Protein AF-A0A812Y661-F1 (afdb_monomer_lite)

Radius of gyration: 40.66 Å; chains: 1; bounding box: 132×102×87 Å

Foldseek 3Di:
DDDPPDFLVSLLVVVVVVLVVLVCWLHPVLQVVQVVVQAHFQVVLVCLQADPPWDWAWWLQLAFPVHPVVVVTGGSQQKIWTWGHFLNATATEIEGGCSGVQSAGDLSNLQRLVLSLLLCLQQLHAYEYHDGYPYHPVVRCVSAPDDCSHLVVQLVSLLVSVVVVRAYAYEQQAEQEASSLSNRLSGPAYEYEFNHAHDNHDQVVCCVPPVDHDDRCRHGGLCCCVPPVVSHPYYHHHSNRRSVVVSVVVNPDPPPVPLPDLVVLPFAQQQDQLVCLSVFDDQDPPDFGFVVVLQSLFFHWDWDADPRDIDIDGQWAWQPCQWQVQWTWTWTHFRSAIAIEIEGHRDKDKHWDQDPPVGIDIDIDHGQAGALGNLLSQLVRLVVCQVVLHEYEFEHDHQYYDDDDVRVVVVRVVSLLSLLVSLLLRLHAYEYEYEAEDEASSCSSRCFPVRSHSAYEYRRHHWYDNGQLVVQLVVVLVVVCVVCVVVVHDDDPVRSVVSSVVSSVVRVCCGGVSVCSNVVRHTYYDYSSCSSVSVVVSSSSSSSGRPSVDDRPLAFAEEEECQAFLCQPDPDQDDLLLLLVLVVLQVVLPHQEYARHELDDCVVRVNRPCVLVNLVSCLLPDDPRYAYEYEQQAPVRLVVLVVSCVCSCVPRVRNGSHQAYEAEAELDQQCRCVPPVDGLVRSLVRCLVVQVVCVVSPHAYEYEYEQCQADLGPGGGQLLSLLVSLLSCVVSPHQAYEYENQQQPDALVSLLRSVVSNCVSPVVPDLRLSGDRRYEYWHFNQPPHVLVNLLSCNVSRHRYYYAHQQQGHGHPSNADPFGDGGHTHHPLSNQVSCVVNVHDHSGNNVSSPVSSCSSQLAAEEEEDDQWRAPDDDVVVCVVDPPNVVVVVVLVVLLVLLVCLLLPLAAYEYFTHAEQELSSLLNLLSHLAYEYEQRYWYAYLVVVVVDQSVSSLVSLVQFWPPVVSVCRRVDNGIDGPVVCCLGLSHVYYDHHPVVSQAVSQAVQVVRQQDASVLRSVLSVVLVVLSVPDPCPDPVNVVVVVVVVPPDPPPPDDGHGHDYHYFDDPVSHHDDDDDDDDDDDDDDDDPPPPPVVVVVVVVVVVVPDDDDDDDDDWDFAVSLSFRPQQCLSVVCNQQRSSNSSNCNSVRDTDDPVVCVSSPVDVDDDPDDVRVVVVVVVVVVVVVPDDPVVVVVVVVVVVVVDDDDDPVSNVVSVVVRVVSCVDPVSVVSNVVHVD

Structure (mmCIF, N/CA/C/O backbone):
data_AF-A0A812Y661-F1
#
_entry.id   AF-A0A812Y661-F1
#
loop_
_atom_site.group_PDB
_atom_site.id
_atom_site.type_symbol
_atom_site.label_atom_id
_atom_site.label_alt_id
_atom_site.label_comp_id
_atom_site.label_asym_id
_atom_site.label_entity_id
_atom_site.lab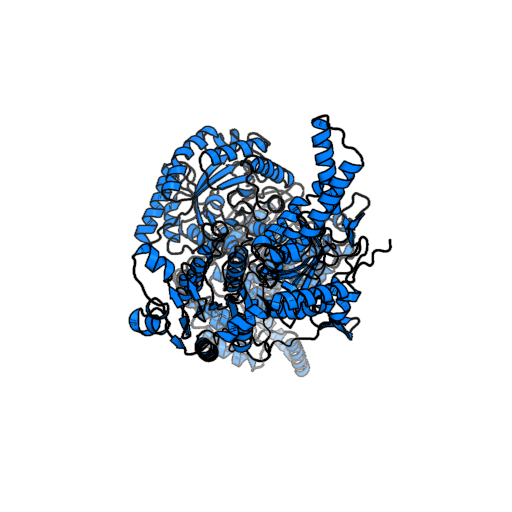el_seq_id
_atom_site.pdbx_PDB_ins_code
_atom_site.Cartn_x
_atom_site.Cartn_y
_atom_site.Cartn_z
_atom_site.occupancy
_atom_site.B_iso_or_equiv
_atom_site.auth_seq_id
_atom_site.auth_comp_id
_atom_site.auth_asym_id
_atom_site.auth_atom_id
_atom_site.pdbx_PDB_model_num
ATOM 1 N N . MET A 1 1 ? -5.164 40.784 27.182 1.00 33.03 1 MET A N 1
ATOM 2 C CA . MET A 1 1 ? -5.169 40.018 28.453 1.00 33.03 1 MET A CA 1
ATOM 3 C C . MET A 1 1 ? -4.191 38.863 28.284 1.00 33.03 1 MET A C 1
ATOM 5 O O . MET A 1 1 ? -3.853 38.585 27.142 1.00 33.03 1 MET A O 1
ATOM 9 N N . ALA A 1 2 ? -3.668 38.258 29.352 1.00 29.91 2 ALA A N 1
ATOM 10 C CA . ALA A 1 2 ? -2.761 37.119 29.193 1.00 29.91 2 ALA A CA 1
ATOM 11 C C . ALA A 1 2 ? -3.583 35.862 28.874 1.00 29.91 2 ALA A C 1
ATOM 13 O O . ALA A 1 2 ? -4.337 35.396 29.726 1.00 29.91 2 ALA A O 1
ATOM 14 N N . GLU A 1 3 ? -3.472 35.349 27.651 1.00 38.81 3 GLU A N 1
ATOM 15 C CA . GLU A 1 3 ? -4.083 34.076 27.269 1.00 38.81 3 GLU A CA 1
ATOM 16 C C . GLU A 1 3 ? -3.312 32.933 27.941 1.00 38.81 3 GLU A C 1
ATOM 18 O O . GLU A 1 3 ? -2.142 32.695 27.642 1.00 38.81 3 GLU A O 1
ATOM 23 N N . SER A 1 4 ? -3.958 32.235 28.877 1.00 39.19 4 SER A N 1
ATOM 24 C CA . SER A 1 4 ? -3.417 31.018 29.485 1.00 39.19 4 SER A CA 1
ATOM 25 C C . SER A 1 4 ? -3.582 29.865 28.498 1.00 39.19 4 SER A C 1
ATOM 27 O O . SER A 1 4 ? -4.509 29.071 28.634 1.00 39.19 4 SER A O 1
ATOM 29 N N . THR A 1 5 ? -2.719 29.793 27.480 1.00 61.09 5 THR A N 1
ATOM 30 C CA . THR A 1 5 ? -2.662 28.634 26.575 1.00 61.09 5 THR A CA 1
ATOM 31 C C . THR A 1 5 ? -2.429 27.372 27.403 1.00 61.09 5 THR A C 1
ATOM 33 O O . THR A 1 5 ? -1.359 27.234 28.007 1.00 61.09 5 THR A O 1
ATOM 36 N N . SER A 1 6 ? -3.418 26.480 27.448 1.00 78.19 6 SER A N 1
ATOM 37 C CA . SER A 1 6 ? -3.303 25.170 28.088 1.00 78.19 6 SER A CA 1
ATOM 38 C C . SER A 1 6 ? -2.140 24.382 27.484 1.00 78.19 6 SER A C 1
ATOM 40 O O . SER A 1 6 ? -1.840 24.491 26.294 1.00 78.19 6 SER A O 1
ATOM 42 N N . THR A 1 7 ? -1.437 23.610 28.308 1.00 88.81 7 THR A N 1
ATOM 43 C CA . THR A 1 7 ? -0.400 22.697 27.818 1.00 88.81 7 THR A CA 1
ATOM 44 C C . THR A 1 7 ? -1.037 21.447 27.214 1.00 88.81 7 THR A C 1
ATOM 46 O O . THR A 1 7 ? -2.183 21.110 27.514 1.00 88.81 7 THR A O 1
ATOM 49 N N . LEU A 1 8 ? -0.269 20.688 26.425 1.00 92.56 8 LEU A N 1
ATOM 50 C CA . LEU A 1 8 ? -0.703 19.380 25.921 1.00 92.56 8 LEU A CA 1
ATOM 51 C C . LEU A 1 8 ? -1.136 18.425 27.057 1.00 92.56 8 LEU A C 1
ATOM 53 O O . LEU A 1 8 ? -2.021 17.594 26.856 1.00 92.56 8 LEU A O 1
ATOM 57 N N . ARG A 1 9 ? -0.562 18.552 28.265 1.00 93.94 9 ARG A N 1
ATOM 58 C CA . ARG A 1 9 ? -0.954 17.740 29.428 1.00 93.94 9 ARG A CA 1
ATOM 59 C C . ARG A 1 9 ? -2.278 18.202 30.044 1.00 93.94 9 ARG A C 1
ATOM 61 O O . ARG A 1 9 ? -3.100 17.351 30.367 1.00 93.94 9 ARG A O 1
ATOM 68 N N . ASP A 1 10 ? -2.526 19.510 30.114 1.00 93.94 10 ASP A N 1
ATOM 69 C CA . ASP A 1 10 ? -3.827 20.053 30.544 1.00 93.94 10 ASP A CA 1
ATOM 70 C C . ASP A 1 10 ? -4.939 19.654 29.557 1.00 93.94 10 ASP A C 1
ATOM 72 O O . ASP A 1 10 ? -6.000 19.188 29.966 1.00 93.94 10 ASP A O 1
ATOM 76 N N . LEU A 1 11 ? -4.662 19.744 28.249 1.00 93.25 11 LEU A N 1
ATOM 77 C CA . LEU A 1 11 ? -5.566 19.281 27.190 1.00 93.25 11 LEU A CA 1
ATOM 78 C C . LEU A 1 11 ? -5.802 17.764 27.257 1.00 93.25 11 LEU A C 1
ATOM 80 O O . LEU A 1 11 ? -6.921 17.313 27.034 1.00 93.25 11 LEU A O 1
ATOM 84 N N . THR A 1 12 ? -4.789 16.964 27.610 1.00 95.12 12 THR A N 1
ATOM 85 C CA . THR A 1 12 ? -4.985 15.519 27.835 1.00 95.12 12 THR A CA 1
ATOM 86 C C . THR A 1 12 ? -5.964 15.272 28.986 1.00 95.12 12 THR A C 1
ATOM 88 O O . THR A 1 12 ? -6.864 14.447 28.847 1.00 95.12 12 THR A O 1
ATOM 91 N N . ALA A 1 13 ? -5.857 16.019 30.090 1.00 95.38 13 ALA A N 1
ATOM 92 C CA . ALA A 1 13 ? -6.779 15.894 31.219 1.00 95.38 13 ALA A CA 1
ATOM 93 C C . ALA A 1 13 ? -8.225 16.300 30.857 1.00 95.38 13 ALA A C 1
ATOM 95 O O . ALA A 1 13 ? -9.155 15.558 31.173 1.00 95.38 13 ALA A O 1
ATOM 96 N N . GLU A 1 14 ? -8.419 17.413 30.136 1.00 94.88 14 GLU A N 1
ATOM 97 C CA . GLU A 1 14 ? -9.735 17.855 29.628 1.00 94.88 14 GLU A CA 1
ATOM 98 C C . GLU A 1 14 ? -10.395 16.782 28.741 1.00 94.88 14 GLU A C 1
ATOM 100 O O . GLU A 1 14 ? -11.595 16.501 28.848 1.00 94.88 14 GLU A O 1
ATOM 105 N N . PHE A 1 15 ? -9.608 16.154 27.865 1.00 93.81 15 PHE A N 1
ATOM 106 C CA . PHE A 1 15 ? -10.100 15.120 26.959 1.00 93.81 15 PHE A CA 1
ATOM 107 C C . PHE A 1 15 ? -10.469 13.842 27.725 1.00 93.81 15 PHE A C 1
ATOM 109 O O . PHE A 1 15 ? -11.529 13.281 27.459 1.00 93.81 15 PHE A O 1
ATOM 116 N N . LEU A 1 16 ? -9.676 13.422 28.717 1.00 95.62 16 LEU A N 1
ATOM 117 C CA . LEU A 1 16 ? -9.982 12.258 29.561 1.00 95.62 16 LEU A CA 1
ATOM 118 C C . LEU A 1 16 ? -11.235 12.455 30.429 1.00 95.62 16 LEU A C 1
ATOM 120 O O . LEU A 1 16 ? -12.044 11.532 30.547 1.00 95.62 16 LEU A O 1
ATOM 124 N N . GLU A 1 17 ? -11.447 13.650 30.992 1.00 97.00 17 GLU A N 1
ATOM 125 C CA . GLU A 1 17 ? -12.690 13.983 31.706 1.00 97.00 17 GLU A CA 1
ATOM 126 C C . GLU A 1 17 ? -13.902 13.932 30.758 1.00 97.00 17 GLU A C 1
ATOM 128 O O . GLU A 1 17 ? -14.935 13.335 31.079 1.00 97.00 17 GLU A O 1
ATOM 133 N N . THR A 1 18 ? -13.752 14.475 29.545 1.00 96.62 18 THR A N 1
ATOM 134 C CA . THR A 1 18 ? -14.795 14.426 28.509 1.00 96.62 18 THR A CA 1
ATOM 135 C C . THR A 1 18 ? -15.106 12.985 28.090 1.00 96.62 18 THR A C 1
ATOM 137 O O . THR A 1 18 ? -16.276 12.604 27.999 1.00 96.62 18 THR A O 1
ATOM 140 N N . GLU A 1 19 ? -14.085 12.148 27.892 1.00 96.69 19 GLU A N 1
ATOM 141 C CA . GLU A 1 19 ? -14.258 10.732 27.568 1.00 96.69 19 GLU A CA 1
ATOM 142 C C . GLU A 1 19 ? -14.956 9.951 28.675 1.00 96.69 19 GLU A C 1
ATOM 144 O O . GLU A 1 19 ? -15.808 9.118 28.366 1.00 96.69 19 GLU A O 1
ATOM 149 N N . ALA A 1 20 ? -14.641 10.210 29.947 1.00 97.06 20 ALA A N 1
ATOM 150 C CA . ALA A 1 20 ? -15.351 9.600 31.069 1.00 97.06 20 ALA A CA 1
ATOM 151 C C . ALA A 1 20 ? -16.854 9.935 31.022 1.00 97.06 20 ALA A C 1
ATOM 153 O O . ALA A 1 20 ? -17.686 9.059 31.256 1.00 97.06 20 ALA A O 1
ATOM 154 N N . GLY A 1 21 ? -17.208 11.162 30.621 1.00 96.69 21 GLY A N 1
ATOM 155 C CA . GLY A 1 21 ? -18.589 11.561 30.341 1.00 96.69 21 GLY A CA 1
ATOM 156 C C . GLY A 1 21 ? -19.232 10.786 29.182 1.00 96.69 21 GLY A C 1
ATOM 157 O O . GLY A 1 21 ? -20.346 10.286 29.329 1.00 96.69 21 GLY A O 1
ATOM 158 N N . ILE A 1 22 ? -18.536 10.632 28.048 1.00 97.50 22 ILE A N 1
ATOM 159 C CA . ILE A 1 22 ? -19.039 9.879 26.879 1.00 97.50 22 ILE A CA 1
ATOM 160 C C . ILE A 1 22 ? -19.187 8.380 27.202 1.00 97.50 22 ILE A C 1
ATOM 162 O O . ILE A 1 22 ? -20.150 7.741 26.773 1.00 97.50 22 ILE A O 1
ATOM 166 N N . LYS A 1 23 ? -18.270 7.814 27.996 1.00 97.44 23 LYS A N 1
ATOM 167 C CA . LYS A 1 23 ? -18.260 6.399 28.405 1.00 97.44 23 LYS A CA 1
ATOM 168 C C . LYS A 1 23 ? -19.493 5.997 29.235 1.00 97.44 23 LYS A C 1
ATOM 170 O O . LYS A 1 23 ? -19.811 4.811 29.257 1.00 97.44 23 LYS A O 1
ATOM 175 N N . LEU A 1 24 ? -20.234 6.955 29.812 1.00 96.88 24 LEU A N 1
ATOM 176 C CA . LEU A 1 24 ? -21.527 6.740 30.489 1.00 96.88 24 LEU A CA 1
ATOM 177 C C . LEU A 1 24 ? -22.733 6.560 29.538 1.00 96.88 24 LEU A C 1
ATOM 179 O O . LEU A 1 24 ? -23.851 6.367 30.024 1.00 96.88 24 LEU A O 1
ATOM 183 N N . GLY A 1 25 ? -22.554 6.656 28.216 1.00 96.38 25 GLY A N 1
ATOM 184 C CA . GLY A 1 25 ? -23.617 6.400 27.236 1.00 96.38 25 GLY A CA 1
ATOM 185 C C . GLY A 1 25 ? -24.815 7.341 27.399 1.00 96.38 25 GLY A C 1
ATOM 186 O O . GLY A 1 25 ? -24.683 8.564 27.360 1.00 96.38 25 GLY A O 1
ATOM 187 N N . GLY A 1 26 ? -26.007 6.785 27.623 1.00 95.75 26 GLY A N 1
ATOM 188 C CA . GLY A 1 26 ? -27.233 7.533 27.936 1.00 95.75 26 GLY A CA 1
ATOM 189 C C . GLY A 1 26 ? -27.274 8.170 29.336 1.00 95.75 26 GLY A C 1
ATOM 190 O O . GLY A 1 26 ? -28.297 8.748 29.717 1.00 95.75 26 GLY A O 1
ATOM 191 N N . GLY A 1 27 ? -26.194 8.050 30.112 1.00 96.69 27 GLY A N 1
ATOM 192 C CA . GLY A 1 27 ? -26.038 8.573 31.466 1.00 96.69 27 GLY A CA 1
ATOM 193 C C . GLY A 1 27 ? -26.618 7.658 32.558 1.00 96.69 27 GLY A C 1
ATOM 194 O O . GLY A 1 27 ? -27.360 6.718 32.258 1.00 96.69 27 GLY A O 1
ATOM 195 N N . PRO A 1 28 ? -26.352 7.944 33.850 1.00 97.12 28 PRO A N 1
ATOM 196 C CA . PRO A 1 28 ? -26.683 7.045 34.963 1.00 97.12 28 PRO A CA 1
ATOM 197 C C . PRO A 1 28 ? -28.145 6.579 34.994 1.00 97.12 28 PRO A C 1
ATOM 199 O O . PRO A 1 28 ? -28.412 5.391 35.106 1.00 97.12 28 PRO A O 1
ATOM 202 N N . LYS A 1 29 ? -29.104 7.483 34.752 1.00 96.94 29 LYS A N 1
ATOM 203 C CA . LYS A 1 29 ? -30.540 7.144 34.704 1.00 96.94 29 LYS A CA 1
ATOM 204 C C . LYS A 1 29 ? -30.935 6.218 33.552 1.00 96.94 29 LYS A C 1
ATOM 206 O O . LYS A 1 29 ? -32.043 5.687 33.562 1.00 96.94 29 LYS A O 1
ATOM 211 N N . ALA A 1 30 ? -30.115 6.095 32.511 1.00 97.00 30 ALA A N 1
ATOM 212 C CA . ALA A 1 30 ? -30.332 5.155 31.416 1.00 97.00 30 ALA A CA 1
ATOM 213 C C . ALA A 1 30 ? -29.676 3.797 31.705 1.00 97.00 30 ALA A C 1
ATOM 215 O O . ALA A 1 30 ? -30.293 2.777 31.408 1.00 97.00 30 ALA A O 1
ATOM 216 N N . ILE A 1 31 ? -28.513 3.796 32.365 1.00 98.00 31 ILE A N 1
ATOM 217 C CA . ILE A 1 31 ? -27.856 2.602 32.922 1.00 98.00 31 ILE A CA 1
ATOM 218 C C . ILE A 1 31 ? -28.777 1.927 33.956 1.00 98.00 31 ILE A C 1
ATOM 220 O O . ILE A 1 31 ? -29.145 0.770 33.779 1.00 98.00 31 ILE A O 1
ATOM 224 N N . GLU A 1 32 ? -29.294 2.684 34.934 1.00 98.00 32 GLU A N 1
ATOM 225 C CA . GLU A 1 32 ? -30.298 2.229 35.916 1.00 98.00 32 GLU A CA 1
ATOM 226 C C . GLU A 1 32 ? -31.510 1.548 35.247 1.00 98.00 32 GLU A C 1
ATOM 228 O O . GLU A 1 32 ? -32.004 0.530 35.726 1.00 98.00 32 GLU A O 1
ATOM 233 N N . ARG A 1 33 ? -31.986 2.085 34.112 1.00 97.38 33 ARG A N 1
ATOM 234 C CA . ARG A 1 33 ? -33.108 1.518 33.337 1.00 97.38 33 ARG A CA 1
ATOM 235 C C . ARG A 1 33 ? -32.736 0.304 32.485 1.00 97.38 33 ARG A C 1
ATOM 237 O O . ARG A 1 33 ? -33.651 -0.378 32.032 1.00 97.38 33 ARG A O 1
ATOM 244 N N . GLN A 1 34 ? -31.457 0.055 32.216 1.00 96.88 34 GLN A N 1
ATOM 245 C CA . GLN A 1 34 ? -30.989 -1.163 31.551 1.00 96.88 34 GLN A CA 1
ATOM 246 C C . GLN A 1 34 ? -30.845 -2.282 32.590 1.00 96.88 34 GLN A C 1
ATOM 248 O O . GLN A 1 34 ? -31.483 -3.324 32.444 1.00 96.88 34 GLN A O 1
ATOM 253 N N . HIS A 1 35 ? -30.160 -2.007 33.707 1.00 97.44 35 HIS A N 1
ATOM 254 C CA . HIS A 1 35 ? -30.039 -2.932 34.841 1.00 97.44 35 HIS A CA 1
ATOM 255 C C . HIS A 1 35 ? -31.404 -3.328 35.426 1.00 97.44 35 HIS A C 1
ATOM 257 O O . HIS A 1 35 ? -31.619 -4.493 35.748 1.00 97.44 35 HIS A O 1
ATOM 263 N N . ALA A 1 36 ? -32.378 -2.410 35.474 1.00 97.06 36 ALA A N 1
ATOM 264 C CA . ALA A 1 36 ? -33.750 -2.710 35.906 1.00 97.06 36 ALA A CA 1
ATOM 265 C C . ALA A 1 36 ? -34.524 -3.691 34.993 1.00 97.06 36 ALA A C 1
ATOM 267 O O . ALA A 1 36 ? -35.604 -4.137 35.378 1.00 97.06 36 ALA A O 1
ATOM 268 N N . LYS A 1 37 ? -33.999 -4.038 33.807 1.00 93.62 37 LYS A N 1
ATOM 269 C CA . LYS A 1 37 ? -34.520 -5.116 32.941 1.00 93.62 37 LYS A CA 1
ATOM 270 C C . LYS A 1 37 ? -33.844 -6.471 33.195 1.00 93.62 37 LYS A C 1
ATOM 272 O O . LYS A 1 37 ? -34.195 -7.431 32.523 1.00 93.62 37 LYS A O 1
ATOM 277 N N . GLY A 1 38 ? -32.843 -6.538 34.078 1.00 94.81 38 GLY A N 1
ATOM 278 C CA . GLY A 1 38 ? -31.946 -7.693 34.188 1.00 94.81 38 GLY A CA 1
ATOM 279 C C . GLY A 1 38 ? -30.942 -7.803 33.033 1.00 94.81 38 GLY A C 1
ATOM 280 O O . GLY A 1 38 ? -30.521 -8.904 32.712 1.00 94.81 38 GLY A O 1
ATOM 281 N N . ARG A 1 39 ? -30.589 -6.682 32.385 1.00 96.56 39 ARG A N 1
ATOM 282 C CA . ARG A 1 39 ? -29.612 -6.633 31.284 1.00 96.56 39 ARG A CA 1
ATOM 283 C C . ARG A 1 39 ? -28.414 -5.762 31.639 1.00 96.56 39 ARG A C 1
ATOM 285 O O . ARG A 1 39 ? -28.567 -4.744 32.316 1.00 96.56 39 ARG A O 1
ATOM 292 N N . LEU A 1 40 ? -27.255 -6.115 31.103 1.00 98.25 40 LEU A N 1
ATOM 293 C CA . LEU A 1 40 ? -26.019 -5.345 31.188 1.00 98.25 40 LEU A CA 1
ATOM 294 C C . LEU A 1 40 ? -25.978 -4.215 30.140 1.00 98.25 40 LEU A C 1
ATOM 296 O O . LEU A 1 40 ? -26.752 -4.175 29.174 1.00 98.25 40 LEU A O 1
ATOM 300 N N . THR A 1 41 ? -25.059 -3.271 30.330 1.00 98.38 41 THR A N 1
ATOM 301 C CA . THR A 1 41 ? -24.686 -2.259 29.329 1.00 98.38 41 THR A CA 1
ATOM 302 C C . THR A 1 41 ? -23.691 -2.816 28.307 1.00 98.38 41 THR A C 1
ATOM 304 O O . THR A 1 41 ? -23.038 -3.834 28.535 1.00 98.38 41 THR A O 1
ATOM 307 N N . ALA A 1 42 ? -23.517 -2.120 27.178 1.00 98.25 42 ALA A N 1
ATOM 308 C CA . ALA A 1 42 ? -22.557 -2.508 26.139 1.00 98.25 42 ALA A CA 1
ATOM 309 C C . ALA A 1 42 ? -21.121 -2.699 26.667 1.00 98.25 42 ALA A C 1
ATOM 311 O O . ALA A 1 42 ? -20.411 -3.574 26.183 1.00 98.25 42 ALA A O 1
ATOM 312 N N . ARG A 1 43 ? -20.700 -1.908 27.666 1.00 97.94 43 ARG A N 1
ATOM 313 C CA . ARG A 1 43 ? -19.348 -1.977 28.246 1.00 97.94 43 ARG A CA 1
ATOM 314 C C . ARG A 1 43 ? -19.186 -3.153 29.195 1.00 97.94 43 ARG A C 1
ATOM 316 O O . ARG A 1 43 ? -18.275 -3.939 28.996 1.00 97.94 43 ARG A O 1
ATOM 323 N N . GLU A 1 44 ? -20.126 -3.348 30.118 1.00 98.31 44 GLU A N 1
ATOM 324 C CA . GLU A 1 44 ? -20.126 -4.508 31.025 1.00 98.31 44 GLU A CA 1
ATOM 325 C C . GLU A 1 44 ? -20.129 -5.836 30.243 1.00 98.31 44 GLU A C 1
ATOM 327 O O . GLU A 1 44 ? -19.434 -6.780 30.614 1.00 98.31 44 GLU A O 1
ATOM 332 N N . ARG A 1 45 ? -20.840 -5.892 29.105 1.00 98.69 45 ARG A N 1
ATOM 333 C CA . ARG A 1 45 ? -20.812 -7.041 28.183 1.00 98.69 45 ARG A CA 1
ATOM 334 C C . ARG A 1 45 ? -19.437 -7.243 27.526 1.00 98.69 45 ARG A C 1
ATOM 336 O O . ARG A 1 45 ? -19.001 -8.381 27.392 1.00 98.69 45 ARG A O 1
ATOM 343 N N . ILE A 1 46 ? -18.740 -6.169 27.142 1.00 98.62 46 ILE A N 1
ATOM 344 C CA . ILE A 1 46 ? -17.370 -6.236 26.596 1.00 98.62 46 ILE A CA 1
ATOM 345 C C . ILE A 1 46 ? -16.366 -6.660 27.680 1.00 98.62 46 ILE A C 1
ATOM 347 O O . ILE A 1 46 ? -15.551 -7.543 27.426 1.00 98.62 46 ILE A O 1
ATOM 351 N N . ASP A 1 47 ? -16.458 -6.103 28.888 1.00 97.94 47 ASP A N 1
ATOM 352 C CA . ASP A 1 47 ? -15.554 -6.388 30.013 1.00 97.94 47 ASP A CA 1
ATOM 353 C C . ASP A 1 47 ? -15.653 -7.850 30.502 1.00 97.94 47 ASP A C 1
ATOM 355 O O . ASP A 1 47 ? -14.674 -8.410 30.999 1.00 97.94 47 ASP A O 1
ATOM 359 N N . LEU A 1 48 ? -16.819 -8.490 30.337 1.00 98.06 48 LEU A N 1
ATOM 360 C CA . LEU A 1 48 ? -17.009 -9.933 30.547 1.00 98.06 48 LEU A CA 1
ATOM 361 C C . LEU A 1 48 ? -16.555 -10.792 29.353 1.00 98.06 48 LEU A C 1
ATOM 363 O O . LEU A 1 48 ? -16.180 -11.951 29.540 1.00 98.06 48 LEU A O 1
ATOM 367 N N . LEU A 1 49 ? -16.616 -10.251 28.134 1.00 98.38 49 LEU A N 1
ATOM 368 C CA . LEU A 1 49 ? -16.279 -10.958 26.898 1.00 98.38 49 LEU A CA 1
ATOM 369 C C . LEU A 1 49 ? -14.766 -11.066 26.672 1.00 98.38 49 LEU A C 1
ATOM 371 O O . LEU A 1 49 ? -14.309 -12.114 26.213 1.00 98.38 49 LEU A O 1
ATOM 375 N N . ILE A 1 50 ? -13.989 -10.022 26.970 1.00 97.44 50 ILE A N 1
ATOM 376 C CA . ILE A 1 50 ? -12.539 -9.994 26.712 1.00 97.44 50 ILE A CA 1
ATOM 377 C C . ILE A 1 50 ? -11.725 -10.820 27.720 1.00 97.44 50 ILE A C 1
ATOM 379 O O . ILE A 1 50 ? -12.140 -11.091 28.847 1.00 97.44 50 ILE A O 1
ATOM 383 N N . ASP A 1 51 ? -10.529 -11.238 27.311 1.00 95.44 51 ASP A N 1
ATOM 384 C CA . ASP A 1 51 ? -9.605 -11.996 28.153 1.00 95.44 51 ASP A CA 1
ATOM 385 C C . ASP A 1 51 ? -9.107 -11.149 29.333 1.00 95.44 51 ASP A C 1
ATOM 387 O O . ASP A 1 51 ? -8.668 -10.007 29.170 1.00 95.44 51 ASP A O 1
ATOM 391 N N . LYS A 1 52 ? -9.142 -11.718 30.543 1.00 93.25 52 LYS A N 1
ATOM 392 C CA . LYS A 1 52 ? -8.795 -11.005 31.782 1.00 93.25 52 LYS A CA 1
ATOM 393 C C . LYS A 1 52 ? -7.338 -10.540 31.768 1.00 93.25 52 LYS A C 1
ATOM 395 O O . LYS A 1 52 ? -6.424 -11.359 31.761 1.00 93.25 52 LYS A O 1
ATOM 400 N N . GLY A 1 53 ? -7.139 -9.223 31.822 1.00 86.94 53 GLY A N 1
ATOM 401 C CA . GLY A 1 53 ? -5.820 -8.587 31.738 1.00 86.94 53 GLY A CA 1
ATOM 402 C C . GLY A 1 53 ? -5.365 -8.246 30.313 1.00 86.94 53 GLY A C 1
ATOM 403 O O . GLY A 1 53 ? -4.282 -7.688 30.158 1.00 86.94 53 GLY A O 1
ATOM 404 N N . SER A 1 54 ? -6.173 -8.537 29.288 1.00 89.75 54 SER A N 1
ATOM 405 C CA . SER A 1 54 ? -6.006 -7.947 27.955 1.00 89.75 54 SER A CA 1
ATOM 406 C C . SER A 1 54 ? -6.541 -6.508 27.913 1.00 89.75 54 SER A C 1
ATOM 408 O O . SER A 1 54 ? -7.283 -6.080 28.799 1.00 89.75 54 SER A O 1
ATOM 410 N N . SER A 1 55 ? -6.154 -5.752 26.886 1.00 87.56 55 SER A N 1
ATOM 411 C CA . SER A 1 55 ? -6.669 -4.410 26.613 1.00 87.56 55 SER A CA 1
ATOM 412 C C . SER A 1 55 ? -7.771 -4.435 25.546 1.00 87.56 55 SER A C 1
ATOM 414 O O . SER A 1 55 ? -7.773 -5.278 24.647 1.00 87.56 55 SER A O 1
ATOM 416 N N . PHE A 1 56 ? -8.694 -3.473 25.628 1.00 96.25 56 PHE A N 1
ATOM 417 C CA . PHE A 1 56 ? -9.704 -3.214 24.602 1.00 96.25 56 PHE A CA 1
ATOM 418 C C . PHE A 1 56 ? -9.417 -1.881 23.902 1.00 96.25 56 PHE A C 1
ATOM 420 O O . PHE A 1 56 ? -9.566 -0.803 24.485 1.00 96.25 56 PHE A O 1
ATOM 427 N N . GLN A 1 57 ? -9.012 -1.944 22.636 1.00 96.25 57 GLN A N 1
ATOM 428 C CA . GLN A 1 57 ? -8.768 -0.767 21.810 1.00 96.25 57 GLN A CA 1
ATOM 429 C C . GLN A 1 57 ? -10.099 -0.267 21.221 1.00 96.25 57 GLN A C 1
ATOM 431 O O . GLN A 1 57 ? -10.432 -0.541 20.070 1.00 96.25 57 GLN A O 1
ATOM 436 N N . GLU A 1 58 ? -10.885 0.449 22.033 1.00 98.00 58 GLU A N 1
ATOM 437 C CA . GLU A 1 58 ? -12.129 1.109 21.603 1.00 98.00 58 GLU A CA 1
ATOM 438 C C . GLU A 1 58 ? -11.905 2.085 20.429 1.00 98.00 58 GLU A C 1
ATOM 440 O O . GLU A 1 58 ? -11.054 2.969 20.472 1.00 98.00 58 GLU A O 1
ATOM 445 N N . LEU A 1 59 ? -12.715 1.974 19.387 1.00 98.38 59 LEU A N 1
ATOM 446 C CA . LEU A 1 59 ? -12.687 2.808 18.192 1.00 98.38 59 LEU A CA 1
ATOM 447 C C . LEU A 1 59 ? -13.937 3.694 18.150 1.00 98.38 59 LEU A C 1
ATOM 449 O O . LEU A 1 59 ? -15.034 3.285 18.538 1.00 98.38 59 LEU A O 1
ATOM 453 N N . GLY A 1 60 ? -13.784 4.923 17.664 1.00 98.00 60 GLY A N 1
ATOM 454 C CA . GLY A 1 60 ? -14.878 5.862 17.433 1.00 98.00 60 GLY A CA 1
ATOM 455 C C . GLY A 1 60 ? -15.618 6.309 18.697 1.00 98.00 60 GLY A C 1
ATOM 456 O O . GLY A 1 60 ? -16.798 6.643 18.604 1.00 98.00 60 GLY A O 1
ATOM 457 N N . LEU A 1 61 ? -14.985 6.301 19.877 1.00 98.06 61 LEU A N 1
ATOM 458 C CA . LEU A 1 61 ? -15.601 6.754 21.138 1.00 98.06 61 LEU A CA 1
ATOM 459 C C . LEU A 1 61 ? -16.222 8.156 21.009 1.00 98.06 61 LEU A C 1
ATOM 461 O O . LEU A 1 61 ? -17.350 8.379 21.431 1.00 98.06 61 LEU A O 1
ATOM 465 N N . TRP A 1 62 ? -15.518 9.075 20.350 1.00 98.12 62 TRP A N 1
ATOM 466 C CA . TRP A 1 62 ? -15.962 10.452 20.120 1.00 98.12 62 TRP A CA 1
ATOM 467 C C . TRP A 1 62 ? -17.043 10.606 19.034 1.00 98.12 62 TRP A C 1
ATOM 469 O O . TRP A 1 62 ? -17.494 11.725 18.799 1.00 98.12 62 TRP A O 1
ATOM 479 N N . ALA A 1 63 ? -17.480 9.531 18.363 1.00 98.44 63 ALA A N 1
ATOM 480 C CA . ALA A 1 63 ? -18.479 9.610 17.294 1.00 98.44 63 ALA A CA 1
ATOM 481 C C . ALA A 1 63 ? -19.779 10.283 17.772 1.00 98.44 63 ALA A C 1
ATOM 483 O O . ALA A 1 63 ? -20.269 10.014 18.871 1.00 98.44 63 ALA A O 1
ATOM 484 N N . ALA A 1 64 ? -20.327 11.167 16.933 1.00 98.00 64 ALA A N 1
ATOM 485 C CA . ALA A 1 64 ? -21.476 12.024 17.234 1.00 98.00 64 ALA A CA 1
ATOM 486 C C . ALA A 1 64 ? -21.334 12.957 18.464 1.00 98.00 64 ALA A C 1
ATOM 488 O O . ALA A 1 64 ? -22.327 13.544 18.908 1.00 98.00 64 ALA A O 1
ATOM 489 N N . PHE A 1 65 ? -20.121 13.176 18.992 1.00 97.25 65 PHE A N 1
ATOM 490 C CA . PHE A 1 65 ? -19.872 14.209 20.004 1.00 97.25 65 PHE A CA 1
ATOM 491 C C . PHE A 1 65 ? -20.316 15.594 19.498 1.00 97.25 65 PHE A C 1
ATOM 493 O O . PHE A 1 65 ? -20.012 15.992 18.374 1.00 97.25 65 PHE A O 1
ATOM 500 N N . ASN A 1 66 ? -21.081 16.318 20.322 1.00 95.00 66 ASN A N 1
ATOM 501 C CA . ASN A 1 66 ? -21.742 17.587 19.981 1.00 95.00 66 ASN A CA 1
ATOM 502 C C . ASN A 1 66 ? -22.669 17.573 18.738 1.00 95.00 66 ASN A C 1
ATOM 504 O O . ASN A 1 66 ? -23.110 18.640 18.306 1.00 95.00 66 ASN A O 1
ATOM 508 N N . MET A 1 67 ? -23.034 16.406 18.195 1.00 96.44 67 MET A N 1
ATOM 509 C CA . MET A 1 67 ? -24.004 16.273 17.097 1.00 96.44 67 MET A CA 1
ATOM 510 C C . MET A 1 67 ? -25.426 15.990 17.618 1.00 96.44 67 MET A C 1
ATOM 512 O O . MET A 1 67 ? -25.621 15.626 18.779 1.00 96.44 67 MET A O 1
ATOM 516 N N . TYR A 1 68 ? -26.428 16.164 16.747 1.00 95.94 68 TYR A N 1
ATOM 517 C CA . TYR A 1 68 ? -27.841 15.827 16.999 1.00 95.94 68 TYR A CA 1
ATOM 518 C C . TYR A 1 68 ? -28.432 16.483 18.268 1.00 95.94 68 TYR A C 1
ATOM 520 O O . TYR A 1 68 ? -29.116 15.837 19.070 1.00 95.94 68 TYR A O 1
ATOM 528 N N . LYS A 1 69 ? -28.145 17.774 18.485 1.00 94.19 69 LYS A N 1
ATOM 529 C CA . LYS A 1 69 ? -28.494 18.509 19.717 1.00 94.19 69 LYS A CA 1
ATOM 530 C C . LYS A 1 69 ? -30.011 18.578 19.950 1.00 94.19 69 LYS A C 1
ATOM 532 O O . LYS A 1 69 ? -30.451 18.437 21.087 1.00 94.19 69 LYS A O 1
ATOM 537 N N . GLU A 1 70 ? -30.808 18.686 18.891 1.00 92.25 70 GLU A N 1
ATOM 538 C CA . GLU A 1 70 ? -32.280 18.681 18.899 1.00 92.25 70 GLU A CA 1
ATOM 539 C C . GLU A 1 70 ? -32.846 17.333 19.363 1.00 92.25 70 GLU A C 1
ATOM 541 O O . GLU A 1 70 ? -33.820 17.283 20.112 1.00 92.25 70 GLU A O 1
ATOM 546 N N . ALA A 1 71 ? -32.197 16.230 18.976 1.00 90.94 71 ALA A N 1
ATOM 547 C CA . ALA A 1 71 ? -32.520 14.890 19.460 1.00 90.94 71 ALA A CA 1
ATOM 548 C C . ALA A 1 71 ? -32.029 14.651 20.902 1.00 90.94 71 ALA A C 1
ATOM 550 O O . ALA A 1 71 ? -32.327 13.608 21.490 1.00 90.94 71 ALA A O 1
ATOM 551 N N . GLY A 1 72 ? -31.276 15.588 21.490 1.00 90.94 72 GLY A N 1
ATOM 552 C CA . GLY A 1 72 ? -30.621 15.451 22.789 1.00 90.94 72 GLY A CA 1
ATOM 553 C C . GLY A 1 72 ? -29.376 14.559 22.756 1.00 90.94 72 GLY A C 1
ATOM 554 O O . GLY A 1 72 ? -29.140 13.849 23.732 1.00 90.94 72 GLY A O 1
ATOM 555 N N . GLY A 1 73 ? -28.645 14.552 21.635 1.00 94.50 73 GLY A N 1
ATOM 556 C CA . GLY A 1 73 ? -27.360 13.871 21.445 1.00 94.50 73 GLY A CA 1
ATOM 557 C C . GLY A 1 73 ? -27.418 12.343 21.318 1.00 94.50 73 GLY A C 1
ATOM 558 O O . GLY A 1 73 ? -28.392 11.695 21.710 1.00 94.50 73 GLY A O 1
ATOM 559 N N . ALA A 1 74 ? -26.330 11.769 20.797 1.00 96.62 74 ALA A N 1
ATOM 560 C CA . ALA A 1 74 ? -26.101 10.324 20.713 1.00 96.62 74 ALA A CA 1
ATOM 561 C C . ALA A 1 74 ? -24.633 9.979 21.066 1.00 96.62 74 ALA A C 1
ATOM 563 O O . ALA A 1 74 ? -23.822 9.791 20.161 1.00 96.62 74 ALA A O 1
ATOM 564 N N . PRO A 1 75 ? -24.255 9.932 22.361 1.00 96.81 75 PRO A N 1
ATOM 565 C CA . PRO A 1 75 ? -22.884 9.632 22.789 1.00 96.81 75 PRO A CA 1
ATOM 566 C C . PRO A 1 75 ? -22.341 8.331 22.182 1.00 96.81 75 PRO A C 1
ATOM 568 O O . PRO A 1 75 ? -23.058 7.333 22.093 1.00 96.81 75 PRO A O 1
ATOM 571 N N . GLY A 1 76 ? -21.094 8.359 21.698 1.00 97.25 76 GLY A N 1
ATOM 572 C CA . GLY A 1 76 ? -20.460 7.235 20.998 1.00 97.25 76 GLY A CA 1
ATOM 573 C C . GLY A 1 76 ? -21.175 6.774 19.721 1.00 97.25 76 GLY A C 1
ATOM 574 O O . GLY A 1 76 ? -20.892 5.677 19.242 1.00 97.25 76 GLY A O 1
ATOM 575 N N . ALA A 1 77 ? -22.112 7.569 19.195 1.00 97.81 77 ALA A N 1
ATOM 576 C CA . ALA A 1 77 ? -23.098 7.188 18.185 1.00 97.81 77 ALA A CA 1
ATOM 577 C C . ALA A 1 77 ? -23.944 5.945 18.552 1.00 97.81 77 ALA A C 1
ATOM 579 O O . ALA A 1 77 ? -24.373 5.209 17.666 1.00 97.81 77 ALA A O 1
ATOM 580 N N . GLY A 1 78 ? -24.191 5.692 19.844 1.00 96.94 78 GLY A N 1
ATOM 581 C CA . GLY A 1 78 ? -25.065 4.599 20.309 1.00 96.94 78 GLY A CA 1
ATOM 582 C C . GLY A 1 78 ? -24.522 3.180 20.097 1.00 96.94 78 GLY A C 1
ATOM 583 O O . GLY A 1 78 ? -25.270 2.206 20.193 1.00 96.94 78 GLY A O 1
ATOM 584 N N . VAL A 1 79 ? -23.226 3.043 19.813 1.00 98.25 79 VAL A N 1
ATOM 585 C CA . VAL A 1 79 ? -22.542 1.758 19.636 1.00 98.25 79 VAL A CA 1
ATOM 586 C C . VAL A 1 79 ? -21.111 1.858 20.166 1.00 98.25 79 VAL A C 1
ATOM 588 O O . VAL A 1 79 ? -20.412 2.836 19.904 1.00 98.25 79 VAL A O 1
ATOM 591 N N . VAL A 1 80 ? -20.651 0.854 20.905 1.00 98.81 80 VAL A N 1
ATOM 592 C CA . VAL A 1 80 ? -19.239 0.670 21.258 1.00 98.81 80 VAL A CA 1
ATOM 593 C C . VAL A 1 80 ? -18.623 -0.253 20.211 1.00 98.81 80 VAL A C 1
ATOM 595 O O . VAL A 1 80 ? -19.173 -1.308 19.912 1.00 98.81 80 VAL A O 1
ATOM 598 N N . THR A 1 81 ? -17.495 0.139 19.631 1.00 98.81 81 THR A N 1
ATOM 599 C CA . THR A 1 81 ? -16.746 -0.673 18.658 1.00 98.81 81 THR A CA 1
ATOM 600 C C . THR A 1 81 ? -15.292 -0.737 19.089 1.00 98.81 81 THR A C 1
ATOM 602 O O . THR A 1 81 ? -14.821 0.241 19.661 1.00 98.81 81 THR A O 1
ATOM 605 N N . GLY A 1 82 ? -14.556 -1.810 18.818 1.00 98.31 82 GLY A N 1
ATOM 606 C CA . GLY A 1 82 ? -13.123 -1.855 19.128 1.00 98.31 82 GLY A CA 1
ATOM 607 C C . GLY A 1 82 ? -12.486 -3.226 18.969 1.00 98.31 82 GLY A C 1
ATOM 608 O O . GLY A 1 82 ? -13.177 -4.220 18.761 1.00 98.31 82 GLY A O 1
ATOM 609 N N . ILE A 1 83 ? -11.161 -3.276 19.090 1.00 98.12 83 ILE A N 1
ATOM 610 C CA . ILE A 1 83 ? -10.389 -4.521 18.997 1.00 98.12 83 ILE A CA 1
ATOM 611 C C . ILE A 1 83 ? -10.113 -5.042 20.412 1.00 98.12 83 ILE A C 1
ATOM 613 O O . ILE A 1 83 ? -9.516 -4.337 21.225 1.00 98.12 83 ILE A O 1
ATOM 617 N N . GLY A 1 84 ? -10.538 -6.270 20.710 1.00 95.75 84 GLY A N 1
ATOM 618 C CA . GLY A 1 84 ? -10.317 -6.934 22.002 1.00 95.75 84 GLY A CA 1
ATOM 619 C C . GLY A 1 84 ? -9.836 -8.372 21.828 1.00 95.75 84 GLY A C 1
ATOM 620 O O . GLY A 1 84 ? -10.099 -8.990 20.798 1.00 95.75 84 GLY A O 1
ATOM 621 N N . VAL A 1 85 ? -9.120 -8.912 22.817 1.00 94.00 85 VAL A N 1
ATOM 622 C CA . VAL A 1 85 ? -8.668 -10.314 22.795 1.00 94.00 85 VAL A CA 1
ATOM 623 C C . VAL A 1 85 ? -9.735 -11.203 23.432 1.00 94.00 85 VAL A C 1
ATOM 625 O O . VAL A 1 85 ? -10.196 -10.911 24.533 1.00 94.00 85 VAL A O 1
ATOM 628 N N . VAL A 1 86 ? -10.123 -12.278 22.749 1.00 94.19 86 VAL A N 1
ATOM 629 C CA . VAL A 1 86 ? -11.080 -13.286 23.224 1.00 94.19 86 VAL A CA 1
ATOM 630 C C . VAL A 1 86 ? -10.513 -14.667 22.901 1.00 94.19 86 VAL A C 1
ATOM 632 O O . VAL A 1 86 ? -10.240 -14.965 21.738 1.00 94.19 86 VAL A O 1
ATOM 635 N N . GLU A 1 87 ? -10.311 -15.496 23.927 1.00 92.12 87 GLU A N 1
ATOM 636 C CA . GLU A 1 87 ? -9.723 -16.845 23.816 1.00 92.12 87 GLU A CA 1
ATOM 637 C C . GLU A 1 87 ? -8.348 -16.849 23.104 1.00 92.12 87 GLU A C 1
ATOM 639 O O . GLU A 1 87 ? -7.995 -17.769 22.361 1.00 92.12 87 GLU A O 1
ATOM 644 N N . GLY A 1 88 ? -7.556 -15.795 23.337 1.00 87.62 88 GLY A N 1
ATOM 645 C CA . GLY A 1 88 ? -6.229 -15.569 22.755 1.00 87.62 88 GLY A CA 1
ATOM 646 C C . GLY A 1 88 ? -6.208 -14.908 21.369 1.00 87.62 88 GLY A C 1
ATOM 647 O O . GLY A 1 88 ? -5.126 -14.582 20.884 1.00 87.62 88 GLY A O 1
ATOM 648 N N . VAL A 1 89 ? -7.363 -14.673 20.736 1.00 89.12 89 VAL A N 1
ATOM 649 C CA . VAL A 1 89 ? -7.475 -14.123 19.369 1.00 89.12 89 VAL A CA 1
ATOM 650 C C . VAL A 1 89 ? -8.081 -12.716 19.396 1.00 89.12 89 VAL A C 1
ATOM 652 O O . VAL A 1 89 ? -9.056 -12.464 20.107 1.00 89.12 89 VAL A O 1
ATOM 655 N N . ARG A 1 90 ? -7.533 -11.773 18.619 1.00 93.00 90 ARG A N 1
ATOM 656 C CA . ARG A 1 90 ? -8.097 -10.419 18.475 1.00 93.00 90 ARG A CA 1
ATOM 657 C C . ARG A 1 90 ? -9.338 -10.450 17.594 1.00 93.00 90 ARG A C 1
ATOM 659 O O . ARG A 1 90 ? -9.276 -10.904 16.454 1.00 93.00 90 ARG A O 1
ATOM 666 N N . HIS A 1 91 ? -10.427 -9.911 18.121 1.00 95.69 91 HIS A N 1
ATOM 667 C CA . HIS A 1 91 ? -11.715 -9.785 17.455 1.00 95.69 91 HIS A CA 1
ATOM 668 C C . HIS A 1 91 ? -12.093 -8.311 17.304 1.00 95.69 91 HIS A C 1
ATOM 670 O O . HIS A 1 91 ? -11.772 -7.496 18.174 1.00 95.69 91 HIS A O 1
ATOM 676 N N . MET A 1 92 ? -12.824 -7.977 16.240 1.00 98.38 92 MET A N 1
ATOM 677 C CA . MET A 1 92 ? -13.546 -6.707 16.150 1.00 98.38 92 MET A CA 1
ATOM 678 C C . MET A 1 92 ? -14.891 -6.856 16.866 1.00 98.38 92 MET A C 1
ATOM 680 O O . MET A 1 92 ? -15.784 -7.559 16.395 1.00 98.38 92 MET A O 1
ATOM 684 N N . ILE A 1 93 ? -15.037 -6.207 18.016 1.00 98.81 93 ILE A N 1
ATOM 685 C CA . ILE A 1 93 ? -16.236 -6.282 18.855 1.00 98.81 93 ILE A CA 1
ATOM 686 C C . ILE A 1 93 ? -17.110 -5.056 18.574 1.00 98.81 93 ILE A C 1
ATOM 688 O O . ILE A 1 93 ? -16.615 -3.928 18.556 1.00 98.81 93 ILE A O 1
ATOM 692 N N . ILE A 1 94 ? -18.405 -5.276 18.342 1.00 98.75 94 ILE A N 1
ATOM 693 C CA . ILE A 1 94 ? -19.392 -4.263 17.950 1.00 98.75 94 ILE A CA 1
ATOM 694 C C . ILE A 1 94 ? -20.639 -4.445 18.828 1.00 98.75 94 ILE A C 1
ATOM 696 O O . ILE A 1 94 ? -21.400 -5.391 18.645 1.00 98.75 94 ILE A O 1
ATOM 700 N N . ALA A 1 95 ? -20.854 -3.553 19.796 1.00 98.56 95 ALA A N 1
ATOM 701 C CA . ALA A 1 95 ? -21.896 -3.670 20.817 1.00 98.56 95 ALA A CA 1
ATOM 702 C C . ALA A 1 95 ? -22.836 -2.455 20.824 1.00 98.56 95 ALA A C 1
ATOM 704 O O . ALA A 1 95 ? -22.389 -1.328 21.042 1.00 98.56 95 ALA A O 1
ATOM 705 N N . ASN A 1 96 ? -24.141 -2.651 20.617 1.00 98.06 96 ASN A N 1
ATOM 706 C CA . ASN A 1 96 ? -25.106 -1.547 20.671 1.00 98.06 96 ASN A CA 1
ATOM 707 C C . ASN A 1 96 ? -25.323 -1.069 22.114 1.00 98.06 96 ASN A C 1
ATOM 709 O O . ASN A 1 96 ? -25.537 -1.872 23.024 1.00 98.06 96 ASN A O 1
ATOM 713 N N . ASP A 1 97 ? -25.323 0.248 22.322 1.00 98.00 97 ASP A N 1
ATOM 714 C CA . ASP A 1 97 ? -25.606 0.844 23.625 1.00 98.00 97 ASP A CA 1
ATOM 715 C C . ASP A 1 97 ? -27.091 1.208 23.752 1.00 98.00 97 ASP A C 1
ATOM 717 O O . ASP A 1 97 ? -27.528 2.319 23.440 1.00 98.00 97 ASP A O 1
ATOM 721 N N . ALA A 1 98 ? -27.870 0.267 24.285 1.00 97.12 98 ALA A N 1
ATOM 722 C CA . ALA A 1 98 ? -29.289 0.449 24.578 1.00 97.12 98 ALA A CA 1
ATOM 723 C C . ALA A 1 98 ? -29.594 1.600 25.564 1.00 97.12 98 ALA A C 1
ATOM 725 O O . ALA A 1 98 ? -30.745 2.043 25.655 1.00 97.12 98 ALA A O 1
ATOM 726 N N . THR A 1 99 ? -28.603 2.132 26.290 1.00 97.62 99 THR A N 1
ATOM 727 C CA . THR A 1 99 ? -28.800 3.325 27.127 1.00 97.62 99 THR A CA 1
ATOM 728 C C . THR A 1 99 ? -28.933 4.592 26.269 1.00 97.62 99 THR A C 1
ATOM 730 O O . THR A 1 99 ? -29.739 5.477 26.586 1.00 97.62 99 THR A O 1
ATOM 733 N N . VAL A 1 100 ? -28.236 4.656 25.128 1.00 97.25 100 VAL A N 1
ATOM 734 C CA . VAL A 1 100 ? -28.316 5.742 24.142 1.00 97.25 100 VAL A CA 1
ATOM 735 C C . VAL A 1 100 ? -29.505 5.496 23.214 1.00 97.25 100 VAL A C 1
ATOM 737 O O . VAL A 1 100 ? -29.427 4.749 22.246 1.00 97.25 100 VAL A O 1
ATOM 740 N N . LYS A 1 101 ? -30.643 6.138 23.512 1.00 95.06 101 LYS A N 1
ATOM 741 C CA . LYS A 1 101 ? -31.856 6.129 22.661 1.00 95.06 101 LYS A CA 1
ATOM 742 C C . LYS A 1 101 ? -32.357 4.714 22.290 1.00 95.06 101 LYS A C 1
ATOM 744 O O . LYS A 1 101 ? -32.883 4.529 21.199 1.00 95.06 101 LYS A O 1
ATOM 749 N N . ALA A 1 102 ? -32.209 3.733 23.187 1.00 92.94 102 ALA A N 1
ATOM 750 C CA . ALA A 1 102 ? -32.508 2.317 22.922 1.00 92.94 102 ALA A CA 1
ATOM 751 C C . ALA A 1 102 ? -31.669 1.700 21.779 1.00 92.94 102 ALA A C 1
ATOM 753 O O . ALA A 1 102 ? -32.162 0.863 21.027 1.00 92.94 102 ALA A O 1
ATOM 754 N N . GLY A 1 103 ? -30.409 2.128 21.632 1.00 92.81 103 GLY A N 1
ATOM 755 C CA . GLY A 1 103 ? -29.479 1.617 20.623 1.00 92.81 103 GLY A CA 1
ATOM 756 C C . GLY A 1 103 ? -29.872 1.990 19.192 1.00 92.81 103 GLY A C 1
ATOM 757 O O . GLY A 1 103 ? -29.482 1.295 18.256 1.00 92.81 103 GLY A O 1
ATOM 758 N N . ALA A 1 104 ? -30.700 3.027 19.015 1.00 94.00 104 ALA A N 1
ATOM 759 C CA . ALA A 1 104 ? -31.208 3.430 17.709 1.00 94.00 104 ALA A CA 1
ATOM 760 C C . ALA A 1 104 ? -30.090 3.956 16.793 1.00 94.00 104 ALA A C 1
ATOM 762 O O . ALA A 1 104 ? -29.216 4.707 17.229 1.00 94.00 104 ALA A O 1
ATOM 763 N N . PHE A 1 105 ? -30.150 3.586 15.515 1.00 95.38 105 PHE A N 1
ATOM 764 C CA . PHE A 1 105 ? -29.164 3.955 14.504 1.00 95.38 105 PHE A CA 1
ATOM 765 C C . PHE A 1 105 ? -29.354 5.403 14.050 1.00 95.38 105 PHE A C 1
ATOM 767 O O . PHE A 1 105 ? -30.355 5.741 13.417 1.00 95.38 105 PHE A O 1
ATOM 774 N N . PHE A 1 106 ? -28.362 6.233 14.363 1.00 96.88 106 PHE A N 1
ATOM 775 C CA . PHE A 1 106 ? -28.119 7.545 13.766 1.00 96.88 106 PHE A CA 1
ATOM 776 C C . PHE A 1 106 ? -27.187 7.394 12.547 1.00 96.88 106 PHE A C 1
ATOM 778 O O . PHE A 1 106 ? -26.514 6.366 12.428 1.00 96.88 106 PHE A O 1
ATOM 785 N N . PRO A 1 107 ? -27.036 8.425 11.695 1.00 96.88 107 PRO A N 1
ATOM 786 C CA . PRO A 1 107 ? -26.116 8.383 10.547 1.00 96.88 107 PRO A CA 1
ATOM 787 C C . PRO A 1 107 ? -24.678 8.002 10.945 1.00 96.88 107 PRO A C 1
ATOM 789 O O . PRO A 1 107 ? -24.034 7.132 10.355 1.00 96.88 107 PRO A O 1
ATOM 792 N N . MET A 1 108 ? -24.185 8.574 12.051 1.00 97.81 108 MET A N 1
ATOM 793 C CA . MET A 1 108 ? -22.873 8.219 12.601 1.00 97.81 108 MET A CA 1
ATOM 794 C C . MET A 1 108 ? -22.791 6.796 13.182 1.00 97.81 108 MET A C 1
ATOM 796 O O . MET A 1 108 ? -21.682 6.280 13.313 1.00 97.81 108 MET A O 1
ATOM 800 N N . THR A 1 109 ? -23.913 6.141 13.506 1.00 97.62 109 THR A N 1
ATOM 801 C CA . THR A 1 109 ? -23.941 4.729 13.931 1.00 97.62 109 THR A CA 1
ATOM 802 C C . THR A 1 109 ? -23.606 3.821 12.750 1.00 97.62 109 THR A C 1
ATOM 804 O O . THR A 1 109 ? -22.732 2.962 12.879 1.00 97.62 109 THR A O 1
ATOM 807 N N . CYS A 1 110 ? -24.224 4.063 11.585 1.00 96.88 110 CYS A N 1
ATOM 808 C CA . CYS A 1 110 ? -23.919 3.362 10.334 1.00 96.88 110 CYS A CA 1
ATOM 809 C C . CYS A 1 110 ? -22.437 3.508 9.988 1.00 96.88 110 CYS A C 1
ATOM 811 O O . CYS A 1 110 ? -21.703 2.519 9.942 1.00 96.88 110 CYS A O 1
ATOM 813 N N . LYS A 1 111 ? -21.968 4.755 9.881 1.00 97.50 111 LYS A N 1
ATOM 814 C CA . LYS A 1 111 ? -20.580 5.077 9.529 1.00 97.50 111 LYS A CA 1
ATOM 815 C C . LYS A 1 111 ? -19.546 4.463 10.484 1.00 97.50 111 LYS A C 1
ATOM 817 O O . LYS A 1 111 ? -18.493 4.006 10.039 1.00 97.50 111 LYS A O 1
ATOM 822 N N . LYS A 1 112 ? -19.837 4.419 11.791 1.00 98.38 112 LYS A N 1
ATOM 823 C CA . LYS A 1 112 ? -18.962 3.806 12.806 1.00 98.38 112 LYS A CA 1
ATOM 824 C C . LYS A 1 112 ? -18.889 2.282 12.667 1.00 98.38 112 LYS A C 1
ATOM 826 O O . LYS A 1 112 ? -17.791 1.730 12.714 1.00 98.38 112 LYS A O 1
ATOM 831 N N . ILE A 1 113 ? -20.020 1.608 12.451 1.00 98.12 113 ILE A N 1
ATOM 832 C CA . ILE A 1 113 ? -20.052 0.147 12.272 1.00 98.12 113 ILE A CA 1
ATOM 833 C C . ILE A 1 113 ? -19.412 -0.254 10.941 1.00 98.12 113 ILE A C 1
ATOM 835 O O . ILE A 1 113 ? -18.606 -1.180 10.920 1.00 98.12 113 ILE A O 1
ATOM 839 N N . ILE A 1 114 ? -19.680 0.472 9.854 1.00 97.75 114 ILE A N 1
ATOM 840 C CA . ILE A 1 114 ? -19.060 0.211 8.547 1.00 97.75 114 ILE A CA 1
ATOM 841 C C . ILE A 1 114 ? -17.542 0.376 8.635 1.00 97.75 114 ILE A C 1
ATOM 843 O O . ILE A 1 114 ? -16.822 -0.498 8.167 1.00 97.75 114 ILE A O 1
ATOM 847 N N . ARG A 1 115 ? -17.031 1.416 9.314 1.00 97.94 115 ARG A N 1
ATOM 848 C CA . ARG A 1 115 ? -15.586 1.553 9.560 1.00 97.94 115 ARG A CA 1
ATOM 849 C C . ARG A 1 115 ? -15.016 0.371 10.351 1.00 97.94 115 ARG A C 1
ATOM 851 O O . ARG A 1 115 ? -13.950 -0.123 9.987 1.00 97.94 115 ARG A O 1
ATOM 858 N N . ALA A 1 116 ? -15.710 -0.098 11.389 1.00 98.44 116 ALA A N 1
ATOM 859 C CA . ALA A 1 116 ? -15.294 -1.273 12.155 1.00 98.44 116 ALA A CA 1
ATOM 860 C C . ALA A 1 116 ? -15.243 -2.541 11.278 1.00 98.44 116 ALA A C 1
ATOM 862 O O . ALA A 1 116 ? -14.258 -3.275 11.331 1.00 98.44 116 ALA A O 1
ATOM 863 N N . GLN A 1 117 ? -16.238 -2.752 10.408 1.00 98.31 117 GLN A N 1
ATOM 864 C CA . GLN A 1 117 ? -16.234 -3.837 9.419 1.00 98.31 117 GLN A CA 1
ATOM 865 C C . GLN A 1 117 ? -15.086 -3.700 8.409 1.00 98.31 117 GLN A C 1
ATOM 867 O O . GLN A 1 117 ? -14.365 -4.666 8.194 1.00 98.31 117 GLN A O 1
ATOM 872 N N . THR A 1 118 ? -14.850 -2.512 7.837 1.00 97.00 118 THR A N 1
ATOM 873 C CA . THR A 1 118 ? -13.725 -2.272 6.914 1.00 97.00 118 THR A CA 1
ATOM 874 C C . THR A 1 118 ? -12.389 -2.609 7.577 1.00 97.00 118 THR A C 1
ATOM 876 O O . THR A 1 118 ? -11.574 -3.313 6.990 1.00 97.00 118 THR A O 1
ATOM 879 N N . MET A 1 119 ? -12.167 -2.169 8.820 1.00 97.38 119 MET A N 1
ATOM 880 C CA . MET A 1 119 ? -10.945 -2.493 9.567 1.00 97.38 119 MET A CA 1
ATOM 881 C C . MET A 1 119 ? -10.812 -3.996 9.843 1.00 97.38 119 MET A C 1
ATOM 883 O O . MET A 1 119 ? -9.718 -4.546 9.711 1.00 97.38 119 MET A O 1
ATOM 887 N N . ALA A 1 120 ? -11.912 -4.668 10.189 1.00 96.62 120 ALA A N 1
ATOM 888 C CA . ALA A 1 120 ? -11.930 -6.115 10.370 1.00 96.62 120 ALA A CA 1
ATOM 889 C C . ALA A 1 120 ? -11.598 -6.857 9.067 1.00 96.62 120 ALA A C 1
ATOM 891 O O . ALA A 1 120 ? -10.781 -7.771 9.089 1.00 96.62 120 ALA A O 1
ATOM 892 N N . GLN A 1 121 ? -12.146 -6.416 7.932 1.00 94.69 121 GLN A N 1
ATOM 893 C CA . GLN A 1 121 ? -11.878 -6.982 6.611 1.00 94.69 121 GLN A CA 1
ATOM 894 C C . GLN A 1 121 ? -10.405 -6.804 6.199 1.00 94.69 121 GLN A C 1
ATOM 896 O O . GLN A 1 121 ? -9.761 -7.768 5.790 1.00 94.69 121 GLN A O 1
ATOM 901 N N . MET A 1 122 ? -9.836 -5.605 6.388 1.00 93.69 122 MET A N 1
ATOM 902 C CA . MET A 1 122 ? -8.436 -5.286 6.050 1.00 93.69 122 MET A CA 1
ATOM 903 C C . MET A 1 122 ? -7.410 -6.181 6.768 1.00 93.69 122 MET A C 1
ATOM 905 O O . MET A 1 122 ? -6.414 -6.571 6.165 1.00 93.69 122 MET A O 1
ATOM 909 N N . ALA A 1 123 ? -7.646 -6.507 8.043 1.00 92.88 123 ALA A N 1
ATOM 910 C CA . ALA A 1 123 ? -6.746 -7.323 8.870 1.00 92.88 123 ALA A CA 1
ATOM 911 C C . ALA A 1 123 ? -7.286 -8.740 9.169 1.00 92.88 123 ALA A C 1
ATOM 913 O O . ALA A 1 123 ? -6.762 -9.418 10.054 1.00 92.88 123 ALA A O 1
ATOM 914 N N . ARG A 1 124 ? -8.345 -9.169 8.463 1.00 92.56 124 ARG A N 1
ATOM 915 C CA . ARG A 1 124 ? -9.084 -10.436 8.650 1.00 92.56 124 ARG A CA 1
ATOM 916 C C . ARG A 1 124 ? -9.399 -10.773 10.118 1.00 92.56 124 ARG A C 1
ATOM 918 O O . ARG A 1 124 ? -9.269 -11.916 10.552 1.00 92.56 124 ARG A O 1
ATOM 925 N N . LEU A 1 125 ? -9.817 -9.772 10.893 1.00 94.19 125 LEU A N 1
ATOM 926 C CA . LEU A 1 125 ? -10.237 -9.946 12.286 1.00 94.19 125 LEU A CA 1
ATOM 927 C C . LEU A 1 125 ? -11.646 -10.564 12.329 1.00 94.19 125 LEU A C 1
ATOM 929 O O . LEU A 1 125 ? -12.563 -9.964 11.765 1.00 94.19 125 LEU A O 1
ATOM 933 N N . PRO A 1 126 ? -11.867 -11.695 13.026 1.00 95.19 126 PRO A N 1
ATOM 934 C CA . PRO A 1 126 ? -13.214 -12.210 13.253 1.00 95.19 126 PRO A CA 1
ATOM 935 C C . PRO A 1 126 ? -14.059 -11.199 14.044 1.00 95.19 126 PRO A C 1
ATOM 937 O O . PRO A 1 126 ? -13.526 -10.454 14.876 1.00 95.19 126 PRO A O 1
ATOM 940 N N . LEU A 1 127 ? -15.371 -11.154 13.802 1.00 97.75 127 LEU A N 1
ATOM 941 C CA . LEU A 1 127 ? -16.256 -10.139 14.387 1.00 97.75 127 LEU A CA 1
ATOM 942 C C . LEU A 1 127 ? -17.218 -10.720 15.427 1.00 97.75 127 LEU A C 1
ATOM 944 O O . LEU A 1 127 ? -17.783 -11.799 15.241 1.00 97.75 127 LEU A O 1
ATOM 948 N N . ILE A 1 128 ? -17.442 -9.961 16.502 1.00 98.56 128 ILE A N 1
ATOM 949 C CA . ILE A 1 128 ? -18.405 -10.283 17.560 1.00 98.56 128 ILE A CA 1
ATOM 950 C C . ILE A 1 128 ? -19.428 -9.151 17.667 1.00 98.56 128 ILE A C 1
ATOM 952 O O . ILE A 1 128 ? -19.075 -8.027 18.028 1.00 98.56 128 ILE A O 1
ATOM 956 N N . TYR A 1 129 ? -20.698 -9.450 17.400 1.00 98.56 129 TYR A N 1
ATOM 957 C CA . TYR A 1 129 ? -21.800 -8.489 17.491 1.00 98.56 129 TYR A CA 1
ATOM 958 C C . TYR A 1 129 ? -22.635 -8.712 18.757 1.00 98.56 129 TYR A C 1
ATOM 960 O O . TYR A 1 129 ? -23.200 -9.787 18.940 1.00 98.56 129 TYR A O 1
ATOM 968 N N . LEU A 1 130 ? -22.762 -7.693 19.609 1.00 98.44 130 LEU A N 1
ATOM 969 C CA . LEU A 1 130 ? -23.586 -7.713 20.826 1.00 98.44 130 LEU A CA 1
ATOM 970 C C . LEU A 1 130 ? -24.784 -6.767 20.627 1.00 98.44 130 LEU A C 1
ATOM 972 O O . LEU A 1 130 ? -24.678 -5.548 20.791 1.00 98.44 130 LEU A O 1
ATOM 976 N N . VAL A 1 131 ? -25.912 -7.326 20.192 1.00 97.56 131 VAL A N 1
ATOM 977 C CA . VAL A 1 131 ? -27.027 -6.590 19.580 1.00 97.56 131 VAL A CA 1
ATOM 978 C C . VAL A 1 131 ? -28.132 -6.289 20.599 1.00 97.56 131 VAL A C 1
ATOM 980 O O . VAL A 1 131 ? -28.752 -7.198 21.143 1.00 97.56 131 VAL A O 1
ATOM 983 N N . ASP A 1 132 ? -28.405 -5.003 20.829 1.00 96.12 132 ASP A N 1
ATOM 984 C CA . ASP A 1 132 ? -29.549 -4.479 21.602 1.00 96.12 132 ASP A CA 1
ATOM 985 C C . ASP A 1 132 ? -29.926 -3.098 21.025 1.00 96.12 132 ASP A C 1
ATOM 987 O O . ASP A 1 132 ? -29.437 -2.054 21.463 1.00 96.12 132 ASP A O 1
ATOM 991 N N . SER A 1 133 ? -30.718 -3.105 19.948 1.00 93.00 133 SER A N 1
ATOM 992 C CA . SER A 1 133 ? -31.052 -1.943 19.118 1.00 93.00 133 SER A CA 1
ATOM 993 C C . SER A 1 133 ? -32.521 -1.922 18.679 1.00 93.00 133 SER A C 1
ATOM 995 O O . SER A 1 133 ? -33.041 -2.857 18.066 1.00 93.00 133 SER A O 1
ATOM 997 N N . ALA A 1 134 ? -33.174 -0.781 18.900 1.00 89.06 134 ALA A N 1
ATOM 998 C CA . ALA A 1 134 ? -34.522 -0.486 18.420 1.00 89.06 134 ALA A CA 1
ATOM 999 C C . ALA A 1 134 ? -34.625 -0.231 16.894 1.00 89.06 134 ALA A C 1
ATOM 1001 O O . ALA A 1 134 ? -35.714 0.081 16.411 1.00 89.06 134 ALA A O 1
ATOM 1002 N N . GLY A 1 135 ? -33.531 -0.356 16.131 1.00 90.50 135 GLY A N 1
ATOM 1003 C CA . GLY A 1 135 ? -33.495 -0.096 14.686 1.00 90.50 135 GLY A CA 1
ATOM 1004 C C . GLY A 1 135 ? -33.190 1.367 14.337 1.00 90.50 135 GLY A C 1
ATOM 1005 O O . GLY A 1 135 ? -32.469 2.049 15.060 1.00 90.50 135 GLY A O 1
ATOM 1006 N N . VAL A 1 136 ? -33.703 1.851 13.203 1.00 93.69 136 VAL A N 1
ATOM 1007 C CA . VAL A 1 136 ? -33.424 3.200 12.664 1.00 93.69 136 VAL A CA 1
ATOM 1008 C C . VAL A 1 136 ? -33.983 4.310 13.562 1.00 93.69 136 VAL A C 1
ATOM 1010 O O . VAL A 1 136 ? -35.142 4.256 13.980 1.00 93.69 136 VAL A O 1
ATOM 1013 N N . PHE A 1 137 ? -33.203 5.371 13.801 1.00 94.31 137 PHE A N 1
ATOM 1014 C CA . PHE A 1 137 ? -33.712 6.606 14.400 1.00 94.31 137 PHE A CA 1
ATOM 1015 C C . PHE A 1 137 ? -34.587 7.357 13.380 1.00 94.31 137 PHE A C 1
ATOM 1017 O O . PHE A 1 137 ? -34.118 8.213 12.635 1.00 94.31 137 PHE A O 1
ATOM 1024 N N . LEU A 1 138 ? -35.879 7.009 13.346 1.00 92.50 138 LEU A N 1
ATOM 1025 C CA . LEU A 1 138 ? -36.848 7.425 12.318 1.00 92.50 138 LEU A CA 1
ATOM 1026 C C . LEU A 1 138 ? -36.840 8.922 11.920 1.00 92.50 138 LEU A C 1
ATOM 1028 O O . LEU A 1 138 ? -37.037 9.184 10.736 1.00 92.50 138 LEU A O 1
ATOM 1032 N N . PRO A 1 139 ? -36.596 9.907 12.815 1.00 94.69 139 PRO A N 1
ATOM 1033 C CA . PRO A 1 139 ? -36.491 11.319 12.422 1.00 94.69 139 PRO A CA 1
ATOM 1034 C C . PRO A 1 139 ? -35.322 11.671 11.484 1.00 94.69 139 PRO A C 1
ATOM 1036 O O . PRO A 1 139 ? -35.270 12.803 11.021 1.00 94.69 139 PRO A O 1
ATOM 1039 N N . MET A 1 140 ? -34.381 10.750 11.244 1.00 95.12 140 MET A N 1
ATOM 1040 C CA . MET A 1 140 ? -33.212 10.910 10.362 1.00 95.12 140 MET A CA 1
ATOM 1041 C C . MET A 1 140 ? -33.090 9.739 9.369 1.00 95.12 140 MET A C 1
ATOM 1043 O O . MET A 1 140 ? -31.997 9.372 8.961 1.00 95.12 140 MET A O 1
ATOM 1047 N N . GLN A 1 141 ? -34.213 9.111 9.001 1.00 94.25 141 GLN A N 1
ATOM 1048 C CA . GLN A 1 141 ? -34.234 7.902 8.165 1.00 94.25 141 GLN A CA 1
ATOM 1049 C C . GLN A 1 141 ? -33.568 8.061 6.784 1.00 94.25 141 GLN A C 1
ATOM 1051 O O . GLN A 1 141 ? -33.003 7.098 6.274 1.00 94.25 141 GLN A O 1
ATOM 1056 N N . GLU A 1 142 ? -33.601 9.262 6.199 1.00 95.19 142 GLU A N 1
ATOM 1057 C CA . GLU A 1 142 ? -32.971 9.570 4.904 1.00 95.19 142 GLU A CA 1
ATOM 1058 C C . GLU A 1 142 ? -31.440 9.608 4.947 1.00 95.19 142 GLU A C 1
ATOM 1060 O O . GLU A 1 142 ? -30.822 9.330 3.929 1.00 95.19 142 GLU A O 1
ATOM 1065 N N . ASP A 1 143 ? -30.854 9.858 6.120 1.00 93.31 143 ASP A N 1
ATOM 1066 C CA . ASP A 1 143 ? -29.407 9.832 6.374 1.00 93.31 143 ASP A CA 1
ATOM 1067 C C . ASP A 1 143 ? -28.962 8.490 7.020 1.00 93.31 143 ASP A C 1
ATOM 1069 O O . ASP A 1 143 ? -27.925 8.423 7.685 1.00 93.31 143 ASP A O 1
ATOM 1073 N N . VAL A 1 144 ? -29.815 7.454 6.971 1.00 94.88 144 VAL A N 1
ATOM 1074 C CA . VAL A 1 144 ? -29.580 6.148 7.628 1.00 94.88 144 VAL A CA 1
ATOM 1075 C C . VAL A 1 144 ? -29.910 4.944 6.732 1.00 94.88 144 VAL A C 1
ATOM 1077 O O . VAL A 1 144 ? -29.393 3.853 6.976 1.00 94.88 144 VAL A O 1
ATOM 1080 N N . PHE A 1 145 ? -30.788 5.078 5.734 1.00 94.19 145 PHE A N 1
ATOM 1081 C CA . PHE A 1 145 ? -31.360 3.947 4.990 1.00 94.19 145 PHE A CA 1
ATOM 1082 C C . PHE A 1 145 ? -30.925 3.786 3.515 1.00 94.19 145 PHE A C 1
ATOM 1084 O O . PHE A 1 145 ? -30.640 2.641 3.148 1.00 94.19 145 PHE A O 1
ATOM 1091 N N . PRO A 1 146 ? -30.951 4.822 2.649 1.00 93.94 146 PRO A N 1
ATOM 1092 C CA . PRO A 1 146 ? -30.972 4.613 1.196 1.00 93.94 146 PRO A CA 1
ATOM 1093 C C . PRO A 1 146 ? -29.623 4.402 0.479 1.00 93.94 146 PRO A C 1
ATOM 1095 O O . PRO A 1 146 ? -29.645 3.787 -0.589 1.00 93.94 146 PRO A O 1
ATOM 1098 N N . ASP A 1 147 ? -28.495 4.926 0.969 1.00 94.75 147 ASP A N 1
ATOM 1099 C CA . ASP A 1 147 ? -27.248 5.030 0.182 1.00 94.75 147 ASP A CA 1
ATOM 1100 C C . ASP A 1 147 ? -26.240 3.873 0.429 1.00 94.75 147 ASP A C 1
ATOM 1102 O O . ASP A 1 147 ? -26.506 2.846 1.060 1.00 94.75 147 ASP A O 1
ATOM 1106 N N . THR A 1 148 ? -25.051 3.999 -0.149 1.00 90.00 148 THR A N 1
ATOM 1107 C CA . THR A 1 148 ? -24.019 2.969 -0.288 1.00 90.00 148 THR A CA 1
ATOM 1108 C C . THR A 1 148 ? -23.098 2.830 0.929 1.00 90.00 148 THR A C 1
ATOM 1110 O O . THR A 1 148 ? -22.407 1.804 1.039 1.00 90.00 148 THR A O 1
ATOM 1113 N N . ASP A 1 149 ? -23.117 3.803 1.847 1.00 89.25 149 ASP A N 1
ATOM 1114 C CA . ASP A 1 149 ? -22.508 3.790 3.187 1.00 89.25 149 ASP A CA 1
ATOM 1115 C C . ASP A 1 149 ? -23.541 3.921 4.333 1.00 89.25 149 ASP A C 1
ATOM 1117 O O . ASP A 1 149 ? -23.184 4.198 5.479 1.00 89.25 149 ASP A O 1
ATOM 1121 N N . ASP A 1 150 ? -24.812 3.631 4.043 1.00 94.69 150 ASP A N 1
ATOM 1122 C CA . ASP A 1 150 ? -25.914 3.590 5.011 1.00 94.69 150 ASP A CA 1
ATOM 1123 C C . ASP A 1 150 ? -26.071 2.228 5.715 1.00 94.69 150 ASP A C 1
ATOM 1125 O O . ASP A 1 150 ? -25.302 1.286 5.506 1.00 94.69 150 ASP A O 1
ATOM 1129 N N . PHE A 1 151 ? -27.112 2.078 6.544 1.00 94.50 151 PHE A N 1
ATOM 1130 C CA . PHE A 1 151 ? -27.470 0.833 7.241 1.00 94.50 151 PHE A CA 1
ATOM 1131 C C . PHE A 1 151 ? -27.535 -0.384 6.299 1.00 94.50 151 PHE A C 1
ATOM 1133 O O . PHE A 1 151 ? -27.144 -1.488 6.686 1.00 94.50 151 PHE A O 1
ATOM 1140 N N . GLY A 1 152 ? -27.934 -0.164 5.037 1.00 94.19 152 GLY A N 1
ATOM 1141 C CA . GLY A 1 152 ? -27.918 -1.161 3.962 1.00 94.19 152 GLY A CA 1
ATOM 1142 C C . GLY A 1 152 ? -26.551 -1.807 3.707 1.00 94.19 152 GLY A C 1
ATOM 1143 O O . GLY A 1 152 ? -26.456 -2.981 3.336 1.00 94.19 152 GLY A O 1
ATOM 1144 N N . ARG A 1 153 ? -25.464 -1.068 3.944 1.00 95.75 153 ARG A N 1
ATOM 1145 C CA . ARG A 1 153 ? -24.099 -1.530 3.691 1.00 95.75 153 ARG A CA 1
ATOM 1146 C C . ARG A 1 153 ? -23.613 -2.551 4.716 1.00 95.75 153 ARG A C 1
ATOM 1148 O O . ARG A 1 153 ? -22.820 -3.422 4.360 1.00 95.75 153 ARG A O 1
ATOM 1155 N N . ILE A 1 154 ? -24.106 -2.482 5.953 1.00 96.38 154 ILE A N 1
ATOM 1156 C CA . ILE A 1 154 ? -23.637 -3.323 7.062 1.00 96.38 154 ILE A CA 1
ATOM 1157 C C . ILE A 1 154 ? -23.900 -4.799 6.760 1.00 96.38 154 ILE A C 1
ATOM 1159 O O . ILE A 1 154 ? -22.962 -5.595 6.748 1.00 96.38 154 ILE A O 1
ATOM 1163 N N . PHE A 1 155 ? -25.142 -5.149 6.416 1.00 94.19 155 PHE A N 1
ATOM 1164 C CA . PHE A 1 155 ? -25.512 -6.535 6.122 1.00 94.19 155 PHE A CA 1
ATOM 1165 C C . PHE A 1 155 ? -24.952 -7.055 4.788 1.00 94.19 155 PHE A C 1
ATOM 1167 O O . PHE A 1 155 ? -24.636 -8.240 4.680 1.00 94.19 155 PHE A O 1
ATOM 1174 N N . ARG A 1 156 ? -24.713 -6.179 3.796 1.00 95.12 156 ARG A N 1
ATOM 1175 C CA . ARG A 1 156 ? -23.909 -6.540 2.611 1.00 95.12 156 ARG A CA 1
ATOM 1176 C C . ARG A 1 156 ? -22.495 -6.959 3.024 1.00 95.12 156 ARG A C 1
ATOM 1178 O O . ARG A 1 156 ? -21.993 -7.972 2.546 1.00 95.12 156 ARG A O 1
ATOM 1185 N N . ASN A 1 157 ? -21.842 -6.175 3.880 1.00 96.19 157 ASN A N 1
ATOM 1186 C CA . ASN A 1 157 ? -20.492 -6.477 4.347 1.00 96.19 157 ASN A CA 1
ATOM 1187 C C . ASN A 1 157 ? -20.466 -7.756 5.201 1.00 96.19 157 ASN A C 1
ATOM 1189 O O . ASN A 1 157 ? -19.533 -8.534 5.041 1.00 96.19 157 ASN A O 1
ATOM 1193 N N . ASN A 1 158 ? -21.487 -8.022 6.031 1.00 96.94 158 ASN A N 1
ATOM 1194 C CA . ASN A 1 158 ? -21.603 -9.286 6.772 1.00 96.94 158 ASN A CA 1
ATOM 1195 C C . ASN A 1 158 ? -21.544 -10.501 5.827 1.00 96.94 158 ASN A C 1
ATOM 1197 O O . ASN A 1 158 ? -20.673 -11.358 5.975 1.00 96.94 158 ASN A O 1
ATOM 1201 N N . ALA A 1 159 ? -22.404 -10.535 4.803 1.00 95.19 159 ALA A N 1
ATOM 1202 C CA . ALA A 1 159 ? -22.440 -11.636 3.839 1.00 95.19 159 ALA A CA 1
ATOM 1203 C C . ALA A 1 159 ? -21.126 -11.786 3.042 1.00 95.19 159 ALA A C 1
ATOM 1205 O O . ALA A 1 159 ? -20.689 -12.903 2.771 1.00 95.19 159 ALA A O 1
ATOM 1206 N N . VAL A 1 160 ? -20.473 -10.672 2.691 1.00 94.50 160 VAL A N 1
ATOM 1207 C CA . VAL A 1 160 ? -19.187 -10.684 1.970 1.00 94.50 160 VAL A CA 1
ATOM 1208 C C . VAL A 1 160 ? -18.040 -11.183 2.855 1.00 94.50 160 VAL A C 1
ATOM 1210 O O . VAL A 1 160 ? -17.290 -12.047 2.419 1.00 94.50 160 VAL A O 1
ATOM 1213 N N . MET A 1 161 ? -17.928 -10.720 4.103 1.00 95.06 161 MET A N 1
ATOM 1214 C CA . MET A 1 161 ? -16.873 -11.165 5.027 1.00 95.06 161 MET A CA 1
ATOM 1215 C C . MET A 1 161 ? -17.000 -12.657 5.382 1.00 95.06 161 MET A C 1
ATOM 1217 O O . MET A 1 161 ? -15.986 -13.349 5.451 1.00 95.06 161 MET A O 1
ATOM 1221 N N . SER A 1 162 ? -18.228 -13.174 5.521 1.00 93.19 162 SER A N 1
ATOM 1222 C CA . SER A 1 162 ? -18.488 -14.615 5.682 1.00 93.19 162 SER A CA 1
ATOM 1223 C C . SER A 1 162 ? -17.989 -15.408 4.462 1.00 93.19 162 SER A C 1
ATOM 1225 O O . SER A 1 162 ? -17.208 -16.350 4.607 1.00 93.19 162 SER A O 1
ATOM 1227 N N . ALA A 1 163 ? -18.325 -14.964 3.243 1.00 91.81 163 ALA A N 1
ATOM 1228 C CA . ALA A 1 163 ? -17.848 -15.582 2.001 1.00 91.81 163 ALA A CA 1
ATOM 1229 C C . ALA A 1 163 ? -16.319 -15.472 1.799 1.00 91.81 163 ALA A C 1
ATOM 1231 O O . ALA A 1 163 ? -15.713 -16.350 1.188 1.00 91.81 163 ALA A O 1
ATOM 1232 N N . GLU A 1 164 ? -15.681 -14.431 2.340 1.00 90.88 164 GLU A N 1
ATOM 1233 C CA . GLU A 1 164 ? -14.220 -14.270 2.400 1.00 90.88 164 GLU A CA 1
ATOM 1234 C C . GLU A 1 164 ? -13.557 -15.109 3.511 1.00 90.88 164 GLU A C 1
ATOM 1236 O O . GLU A 1 164 ? -12.333 -15.058 3.672 1.00 90.88 164 GLU A O 1
ATOM 1241 N N . GLY A 1 165 ? -14.324 -15.879 4.291 1.00 90.31 165 GLY A N 1
ATOM 1242 C CA . GLY A 1 165 ? -13.821 -16.729 5.371 1.00 90.31 165 GLY A CA 1
ATOM 1243 C C . GLY A 1 165 ? -13.351 -15.953 6.604 1.00 90.31 165 GLY A C 1
ATOM 1244 O O . GLY A 1 165 ? -12.360 -16.341 7.223 1.00 90.31 165 GLY A O 1
ATOM 1245 N N . ILE A 1 166 ? -14.006 -14.836 6.932 1.00 93.31 166 ILE A N 1
ATOM 1246 C CA . ILE A 1 166 ? -13.787 -14.057 8.158 1.00 93.31 166 ILE A CA 1
ATOM 1247 C C . ILE A 1 166 ? -14.960 -14.355 9.114 1.00 93.31 166 ILE A C 1
ATOM 1249 O O . ILE A 1 166 ? -16.064 -13.869 8.861 1.00 93.31 166 ILE A O 1
ATOM 1253 N N . PRO A 1 167 ? -14.761 -15.146 10.191 1.00 93.69 167 PRO A N 1
ATOM 1254 C CA . PRO A 1 167 ? -15.864 -15.616 11.028 1.00 93.69 167 PRO A CA 1
ATOM 1255 C C . PRO A 1 167 ? -16.586 -14.497 11.781 1.00 93.69 167 PRO A C 1
ATOM 1257 O O . PRO A 1 167 ? -15.968 -13.561 12.296 1.00 93.69 167 PRO A O 1
ATOM 1260 N N . GLN A 1 168 ? -17.902 -14.632 11.898 1.00 96.50 168 GLN A N 1
ATOM 1261 C CA . GLN A 1 168 ? -18.793 -13.672 12.536 1.00 96.50 168 GLN A CA 1
ATOM 1262 C C . GLN A 1 168 ? -19.752 -14.386 13.482 1.00 96.50 168 GLN A C 1
ATOM 1264 O O . GLN A 1 168 ? -20.477 -15.295 13.088 1.00 96.50 168 GLN A O 1
ATOM 1269 N N . ILE A 1 169 ? -19.798 -13.943 14.733 1.00 97.56 169 ILE A N 1
ATOM 1270 C CA . ILE A 1 169 ? -20.717 -14.459 15.749 1.00 97.56 169 ILE A CA 1
ATOM 1271 C C . ILE A 1 169 ? -21.547 -13.307 16.310 1.00 97.56 169 ILE A C 1
ATOM 1273 O O . ILE A 1 169 ? -21.035 -12.206 16.532 1.00 97.56 169 ILE A O 1
ATOM 1277 N N . SER A 1 170 ? -22.840 -13.536 16.523 1.00 97.69 170 SER A N 1
ATOM 1278 C CA . SER A 1 170 ? -23.737 -12.525 17.081 1.00 97.69 170 SER A CA 1
ATOM 1279 C C . SER A 1 170 ? -24.505 -13.039 18.290 1.00 97.69 170 SER A C 1
ATOM 1281 O O . SER A 1 170 ? -24.920 -14.194 18.341 1.00 97.69 170 SER A O 1
ATOM 1283 N N . ALA A 1 171 ? -24.694 -12.158 19.265 1.00 98.19 171 ALA A N 1
ATOM 1284 C CA . ALA A 1 171 ? -25.546 -12.358 20.420 1.00 98.19 171 ALA A CA 1
ATOM 1285 C C . ALA A 1 171 ? -26.625 -11.274 20.425 1.00 98.19 171 ALA A C 1
ATOM 1287 O O . ALA A 1 171 ? -26.326 -10.085 20.550 1.00 98.19 171 ALA A O 1
ATOM 1288 N N . ILE A 1 172 ? -27.885 -11.678 20.290 1.00 97.88 172 ILE A N 1
ATOM 1289 C CA . ILE A 1 172 ? -29.045 -10.803 20.446 1.00 97.88 172 ILE A CA 1
ATOM 1290 C C . ILE A 1 172 ? -29.358 -10.732 21.940 1.00 97.88 172 ILE A C 1
ATOM 1292 O O . ILE A 1 172 ? -29.958 -11.633 22.524 1.00 97.88 172 ILE A O 1
ATOM 1296 N N . MET A 1 173 ? -28.906 -9.645 22.555 1.00 97.19 173 MET A N 1
ATOM 1297 C CA . MET A 1 173 ? -28.975 -9.380 23.993 1.00 97.19 173 MET A CA 1
ATOM 1298 C C . MET A 1 173 ? -30.022 -8.293 24.292 1.00 97.19 173 MET A C 1
ATOM 1300 O O . MET A 1 173 ? -29.931 -7.549 25.273 1.00 97.19 173 MET A O 1
ATOM 1304 N N . GLY A 1 174 ? -31.008 -8.153 23.404 1.00 94.81 174 GLY A N 1
ATOM 1305 C CA . GLY A 1 174 ? -32.169 -7.319 23.629 1.00 94.81 174 GLY A CA 1
ATOM 1306 C C . GLY A 1 174 ? -33.074 -7.155 22.417 1.00 94.81 174 GLY A C 1
ATOM 1307 O O . GLY A 1 174 ? -33.545 -8.139 21.855 1.00 94.81 174 GLY A O 1
ATOM 1308 N N . PHE A 1 175 ? -33.408 -5.919 22.049 1.00 91.12 175 PHE A N 1
ATOM 1309 C CA . PHE A 1 175 ? -34.271 -5.701 20.881 1.00 91.12 175 PHE A CA 1
ATOM 1310 C C . PHE A 1 175 ? -33.471 -5.732 19.574 1.00 91.12 175 PHE A C 1
ATOM 1312 O O . PHE A 1 175 ? -32.302 -5.353 19.540 1.00 91.12 175 PHE A O 1
ATOM 1319 N N . CYS A 1 176 ? -34.100 -6.204 18.499 1.00 91.81 176 CYS A N 1
ATOM 1320 C CA . CYS A 1 176 ? -33.499 -6.326 17.178 1.00 91.81 176 CYS A CA 1
ATOM 1321 C C . CYS A 1 176 ? -34.588 -6.167 16.101 1.00 91.81 176 CYS A C 1
ATOM 1323 O O . CYS A 1 176 ? -35.300 -7.111 15.753 1.00 91.81 176 CYS A O 1
ATOM 1325 N N . VAL A 1 177 ? -34.789 -4.930 15.634 1.00 86.06 177 VAL A N 1
ATOM 1326 C CA . VAL A 1 177 ? -36.026 -4.528 14.934 1.00 86.06 177 VAL A CA 1
ATOM 1327 C C . VAL A 1 177 ? -35.791 -4.170 13.463 1.00 86.06 177 VAL A C 1
ATOM 1329 O O . VAL A 1 177 ? -34.847 -3.452 13.123 1.00 86.06 177 VAL A O 1
ATOM 1332 N N . ALA A 1 178 ? -36.708 -4.611 12.597 1.00 87.75 178 ALA A N 1
ATOM 1333 C CA . ALA A 1 178 ? -36.737 -4.330 11.162 1.00 87.75 178 ALA A CA 1
ATOM 1334 C C . ALA A 1 178 ? -35.407 -4.691 10.478 1.00 87.75 178 ALA A C 1
ATOM 1336 O O . ALA A 1 178 ? -34.952 -5.827 10.604 1.00 87.75 178 ALA A O 1
ATOM 1337 N N . GLY A 1 179 ? -34.762 -3.745 9.785 1.00 74.75 179 GLY A N 1
ATOM 1338 C CA . GLY A 1 179 ? -33.463 -3.975 9.140 1.00 74.75 179 GLY A CA 1
ATOM 1339 C C . GLY A 1 179 ? -32.355 -4.410 10.108 1.00 74.75 179 GLY A C 1
ATOM 1340 O O . GLY A 1 179 ? -31.436 -5.114 9.699 1.00 74.75 179 GLY A O 1
ATOM 1341 N N . GLY A 1 180 ? -32.482 -4.089 11.404 1.00 80.00 180 GLY A N 1
ATOM 1342 C CA . GLY A 1 180 ? -31.565 -4.570 12.440 1.00 80.00 180 GLY A CA 1
ATOM 1343 C C . GLY A 1 180 ? -31.566 -6.089 12.578 1.00 80.00 180 GLY A C 1
ATOM 1344 O O . GLY A 1 180 ? -30.526 -6.653 12.895 1.00 80.00 180 GLY A O 1
ATOM 1345 N N . GLY A 1 181 ? -32.684 -6.751 12.256 1.00 85.12 181 GLY A N 1
ATOM 1346 C CA . GLY A 1 181 ? -32.807 -8.208 12.283 1.00 85.12 181 GLY A CA 1
ATOM 1347 C C . GLY A 1 181 ? -31.973 -8.939 11.228 1.00 85.12 181 GLY A C 1
ATOM 1348 O O . GLY A 1 181 ? -31.656 -10.106 11.429 1.00 85.12 181 GLY A O 1
ATOM 1349 N N . TYR A 1 182 ? -31.566 -8.277 10.137 1.00 88.94 182 TYR A N 1
ATOM 1350 C CA . TYR A 1 182 ? -30.698 -8.900 9.129 1.00 88.94 182 TYR A CA 1
ATOM 1351 C C . TYR A 1 182 ? -29.231 -8.977 9.563 1.00 88.94 182 TYR A C 1
ATOM 1353 O O . TYR A 1 182 ? -28.539 -9.903 9.157 1.00 88.94 182 TYR A O 1
ATOM 1361 N N . LEU A 1 183 ? -28.762 -8.044 10.399 1.00 88.56 183 LEU A N 1
ATOM 1362 C CA . LEU A 1 183 ? -27.373 -7.994 10.869 1.00 88.56 183 LEU A CA 1
ATOM 1363 C C . LEU A 1 183 ? -26.949 -9.285 11.601 1.00 88.56 183 LEU A C 1
ATOM 1365 O O . LEU A 1 183 ? -25.970 -9.885 11.166 1.00 88.56 183 LEU A O 1
ATOM 1369 N N . PRO A 1 184 ? -27.643 -9.762 12.659 1.00 89.38 184 PRO A N 1
ATOM 1370 C CA . PRO A 1 184 ? -27.252 -11.003 13.324 1.00 89.38 184 PRO A CA 1
ATOM 1371 C C . PRO A 1 184 ? -27.508 -12.234 12.446 1.00 89.38 184 PRO A C 1
ATOM 1373 O O . PRO A 1 184 ? -26.701 -13.153 12.454 1.00 89.38 184 PRO A O 1
ATOM 1376 N N . VAL A 1 185 ? -28.587 -12.243 11.650 1.00 92.31 185 VAL A N 1
ATOM 1377 C CA . VAL A 1 185 ? -29.001 -13.382 10.796 1.00 92.31 185 VAL A CA 1
ATOM 1378 C C . VAL A 1 185 ? -28.073 -13.597 9.587 1.00 92.31 185 VAL A C 1
ATOM 1380 O O . VAL A 1 185 ? -28.160 -14.624 8.920 1.00 92.31 185 VAL A O 1
ATOM 1383 N N . LEU A 1 186 ? -27.155 -12.664 9.321 1.00 94.38 186 LEU A N 1
ATOM 1384 C CA . LEU A 1 186 ? -26.093 -12.786 8.314 1.00 94.38 186 LEU A CA 1
ATOM 1385 C C . LEU A 1 186 ? -24.691 -12.957 8.937 1.00 94.38 186 LEU A C 1
ATOM 1387 O O . LEU A 1 186 ? -23.686 -12.792 8.246 1.00 94.38 186 LEU A O 1
ATOM 1391 N N . CYS A 1 187 ? -24.626 -13.300 10.227 1.00 95.56 187 CYS A N 1
ATOM 1392 C CA . CYS A 1 187 ? -23.438 -13.846 10.885 1.00 95.56 187 CYS A CA 1
ATOM 1393 C C . CYS A 1 187 ? -23.464 -15.387 10.847 1.00 95.56 187 CYS A C 1
ATOM 1395 O O . CYS A 1 187 ? -24.522 -15.995 10.710 1.00 95.56 187 CYS A O 1
ATOM 1397 N N . ASP A 1 188 ? -22.308 -16.028 11.026 1.00 94.94 188 ASP A N 1
ATOM 1398 C CA . ASP A 1 188 ? -22.145 -17.484 10.890 1.00 94.94 188 ASP A CA 1
ATOM 1399 C C . ASP A 1 188 ? -22.641 -18.282 12.114 1.00 94.94 188 ASP A C 1
ATOM 1401 O O . ASP A 1 188 ? -22.673 -19.512 12.090 1.00 94.94 188 ASP A O 1
ATOM 1405 N N . THR A 1 189 ? -22.972 -17.607 13.221 1.00 96.38 189 THR A N 1
ATOM 1406 C CA . THR A 1 189 ? -23.537 -18.212 14.441 1.00 96.38 189 THR A CA 1
ATOM 1407 C C . THR A 1 189 ? -24.333 -17.183 15.248 1.00 96.38 189 THR A C 1
ATOM 1409 O O . THR A 1 189 ? -23.879 -16.047 15.446 1.00 96.38 189 THR A O 1
ATOM 1412 N N . LEU A 1 190 ? -25.509 -17.586 15.738 1.00 97.25 190 LEU A N 1
ATOM 1413 C CA . LEU A 1 190 ? -26.472 -16.747 16.452 1.00 97.25 190 LEU A CA 1
ATOM 1414 C C . LEU A 1 190 ? -26.813 -17.273 17.855 1.00 97.25 190 LEU A C 1
ATOM 1416 O O . LEU A 1 190 ? -27.345 -18.373 18.026 1.00 97.25 190 LEU A O 1
ATOM 1420 N N . LEU A 1 191 ? -26.611 -16.418 18.858 1.00 98.44 191 LEU A N 1
ATOM 1421 C CA . LEU A 1 191 ? -27.117 -16.571 20.222 1.00 98.44 191 LEU A CA 1
ATOM 1422 C C . LEU A 1 191 ? -28.223 -15.540 20.503 1.00 98.44 191 LEU A C 1
ATOM 1424 O O . LEU A 1 191 ? -28.207 -14.445 19.939 1.00 98.44 191 LEU A O 1
ATOM 1428 N N . MET A 1 192 ? -29.160 -15.842 21.404 1.00 98.19 192 MET A N 1
ATOM 1429 C CA . MET A 1 192 ? -30.186 -14.887 21.850 1.00 98.19 192 MET A CA 1
ATOM 1430 C C . MET A 1 192 ? -30.640 -15.150 23.291 1.00 98.19 192 MET A C 1
ATOM 1432 O O . MET A 1 192 ? -30.941 -16.292 23.652 1.00 98.19 192 MET A O 1
ATOM 1436 N N . THR A 1 193 ? -30.721 -14.090 24.098 1.00 97.88 193 THR A N 1
ATOM 1437 C CA . THR A 1 193 ? -31.145 -14.164 25.508 1.00 97.88 193 THR A CA 1
ATOM 1438 C C . THR A 1 193 ? -32.666 -14.115 25.676 1.00 97.88 193 THR A C 1
ATOM 1440 O O . THR A 1 193 ? -33.378 -13.531 24.860 1.00 97.88 193 THR A O 1
ATOM 1443 N N . GLU A 1 194 ? -33.198 -14.710 26.742 1.00 96.19 194 GLU A N 1
ATOM 1444 C CA . GLU A 1 194 ? -34.627 -14.641 27.065 1.00 96.19 194 GLU A CA 1
ATOM 1445 C C . GLU A 1 194 ? -35.092 -13.203 27.358 1.00 96.19 194 GLU A C 1
ATOM 1447 O O . GLU A 1 194 ? -34.360 -12.374 27.900 1.00 96.19 194 GLU A O 1
ATOM 1452 N N . GLY A 1 195 ? -36.316 -12.865 26.936 1.00 92.56 195 GLY A N 1
ATOM 1453 C CA . GLY A 1 195 ? -36.813 -11.485 26.977 1.00 92.56 195 GLY A CA 1
ATOM 1454 C C . GLY A 1 195 ? -36.144 -10.533 25.970 1.00 92.56 195 GLY A C 1
ATOM 1455 O O . GLY A 1 195 ? -36.360 -9.318 26.044 1.00 92.56 195 GLY A O 1
ATOM 1456 N N . SER A 1 196 ? -35.335 -11.047 25.040 1.00 94.81 196 SER A N 1
ATOM 1457 C CA . SER A 1 196 ? -34.954 -10.365 23.796 1.00 94.81 196 SER A CA 1
ATOM 1458 C C . SER A 1 196 ? -36.037 -10.528 22.722 1.00 94.81 196 SER A C 1
ATOM 1460 O O . SER A 1 196 ? -36.856 -11.441 22.797 1.00 94.81 196 SER A O 1
ATOM 1462 N N . GLY A 1 197 ? -36.045 -9.652 21.713 1.00 93.00 197 GLY A N 1
ATOM 1463 C CA . GLY A 1 197 ? -37.065 -9.645 20.657 1.00 93.00 197 GLY A CA 1
ATOM 1464 C C . GLY A 1 197 ? -36.486 -9.331 19.280 1.00 93.00 197 GLY A C 1
ATOM 1465 O O . GLY A 1 197 ? -35.941 -8.244 19.081 1.00 93.00 197 GLY A O 1
ATOM 1466 N N . LEU A 1 198 ? -36.627 -10.268 18.340 1.00 95.12 198 LEU A N 1
ATOM 1467 C CA . LEU A 1 198 ? -36.159 -10.189 16.954 1.00 95.12 198 LEU A CA 1
ATOM 1468 C C . LEU A 1 198 ? -37.367 -10.202 16.003 1.00 95.12 198 LEU A C 1
ATOM 1470 O O . LEU A 1 198 ? -38.137 -11.154 15.986 1.00 95.12 198 LEU A O 1
ATOM 1474 N N . TYR A 1 199 ? -37.568 -9.154 15.199 1.00 89.25 199 TYR A N 1
ATOM 1475 C CA . TYR A 1 199 ? -38.698 -9.123 14.255 1.00 89.25 199 TYR A CA 1
ATOM 1476 C C . TYR A 1 199 ? -38.547 -8.082 13.138 1.00 89.25 199 TYR A C 1
ATOM 1478 O O . TYR A 1 199 ? -38.140 -6.943 13.366 1.00 89.25 199 TYR A O 1
ATOM 1486 N N . LEU A 1 200 ? -38.986 -8.439 11.923 1.00 90.38 200 LEU A N 1
ATOM 1487 C CA . LEU A 1 200 ? -39.052 -7.518 10.775 1.00 90.38 200 LEU A CA 1
ATOM 1488 C C . LEU A 1 200 ? -40.063 -6.374 10.985 1.00 90.38 200 LEU A C 1
ATOM 1490 O O . LEU A 1 200 ? -39.891 -5.282 10.449 1.00 90.38 200 LEU A O 1
ATOM 1494 N N . ALA A 1 201 ? -41.105 -6.612 11.782 1.00 87.94 201 ALA A N 1
ATOM 1495 C CA . ALA A 1 201 ? -42.104 -5.629 12.179 1.00 87.94 201 ALA A CA 1
ATOM 1496 C C . ALA A 1 201 ? -42.524 -5.913 13.627 1.00 87.94 201 ALA A C 1
ATOM 1498 O O . ALA A 1 201 ? -42.974 -7.015 13.920 1.00 87.94 201 ALA A O 1
ATOM 1499 N N . GLY A 1 202 ? -42.381 -4.938 14.529 1.00 86.38 202 GLY A N 1
ATOM 1500 C CA . GLY A 1 202 ? -42.823 -5.090 15.923 1.00 86.38 202 GLY A CA 1
ATOM 1501 C C . GLY A 1 202 ? -44.345 -5.043 16.073 1.00 86.38 202 GLY A C 1
ATOM 1502 O O . GLY A 1 202 ? -45.043 -4.593 15.159 1.00 86.38 202 GLY A O 1
ATOM 1503 N N . GLN A 1 203 ? -44.858 -5.443 17.246 1.00 88.38 203 GLN A N 1
ATOM 1504 C CA . GLN A 1 203 ? -46.300 -5.572 17.541 1.00 88.38 203 GLN A CA 1
ATOM 1505 C C . GLN A 1 203 ? -47.151 -4.412 17.003 1.00 88.38 203 GLN A C 1
ATOM 1507 O O . GLN A 1 203 ? -48.188 -4.630 16.387 1.00 88.38 203 GLN A O 1
ATOM 1512 N N . ALA A 1 204 ? -46.708 -3.167 17.215 1.00 86.06 204 ALA A N 1
ATOM 1513 C CA . ALA A 1 204 ? -47.447 -1.973 16.811 1.00 86.06 204 ALA A CA 1
ATOM 1514 C C . ALA A 1 204 ? -47.657 -1.887 15.288 1.00 86.06 204 ALA A C 1
ATOM 1516 O O . ALA A 1 204 ? -48.728 -1.478 14.842 1.00 86.06 204 ALA A O 1
ATOM 1517 N N . LEU A 1 205 ? -46.666 -2.307 14.493 1.00 87.31 205 LEU A N 1
ATOM 1518 C CA . LEU A 1 205 ? -46.759 -2.339 13.033 1.00 87.31 205 LEU A CA 1
ATOM 1519 C C . LEU A 1 205 ? -47.544 -3.566 12.548 1.00 87.31 205 LEU A C 1
ATOM 1521 O O . LEU A 1 205 ? -48.355 -3.432 11.638 1.00 87.31 205 LEU A O 1
ATOM 1525 N N . VAL A 1 206 ? -47.387 -4.726 13.196 1.00 89.44 206 VAL A N 1
ATOM 1526 C CA . VAL A 1 206 ? -48.206 -5.928 12.935 1.00 89.44 206 VAL A CA 1
ATOM 1527 C C . VAL A 1 206 ? -49.694 -5.628 13.158 1.00 89.44 206 VAL A C 1
ATOM 1529 O O . VAL A 1 206 ? -50.524 -5.851 12.273 1.00 89.44 206 VAL A O 1
ATOM 1532 N N . LYS A 1 207 ? -50.031 -5.010 14.294 1.00 91.00 207 LYS A N 1
ATOM 1533 C CA . LYS A 1 207 ? -51.389 -4.573 14.622 1.00 91.00 207 LYS A CA 1
ATOM 1534 C C . LYS A 1 207 ? -51.920 -3.521 13.648 1.00 91.00 207 LYS A C 1
ATOM 1536 O O . LYS A 1 207 ? -53.079 -3.602 13.251 1.00 91.00 207 LYS A O 1
ATOM 1541 N N . ALA A 1 208 ? -51.094 -2.558 13.237 1.00 89.44 208 ALA A N 1
ATOM 1542 C CA . ALA A 1 208 ? -51.496 -1.530 12.276 1.00 89.44 208 ALA A CA 1
ATOM 1543 C C . ALA A 1 208 ? -51.700 -2.074 10.848 1.00 89.44 208 ALA A C 1
ATOM 1545 O O . ALA A 1 208 ? -52.594 -1.604 10.148 1.00 89.44 208 ALA A O 1
ATOM 1546 N N . ALA A 1 209 ? -50.895 -3.050 10.418 1.00 89.25 209 ALA A N 1
ATOM 1547 C CA . ALA A 1 209 ? -50.912 -3.578 9.054 1.00 89.25 209 ALA A CA 1
ATOM 1548 C C . ALA A 1 209 ? -51.954 -4.688 8.834 1.00 89.25 209 ALA A C 1
ATOM 1550 O O . ALA A 1 209 ? -52.595 -4.713 7.784 1.00 89.25 209 ALA A O 1
ATOM 1551 N N . ILE A 1 210 ? -52.122 -5.604 9.799 1.00 91.88 210 ILE A N 1
ATOM 1552 C CA . ILE A 1 210 ? -52.995 -6.788 9.657 1.00 91.88 210 ILE A CA 1
ATOM 1553 C C . ILE A 1 210 ? -53.988 -6.994 10.813 1.00 91.88 210 ILE A C 1
ATOM 1555 O O . ILE A 1 210 ? -54.740 -7.965 10.806 1.00 91.88 210 ILE A O 1
ATOM 1559 N N . GLY A 1 211 ? -54.030 -6.096 11.804 1.00 90.81 211 GLY A N 1
ATOM 1560 C CA . GLY A 1 211 ? -55.006 -6.151 12.903 1.00 90.81 211 GLY A CA 1
ATOM 1561 C C . GLY A 1 211 ? -54.758 -7.237 13.956 1.00 90.81 211 GLY A C 1
ATOM 1562 O O . GLY A 1 211 ? -55.596 -7.420 14.836 1.00 90.81 211 GLY A O 1
ATOM 1563 N N . GLN A 1 212 ? -53.633 -7.954 13.886 1.00 93.44 212 GLN A N 1
ATOM 1564 C CA . GLN A 1 212 ? -53.274 -8.996 14.847 1.00 93.44 212 GLN A CA 1
ATOM 1565 C C . GLN A 1 212 ? -52.757 -8.386 16.159 1.00 93.44 212 GLN A C 1
ATOM 1567 O O . GLN A 1 212 ? -51.814 -7.597 16.159 1.00 93.44 212 GLN A O 1
ATOM 1572 N N . ASP A 1 213 ? -53.355 -8.800 17.277 1.00 92.62 213 ASP A N 1
ATOM 1573 C CA . ASP A 1 213 ? -52.806 -8.625 18.624 1.00 92.62 213 ASP A CA 1
ATOM 1574 C C . ASP A 1 213 ? -51.911 -9.828 18.972 1.00 92.62 213 ASP A C 1
ATOM 1576 O O . ASP A 1 213 ? -52.327 -10.976 18.809 1.00 92.62 213 ASP A O 1
ATOM 1580 N N . VAL A 1 214 ? -50.674 -9.562 19.402 1.00 93.25 214 VAL A N 1
ATOM 1581 C CA . VAL A 1 214 ? -49.624 -10.553 19.713 1.00 93.25 214 VAL A CA 1
ATOM 1582 C C . VAL A 1 214 ? -48.560 -9.901 20.609 1.00 93.25 214 VAL A C 1
ATOM 1584 O O . VAL A 1 214 ? -48.322 -8.701 20.473 1.00 93.25 214 VAL A O 1
ATOM 1587 N N . SER A 1 215 ? -47.937 -10.646 21.526 1.00 90.62 215 SER A N 1
ATOM 1588 C CA . SER A 1 215 ? -46.842 -10.146 22.384 1.00 90.62 215 SER A CA 1
ATOM 1589 C C . SER A 1 215 ? -45.448 -10.312 21.754 1.00 90.62 215 SER A C 1
ATOM 1591 O O . SER A 1 215 ? -45.290 -11.053 20.788 1.00 90.62 215 SER A O 1
ATOM 1593 N N . ASP A 1 216 ? -44.417 -9.647 22.299 1.00 87.81 216 ASP A N 1
ATOM 1594 C CA . ASP A 1 216 ? -43.040 -9.732 21.769 1.00 87.81 216 ASP A CA 1
ATOM 1595 C C . ASP A 1 216 ? -42.492 -11.167 21.777 1.00 87.81 216 ASP A C 1
ATOM 1597 O O . ASP A 1 216 ? -41.898 -11.593 20.790 1.00 87.81 216 ASP A O 1
ATOM 1601 N N . GLU A 1 217 ? -42.727 -11.935 22.849 1.00 88.38 217 GLU A N 1
ATOM 1602 C CA . GLU A 1 217 ? -42.219 -13.311 22.961 1.00 88.38 217 GLU A CA 1
ATOM 1603 C C . GLU A 1 217 ? -42.930 -14.263 21.977 1.00 88.38 217 GLU A C 1
ATOM 1605 O O . GLU A 1 217 ? -42.298 -15.139 21.390 1.00 88.38 217 GLU A O 1
ATOM 1610 N N . GLU A 1 218 ? -44.230 -14.056 21.730 1.00 92.44 218 GLU A N 1
ATOM 1611 C CA . GLU A 1 218 ? -45.000 -14.803 20.721 1.00 92.44 218 GLU A CA 1
ATOM 1612 C C . GLU A 1 218 ? -44.624 -14.417 19.279 1.00 92.44 218 GLU A C 1
ATOM 1614 O O . GLU A 1 218 ? -44.680 -15.262 18.385 1.00 92.44 218 GLU A O 1
ATOM 1619 N N . LEU A 1 219 ? -44.267 -13.150 19.042 1.00 93.12 219 LEU A N 1
ATOM 1620 C CA . LEU A 1 219 ? -43.958 -12.596 17.720 1.00 93.12 219 LEU A CA 1
ATOM 1621 C C . LEU A 1 219 ? -42.506 -12.842 17.283 1.00 93.12 219 LEU A C 1
ATOM 1623 O O . LEU A 1 219 ? -42.251 -13.011 16.092 1.00 93.12 219 LEU A O 1
ATOM 1627 N N . GLY A 1 220 ? -41.566 -12.819 18.227 1.00 94.56 220 GLY A N 1
ATOM 1628 C CA . GLY A 1 220 ? -40.127 -12.787 17.951 1.00 94.56 220 GLY A CA 1
ATOM 1629 C C . GLY A 1 220 ? -39.248 -13.080 19.166 1.00 94.56 220 GLY A C 1
ATOM 1630 O O . GLY A 1 220 ? -38.130 -12.576 19.250 1.00 94.56 220 GLY A O 1
ATOM 1631 N N . GLY A 1 221 ? -39.760 -13.837 20.138 1.00 95.94 221 GLY A N 1
ATOM 1632 C CA . GLY A 1 221 ? -39.029 -14.206 21.347 1.00 95.94 221 GLY A CA 1
ATOM 1633 C C . GLY A 1 221 ? -37.939 -15.250 21.122 1.00 95.94 221 GLY A C 1
ATOM 1634 O O . GLY A 1 221 ? -37.957 -16.007 20.144 1.00 95.94 221 GLY A O 1
ATOM 1635 N N . ALA A 1 222 ? -37.013 -15.346 22.076 1.00 96.38 222 ALA A N 1
ATOM 1636 C CA . ALA A 1 222 ? -35.926 -16.323 22.040 1.00 96.38 222 ALA A CA 1
ATOM 1637 C C . ALA A 1 222 ? -36.447 -17.772 22.026 1.00 96.38 222 ALA A C 1
ATOM 1639 O O . ALA A 1 222 ? -35.857 -18.641 21.378 1.00 96.38 222 ALA A O 1
ATOM 1640 N N . GLN A 1 223 ? -37.581 -18.059 22.683 1.00 96.75 223 GLN A N 1
ATOM 1641 C CA . GLN A 1 223 ? -38.186 -19.389 22.586 1.00 96.75 223 GLN A CA 1
ATOM 1642 C C . GLN A 1 223 ? -38.738 -19.669 21.183 1.00 96.75 223 GLN A C 1
ATOM 1644 O O . GLN A 1 223 ? -38.538 -20.767 20.660 1.00 96.75 223 GLN A O 1
ATOM 1649 N N . MET A 1 224 ? -39.416 -18.692 20.578 1.00 96.19 224 MET A N 1
ATOM 1650 C CA . MET A 1 224 ? -40.019 -18.827 19.251 1.00 96.19 224 MET A CA 1
ATOM 1651 C C . MET A 1 224 ? -38.936 -19.080 18.193 1.00 96.19 224 MET A C 1
ATOM 1653 O O . MET A 1 224 ? -39.029 -20.048 17.431 1.00 96.19 224 MET A O 1
ATOM 1657 N N . HIS A 1 225 ? -37.853 -18.300 18.210 1.00 97.12 225 HIS A N 1
ATOM 1658 C CA . HIS A 1 225 ? -36.778 -18.458 17.233 1.00 97.12 225 HIS A CA 1
ATOM 1659 C C . HIS A 1 225 ? -35.990 -19.765 17.369 1.00 97.12 225 HIS A C 1
ATOM 1661 O O . HIS A 1 225 ? -35.619 -20.337 16.343 1.00 97.12 225 HIS A O 1
ATOM 1667 N N . ALA A 1 226 ? -35.787 -20.279 18.587 1.00 96.81 226 ALA A N 1
ATOM 1668 C CA . ALA A 1 226 ? -35.106 -21.559 18.803 1.00 96.81 226 ALA A CA 1
ATOM 1669 C C . ALA A 1 226 ? -35.975 -22.795 18.495 1.00 96.81 226 ALA A C 1
ATOM 1671 O O . ALA A 1 226 ? -35.435 -23.855 18.189 1.00 96.81 226 ALA A O 1
ATOM 1672 N N . GLN A 1 227 ? -37.307 -22.705 18.626 1.00 96.88 227 GLN A N 1
ATOM 1673 C CA . GLN A 1 227 ? -38.195 -23.883 18.575 1.00 96.88 227 GLN A CA 1
ATOM 1674 C C . GLN A 1 227 ? -39.147 -23.928 17.375 1.00 96.88 227 GLN A C 1
ATOM 1676 O O . GLN A 1 227 ? -39.640 -25.008 17.051 1.00 96.88 227 GLN A O 1
ATOM 1681 N N . ILE A 1 228 ? -39.445 -22.787 16.746 1.00 96.38 228 ILE A N 1
ATOM 1682 C CA . ILE A 1 228 ? -40.467 -22.677 15.693 1.00 96.38 228 ILE A CA 1
ATOM 1683 C C . ILE A 1 228 ? -39.858 -22.195 14.376 1.00 96.38 228 ILE A C 1
ATOM 1685 O O . ILE A 1 228 ? -40.062 -22.852 13.357 1.00 96.38 228 ILE A O 1
ATOM 1689 N N . SER A 1 229 ? -39.116 -21.080 14.369 1.00 95.75 229 SER A N 1
ATOM 1690 C CA . SER A 1 229 ? -38.546 -20.548 13.118 1.00 95.75 229 SER A CA 1
ATOM 1691 C C . SER A 1 229 ? -37.155 -21.092 12.775 1.00 95.75 229 SER A C 1
ATOM 1693 O O . SER A 1 229 ? -36.771 -21.038 11.611 1.00 95.75 229 SER A O 1
ATOM 1695 N N . GLY A 1 230 ? -36.401 -21.599 13.760 1.00 94.56 230 GLY A N 1
ATOM 1696 C CA . GLY A 1 230 ? -35.021 -22.063 13.568 1.00 94.56 230 GLY A CA 1
ATOM 1697 C C . GLY A 1 230 ? -34.056 -20.942 13.168 1.00 94.56 230 GLY A C 1
ATOM 1698 O O . GLY A 1 230 ? -33.149 -21.171 12.379 1.00 94.56 230 GLY A O 1
ATOM 1699 N N . THR A 1 231 ? -34.296 -19.715 13.644 1.00 95.06 231 THR A N 1
ATOM 1700 C CA . THR A 1 231 ? -33.531 -18.513 13.244 1.00 95.06 231 THR A CA 1
ATOM 1701 C C . THR A 1 231 ? -32.334 -18.231 14.151 1.00 95.06 231 THR A C 1
ATOM 1703 O O . THR A 1 231 ? -31.488 -17.431 13.782 1.00 95.06 231 THR A O 1
ATOM 1706 N N . ILE A 1 232 ? -32.250 -18.870 15.320 1.00 97.50 232 ILE A N 1
ATOM 1707 C CA . ILE A 1 232 ? -31.097 -18.782 16.225 1.00 97.50 232 ILE A CA 1
ATOM 1708 C C . ILE A 1 232 ? -30.572 -20.185 16.521 1.00 97.50 232 ILE A C 1
ATOM 1710 O O . ILE A 1 232 ? -31.364 -21.122 16.649 1.00 97.50 232 ILE A O 1
ATOM 1714 N N . ASP A 1 233 ? -29.259 -20.317 16.683 1.00 97.69 233 ASP A N 1
ATOM 1715 C CA . ASP A 1 233 ? -28.616 -21.592 17.012 1.00 97.69 233 ASP A CA 1
ATOM 1716 C C . ASP A 1 233 ? -28.686 -21.879 18.519 1.00 97.69 233 ASP A C 1
ATOM 1718 O O . ASP A 1 233 ? -28.860 -23.023 18.946 1.00 97.69 233 ASP A O 1
ATOM 1722 N N . PHE A 1 234 ? -28.577 -20.827 19.341 1.00 98.25 234 PHE A N 1
ATOM 1723 C CA . PHE A 1 234 ? -28.477 -20.936 20.796 1.00 98.25 234 PHE A CA 1
ATOM 1724 C C . PHE A 1 234 ? -29.421 -19.971 21.526 1.00 98.25 234 PHE A C 1
ATOM 1726 O O . PHE A 1 234 ? -29.257 -18.754 21.486 1.00 98.25 234 PHE A O 1
ATOM 1733 N N . ARG A 1 235 ? -30.375 -20.531 22.277 1.00 98.25 235 ARG A N 1
ATOM 1734 C CA . ARG A 1 235 ? -31.124 -19.813 23.321 1.00 98.25 235 ARG A CA 1
ATOM 1735 C C . ARG A 1 235 ? -30.310 -19.770 24.616 1.00 98.25 235 ARG A C 1
ATOM 1737 O O . ARG A 1 235 ? -29.678 -20.768 24.979 1.00 98.25 235 ARG A O 1
ATOM 1744 N N . GLU A 1 236 ? -30.385 -18.642 25.315 1.00 98.12 236 GLU A N 1
ATOM 1745 C CA . GLU A 1 236 ? -29.698 -18.373 26.583 1.00 98.12 236 GLU A CA 1
ATOM 1746 C C . GLU A 1 236 ? -30.636 -17.722 27.608 1.00 98.12 236 GLU A C 1
ATOM 1748 O O . GLU A 1 236 ? -31.530 -16.978 27.208 1.00 98.12 236 GLU A O 1
ATOM 1753 N N . PRO A 1 237 ? -30.452 -17.950 28.921 1.00 97.31 237 PRO A N 1
ATOM 1754 C CA . PRO A 1 237 ? -31.295 -17.333 29.946 1.00 97.31 237 PRO A CA 1
ATOM 1755 C C . PRO A 1 237 ? -30.984 -15.844 30.170 1.00 97.31 237 PRO A C 1
ATOM 1757 O O . PRO A 1 237 ? -31.901 -15.060 30.398 1.00 97.31 237 PRO A O 1
ATOM 1760 N N . ASP A 1 238 ? -29.709 -15.454 30.106 1.00 97.62 238 ASP A N 1
ATOM 1761 C CA . ASP A 1 238 ? -29.202 -14.144 30.524 1.00 97.62 238 ASP A CA 1
ATOM 1762 C C . ASP A 1 238 ? -27.934 -13.737 29.747 1.00 97.62 238 ASP A C 1
ATOM 1764 O O . ASP A 1 238 ? -27.393 -14.504 28.940 1.00 97.62 238 ASP A O 1
ATOM 1768 N N . ASP A 1 239 ? -27.491 -12.492 29.954 1.00 98.31 239 ASP A N 1
ATOM 1769 C CA . ASP A 1 239 ? -26.338 -11.904 29.267 1.00 98.31 239 ASP A CA 1
ATOM 1770 C C . ASP A 1 239 ? -25.037 -12.659 29.597 1.00 98.31 239 ASP A C 1
ATOM 1772 O O . ASP A 1 239 ? -24.230 -12.927 28.703 1.00 98.31 239 ASP A O 1
ATOM 1776 N N . GLU A 1 240 ? -24.838 -13.025 30.863 1.00 98.50 240 GLU A N 1
ATOM 1777 C CA . GLU A 1 240 ? -23.655 -13.723 31.363 1.00 98.50 240 GLU A CA 1
ATOM 1778 C C . GLU A 1 240 ? -23.503 -15.127 30.756 1.00 98.50 240 GLU A C 1
ATOM 1780 O O . GLU A 1 240 ? -22.437 -15.448 30.220 1.00 98.50 240 GLU A O 1
ATOM 1785 N N . SER A 1 241 ? -24.565 -15.942 30.764 1.00 98.31 241 SER A N 1
ATOM 1786 C CA . SER A 1 241 ? -24.565 -17.283 30.153 1.00 98.31 241 SER A CA 1
ATOM 1787 C C . SER A 1 241 ? -24.334 -17.214 28.643 1.00 98.31 241 SER A C 1
ATOM 1789 O O . SER A 1 241 ? -23.633 -18.054 28.069 1.00 98.31 241 SER A O 1
ATOM 1791 N N . CYS A 1 242 ? -24.887 -16.185 27.994 1.00 98.44 242 CYS A N 1
ATOM 1792 C CA . CYS A 1 242 ? -24.688 -15.933 26.573 1.00 98.44 242 CYS A CA 1
ATOM 1793 C C . CYS A 1 242 ? -23.229 -15.598 26.248 1.00 98.44 242 CYS A C 1
ATOM 1795 O O . CYS A 1 242 ? -22.682 -16.135 25.284 1.00 98.44 242 CYS A O 1
ATOM 1797 N N . ILE A 1 243 ? -22.569 -14.761 27.053 1.00 98.56 243 ILE A N 1
ATOM 1798 C CA . ILE A 1 243 ? -21.144 -14.443 26.880 1.00 98.56 243 ILE A CA 1
ATOM 1799 C C . ILE A 1 243 ? -20.269 -15.678 27.152 1.00 98.56 243 ILE A C 1
ATOM 1801 O O . ILE A 1 243 ? -19.323 -15.922 26.398 1.00 98.56 243 ILE A O 1
ATOM 1805 N N . GLU A 1 244 ? -20.600 -16.507 28.151 1.00 98.25 244 GLU A N 1
ATOM 1806 C CA . GLU A 1 244 ? -19.888 -17.769 28.401 1.00 98.25 244 GLU A CA 1
ATOM 1807 C C . GLU A 1 244 ? -19.981 -18.724 27.197 1.00 98.25 244 GLU A C 1
ATOM 1809 O O . GLU A 1 244 ? -18.955 -19.252 26.747 1.00 98.25 244 GLU A O 1
ATOM 1814 N N . ARG A 1 245 ? -21.173 -18.917 26.608 1.00 98.38 245 ARG A N 1
ATOM 1815 C CA . ARG A 1 245 ? -21.305 -19.769 25.413 1.00 98.38 245 ARG A CA 1
ATOM 1816 C C . ARG A 1 245 ? -20.648 -19.147 24.183 1.00 98.38 245 ARG A C 1
ATOM 1818 O O . ARG A 1 245 ? -20.005 -19.886 23.441 1.00 98.38 245 ARG A O 1
ATOM 1825 N N . LEU A 1 246 ? -20.730 -17.830 23.989 1.00 97.88 246 LEU A N 1
ATOM 1826 C CA . LEU A 1 246 ? -20.061 -17.111 22.895 1.00 97.88 246 LEU A CA 1
ATOM 1827 C C . LEU A 1 246 ? -18.542 -17.343 22.942 1.00 97.88 246 LEU A C 1
ATOM 1829 O O . LEU A 1 246 ? -17.969 -17.834 21.966 1.00 97.88 246 LEU A O 1
ATOM 1833 N N . ARG A 1 247 ? -17.903 -17.112 24.098 1.00 97.25 247 ARG A N 1
ATOM 1834 C CA . ARG A 1 247 ? -16.482 -17.443 24.316 1.00 97.25 247 ARG A CA 1
ATOM 1835 C C . ARG A 1 247 ? -16.199 -18.922 24.057 1.00 97.25 247 ARG A C 1
ATOM 1837 O O . ARG A 1 247 ? -15.266 -19.260 23.331 1.00 97.25 247 ARG A O 1
ATOM 1844 N N . SER A 1 248 ? -17.042 -19.813 24.583 1.00 96.81 248 SER A N 1
ATOM 1845 C CA . SER A 1 248 ? -16.910 -21.254 24.352 1.00 96.81 248 SER A CA 1
ATOM 1846 C C . SER A 1 248 ? -16.968 -21.615 22.863 1.00 96.81 248 SER A C 1
ATOM 1848 O O . SER A 1 248 ? -16.262 -22.530 22.444 1.00 96.81 248 SER A O 1
ATOM 1850 N N . LEU A 1 249 ? -17.805 -20.959 22.055 1.00 95.62 249 LEU A N 1
ATOM 1851 C CA . LEU A 1 249 ? -17.924 -21.195 20.611 1.00 95.62 249 LEU A CA 1
ATOM 1852 C C . LEU A 1 249 ? -16.674 -20.716 19.868 1.00 95.62 249 LEU A C 1
ATOM 1854 O O . LEU A 1 249 ? -16.056 -21.524 19.175 1.00 95.62 249 LEU A O 1
ATOM 1858 N N . VAL A 1 250 ? -16.238 -19.477 20.115 1.00 92.38 250 VAL A N 1
ATOM 1859 C CA . VAL A 1 250 ? -14.992 -18.902 19.572 1.00 92.38 250 VAL A CA 1
ATOM 1860 C C . VAL A 1 250 ? -13.785 -19.803 19.858 1.00 92.38 250 VAL A C 1
ATOM 1862 O O . VAL A 1 250 ? -12.999 -20.092 18.957 1.00 92.38 250 VAL A O 1
ATOM 1865 N N . ALA A 1 251 ? -13.676 -20.356 21.072 1.00 91.31 251 ALA A N 1
ATOM 1866 C CA . ALA A 1 251 ? -12.594 -21.273 21.445 1.00 91.31 251 ALA A CA 1
ATOM 1867 C C . ALA A 1 251 ? -12.496 -22.545 20.570 1.00 91.31 251 ALA A C 1
ATOM 1869 O O . ALA A 1 251 ? -11.437 -23.184 20.560 1.00 91.31 251 ALA A O 1
ATOM 1870 N N . LYS A 1 252 ? -13.572 -22.934 19.866 1.00 89.69 252 LYS A N 1
ATOM 1871 C CA . LYS A 1 252 ? -13.650 -24.139 19.016 1.00 89.69 252 LYS A CA 1
ATOM 1872 C C . LYS A 1 252 ? -13.361 -23.876 17.533 1.00 89.69 252 LYS A C 1
ATOM 1874 O O . LYS A 1 252 ? -13.276 -24.847 16.783 1.00 89.69 252 LYS A O 1
ATOM 1879 N N . TYR A 1 253 ? -13.255 -22.622 17.094 1.00 85.25 253 TYR A N 1
ATOM 1880 C CA . TYR A 1 253 ? -13.049 -22.318 15.676 1.00 85.25 253 TYR A CA 1
ATOM 1881 C C . TYR A 1 253 ? -11.645 -22.768 15.203 1.00 85.25 253 TYR A C 1
ATOM 1883 O O . TYR A 1 253 ? -10.676 -22.657 15.965 1.00 85.25 253 TYR A O 1
ATOM 1891 N N . PRO A 1 254 ? -11.523 -23.320 13.977 1.00 66.62 254 PRO A N 1
ATOM 1892 C CA . PRO A 1 254 ? -10.235 -23.647 13.366 1.00 66.62 254 PRO A CA 1
ATOM 1893 C C . PRO A 1 254 ? -9.475 -22.373 12.967 1.00 66.62 254 PRO A C 1
ATOM 1895 O O . PRO A 1 254 ? -10.012 -21.273 13.047 1.00 66.62 254 PRO A O 1
ATOM 1898 N N . ASP A 1 255 ? -8.212 -22.530 12.561 1.00 59.53 255 ASP A N 1
ATOM 1899 C CA . ASP A 1 255 ? -7.285 -21.429 12.273 1.00 59.53 255 ASP A CA 1
ATOM 1900 C C . ASP A 1 255 ? -7.251 -20.344 13.355 1.00 59.53 255 ASP A C 1
ATOM 1902 O O . ASP A 1 255 ? -7.404 -19.142 13.132 1.00 59.53 255 ASP A O 1
ATOM 1906 N N . ARG A 1 256 ? -6.831 -20.789 14.545 1.00 58.16 256 ARG A N 1
ATOM 1907 C CA . ARG A 1 256 ? -5.917 -19.976 15.349 1.00 58.16 256 ARG A CA 1
ATOM 1908 C C . ARG A 1 256 ? -4.630 -19.790 14.544 1.00 58.16 256 ARG A C 1
ATOM 1910 O O . ARG A 1 256 ? -3.657 -20.511 14.767 1.00 58.16 256 ARG A O 1
ATOM 1917 N N . ALA A 1 257 ? -4.639 -18.842 13.606 1.00 50.16 257 ALA A N 1
ATOM 1918 C CA . ALA A 1 257 ? -3.428 -18.303 13.010 1.00 50.16 257 ALA A CA 1
ATOM 1919 C C . ALA A 1 257 ? -2.528 -17.896 14.177 1.00 50.16 257 ALA A C 1
ATOM 1921 O O . ALA A 1 257 ? -2.858 -16.980 14.934 1.00 50.16 257 ALA A O 1
ATOM 1922 N N . ALA A 1 258 ? -1.472 -18.677 14.410 1.00 44.28 258 ALA A N 1
ATOM 1923 C CA . ALA A 1 258 ? -0.655 -18.510 15.594 1.00 44.28 258 ALA A CA 1
ATOM 1924 C C . ALA A 1 258 ? -0.025 -17.122 15.514 1.00 44.28 258 ALA A C 1
ATOM 1926 O O . ALA A 1 258 ? 0.830 -16.882 14.660 1.00 44.28 258 ALA A O 1
ATOM 1927 N N . VAL A 1 259 ? -0.474 -16.211 16.385 1.00 47.16 259 VAL A N 1
ATOM 1928 C CA . VAL A 1 259 ? 0.182 -14.923 16.606 1.00 47.16 259 VAL A CA 1
ATOM 1929 C C . VAL A 1 259 ? 1.648 -15.262 16.821 1.00 47.16 259 VAL A C 1
ATOM 1931 O O . VAL A 1 259 ? 1.958 -15.896 17.822 1.00 47.16 259 VAL A O 1
ATOM 1934 N N . VAL A 1 260 ? 2.521 -14.927 15.861 1.00 45.16 260 VAL A N 1
ATOM 1935 C CA . VAL A 1 260 ? 3.947 -15.299 15.914 1.00 45.16 260 VAL A CA 1
ATOM 1936 C C . VAL A 1 260 ? 4.497 -14.741 17.220 1.00 45.16 260 VAL A C 1
ATOM 1938 O O . VAL A 1 260 ? 4.407 -13.527 17.420 1.00 45.16 260 VAL A O 1
ATOM 1941 N N . ASP A 1 261 ? 4.902 -15.615 18.143 1.00 48.19 261 ASP A N 1
ATOM 1942 C CA . ASP A 1 261 ? 4.476 -15.440 19.537 1.00 48.19 261 ASP A CA 1
ATOM 1943 C C . ASP A 1 261 ? 4.845 -14.059 20.094 1.00 48.19 261 ASP A C 1
ATOM 1945 O O . ASP A 1 261 ? 5.986 -13.599 19.997 1.00 48.19 261 ASP A O 1
ATOM 1949 N N . ALA A 1 262 ? 3.861 -13.376 20.681 1.00 49.03 262 ALA A N 1
ATOM 1950 C CA . ALA A 1 262 ? 4.096 -12.132 21.402 1.00 49.03 262 ALA A CA 1
ATOM 1951 C C . ALA A 1 262 ? 5.042 -12.344 22.604 1.00 49.03 262 ALA A C 1
ATOM 1953 O O . ALA A 1 262 ? 5.640 -11.376 23.072 1.00 49.03 262 ALA A O 1
ATOM 1954 N N . ALA A 1 263 ? 5.213 -13.593 23.061 1.00 44.34 263 ALA A N 1
ATOM 1955 C CA . ALA A 1 263 ? 6.236 -14.021 24.012 1.00 44.34 263 ALA A CA 1
ATOM 1956 C C . ALA A 1 263 ? 7.599 -14.388 23.371 1.00 44.34 263 ALA A C 1
ATOM 1958 O O . ALA A 1 263 ? 8.620 -14.290 24.052 1.00 44.34 263 ALA A O 1
ATOM 1959 N N . GLU A 1 264 ? 7.664 -14.766 22.086 1.00 47.91 264 GLU A N 1
ATOM 1960 C CA . GLU A 1 264 ? 8.938 -14.951 21.357 1.00 47.91 264 GLU A CA 1
ATOM 1961 C C . GLU A 1 264 ? 9.518 -13.613 20.871 1.00 47.91 264 GLU A C 1
ATOM 1963 O O . GLU A 1 264 ? 10.737 -13.398 20.907 1.00 47.91 264 GLU A O 1
ATOM 1968 N N . ARG A 1 265 ? 8.655 -12.672 20.464 1.00 64.56 265 ARG A N 1
ATOM 1969 C CA . ARG A 1 265 ? 9.036 -11.292 20.138 1.00 64.56 265 ARG A CA 1
ATOM 1970 C C . ARG A 1 265 ? 9.511 -10.570 21.401 1.00 64.56 265 ARG A C 1
ATOM 1972 O O . ARG A 1 265 ? 8.715 -10.040 22.170 1.00 64.56 265 ARG A O 1
ATOM 1979 N N . LYS A 1 266 ? 10.835 -10.505 21.591 1.00 64.44 266 LYS A N 1
ATOM 1980 C CA . LYS A 1 266 ? 11.511 -9.780 22.686 1.00 64.44 266 LYS A CA 1
ATOM 1981 C C . LYS A 1 266 ? 11.244 -8.266 22.644 1.00 64.44 266 LYS A C 1
ATOM 1983 O O . LYS A 1 266 ? 12.116 -7.498 22.228 1.00 64.44 266 LYS A O 1
ATOM 1988 N N . ARG A 1 267 ? 10.068 -7.843 23.117 1.00 79.75 267 ARG A N 1
ATOM 1989 C CA . ARG A 1 267 ? 9.696 -6.435 23.332 1.00 79.75 267 ARG A CA 1
ATOM 1990 C C . ARG A 1 267 ? 10.786 -5.742 24.154 1.00 79.75 267 ARG A C 1
ATOM 1992 O O . ARG A 1 267 ? 11.043 -6.138 25.289 1.00 79.75 267 ARG A O 1
ATOM 1999 N N . GLN A 1 268 ? 11.437 -4.735 23.577 1.00 85.50 268 GLN A N 1
ATOM 2000 C CA . GLN A 1 268 ? 12.346 -3.863 24.323 1.00 85.50 268 GLN A CA 1
ATOM 2001 C C . GLN A 1 268 ? 11.559 -2.757 25.035 1.00 85.50 268 GLN A C 1
ATOM 2003 O O . GLN A 1 268 ? 10.387 -2.509 24.738 1.00 85.50 268 GLN A O 1
ATOM 2008 N N . HIS A 1 269 ? 12.215 -2.058 25.955 1.00 89.81 269 HIS A N 1
ATOM 2009 C CA . HIS A 1 269 ? 11.734 -0.759 26.422 1.00 89.81 269 HIS A CA 1
ATOM 2010 C C . HIS A 1 269 ? 11.942 0.302 25.323 1.00 89.81 269 HIS A C 1
ATOM 2012 O O . HIS A 1 269 ? 12.849 0.133 24.494 1.00 89.81 269 HIS A O 1
ATOM 2018 N N . PRO A 1 270 ? 11.130 1.376 25.283 1.00 90.94 270 PRO A N 1
ATOM 2019 C CA . PRO A 1 270 ? 11.400 2.501 24.394 1.00 90.94 270 PRO A CA 1
ATOM 2020 C C . PRO A 1 270 ? 12.760 3.130 24.711 1.00 90.94 270 PRO A C 1
ATOM 2022 O O . PRO A 1 270 ? 13.214 3.063 25.854 1.00 90.94 270 PRO A O 1
ATOM 2025 N N . HIS A 1 271 ? 13.414 3.728 23.713 1.00 91.25 271 HIS A N 1
ATOM 2026 C CA . HIS A 1 271 ? 14.735 4.337 23.916 1.00 91.25 271 HIS A CA 1
ATOM 2027 C C . HIS A 1 271 ? 14.699 5.547 24.864 1.00 91.25 271 HIS A C 1
ATOM 2029 O O . HIS A 1 271 ? 15.633 5.763 25.637 1.00 91.25 271 HIS A O 1
ATOM 2035 N N . ARG A 1 272 ? 13.604 6.310 24.825 1.00 94.62 272 ARG A N 1
ATOM 2036 C CA . ARG A 1 272 ? 13.326 7.457 25.693 1.00 94.62 272 ARG A CA 1
ATOM 2037 C C . ARG A 1 272 ? 12.002 7.250 26.439 1.00 94.62 272 ARG A C 1
ATOM 2039 O O . ARG A 1 272 ? 11.129 6.533 25.957 1.00 94.62 272 ARG A O 1
ATOM 2046 N N . ASP A 1 273 ? 11.855 7.857 27.617 1.00 96.38 273 ASP A N 1
ATOM 2047 C CA . ASP A 1 273 ? 10.622 7.764 28.409 1.00 96.38 273 ASP A CA 1
ATOM 2048 C C . ASP A 1 273 ? 9.429 8.363 27.628 1.00 96.38 273 ASP A C 1
ATOM 2050 O O . ASP A 1 273 ? 9.522 9.512 27.185 1.00 96.38 273 ASP A O 1
ATOM 2054 N N . PRO A 1 274 ? 8.303 7.645 27.443 1.00 96.75 274 PRO A N 1
ATOM 2055 C CA . PRO A 1 274 ? 7.131 8.190 26.760 1.00 96.75 274 PRO A CA 1
ATOM 2056 C C . PRO A 1 274 ? 6.544 9.454 27.409 1.00 96.75 274 PRO A C 1
ATOM 2058 O O . PRO A 1 274 ? 5.913 10.252 26.713 1.00 96.75 274 PRO A O 1
ATOM 2061 N N . GLU A 1 275 ? 6.780 9.694 28.703 1.00 97.44 275 GLU A N 1
ATOM 2062 C CA . GLU A 1 275 ? 6.377 10.936 29.379 1.00 97.44 275 GLU A CA 1
ATOM 2063 C C . GLU A 1 275 ? 7.116 12.179 28.850 1.00 97.44 275 GLU A C 1
ATOM 2065 O O . GLU A 1 275 ? 6.558 13.284 28.869 1.00 97.44 275 GLU A O 1
ATOM 2070 N N . ASP A 1 276 ? 8.326 12.024 28.298 1.00 96.69 276 ASP A N 1
ATOM 2071 C CA . ASP A 1 276 ? 9.111 13.144 27.764 1.00 96.69 276 ASP A CA 1
ATOM 2072 C C . ASP A 1 276 ? 8.472 13.790 26.527 1.00 96.69 276 ASP A C 1
ATOM 2074 O O . ASP A 1 276 ? 8.799 14.937 26.208 1.00 96.69 276 ASP A O 1
ATOM 2078 N N . ILE A 1 277 ? 7.520 13.122 25.862 1.00 96.88 277 ILE A N 1
ATOM 2079 C CA . ILE A 1 277 ? 6.759 13.667 24.723 1.00 96.88 277 ILE A CA 1
ATOM 2080 C C . ILE A 1 277 ? 6.159 15.044 25.054 1.00 96.88 277 ILE A C 1
ATOM 2082 O O . ILE A 1 277 ? 6.229 15.962 24.236 1.00 96.88 277 ILE A O 1
ATOM 2086 N N . TYR A 1 278 ? 5.653 15.226 26.277 1.00 96.19 278 TYR A N 1
ATOM 2087 C CA . TYR A 1 278 ? 5.075 16.494 26.742 1.00 96.19 278 TYR A CA 1
ATOM 2088 C C . TYR A 1 278 ? 6.108 17.614 26.967 1.00 96.19 278 TYR A C 1
ATOM 2090 O O . TYR A 1 278 ? 5.719 18.770 27.128 1.00 96.19 278 TYR A O 1
ATOM 2098 N N . SER A 1 279 ? 7.402 17.282 27.006 1.00 93.88 279 SER A N 1
ATOM 2099 C CA . SER A 1 279 ? 8.514 18.241 27.089 1.00 93.88 279 SER A CA 1
ATOM 2100 C C . SER A 1 279 ? 9.113 18.578 25.719 1.00 93.88 279 SER A C 1
ATOM 2102 O O . SER A 1 279 ? 9.647 19.671 25.534 1.00 93.88 279 SER A O 1
ATOM 2104 N N . VAL A 1 280 ? 9.019 17.642 24.767 1.00 94.81 280 VAL A N 1
ATOM 2105 C CA . VAL A 1 280 ? 9.572 17.757 23.410 1.00 94.81 280 VAL A CA 1
ATOM 2106 C C . VAL A 1 280 ? 8.601 18.476 22.476 1.00 94.81 280 VAL A C 1
ATOM 2108 O O . VAL A 1 280 ? 9.014 19.354 21.721 1.00 94.81 280 VAL A O 1
ATOM 2111 N N . PHE A 1 281 ? 7.319 18.106 22.499 1.00 95.94 281 PHE A N 1
ATOM 2112 C CA . PHE A 1 281 ? 6.329 18.639 21.567 1.00 95.94 281 PHE A CA 1
ATOM 2113 C C . PHE A 1 281 ? 5.926 20.083 21.896 1.00 95.94 281 PHE A C 1
ATOM 2115 O O . PHE A 1 281 ? 5.720 20.451 23.053 1.00 95.94 281 PHE A O 1
ATOM 2122 N N . THR A 1 282 ? 5.722 20.893 20.854 1.00 92.38 282 THR A N 1
ATOM 2123 C CA . THR A 1 282 ? 5.108 22.220 20.973 1.00 92.38 282 THR A CA 1
ATOM 2124 C C . THR A 1 282 ? 4.260 22.557 19.744 1.00 92.38 282 THR A C 1
ATOM 2126 O O . THR A 1 282 ? 4.697 22.443 18.594 1.00 92.38 282 THR A O 1
ATOM 2129 N N . ASP A 1 283 ? 3.024 22.990 19.993 1.00 86.69 283 ASP A N 1
ATOM 2130 C CA . ASP A 1 283 ? 2.068 23.482 18.997 1.00 86.69 283 ASP A CA 1
ATOM 2131 C C . ASP A 1 283 ? 2.139 25.011 18.813 1.00 86.69 283 ASP A C 1
ATOM 2133 O O . ASP A 1 283 ? 1.510 25.567 17.909 1.00 86.69 283 ASP A O 1
ATOM 2137 N N . LYS A 1 284 ? 2.908 25.699 19.668 1.00 86.94 284 LYS A N 1
ATOM 2138 C CA . LYS A 1 284 ? 2.933 27.162 19.768 1.00 86.94 284 LYS A CA 1
ATOM 2139 C C . LYS A 1 284 ? 3.458 27.797 18.473 1.00 86.94 284 LYS A C 1
ATOM 2141 O O . LYS A 1 284 ? 4.554 27.444 18.031 1.00 86.94 284 LYS A O 1
ATOM 2146 N N . PRO A 1 285 ? 2.738 28.771 17.876 1.00 81.44 285 PRO A N 1
ATOM 2147 C CA . PRO A 1 285 ? 3.138 29.395 16.617 1.00 81.44 285 PRO A CA 1
ATOM 2148 C C . PRO A 1 285 ? 4.585 29.905 16.620 1.00 81.44 285 PRO A C 1
ATOM 2150 O O . PRO A 1 285 ? 4.998 30.648 17.508 1.00 81.44 285 PRO A O 1
ATOM 2153 N N . GLY A 1 286 ? 5.356 29.497 15.610 1.00 83.06 286 GLY A N 1
ATOM 2154 C CA . GLY A 1 286 ? 6.765 29.869 15.443 1.00 83.06 286 GLY A CA 1
ATOM 2155 C C . GLY A 1 286 ? 7.769 29.081 16.294 1.00 83.06 286 GLY A C 1
ATOM 2156 O O . GLY A 1 286 ? 8.970 29.238 16.077 1.00 83.06 286 GLY A O 1
ATOM 2157 N N . GLN A 1 287 ? 7.324 28.224 17.220 1.00 90.19 287 GLN A N 1
ATOM 2158 C CA . GLN A 1 287 ? 8.211 27.281 17.908 1.00 90.19 287 GLN A CA 1
ATOM 2159 C C . GLN A 1 287 ? 8.502 26.048 17.038 1.00 90.19 287 GLN A C 1
ATOM 2161 O O . GLN A 1 287 ? 7.824 25.789 16.044 1.00 90.19 287 GLN A O 1
ATOM 2166 N N . GLN A 1 288 ? 9.557 25.320 17.401 1.00 94.94 288 GLN A N 1
ATOM 2167 C CA . GLN A 1 288 ? 10.088 24.178 16.659 1.00 94.94 288 GLN A CA 1
ATOM 2168 C C . GLN A 1 288 ? 10.439 23.047 17.629 1.00 94.94 288 GLN A C 1
ATOM 2170 O O . GLN A 1 288 ? 10.866 23.319 18.751 1.00 94.94 288 GLN A O 1
ATOM 2175 N N . TYR A 1 289 ? 10.308 21.801 17.178 1.00 96.88 289 TYR A N 1
ATOM 2176 C CA . TYR A 1 289 ? 10.810 20.609 17.869 1.00 96.88 289 TYR A CA 1
ATOM 2177 C C . TYR A 1 289 ? 11.405 19.628 16.851 1.00 96.88 289 TYR A C 1
ATOM 2179 O O . TYR A 1 289 ? 11.147 19.750 15.655 1.00 96.88 289 TYR A O 1
ATOM 2187 N N . ASP A 1 290 ? 12.217 18.671 17.303 1.00 97.50 290 ASP A N 1
ATOM 2188 C CA . ASP A 1 290 ? 12.719 17.605 16.431 1.00 97.50 290 ASP A CA 1
ATOM 2189 C C . ASP A 1 290 ? 11.817 16.373 16.525 1.00 97.50 290 ASP A C 1
ATOM 2191 O O . ASP A 1 290 ? 11.628 15.811 17.606 1.00 97.50 290 ASP A O 1
ATOM 2195 N N . VAL A 1 291 ? 11.273 15.921 15.396 1.00 98.00 291 VAL A N 1
ATOM 2196 C CA . VAL A 1 291 ? 10.432 14.717 15.374 1.00 98.00 291 VAL A CA 1
ATOM 2197 C C . VAL A 1 291 ? 11.223 13.437 15.688 1.00 98.00 291 VAL A C 1
ATOM 2199 O O . VAL A 1 291 ? 10.633 12.469 16.167 1.00 98.00 291 VAL A O 1
ATOM 2202 N N . LYS A 1 292 ? 12.559 13.433 15.533 1.00 97.69 292 LYS A N 1
ATOM 2203 C CA . LYS A 1 292 ? 13.428 12.301 15.927 1.00 97.69 292 LYS A CA 1
ATOM 2204 C C . LYS A 1 292 ? 13.395 12.028 17.441 1.00 97.69 292 LYS A C 1
ATOM 2206 O O . LYS A 1 292 ? 13.521 10.879 17.865 1.00 97.69 292 LYS A O 1
ATOM 2211 N N . GLU A 1 293 ? 13.154 13.055 18.256 1.00 97.75 293 GLU A N 1
ATOM 2212 C CA . GLU A 1 293 ? 12.984 12.917 19.710 1.00 97.75 293 GLU A CA 1
ATOM 2213 C C . GLU A 1 293 ? 11.642 12.254 20.060 1.00 97.75 293 GLU A C 1
ATOM 2215 O O . GLU A 1 293 ? 11.593 11.379 20.919 1.00 97.75 293 GLU A O 1
ATOM 2220 N N . ILE A 1 294 ? 10.564 12.585 19.334 1.00 98.19 294 ILE A N 1
ATOM 2221 C CA . ILE A 1 294 ? 9.260 11.911 19.476 1.00 98.19 294 ILE A CA 1
ATOM 2222 C C . ILE A 1 294 ? 9.348 10.448 19.019 1.00 98.19 294 ILE A C 1
ATOM 2224 O O . ILE A 1 294 ? 8.840 9.561 19.702 1.00 98.19 294 ILE A O 1
ATOM 2228 N N . ILE A 1 295 ? 10.045 10.178 17.908 1.00 98.44 295 ILE A N 1
ATOM 2229 C CA . ILE A 1 295 ? 10.326 8.812 17.436 1.00 98.44 295 ILE A CA 1
ATOM 2230 C C . ILE A 1 295 ? 11.078 8.021 18.518 1.00 98.44 295 ILE A C 1
ATOM 2232 O O . ILE A 1 295 ? 10.706 6.885 18.802 1.00 98.44 295 ILE A O 1
ATOM 2236 N N . SER A 1 296 ? 12.061 8.627 19.190 1.00 97.62 296 SER A N 1
ATOM 2237 C CA . SER A 1 296 ? 12.839 7.989 20.266 1.00 97.62 296 SER A CA 1
ATOM 2238 C C . SER A 1 296 ? 12.006 7.590 21.496 1.00 97.62 296 SER A C 1
ATOM 2240 O O . SER A 1 296 ? 12.347 6.619 22.170 1.00 97.62 296 SER A O 1
ATOM 2242 N N . CYS A 1 297 ? 10.892 8.277 21.767 1.00 97.75 297 CYS A N 1
ATOM 2243 C CA . CYS A 1 297 ? 9.923 7.892 22.804 1.00 97.75 297 CYS A CA 1
ATOM 2244 C C . CYS A 1 297 ? 9.002 6.725 22.385 1.00 97.75 297 CYS A C 1
ATOM 2246 O O . CYS A 1 297 ? 8.296 6.156 23.218 1.00 97.75 297 CYS A O 1
ATOM 2248 N N . ILE A 1 298 ? 8.968 6.387 21.092 1.00 97.38 298 ILE A N 1
ATOM 2249 C CA . ILE A 1 298 ? 8.034 5.421 20.496 1.00 97.38 298 ILE A CA 1
ATOM 2250 C C . ILE A 1 298 ? 8.742 4.123 20.080 1.00 97.38 298 ILE A C 1
ATOM 2252 O O . ILE A 1 298 ? 8.178 3.044 20.282 1.00 97.38 298 ILE A O 1
ATOM 2256 N N . VAL A 1 299 ? 9.956 4.195 19.526 1.00 97.38 299 VAL A N 1
ATOM 2257 C CA . VAL A 1 299 ? 10.712 3.028 19.028 1.00 97.38 299 VAL A CA 1
ATOM 2258 C C . VAL A 1 299 ? 11.460 2.280 20.128 1.00 97.38 299 VAL A C 1
ATOM 2260 O O . VAL A 1 299 ? 11.774 2.825 21.185 1.00 97.38 299 VAL A O 1
ATOM 2263 N N . ASP A 1 300 ? 11.743 1.009 19.862 1.00 95.62 300 ASP A N 1
ATOM 2264 C CA . ASP A 1 300 ? 12.514 0.113 20.723 1.00 95.62 300 ASP A CA 1
ATOM 2265 C C . ASP A 1 300 ? 13.946 0.622 20.970 1.00 95.62 300 ASP A C 1
ATOM 2267 O O . ASP A 1 300 ? 14.546 1.311 20.144 1.00 95.62 300 ASP A O 1
ATOM 2271 N N . THR A 1 301 ? 14.526 0.240 22.109 1.00 93.69 301 THR A N 1
ATOM 2272 C CA . THR A 1 301 ? 15.961 0.421 22.365 1.00 93.69 301 THR A CA 1
ATOM 2273 C C . THR A 1 301 ? 16.773 -0.617 21.589 1.00 93.69 301 THR A C 1
ATOM 2275 O O . THR A 1 301 ? 16.651 -1.816 21.840 1.00 93.69 301 THR A O 1
ATOM 2278 N N . GLY A 1 302 ? 17.646 -0.157 20.696 1.00 87.88 302 GLY A N 1
ATOM 2279 C CA . GLY A 1 302 ? 18.697 -0.954 20.064 1.00 87.88 302 GLY A CA 1
ATOM 2280 C C . GLY A 1 302 ? 20.082 -0.662 20.656 1.00 87.88 302 GLY A C 1
ATOM 2281 O O . GLY A 1 302 ? 20.229 0.083 21.629 1.00 87.88 302 GLY A O 1
ATOM 2282 N N . SER A 1 303 ? 21.127 -1.211 20.034 1.00 82.25 303 SER A N 1
ATOM 2283 C CA . SER A 1 303 ? 22.512 -0.792 20.270 1.00 82.25 303 SER A CA 1
ATOM 2284 C C . SER A 1 303 ? 23.235 -0.494 18.958 1.00 82.25 303 SER A C 1
ATOM 2286 O O . SER A 1 303 ? 22.958 -1.099 17.920 1.00 82.25 303 SER A O 1
ATOM 2288 N N . ARG A 1 304 ? 24.169 0.459 19.000 1.00 81.00 304 ARG A N 1
ATOM 2289 C CA . ARG A 1 304 ? 25.051 0.826 17.882 1.00 81.00 304 ARG A CA 1
ATOM 2290 C C . ARG A 1 304 ? 26.499 0.853 18.356 1.00 81.00 304 ARG A C 1
ATOM 2292 O O . ARG A 1 304 ? 26.770 1.203 19.503 1.00 81.00 304 ARG A O 1
ATOM 2299 N N . THR A 1 305 ? 27.426 0.491 17.473 1.00 80.69 305 THR A N 1
ATOM 2300 C CA . THR A 1 305 ? 28.863 0.577 17.757 1.00 80.69 305 THR A CA 1
ATOM 2301 C C . THR A 1 305 ? 29.366 1.985 17.446 1.00 80.69 305 THR A C 1
ATOM 2303 O O . THR A 1 305 ? 29.311 2.406 16.292 1.00 80.69 305 THR A O 1
ATOM 2306 N N . VAL A 1 306 ? 29.884 2.691 18.450 1.00 78.44 306 VAL A N 1
ATOM 2307 C CA . VAL A 1 306 ? 30.511 4.017 18.327 1.00 78.44 306 VAL A CA 1
ATOM 2308 C C . VAL A 1 306 ? 31.933 3.909 18.870 1.00 78.44 306 VAL A C 1
ATOM 2310 O O . VAL A 1 306 ? 32.132 3.392 19.964 1.00 78.44 306 VAL A O 1
ATOM 2313 N N . ASP A 1 307 ? 32.931 4.295 18.071 1.00 82.88 307 ASP A N 1
ATOM 2314 C CA . ASP A 1 307 ? 34.373 4.194 18.380 1.00 82.88 307 ASP A CA 1
ATOM 2315 C C . ASP A 1 307 ? 34.869 2.808 18.870 1.00 82.88 307 ASP A C 1
ATOM 2317 O O . ASP A 1 307 ? 35.964 2.670 19.412 1.00 82.88 307 ASP A O 1
ATOM 2321 N N . GLY A 1 308 ? 34.087 1.752 18.612 1.00 82.75 308 GLY A N 1
ATOM 2322 C CA . GLY A 1 308 ? 34.360 0.366 19.010 1.00 82.75 308 GLY A CA 1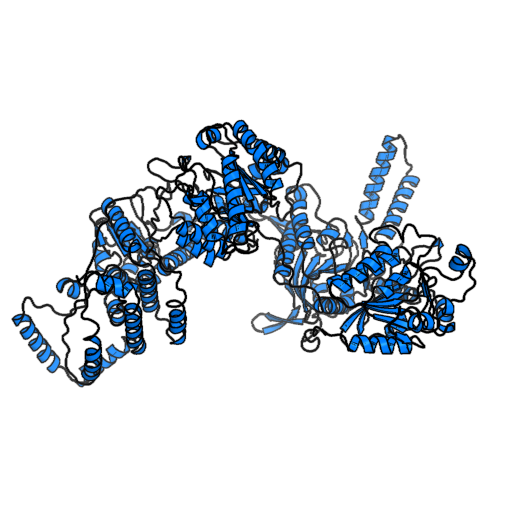
ATOM 2323 C C . GLY A 1 308 ? 33.570 -0.126 20.229 1.00 82.75 308 GLY A C 1
ATOM 2324 O O . GLY A 1 308 ? 33.530 -1.334 20.463 1.00 82.75 308 GLY A O 1
ATOM 2325 N N . GLU A 1 309 ? 32.893 0.758 20.964 1.00 78.56 309 GLU A N 1
ATOM 2326 C CA . GLU A 1 309 ? 32.027 0.407 22.098 1.00 78.56 309 GLU A CA 1
ATOM 2327 C C . GLU A 1 309 ? 30.555 0.314 21.666 1.00 78.56 309 GLU A C 1
ATOM 2329 O O . GLU A 1 309 ? 30.117 1.035 20.770 1.00 78.56 309 GLU A O 1
ATOM 2334 N N . GLN A 1 310 ? 29.762 -0.570 22.289 1.00 82.75 310 GLN A N 1
ATOM 2335 C CA . GLN A 1 310 ? 28.310 -0.584 22.068 1.00 82.75 310 GLN A CA 1
ATOM 2336 C C . GLN A 1 310 ? 27.605 0.400 23.000 1.00 82.75 310 GLN A C 1
ATOM 2338 O O . GLN A 1 310 ? 27.664 0.265 24.222 1.00 82.75 310 GLN A O 1
ATOM 2343 N N . VAL A 1 311 ? 26.874 1.336 22.401 1.00 87.94 311 VAL A N 1
ATOM 2344 C CA . VAL A 1 311 ? 26.053 2.340 23.082 1.00 87.94 311 VAL A CA 1
ATOM 2345 C C . VAL A 1 311 ? 24.578 2.052 22.792 1.00 87.94 311 VAL A C 1
ATOM 2347 O O . VAL A 1 311 ? 24.233 1.614 21.691 1.00 87.94 311 VAL A O 1
ATOM 2350 N N . LEU A 1 312 ? 23.699 2.275 23.774 1.00 88.94 312 LEU A N 1
ATOM 2351 C CA . LEU A 1 312 ? 22.249 2.181 23.572 1.00 88.94 312 LEU A CA 1
ATOM 2352 C C . LEU A 1 312 ? 21.766 3.327 22.674 1.00 88.94 312 LEU A C 1
ATOM 2354 O O . LEU A 1 312 ? 22.160 4.476 22.860 1.00 88.94 312 LEU A O 1
ATOM 2358 N N . ALA A 1 313 ? 20.902 3.007 21.717 1.00 91.00 313 ALA A N 1
ATOM 2359 C CA . ALA A 1 313 ? 20.417 3.918 20.682 1.00 91.00 313 ALA A CA 1
ATOM 2360 C C . ALA A 1 313 ? 18.935 3.626 20.379 1.00 91.00 313 ALA A C 1
ATOM 2362 O O . ALA A 1 313 ? 18.461 2.538 20.720 1.00 91.00 313 ALA A O 1
ATOM 2363 N N . PRO A 1 314 ? 18.189 4.529 19.720 1.00 93.69 314 PRO A N 1
ATOM 2364 C CA . PRO A 1 314 ? 16.888 4.165 19.173 1.00 93.69 314 PRO A CA 1
ATOM 2365 C C . PRO A 1 314 ? 17.071 3.157 18.030 1.00 93.69 314 PRO A C 1
ATOM 2367 O O . PRO A 1 314 ? 17.957 3.317 17.185 1.00 93.69 314 PRO A O 1
ATOM 2370 N N . ASP A 1 315 ? 16.222 2.130 17.983 1.00 94.44 315 ASP A N 1
ATOM 2371 C CA . ASP A 1 315 ? 16.063 1.218 16.842 1.00 94.44 315 ASP A CA 1
ATOM 2372 C C . ASP A 1 315 ? 15.327 1.980 15.723 1.00 94.44 315 ASP A C 1
ATOM 2374 O O . ASP A 1 315 ? 14.127 1.807 15.510 1.00 94.44 315 ASP A O 1
ATOM 2378 N N . PHE A 1 316 ? 16.043 2.927 15.103 1.00 96.69 316 PHE A N 1
ATOM 2379 C CA . PHE A 1 316 ? 15.587 3.791 14.014 1.00 96.69 316 PHE A CA 1
ATOM 2380 C C . PHE A 1 316 ? 16.737 4.081 13.033 1.00 96.69 316 PHE A C 1
ATOM 2382 O O . PHE A 1 316 ? 17.583 4.949 13.279 1.00 96.69 316 PHE A O 1
ATOM 2389 N N . ASP A 1 317 ? 16.783 3.346 11.923 1.00 96.12 317 ASP A N 1
ATOM 2390 C CA . ASP A 1 317 ? 17.734 3.530 10.823 1.00 96.12 317 ASP A CA 1
ATOM 2391 C C . ASP A 1 317 ? 17.135 4.476 9.769 1.00 96.12 317 ASP A C 1
ATOM 2393 O O . ASP A 1 317 ? 16.237 4.104 9.003 1.00 96.12 317 ASP A O 1
ATOM 2397 N N . GLU A 1 318 ? 17.619 5.721 9.739 1.00 97.56 318 GLU A N 1
ATOM 2398 C CA . GLU A 1 318 ? 17.052 6.769 8.889 1.00 97.56 318 GLU A CA 1
ATOM 2399 C C . GLU A 1 318 ? 17.414 6.592 7.408 1.00 97.56 318 GLU A C 1
ATOM 2401 O O . GLU A 1 318 ? 18.573 6.516 6.999 1.00 97.56 318 GLU A O 1
ATOM 2406 N N . TYR A 1 319 ? 16.382 6.564 6.574 1.00 96.62 319 TYR A N 1
ATOM 2407 C CA . TYR A 1 319 ? 16.486 6.468 5.132 1.00 96.62 319 TYR A CA 1
ATOM 2408 C C . TYR A 1 319 ? 16.768 7.842 4.522 1.00 96.62 319 TYR A C 1
ATOM 2410 O O . TYR A 1 319 ? 15.947 8.755 4.633 1.00 96.62 319 TYR A O 1
ATOM 2418 N N . LYS A 1 320 ? 17.904 7.973 3.822 1.00 92.62 320 LYS A N 1
ATOM 2419 C CA . LYS A 1 320 ? 18.356 9.223 3.180 1.00 92.62 320 LYS A CA 1
ATOM 2420 C C . LYS A 1 320 ? 18.328 10.424 4.149 1.00 92.62 320 LYS A C 1
ATOM 2422 O O . LYS A 1 320 ? 17.714 11.440 3.833 1.00 92.62 320 LYS A O 1
ATOM 2427 N N . GLU A 1 321 ? 18.963 10.309 5.320 1.00 95.38 321 GLU A N 1
ATOM 2428 C CA . GLU A 1 321 ? 18.971 11.363 6.358 1.00 95.38 321 GLU A CA 1
ATOM 2429 C C . GLU A 1 321 ? 19.348 12.752 5.810 1.00 95.38 321 GLU A C 1
ATOM 2431 O O . GLU A 1 321 ? 18.663 13.729 6.094 1.00 95.38 321 GLU A O 1
ATOM 2436 N N . GLU A 1 322 ? 20.381 12.844 4.968 1.00 92.81 322 GLU A N 1
ATOM 2437 C CA . GLU A 1 322 ? 20.907 14.125 4.466 1.00 92.81 322 GLU A CA 1
ATOM 2438 C C . GLU A 1 322 ? 20.029 14.804 3.393 1.00 92.81 322 GLU A C 1
ATOM 2440 O O . GLU A 1 322 ? 20.180 16.001 3.144 1.00 92.81 322 GLU A O 1
ATOM 2445 N N . TYR A 1 323 ? 19.097 14.077 2.769 1.00 91.75 323 TYR A N 1
ATOM 2446 C CA . TYR A 1 323 ? 18.262 14.536 1.648 1.00 91.75 323 TYR A CA 1
ATOM 2447 C C . TYR A 1 323 ? 16.793 14.663 2.078 1.00 91.75 323 TYR A C 1
ATOM 2449 O O . TYR A 1 323 ? 16.348 13.936 2.967 1.00 91.75 323 TYR A O 1
ATOM 2457 N N . GLY A 1 324 ? 16.010 15.565 1.469 1.00 93.12 324 GLY A N 1
ATOM 2458 C CA . GLY A 1 324 ? 14.569 15.668 1.738 1.00 93.12 324 GLY A CA 1
ATOM 2459 C C . GLY A 1 324 ? 14.226 15.871 3.219 1.00 93.12 324 GLY A C 1
ATOM 2460 O O . GLY A 1 324 ? 13.267 15.288 3.718 1.00 93.12 324 GLY A O 1
ATOM 2461 N N . GLN A 1 325 ? 15.041 16.642 3.946 1.00 96.31 325 GLN A N 1
ATOM 2462 C CA . GLN A 1 325 ? 15.082 16.676 5.419 1.00 96.31 325 GLN A CA 1
ATOM 2463 C C . GLN A 1 325 ? 13.794 17.172 6.112 1.00 96.31 325 GLN A C 1
ATOM 2465 O O . GLN A 1 325 ? 13.648 17.018 7.325 1.00 96.31 325 GLN A O 1
ATOM 2470 N N . SER A 1 326 ? 12.843 17.739 5.364 1.00 96.62 326 SER A N 1
ATOM 2471 C CA . SER A 1 326 ? 11.514 18.113 5.868 1.00 96.62 326 SER A CA 1
ATOM 2472 C C . SER A 1 326 ? 10.578 16.912 6.098 1.00 96.62 326 SER A C 1
ATOM 2474 O O . SER A 1 326 ? 9.602 17.039 6.842 1.00 96.62 326 SER A O 1
ATOM 2476 N N . LEU A 1 327 ? 10.901 15.736 5.539 1.00 97.81 327 LEU A N 1
ATOM 2477 C CA . LEU A 1 327 ? 10.324 14.448 5.934 1.00 97.81 327 LEU A CA 1
ATOM 2478 C C . LEU A 1 327 ? 11.422 13.515 6.463 1.00 97.81 327 LEU A C 1
ATOM 2480 O O . LEU A 1 327 ? 12.369 13.147 5.759 1.00 97.81 327 LEU A O 1
ATOM 2484 N N . VAL A 1 328 ? 11.262 13.096 7.716 1.00 98.56 328 VAL A N 1
ATOM 2485 C CA . VAL A 1 328 ? 12.051 12.024 8.329 1.00 98.56 328 VAL A CA 1
ATOM 2486 C C . VAL A 1 328 ? 11.414 10.700 7.911 1.00 98.56 328 VAL A C 1
ATOM 2488 O O . VAL A 1 328 ? 10.219 10.495 8.104 1.00 98.56 328 VAL A O 1
ATOM 2491 N N . CYS A 1 329 ? 12.201 9.820 7.296 1.00 98.69 329 CYS A N 1
ATOM 2492 C CA . CYS A 1 329 ? 11.775 8.498 6.830 1.00 98.69 329 CYS A CA 1
ATOM 2493 C C . CYS A 1 329 ? 12.775 7.470 7.357 1.00 98.69 329 CYS A C 1
ATOM 2495 O O . CYS A 1 329 ? 13.969 7.720 7.238 1.00 98.69 329 CYS A O 1
ATOM 2497 N N . GLY A 1 330 ? 12.362 6.327 7.899 1.00 98.19 330 GLY A N 1
ATOM 2498 C CA . GLY A 1 330 ? 13.329 5.331 8.382 1.00 98.19 330 GLY A CA 1
ATOM 2499 C C . GLY A 1 330 ? 12.715 4.036 8.892 1.00 98.19 330 GLY A C 1
ATOM 2500 O O . GLY A 1 330 ? 11.527 3.983 9.209 1.00 98.19 330 GLY A O 1
ATOM 2501 N N . TYR A 1 331 ? 13.526 2.982 8.941 1.00 98.19 331 TYR A N 1
ATOM 2502 C CA . TYR A 1 331 ? 13.123 1.668 9.446 1.00 98.19 331 TYR A CA 1
ATOM 2503 C C . TYR A 1 331 ? 13.288 1.615 10.963 1.00 98.19 331 TYR A C 1
ATOM 2505 O O . TYR A 1 331 ? 14.275 2.122 11.486 1.00 98.19 331 TYR A O 1
ATOM 2513 N N . ALA A 1 332 ? 12.347 0.987 11.661 1.00 96.81 332 ALA A N 1
ATOM 2514 C CA . ALA A 1 332 ? 12.337 0.905 13.115 1.00 96.81 332 ALA A CA 1
ATOM 2515 C C . ALA A 1 332 ? 11.799 -0.429 13.633 1.00 96.81 332 ALA A C 1
ATOM 2517 O O . ALA A 1 332 ? 11.238 -1.227 12.872 1.00 96.81 332 ALA A O 1
ATOM 2518 N N . LYS A 1 333 ? 11.880 -0.617 14.956 1.00 95.69 333 LYS A N 1
ATOM 2519 C CA . LYS A 1 333 ? 11.008 -1.552 15.679 1.00 95.69 333 LYS A CA 1
ATOM 2520 C C . LYS A 1 333 ? 10.162 -0.849 16.731 1.00 95.69 333 LYS A C 1
ATOM 2522 O O . LYS A 1 333 ? 10.639 0.046 17.425 1.00 95.69 333 LYS A O 1
ATOM 2527 N N . ILE A 1 334 ? 8.915 -1.289 16.871 1.00 95.75 334 ILE A N 1
ATOM 2528 C CA . ILE A 1 334 ? 7.979 -0.844 17.910 1.00 95.75 334 ILE A CA 1
ATOM 2529 C C . ILE A 1 334 ? 7.365 -2.099 18.543 1.00 95.75 334 ILE A C 1
ATOM 2531 O O . ILE A 1 334 ? 6.611 -2.827 17.898 1.00 95.75 334 ILE A O 1
ATOM 2535 N N . GLY A 1 335 ? 7.729 -2.405 19.789 1.00 92.00 335 GLY A N 1
ATOM 2536 C CA . GLY A 1 335 ? 7.295 -3.620 20.490 1.00 92.00 335 GLY A CA 1
ATOM 2537 C C . GLY A 1 335 ? 7.775 -4.912 19.820 1.00 92.00 335 GLY A C 1
ATOM 2538 O O . GLY A 1 335 ? 7.051 -5.907 19.813 1.00 92.00 335 GLY A O 1
ATOM 2539 N N . GLY A 1 336 ? 8.962 -4.901 19.212 1.00 90.50 336 GLY A N 1
ATOM 2540 C CA . GLY A 1 336 ? 9.499 -6.005 18.415 1.00 90.50 336 GLY A CA 1
ATOM 2541 C C . GLY A 1 336 ? 8.916 -6.147 17.001 1.00 90.50 336 GLY A C 1
ATOM 2542 O O . GLY A 1 336 ? 9.415 -6.973 16.237 1.00 90.50 336 GLY A O 1
ATOM 2543 N N . HIS A 1 337 ? 7.903 -5.362 16.611 1.00 91.00 337 HIS A N 1
ATOM 2544 C CA . HIS A 1 337 ? 7.400 -5.324 15.230 1.00 91.00 337 HIS A CA 1
ATOM 2545 C C . HIS A 1 337 ? 8.277 -4.421 14.370 1.00 91.00 337 HIS A C 1
ATOM 2547 O O . HIS A 1 337 ? 8.471 -3.263 14.726 1.00 91.00 337 HIS A O 1
ATOM 2553 N N . ALA A 1 338 ? 8.761 -4.913 13.228 1.00 93.94 338 ALA A N 1
ATOM 2554 C CA . ALA A 1 338 ? 9.435 -4.070 12.243 1.00 93.94 338 ALA A CA 1
ATOM 2555 C C . ALA A 1 338 ? 8.425 -3.164 11.518 1.00 93.94 338 ALA A C 1
ATOM 2557 O O . ALA A 1 338 ? 7.385 -3.640 11.060 1.00 93.94 338 ALA A O 1
ATOM 2558 N N . CYS A 1 339 ? 8.744 -1.879 11.382 1.00 97.25 339 CYS A N 1
ATOM 2559 C CA . CYS A 1 339 ? 7.921 -0.897 10.676 1.00 97.25 339 CYS A CA 1
ATOM 2560 C C . CYS A 1 339 ? 8.783 0.149 9.953 1.00 97.25 339 CYS A C 1
ATOM 2562 O O . CYS A 1 339 ? 9.912 0.425 10.356 1.00 97.25 339 CYS A O 1
ATOM 2564 N N . GLY A 1 340 ? 8.241 0.768 8.909 1.00 98.38 340 GLY A N 1
ATOM 2565 C CA . GLY A 1 340 ? 8.726 2.044 8.395 1.00 98.38 340 GLY A CA 1
ATOM 2566 C C . GLY A 1 340 ? 8.020 3.193 9.111 1.00 98.38 340 GLY A C 1
ATOM 2567 O O . GLY A 1 340 ? 6.837 3.089 9.424 1.00 98.38 340 GLY A O 1
ATOM 2568 N N . ILE A 1 341 ? 8.720 4.294 9.360 1.00 98.81 341 ILE A N 1
ATOM 2569 C CA . ILE A 1 341 ? 8.145 5.534 9.894 1.00 98.81 341 ILE A CA 1
ATOM 2570 C C . ILE A 1 341 ? 8.320 6.634 8.847 1.00 98.81 341 ILE A C 1
ATOM 2572 O O . ILE A 1 341 ? 9.406 6.769 8.283 1.00 98.81 341 ILE A O 1
ATOM 2576 N N . VAL A 1 342 ? 7.271 7.424 8.610 1.00 98.69 342 VAL A N 1
ATOM 2577 C CA . VAL A 1 342 ? 7.302 8.654 7.801 1.00 98.69 342 VAL A CA 1
ATOM 2578 C C . VAL A 1 342 ? 6.709 9.791 8.632 1.00 98.69 342 VAL A C 1
ATOM 2580 O O . VAL A 1 342 ? 5.558 9.726 9.064 1.00 98.69 342 VAL A O 1
ATOM 2583 N N . ALA A 1 343 ? 7.498 10.831 8.886 1.00 98.56 343 ALA A N 1
ATOM 2584 C CA . ALA A 1 343 ? 7.182 11.860 9.869 1.00 98.56 343 ALA A CA 1
ATOM 2585 C C . ALA A 1 343 ? 7.515 13.270 9.365 1.00 98.56 343 ALA A C 1
ATOM 2587 O O . ALA A 1 343 ? 8.574 13.498 8.771 1.00 98.56 343 ALA A O 1
ATOM 2588 N N . ASN A 1 344 ? 6.634 14.237 9.634 1.00 98.31 344 ASN A N 1
ATOM 2589 C CA . ASN A 1 344 ? 6.913 15.644 9.341 1.00 98.31 344 ASN A CA 1
ATOM 2590 C C . ASN A 1 344 ? 7.968 16.203 10.300 1.00 98.31 344 ASN A C 1
ATOM 2592 O O . ASN A 1 344 ? 7.830 16.084 11.515 1.00 98.31 344 ASN A O 1
ATOM 2596 N N . GLN A 1 345 ? 9.001 16.856 9.764 1.00 97.12 345 GLN A N 1
ATOM 2597 C CA . GLN A 1 345 ? 10.003 17.515 10.594 1.00 97.12 345 GLN A CA 1
ATOM 2598 C C . GLN A 1 345 ? 9.496 18.891 11.059 1.00 97.12 345 GLN A C 1
ATOM 2600 O O . GLN A 1 345 ? 9.156 19.762 10.254 1.00 97.12 345 GLN A O 1
ATOM 2605 N N . ALA A 1 346 ? 9.464 19.099 12.376 1.00 96.19 346 ALA A N 1
ATOM 2606 C CA . ALA A 1 346 ? 8.924 20.297 13.020 1.00 96.19 346 ALA A CA 1
ATOM 2607 C C . ALA A 1 346 ? 9.993 21.355 13.366 1.00 96.19 346 ALA A C 1
ATOM 2609 O O . ALA A 1 346 ? 9.693 22.338 14.048 1.00 96.19 346 ALA A O 1
ATOM 2610 N N . LYS A 1 347 ? 11.216 21.200 12.842 1.00 95.31 347 LYS A N 1
ATOM 2611 C CA . LYS A 1 347 ? 12.292 22.204 12.852 1.00 95.31 347 LYS A CA 1
ATOM 2612 C C . LYS A 1 347 ? 12.715 22.602 11.436 1.00 95.31 347 LYS A C 1
ATOM 2614 O O . LYS A 1 347 ? 12.445 21.887 10.472 1.00 95.31 347 LYS A O 1
ATOM 2619 N N . MET A 1 348 ? 13.398 23.738 11.316 1.00 94.75 348 MET A N 1
ATOM 2620 C CA . MET A 1 348 ? 14.062 24.146 10.075 1.00 94.75 348 MET A CA 1
ATOM 2621 C C . MET A 1 348 ? 15.127 23.118 9.689 1.00 94.75 348 MET A C 1
ATOM 2623 O O . MET A 1 348 ? 15.867 22.629 10.544 1.00 94.75 348 MET A O 1
ATOM 2627 N N . SER A 1 349 ? 15.216 22.815 8.399 1.00 92.38 349 SER A N 1
ATOM 2628 C CA . SER A 1 349 ? 16.228 21.914 7.840 1.00 92.38 349 SER A CA 1
ATOM 2629 C C . SER A 1 349 ? 16.943 22.565 6.660 1.00 92.38 349 SER A C 1
ATOM 2631 O O . SER A 1 349 ? 16.403 23.467 6.017 1.00 92.38 349 SER A O 1
ATOM 2633 N N . GLU A 1 350 ? 18.177 22.146 6.388 1.00 86.81 350 GLU A N 1
ATOM 2634 C CA . GLU A 1 350 ? 18.920 22.634 5.227 1.00 86.81 350 GLU A CA 1
ATOM 2635 C C . GLU A 1 350 ? 18.653 21.740 4.015 1.00 86.81 350 GLU A C 1
ATOM 2637 O O . GLU A 1 350 ? 18.638 20.514 4.117 1.00 86.81 350 GLU A O 1
ATOM 2642 N N . ARG A 1 351 ? 18.493 22.362 2.847 1.00 84.12 351 ARG A N 1
ATOM 2643 C CA . ARG A 1 351 ? 18.395 21.683 1.556 1.00 84.12 351 ARG A CA 1
ATOM 2644 C C . ARG A 1 351 ? 19.517 22.153 0.643 1.00 84.12 351 ARG A C 1
ATOM 2646 O O . ARG A 1 351 ? 19.666 23.353 0.393 1.00 84.12 351 ARG A O 1
ATOM 2653 N N . GLN A 1 352 ? 20.284 21.202 0.121 1.00 80.56 352 GLN A N 1
ATOM 2654 C CA . GLN A 1 352 ? 21.309 21.449 -0.886 1.00 80.56 352 GLN A CA 1
ATOM 2655 C C . GLN A 1 352 ? 20.688 21.385 -2.287 1.00 80.56 352 GLN A C 1
ATOM 2657 O O . GLN A 1 352 ? 19.906 20.486 -2.587 1.00 80.56 352 GLN A O 1
ATOM 2662 N N . LEU A 1 353 ? 21.026 22.352 -3.136 1.00 73.62 353 LEU A N 1
ATOM 2663 C CA . LEU A 1 353 ? 20.525 22.475 -4.504 1.00 73.62 353 LEU A CA 1
ATOM 2664 C C . LEU A 1 353 ? 21.686 22.352 -5.506 1.00 73.62 353 LEU A C 1
ATOM 2666 O O . LEU A 1 353 ? 22.781 22.854 -5.221 1.00 73.62 353 LEU A O 1
ATOM 2670 N N . PRO A 1 354 ? 21.468 21.753 -6.693 1.00 60.78 354 PRO A N 1
ATOM 2671 C CA . PRO A 1 354 ? 22.430 21.795 -7.790 1.00 60.78 354 PRO A CA 1
ATOM 2672 C C . PRO A 1 354 ? 22.534 23.235 -8.312 1.00 60.78 354 PRO A C 1
ATOM 2674 O O . PRO A 1 354 ? 21.731 23.700 -9.118 1.00 60.78 354 PRO A O 1
ATOM 2677 N N . GLY A 1 355 ? 23.507 23.976 -7.786 1.00 61.22 355 GLY A N 1
ATOM 2678 C CA . GLY A 1 355 ? 23.773 25.351 -8.189 1.00 61.22 355 GLY A CA 1
ATOM 2679 C C . GLY A 1 355 ? 24.463 25.437 -9.553 1.00 61.22 355 GLY A C 1
ATOM 2680 O O . GLY A 1 355 ? 24.883 24.440 -10.135 1.00 61.22 355 GLY A O 1
ATOM 2681 N N . GLY A 1 356 ? 24.586 26.662 -10.071 1.00 58.62 356 GLY A N 1
ATOM 2682 C CA . GLY A 1 356 ? 25.261 26.920 -11.345 1.00 58.62 356 GLY A CA 1
ATOM 2683 C C . GLY A 1 356 ? 26.789 26.777 -11.267 1.00 58.62 356 GLY A C 1
ATOM 2684 O O . GLY A 1 356 ? 27.343 26.089 -10.417 1.00 58.62 356 GLY A O 1
ATOM 2685 N N . LYS A 1 357 ? 27.510 27.524 -12.114 1.00 55.97 357 LYS A N 1
ATOM 2686 C CA . LYS A 1 357 ? 28.990 27.494 -12.230 1.00 55.97 357 LYS A CA 1
ATOM 2687 C C . LYS A 1 357 ? 29.783 27.870 -10.956 1.00 55.97 357 LYS A C 1
ATOM 2689 O O . LYS A 1 357 ? 31.005 27.940 -11.014 1.00 55.97 357 LYS A O 1
ATOM 2694 N N . ALA A 1 358 ? 29.109 28.136 -9.837 1.00 69.12 358 ALA A N 1
ATOM 2695 C CA . ALA A 1 358 ? 29.696 28.377 -8.518 1.00 69.12 358 ALA A CA 1
ATOM 2696 C C . ALA A 1 358 ? 29.638 27.145 -7.583 1.00 69.12 358 ALA A C 1
ATOM 2698 O O . ALA A 1 358 ? 30.112 27.230 -6.453 1.00 69.12 358 ALA A O 1
ATOM 2699 N N . GLY A 1 359 ? 29.072 26.020 -8.035 1.00 61.78 359 GLY A N 1
ATOM 2700 C CA . GLY A 1 359 ? 28.837 24.827 -7.217 1.00 61.78 359 GLY A CA 1
ATOM 2701 C C . GLY A 1 359 ? 27.490 24.852 -6.475 1.00 61.78 359 GLY A C 1
ATOM 2702 O O . GLY A 1 359 ? 26.691 25.770 -6.681 1.00 61.78 359 GLY A O 1
ATOM 2703 N N . PRO A 1 360 ? 27.210 23.836 -5.634 1.00 71.81 360 PRO A N 1
ATOM 2704 C CA . PRO A 1 360 ? 25.929 23.687 -4.944 1.00 71.81 360 PRO A CA 1
ATOM 2705 C C . PRO A 1 360 ? 25.576 24.868 -4.035 1.00 71.81 360 PRO A C 1
ATOM 2707 O O . PRO A 1 360 ? 26.417 25.356 -3.279 1.00 71.81 360 PRO A O 1
ATOM 2710 N N . SER A 1 361 ? 24.312 25.288 -4.056 1.00 78.75 361 SER A N 1
ATOM 2711 C CA . SER A 1 361 ? 23.777 26.300 -3.139 1.00 78.75 361 SER A CA 1
ATOM 2712 C C . SER A 1 361 ? 23.005 25.652 -1.986 1.00 78.75 361 SER A C 1
ATOM 2714 O O . SER A 1 361 ? 22.584 24.497 -2.067 1.00 78.75 361 SER A O 1
ATOM 2716 N N . LYS A 1 362 ? 22.822 26.395 -0.888 1.00 83.06 362 LYS A N 1
ATOM 2717 C CA . LYS A 1 362 ? 21.952 26.001 0.227 1.00 83.06 362 LYS A CA 1
ATOM 2718 C C . LYS A 1 362 ? 20.666 26.821 0.228 1.00 83.06 362 LYS A C 1
ATOM 2720 O O . LYS A 1 362 ? 20.681 28.015 -0.067 1.00 83.06 362 LYS A O 1
ATOM 2725 N N . SER A 1 363 ? 19.584 26.174 0.629 1.00 84.81 363 SER A N 1
ATOM 2726 C CA . SER A 1 363 ? 18.285 26.762 0.956 1.00 84.81 363 SER A CA 1
ATOM 2727 C C . SER A 1 363 ? 17.816 26.219 2.312 1.00 84.81 363 SER A C 1
ATOM 2729 O O . SER A 1 363 ? 18.364 25.231 2.805 1.00 84.81 363 SER A O 1
ATOM 2731 N N . VAL A 1 364 ? 16.844 26.881 2.943 1.00 89.88 364 VAL A N 1
ATOM 2732 C CA . VAL A 1 364 ? 16.275 26.449 4.229 1.00 89.88 364 VAL A CA 1
ATOM 2733 C C . VAL A 1 364 ? 14.830 26.030 4.006 1.00 89.88 364 VAL A C 1
ATOM 2735 O O . VAL A 1 364 ? 14.016 26.829 3.540 1.00 89.88 364 VAL A O 1
ATOM 2738 N N . ASN A 1 365 ? 14.519 24.790 4.367 1.00 92.38 365 ASN A N 1
ATOM 2739 C CA . ASN A 1 365 ? 13.167 24.258 4.365 1.00 92.38 365 ASN A CA 1
ATOM 2740 C C . ASN A 1 365 ? 12.444 24.695 5.650 1.00 92.38 365 ASN A C 1
ATOM 2742 O O . ASN A 1 365 ? 12.979 24.587 6.760 1.00 92.38 365 ASN A O 1
ATOM 2746 N N . MET A 1 366 ? 11.216 25.189 5.498 1.00 93.75 366 MET A N 1
ATOM 2747 C CA . MET A 1 366 ? 10.371 25.629 6.606 1.00 93.75 366 MET A CA 1
ATOM 2748 C C . MET A 1 366 ? 9.873 24.433 7.439 1.00 93.75 366 MET A C 1
ATOM 2750 O O . MET A 1 366 ? 9.577 23.380 6.868 1.00 93.75 366 MET A O 1
ATOM 2754 N N . PRO A 1 367 ? 9.719 24.583 8.771 1.00 94.12 367 PRO A N 1
ATOM 2755 C CA . PRO A 1 367 ? 9.126 23.548 9.617 1.00 94.12 367 PRO A CA 1
ATOM 2756 C C . PRO A 1 367 ? 7.739 23.134 9.117 1.00 94.12 367 PRO A C 1
ATOM 2758 O O . PRO A 1 367 ? 6.957 23.999 8.717 1.00 94.12 367 PRO A O 1
ATOM 2761 N N . LYS A 1 368 ? 7.403 21.842 9.223 1.00 94.69 368 LYS A N 1
ATOM 2762 C CA . LYS A 1 368 ? 6.059 21.284 8.949 1.00 94.69 368 LYS A CA 1
ATOM 2763 C C . LYS A 1 368 ? 5.598 21.353 7.476 1.00 94.69 368 LYS A C 1
ATOM 2765 O O . LYS A 1 368 ? 4.497 20.902 7.157 1.00 94.69 368 LYS A O 1
ATOM 2770 N N . VAL A 1 369 ? 6.431 21.865 6.568 1.00 95.31 369 VAL A N 1
ATOM 2771 C CA . VAL A 1 369 ? 6.133 22.010 5.132 1.00 95.31 369 VAL A CA 1
ATOM 2772 C C . VAL A 1 369 ? 6.781 20.879 4.330 1.00 95.31 369 VAL A C 1
ATOM 2774 O O . VAL A 1 369 ? 7.967 20.604 4.500 1.00 95.31 369 VAL A O 1
ATOM 2777 N N . ILE A 1 370 ? 6.025 20.241 3.433 1.00 96.44 370 ILE A N 1
ATOM 2778 C CA . ILE A 1 370 ? 6.539 19.225 2.498 1.00 96.44 370 ILE A CA 1
ATOM 2779 C C . ILE A 1 370 ? 7.143 19.915 1.264 1.00 96.44 370 ILE A C 1
ATOM 2781 O O . ILE A 1 370 ? 6.576 20.870 0.732 1.00 96.44 370 ILE A O 1
ATOM 2785 N N . TYR A 1 371 ? 8.296 19.429 0.811 1.00 95.06 371 TYR A N 1
ATOM 2786 C CA . TYR A 1 371 ? 9.030 19.923 -0.356 1.00 95.06 371 TYR A CA 1
ATOM 2787 C C . TYR A 1 371 ? 9.158 18.804 -1.397 1.00 95.06 371 TYR A C 1
ATOM 2789 O O . TYR A 1 371 ? 8.894 17.640 -1.105 1.00 95.06 371 TYR A O 1
ATOM 2797 N N . ASP A 1 372 ? 9.550 19.146 -2.619 1.00 88.44 372 ASP A N 1
ATOM 2798 C CA . ASP A 1 372 ? 9.670 18.211 -3.742 1.00 88.44 372 ASP A CA 1
ATOM 2799 C C . ASP A 1 372 ? 10.696 17.100 -3.459 1.00 88.44 372 ASP A C 1
ATOM 2801 O O . ASP A 1 372 ? 10.389 15.920 -3.622 1.00 88.44 372 ASP A O 1
ATOM 2805 N N . ASP A 1 373 ? 11.856 17.456 -2.900 1.00 88.38 373 ASP A N 1
ATOM 2806 C CA . ASP A 1 373 ? 12.901 16.508 -2.504 1.00 88.38 373 ASP A CA 1
ATOM 2807 C C . ASP A 1 373 ? 12.464 15.578 -1.360 1.00 88.38 373 ASP A C 1
ATOM 2809 O O . ASP A 1 373 ? 12.805 14.392 -1.342 1.00 88.38 373 ASP A O 1
ATOM 2813 N N . SER A 1 374 ? 11.668 16.080 -0.411 1.00 94.81 374 SER A N 1
ATOM 2814 C CA . SER A 1 374 ? 11.128 15.253 0.672 1.00 94.81 374 SER A CA 1
ATOM 2815 C C . SER A 1 374 ? 9.958 14.372 0.228 1.00 94.81 374 SER A C 1
ATOM 2817 O O . SER A 1 374 ? 9.862 13.231 0.685 1.00 94.81 374 SER A O 1
ATOM 2819 N N . ALA A 1 375 ? 9.138 14.823 -0.722 1.00 91.88 375 ALA A N 1
ATOM 2820 C CA . ALA A 1 375 ? 8.084 14.016 -1.328 1.00 91.88 375 ALA A CA 1
ATOM 2821 C C . ALA A 1 375 ? 8.654 12.870 -2.187 1.00 91.88 375 ALA A C 1
ATOM 2823 O O . ALA A 1 375 ? 8.257 11.720 -1.994 1.00 91.88 375 ALA A O 1
ATOM 2824 N N . ASP A 1 376 ? 9.651 13.128 -3.044 1.00 83.62 376 ASP A N 1
ATOM 2825 C CA . ASP A 1 376 ? 10.356 12.081 -3.808 1.00 83.62 376 ASP A CA 1
ATOM 2826 C C . ASP A 1 376 ? 11.083 11.076 -2.882 1.00 83.62 376 ASP A C 1
ATOM 2828 O O . ASP A 1 376 ? 11.058 9.862 -3.117 1.00 83.62 376 ASP A O 1
ATOM 2832 N N . LYS A 1 377 ? 11.679 11.548 -1.774 1.00 93.00 377 LYS A N 1
ATOM 2833 C CA . LYS A 1 377 ? 12.245 10.688 -0.712 1.00 93.00 377 LYS A CA 1
ATOM 2834 C C . LYS A 1 377 ? 11.191 9.764 -0.101 1.00 93.00 377 LYS A C 1
ATOM 2836 O O . LYS A 1 377 ? 11.436 8.559 0.006 1.00 93.00 377 LYS A O 1
ATOM 2841 N N . ALA A 1 378 ? 10.050 10.314 0.309 1.00 96.25 378 ALA A N 1
ATOM 2842 C CA . ALA A 1 378 ? 8.998 9.556 0.972 1.00 96.25 378 ALA A CA 1
ATOM 2843 C C . ALA A 1 378 ? 8.307 8.578 0.014 1.00 96.25 378 ALA A C 1
ATOM 2845 O O . ALA A 1 378 ? 8.150 7.413 0.369 1.00 96.25 378 ALA A O 1
ATOM 2846 N N . ALA A 1 379 ? 7.992 8.995 -1.219 1.00 87.56 379 ALA A N 1
ATOM 2847 C CA . ALA A 1 379 ? 7.457 8.125 -2.271 1.00 87.56 379 ALA A CA 1
ATOM 2848 C C . ALA A 1 379 ? 8.330 6.875 -2.461 1.00 87.56 379 ALA A C 1
ATOM 2850 O O . ALA A 1 379 ? 7.838 5.743 -2.452 1.00 87.56 379 ALA A O 1
ATOM 2851 N N . ARG A 1 380 ? 9.654 7.070 -2.548 1.00 84.44 380 ARG A N 1
ATOM 2852 C CA . ARG A 1 380 ? 10.619 5.974 -2.651 1.00 84.44 380 ARG A CA 1
ATOM 2853 C C . ARG A 1 380 ? 10.617 5.068 -1.417 1.00 84.44 380 ARG A C 1
ATOM 2855 O O . ARG A 1 380 ? 10.559 3.849 -1.568 1.00 84.44 380 ARG A O 1
ATOM 2862 N N . PHE A 1 381 ? 10.660 5.644 -0.217 1.00 93.81 381 PHE A N 1
ATOM 2863 C CA . PHE A 1 381 ? 10.669 4.881 1.033 1.00 93.81 381 PHE A CA 1
ATOM 2864 C C . PHE A 1 381 ? 9.389 4.047 1.227 1.00 93.81 381 PHE A C 1
ATOM 2866 O O . PHE A 1 381 ? 9.460 2.898 1.664 1.00 93.81 381 PHE A O 1
ATOM 2873 N N . ILE A 1 382 ? 8.232 4.590 0.838 1.00 92.62 382 ILE A N 1
ATOM 2874 C CA . ILE A 1 382 ? 6.939 3.894 0.844 1.00 92.62 382 ILE A CA 1
ATOM 2875 C C . ILE A 1 382 ? 6.980 2.670 -0.085 1.00 92.62 382 ILE A C 1
ATOM 2877 O O . ILE A 1 382 ? 6.572 1.580 0.324 1.00 92.62 382 ILE A O 1
ATOM 2881 N N . MET A 1 383 ? 7.521 2.804 -1.301 1.00 82.44 383 MET A N 1
ATOM 2882 C CA . MET A 1 383 ? 7.695 1.669 -2.222 1.00 82.44 383 MET A CA 1
ATOM 2883 C C . MET A 1 383 ? 8.679 0.619 -1.677 1.00 82.44 383 MET A C 1
ATOM 2885 O O . MET A 1 383 ? 8.388 -0.578 -1.733 1.00 82.44 383 MET A O 1
ATOM 2889 N N . ASP A 1 384 ? 9.801 1.046 -1.085 1.00 83.25 384 ASP A N 1
ATOM 2890 C CA . ASP A 1 384 ? 10.782 0.143 -0.464 1.00 83.25 384 ASP A CA 1
ATOM 2891 C C . ASP A 1 384 ? 10.177 -0.639 0.728 1.00 83.25 384 ASP A C 1
ATOM 2893 O O . ASP A 1 384 ? 10.420 -1.843 0.860 1.00 83.25 384 ASP A O 1
ATOM 2897 N N . CYS A 1 385 ? 9.331 -0.007 1.554 1.00 89.25 385 CYS A N 1
ATOM 2898 C CA . CYS A 1 385 ? 8.589 -0.681 2.630 1.00 89.25 385 CYS A CA 1
ATOM 2899 C C . CYS A 1 385 ? 7.566 -1.690 2.090 1.00 89.25 385 CYS A C 1
ATOM 2901 O O . CYS A 1 385 ? 7.512 -2.821 2.577 1.00 89.25 385 CYS A O 1
ATOM 2903 N N . ASN A 1 386 ? 6.801 -1.320 1.057 1.00 86.12 386 ASN A N 1
ATOM 2904 C CA . ASN A 1 386 ? 5.817 -2.210 0.435 1.00 86.12 386 ASN A CA 1
ATOM 2905 C C . ASN A 1 386 ? 6.461 -3.467 -0.158 1.00 86.12 386 ASN A C 1
ATOM 2907 O O . ASN A 1 386 ? 5.993 -4.574 0.108 1.00 86.12 386 ASN A O 1
ATOM 2911 N N . GLN A 1 387 ? 7.566 -3.324 -0.897 1.00 77.62 387 GLN A N 1
ATOM 2912 C CA . GLN A 1 387 ? 8.306 -4.473 -1.428 1.00 77.62 387 GLN A CA 1
ATOM 2913 C C . GLN A 1 387 ? 8.808 -5.403 -0.313 1.00 77.62 387 GLN A C 1
ATOM 2915 O O . GLN A 1 387 ? 8.777 -6.622 -0.464 1.00 77.62 387 GLN A O 1
ATOM 2920 N N . ARG A 1 388 ? 9.251 -4.841 0.816 1.00 83.12 388 ARG A N 1
ATOM 2921 C CA . ARG A 1 388 ? 9.720 -5.608 1.981 1.00 83.12 388 ARG A CA 1
ATOM 2922 C C . ARG A 1 388 ? 8.580 -6.144 2.859 1.00 83.12 388 ARG A C 1
ATOM 2924 O O . ARG A 1 388 ? 8.867 -6.790 3.861 1.00 83.12 388 ARG A O 1
ATOM 2931 N N . LYS A 1 389 ? 7.316 -5.879 2.496 1.00 87.06 389 LYS A N 1
ATOM 2932 C CA . LYS A 1 389 ? 6.100 -6.219 3.257 1.00 87.06 389 LYS A CA 1
ATOM 2933 C C . LYS A 1 389 ? 6.112 -5.644 4.692 1.00 87.06 389 LYS A C 1
ATOM 2935 O O . LYS A 1 389 ? 5.576 -6.241 5.618 1.00 87.06 389 LYS A O 1
ATOM 2940 N N . ILE A 1 390 ? 6.728 -4.471 4.872 1.00 94.06 390 ILE A N 1
ATOM 2941 C CA . ILE A 1 390 ? 6.890 -3.784 6.164 1.00 94.06 390 ILE A CA 1
ATOM 2942 C C . ILE A 1 390 ? 5.734 -2.778 6.379 1.00 94.06 390 ILE A C 1
ATOM 2944 O O . ILE A 1 390 ? 5.573 -1.888 5.542 1.00 94.06 390 ILE A O 1
ATOM 2948 N N . PRO A 1 391 ? 4.964 -2.857 7.488 1.00 96.88 391 PRO A N 1
ATOM 2949 C CA . PRO A 1 391 ? 3.962 -1.854 7.876 1.00 96.88 391 PRO A CA 1
ATOM 2950 C C . PRO A 1 391 ? 4.525 -0.435 7.986 1.00 96.88 391 PRO A C 1
ATOM 2952 O O . PRO A 1 391 ? 5.670 -0.262 8.405 1.00 96.88 391 PRO A O 1
ATOM 2955 N N . ILE A 1 392 ? 3.719 0.587 7.689 1.00 98.31 392 ILE A N 1
ATOM 2956 C CA . ILE A 1 392 ? 4.150 1.994 7.719 1.00 98.31 392 ILE A CA 1
ATOM 2957 C C . ILE A 1 392 ? 3.350 2.794 8.756 1.00 98.31 392 ILE A C 1
ATOM 2959 O O . ILE A 1 392 ? 2.119 2.745 8.784 1.00 98.31 392 ILE A O 1
ATOM 2963 N N . VAL A 1 393 ? 4.064 3.550 9.593 1.00 98.69 393 VAL A N 1
ATOM 2964 C CA . VAL A 1 393 ? 3.523 4.480 10.592 1.00 98.69 393 VAL A CA 1
ATOM 2965 C C . VAL A 1 393 ? 3.746 5.922 10.133 1.00 98.69 393 VAL A C 1
ATOM 2967 O O . VAL A 1 393 ? 4.877 6.334 9.874 1.00 98.69 393 VAL A O 1
ATOM 2970 N N . PHE A 1 394 ? 2.671 6.703 10.075 1.00 98.62 394 PHE A N 1
ATOM 2971 C CA . PHE A 1 394 ? 2.671 8.106 9.672 1.00 98.62 394 PHE A CA 1
ATOM 2972 C C . PHE A 1 394 ? 2.479 9.023 10.875 1.00 98.62 394 PHE A C 1
ATOM 2974 O O . PHE A 1 394 ? 1.492 8.901 11.599 1.00 98.62 394 PHE A O 1
ATOM 2981 N N . LEU A 1 395 ? 3.406 9.961 11.076 1.00 98.56 395 LEU A N 1
ATOM 2982 C CA . LEU A 1 395 ? 3.351 10.949 12.157 1.00 98.56 395 LEU A CA 1
ATOM 2983 C C . LEU A 1 395 ? 3.078 12.340 11.562 1.00 98.56 395 LEU A C 1
ATOM 2985 O O . LEU A 1 395 ? 3.981 12.962 10.992 1.00 98.56 395 LEU A O 1
ATOM 2989 N N . HIS A 1 396 ? 1.827 12.808 11.652 1.00 93.31 396 HIS A N 1
ATOM 2990 C CA . HIS A 1 396 ? 1.404 14.071 11.034 1.00 93.31 396 HIS A CA 1
ATOM 2991 C C . HIS A 1 396 ? 1.691 15.260 11.957 1.00 93.31 396 HIS A C 1
ATOM 2993 O O . HIS A 1 396 ? 1.135 15.368 13.054 1.00 93.31 396 HIS A O 1
ATOM 2999 N N . ASP A 1 397 ? 2.460 16.214 11.449 1.00 96.25 397 ASP A N 1
ATOM 3000 C CA . ASP A 1 397 ? 2.452 17.604 11.901 1.00 96.25 397 ASP A CA 1
ATOM 3001 C C . ASP A 1 397 ? 2.802 18.498 10.703 1.00 96.25 397 ASP A C 1
ATOM 3003 O O . ASP A 1 397 ? 3.933 18.960 10.553 1.00 96.25 397 ASP A O 1
ATOM 3007 N N . THR A 1 398 ? 1.843 18.655 9.784 1.00 94.62 398 THR A N 1
ATOM 3008 C CA . THR A 1 398 ? 2.027 19.331 8.494 1.00 94.62 398 THR A CA 1
ATOM 3009 C C . THR A 1 398 ? 1.076 20.498 8.265 1.00 94.62 398 THR A C 1
ATOM 3011 O O . THR A 1 398 ? -0.132 20.416 8.500 1.00 94.62 398 THR A O 1
ATOM 3014 N N . THR A 1 399 ? 1.639 21.585 7.739 1.00 93.06 399 THR A N 1
ATOM 3015 C CA . THR A 1 399 ? 0.934 22.779 7.254 1.00 93.06 399 THR A CA 1
ATOM 3016 C C . THR A 1 399 ? 0.602 22.723 5.758 1.00 93.06 399 THR A C 1
ATOM 3018 O O . THR A 1 399 ? -0.111 23.602 5.275 1.00 93.06 399 THR A O 1
ATOM 3021 N N . GLY A 1 400 ? 1.073 21.700 5.034 1.00 93.19 400 GLY A N 1
ATOM 3022 C CA . GLY A 1 400 ? 0.896 21.529 3.591 1.00 93.19 400 GLY A CA 1
ATOM 3023 C C . GLY A 1 400 ? 2.220 21.371 2.833 1.00 93.19 400 GLY A C 1
ATOM 3024 O O . GLY A 1 400 ? 3.265 21.092 3.419 1.00 93.19 400 GLY A O 1
ATOM 3025 N N . PHE A 1 401 ? 2.162 21.554 1.513 1.00 95.19 401 PHE A N 1
ATOM 3026 C CA . PHE A 1 401 ? 3.333 21.621 0.631 1.00 95.19 401 PHE A CA 1
ATOM 3027 C C . PHE A 1 401 ? 3.859 23.059 0.515 1.00 95.19 401 PHE A C 1
ATOM 3029 O O . PHE A 1 401 ? 3.133 24.017 0.795 1.00 95.19 401 PHE A O 1
ATOM 3036 N N . MET A 1 402 ? 5.113 23.221 0.089 1.00 94.69 402 MET A N 1
ATOM 3037 C CA . MET A 1 402 ? 5.682 24.534 -0.213 1.00 94.69 402 MET A CA 1
ATOM 3038 C C . MET A 1 402 ? 4.987 25.152 -1.433 1.00 94.69 402 MET A C 1
ATOM 3040 O O . MET A 1 402 ? 4.842 24.505 -2.465 1.00 94.69 402 MET A O 1
ATOM 3044 N N . VAL A 1 403 ? 4.586 26.419 -1.316 1.00 89.94 403 VAL A N 1
ATOM 3045 C CA . VAL A 1 403 ? 3.843 27.154 -2.352 1.00 89.94 403 VAL A CA 1
ATOM 3046 C C . VAL A 1 403 ? 4.652 28.305 -2.944 1.00 89.94 403 VAL A C 1
ATOM 3048 O O . VAL A 1 403 ? 5.445 28.950 -2.255 1.00 89.94 403 VAL A O 1
ATOM 3051 N N . GLY A 1 404 ? 4.371 28.633 -4.205 1.00 88.31 404 GLY A N 1
ATOM 3052 C CA . GLY A 1 404 ? 4.922 29.802 -4.892 1.00 88.31 404 GLY A CA 1
ATOM 3053 C C . GLY A 1 404 ? 5.727 29.435 -6.135 1.00 88.31 404 GLY A C 1
ATOM 3054 O O . GLY A 1 404 ? 6.170 28.302 -6.287 1.00 88.31 404 GLY A O 1
ATOM 3055 N N . ARG A 1 405 ? 5.915 30.421 -7.027 1.00 82.56 405 ARG A N 1
ATOM 3056 C CA . ARG A 1 405 ? 6.438 30.247 -8.398 1.00 82.56 405 ARG A CA 1
ATOM 3057 C C . ARG A 1 405 ? 7.615 29.272 -8.496 1.00 82.56 405 ARG A C 1
ATOM 3059 O O . ARG A 1 405 ? 7.595 28.405 -9.355 1.00 82.56 405 ARG A O 1
ATOM 3066 N N . ASP A 1 406 ? 8.613 29.419 -7.631 1.00 81.12 406 ASP A N 1
ATOM 3067 C CA . ASP A 1 406 ? 9.866 28.663 -7.725 1.00 81.12 406 ASP A CA 1
ATOM 3068 C C . ASP A 1 406 ? 9.673 27.185 -7.317 1.00 81.12 406 ASP A C 1
ATOM 3070 O O . ASP A 1 406 ? 10.361 26.311 -7.835 1.00 81.12 406 ASP A O 1
ATOM 3074 N N . SER A 1 407 ? 8.689 26.889 -6.457 1.00 82.06 407 SER A N 1
ATOM 3075 C CA . SER A 1 407 ? 8.259 25.524 -6.117 1.00 82.06 407 SER A CA 1
ATOM 3076 C C . SER A 1 407 ? 7.386 24.909 -7.213 1.00 82.06 407 SER A C 1
ATOM 3078 O O . SER A 1 407 ? 7.599 23.755 -7.581 1.00 82.06 407 SER A O 1
ATOM 3080 N N . GLU A 1 408 ? 6.461 25.682 -7.795 1.00 74.62 408 GLU A N 1
ATOM 3081 C CA . GLU A 1 408 ? 5.657 25.231 -8.945 1.00 74.62 408 GLU A CA 1
ATOM 3082 C C . GLU A 1 408 ? 6.555 24.890 -10.145 1.00 74.62 408 GLU A C 1
ATOM 3084 O O . GLU A 1 408 ? 6.432 23.820 -10.734 1.00 74.62 408 GLU A O 1
ATOM 3089 N N . GLN A 1 409 ? 7.527 25.756 -10.458 1.00 71.44 409 GLN A N 1
ATOM 3090 C CA . GLN A 1 409 ? 8.513 25.541 -11.525 1.00 71.44 409 GLN A CA 1
ATOM 3091 C C . GLN A 1 409 ? 9.509 24.411 -11.214 1.00 71.44 409 GLN A C 1
ATOM 3093 O O . GLN A 1 409 ? 10.053 23.819 -12.141 1.00 71.44 409 GLN A O 1
ATOM 3098 N N . GLY A 1 410 ? 9.718 24.074 -9.937 1.00 65.31 410 GLY A N 1
ATOM 3099 C CA . GLY A 1 410 ? 10.430 22.861 -9.522 1.00 65.31 410 GLY A CA 1
ATOM 3100 C C . GLY A 1 410 ? 9.611 21.570 -9.677 1.00 65.31 410 GLY A C 1
ATOM 3101 O O . GLY A 1 410 ? 10.161 20.480 -9.540 1.00 65.31 410 GLY A O 1
ATOM 3102 N N . GLY A 1 411 ? 8.310 21.666 -9.975 1.00 72.69 411 GLY A N 1
ATOM 3103 C CA . GLY A 1 411 ? 7.421 20.514 -10.117 1.00 72.69 411 GLY A CA 1
ATOM 3104 C C . GLY A 1 411 ? 6.894 19.962 -8.790 1.00 72.69 411 GLY A C 1
ATOM 3105 O O . GLY A 1 411 ? 6.648 18.760 -8.700 1.00 72.69 411 GLY A O 1
ATOM 3106 N N . ILE A 1 412 ? 6.690 20.811 -7.771 1.00 79.50 412 ILE A N 1
ATOM 3107 C CA . ILE A 1 412 ? 6.196 20.407 -6.437 1.00 79.50 412 ILE A CA 1
ATOM 3108 C C . ILE A 1 412 ? 4.927 19.538 -6.490 1.00 79.50 412 ILE A C 1
ATOM 3110 O O . ILE A 1 412 ? 4.818 18.564 -5.745 1.00 79.50 412 ILE A O 1
ATOM 3114 N N . ILE A 1 413 ? 4.005 19.835 -7.415 1.00 76.38 413 ILE A N 1
ATOM 3115 C CA . ILE A 1 413 ? 2.776 19.059 -7.635 1.00 76.38 413 ILE A CA 1
ATOM 3116 C C . ILE A 1 413 ? 3.097 17.639 -8.123 1.00 76.38 413 ILE A C 1
ATOM 3118 O O . ILE A 1 413 ? 2.533 16.686 -7.596 1.00 76.38 413 ILE A O 1
ATOM 3122 N N . ARG A 1 414 ? 4.040 17.477 -9.063 1.00 76.31 414 ARG A N 1
ATOM 3123 C CA . ARG A 1 414 ? 4.478 16.172 -9.594 1.00 76.31 414 ARG A CA 1
ATOM 3124 C C . ARG A 1 414 ? 5.143 15.323 -8.508 1.00 76.31 414 ARG A C 1
ATOM 3126 O O . ARG A 1 414 ? 4.797 14.161 -8.338 1.00 76.31 414 ARG A O 1
ATOM 3133 N N . SER A 1 415 ? 6.056 15.893 -7.722 1.00 75.00 415 SER A N 1
ATOM 3134 C CA . SER A 1 415 ? 6.688 15.153 -6.617 1.00 75.00 415 SER A CA 1
ATOM 3135 C C . SER A 1 415 ? 5.691 14.801 -5.503 1.00 75.00 415 SER A C 1
ATOM 3137 O O . SER A 1 415 ? 5.763 13.712 -4.931 1.00 75.00 415 SER A O 1
ATOM 3139 N N . GLY A 1 416 ? 4.705 15.666 -5.239 1.00 80.44 416 GLY A N 1
ATOM 3140 C CA . GLY A 1 416 ? 3.574 15.357 -4.361 1.00 80.44 416 GLY A CA 1
ATOM 3141 C C . GLY A 1 416 ? 2.670 14.240 -4.900 1.00 80.44 416 GLY A C 1
ATOM 3142 O O . GLY A 1 416 ? 2.284 13.357 -4.133 1.00 80.44 416 GLY A O 1
ATOM 3143 N N . ALA A 1 417 ? 2.382 14.235 -6.205 1.00 75.19 417 ALA A N 1
ATOM 3144 C CA . ALA A 1 417 ? 1.581 13.210 -6.875 1.00 75.19 417 ALA A CA 1
ATOM 3145 C C . ALA A 1 417 ? 2.231 11.824 -6.756 1.00 75.19 417 ALA A C 1
ATOM 3147 O O . ALA A 1 417 ? 1.596 10.921 -6.213 1.00 75.19 417 ALA A O 1
ATOM 3148 N N . LYS A 1 418 ? 3.527 11.685 -7.075 1.00 74.88 418 LYS A N 1
ATOM 3149 C CA . LYS A 1 418 ? 4.311 10.454 -6.831 1.00 74.88 418 LYS A CA 1
ATOM 3150 C C . LYS A 1 418 ? 4.155 9.914 -5.404 1.00 74.88 418 LYS A C 1
ATOM 3152 O O . LYS A 1 418 ? 3.966 8.711 -5.218 1.00 74.88 418 LYS A O 1
ATOM 3157 N N . MET A 1 419 ? 4.234 10.783 -4.389 1.00 87.44 419 MET A N 1
ATOM 3158 C CA . MET A 1 419 ? 4.087 10.388 -2.980 1.00 87.44 419 MET A CA 1
ATOM 3159 C C . MET A 1 419 ? 2.667 9.903 -2.672 1.00 87.44 419 MET A C 1
ATOM 3161 O O . MET A 1 419 ? 2.506 8.854 -2.049 1.00 87.44 419 MET A O 1
ATOM 3165 N N . VAL A 1 420 ? 1.643 10.613 -3.151 1.00 85.44 420 VAL A N 1
ATOM 3166 C CA . VAL A 1 420 ? 0.230 10.216 -3.020 1.00 85.44 420 VAL A CA 1
ATOM 3167 C C . VAL A 1 420 ? -0.062 8.910 -3.771 1.00 85.44 420 VAL A C 1
ATOM 3169 O O . VAL A 1 420 ? -0.793 8.059 -3.263 1.00 85.44 420 VAL A O 1
ATOM 3172 N N . ASN A 1 421 ? 0.533 8.696 -4.942 1.00 76.94 421 ASN A N 1
ATOM 3173 C CA . ASN A 1 421 ? 0.325 7.502 -5.759 1.00 76.94 421 ASN A CA 1
ATOM 3174 C C . ASN A 1 421 ? 0.979 6.264 -5.111 1.00 76.94 421 ASN A C 1
ATOM 3176 O O . ASN A 1 421 ? 0.327 5.229 -4.939 1.00 76.94 421 ASN A O 1
ATOM 3180 N N . ALA A 1 422 ? 2.218 6.404 -4.619 1.00 82.00 422 ALA A N 1
ATOM 3181 C CA . ALA A 1 422 ? 2.885 5.392 -3.793 1.00 82.00 422 ALA A CA 1
ATOM 3182 C C . ALA A 1 422 ? 2.098 5.082 -2.506 1.00 82.00 422 ALA A C 1
ATOM 3184 O O . ALA A 1 422 ? 2.001 3.920 -2.111 1.00 82.00 422 ALA A O 1
ATOM 3185 N N . MET A 1 423 ? 1.486 6.094 -1.880 1.00 87.81 423 MET A N 1
ATOM 3186 C CA . MET A 1 423 ? 0.623 5.918 -0.707 1.00 87.81 423 MET A CA 1
ATOM 3187 C C . MET A 1 423 ? -0.638 5.107 -1.018 1.00 87.81 423 MET A C 1
ATOM 3189 O O . MET A 1 423 ? -0.983 4.167 -0.298 1.00 87.81 423 MET A O 1
ATOM 3193 N N . SER A 1 424 ? -1.317 5.473 -2.104 1.00 84.38 424 SER A N 1
ATOM 3194 C CA . SER A 1 424 ? -2.593 4.886 -2.524 1.00 84.38 424 SER A CA 1
ATOM 3195 C C . SER A 1 424 ? -2.442 3.402 -2.849 1.00 84.38 424 SER A C 1
ATOM 3197 O O . SER A 1 424 ? -3.254 2.585 -2.425 1.00 84.38 424 SER A O 1
ATOM 3199 N N . ASN A 1 425 ? -1.346 3.035 -3.517 1.00 81.94 425 ASN A N 1
ATOM 3200 C CA . ASN A 1 425 ? -1.051 1.658 -3.911 1.00 81.94 425 ASN A CA 1
ATOM 3201 C C . ASN A 1 425 ? -0.375 0.817 -2.808 1.00 81.94 425 ASN A C 1
ATOM 3203 O O . ASN A 1 425 ? 0.100 -0.287 -3.080 1.00 81.94 425 ASN A O 1
ATOM 3207 N N . CYS A 1 426 ? -0.329 1.294 -1.557 1.00 86.62 426 CYS A N 1
ATOM 3208 C CA . CYS A 1 426 ? 0.224 0.508 -0.455 1.00 86.62 426 CYS A CA 1
ATOM 3209 C C . CYS A 1 426 ? -0.601 -0.753 -0.166 1.00 86.62 426 CYS A C 1
ATOM 3211 O O . CYS A 1 426 ? -1.757 -0.670 0.254 1.00 86.62 426 CYS A O 1
ATOM 3213 N N . VAL A 1 427 ? 0.048 -1.910 -0.282 1.00 87.06 427 VAL A N 1
ATOM 3214 C CA . VAL A 1 427 ? -0.482 -3.234 0.080 1.00 87.06 427 VAL A CA 1
ATOM 3215 C C . VAL A 1 427 ? -0.183 -3.625 1.533 1.00 87.06 427 VAL A C 1
ATOM 3217 O O . VAL A 1 427 ? -0.778 -4.571 2.040 1.00 87.06 427 VAL A O 1
ATOM 3220 N N . VAL A 1 428 ? 0.717 -2.910 2.215 1.00 93.88 428 VAL A N 1
ATOM 3221 C CA . VAL A 1 428 ? 1.068 -3.109 3.639 1.00 93.88 428 VAL A CA 1
ATOM 3222 C C . VAL A 1 428 ? 0.150 -2.321 4.590 1.00 93.88 428 VAL A C 1
ATOM 3224 O O . VAL A 1 428 ? -0.464 -1.338 4.160 1.00 93.88 428 VAL A O 1
ATOM 3227 N N . PRO A 1 429 ? 0.070 -2.682 5.890 1.00 96.25 429 PRO A N 1
ATOM 3228 C CA . PRO A 1 429 ? -0.692 -1.910 6.866 1.00 96.25 429 PRO A CA 1
ATOM 3229 C C . PRO A 1 429 ? -0.177 -0.473 6.978 1.00 96.25 429 PRO A C 1
ATOM 3231 O O . PRO A 1 429 ? 1.026 -0.245 7.119 1.00 96.25 429 PRO A O 1
ATOM 3234 N N . LYS A 1 430 ? -1.103 0.490 6.968 1.00 97.19 430 LYS A N 1
ATOM 3235 C CA . LYS A 1 430 ? -0.828 1.920 7.164 1.00 97.19 430 LYS A CA 1
ATOM 3236 C C . LYS A 1 430 ? -1.478 2.398 8.456 1.00 97.19 430 LYS A C 1
ATOM 3238 O O . LYS A 1 430 ? -2.690 2.257 8.610 1.00 97.19 430 LYS A O 1
ATOM 3243 N N . ILE A 1 431 ? -0.700 2.947 9.381 1.00 98.31 431 ILE A N 1
ATOM 3244 C CA . ILE A 1 431 ? -1.177 3.421 10.687 1.00 98.31 431 ILE A CA 1
ATOM 3245 C C . ILE A 1 431 ? -0.816 4.901 10.833 1.00 98.31 431 ILE A C 1
ATOM 3247 O O . ILE A 1 431 ? 0.288 5.301 10.484 1.00 98.31 431 ILE A O 1
ATOM 3251 N N . VAL A 1 432 ? -1.739 5.718 11.333 1.00 98.25 432 VAL A N 1
ATOM 3252 C CA . VAL A 1 432 ? -1.619 7.184 11.380 1.00 98.25 432 VAL A CA 1
ATOM 3253 C C . VAL A 1 432 ? -1.683 7.683 12.822 1.00 98.25 432 VAL A C 1
ATOM 3255 O O . VAL A 1 432 ? -2.540 7.244 13.588 1.00 98.25 432 VAL A O 1
ATOM 3258 N N . VAL A 1 433 ? -0.832 8.647 13.174 1.00 98.69 433 VAL A N 1
ATOM 3259 C CA . VAL A 1 433 ? -0.921 9.437 14.410 1.00 98.69 433 VAL A CA 1
ATOM 3260 C C . VAL A 1 433 ? -0.809 10.923 14.067 1.00 98.69 433 VAL A C 1
ATOM 3262 O O . VAL A 1 433 ? 0.231 11.380 13.589 1.00 98.69 433 VAL A O 1
ATOM 3265 N N . ILE A 1 434 ? -1.864 11.700 14.320 1.00 98.44 434 ILE A N 1
ATOM 3266 C CA . ILE A 1 434 ? -1.829 13.160 14.163 1.00 98.44 434 ILE A CA 1
ATOM 3267 C C . ILE A 1 434 ? -1.307 13.799 15.452 1.00 98.44 434 ILE A C 1
ATOM 3269 O O . ILE A 1 434 ? -2.018 13.852 16.454 1.00 98.44 434 ILE A O 1
ATOM 3273 N N . LEU A 1 435 ? -0.066 14.287 15.417 1.00 97.88 435 LEU A N 1
ATOM 3274 C CA . LEU A 1 435 ? 0.599 14.924 16.558 1.00 97.88 435 LEU A CA 1
ATOM 3275 C C . LEU A 1 435 ? 0.135 16.377 16.727 1.00 97.88 435 LEU A C 1
ATOM 3277 O O . LEU A 1 435 ? -0.157 16.825 17.832 1.00 97.88 435 LEU A O 1
ATOM 3281 N N . GLY A 1 436 ? 0.070 17.111 15.612 1.00 95.25 436 GLY A N 1
ATOM 3282 C CA . GLY A 1 436 ? -0.196 18.548 15.584 1.00 95.25 436 GLY A CA 1
ATOM 3283 C C . GLY A 1 436 ? -1.141 18.939 14.453 1.00 95.25 436 GLY A C 1
ATOM 3284 O O . GLY A 1 436 ? -2.343 18.689 14.531 1.00 95.25 436 GLY A O 1
ATOM 3285 N N . GLY A 1 437 ? -0.621 19.599 13.421 1.00 93.44 437 GLY A N 1
ATOM 3286 C CA . GLY A 1 437 ? -1.403 19.985 12.245 1.00 93.44 437 GLY A CA 1
ATOM 3287 C C . GLY A 1 437 ? -1.558 18.860 11.220 1.00 93.44 437 GLY A C 1
ATOM 3288 O O . GLY A 1 437 ? -0.637 18.085 10.972 1.00 93.44 437 GLY A O 1
ATOM 3289 N N . SER A 1 438 ? -2.703 18.808 10.549 1.00 96.00 438 SER A N 1
ATOM 3290 C CA . SER A 1 438 ? -2.858 18.069 9.300 1.00 96.00 438 SER A CA 1
ATOM 3291 C C . SER A 1 438 ? -3.715 18.881 8.334 1.00 96.00 438 SER A C 1
ATOM 3293 O O . SER A 1 438 ? -4.945 18.889 8.417 1.00 96.00 438 SER A O 1
ATOM 3295 N N . PHE A 1 439 ? -3.037 19.628 7.459 1.00 94.50 439 PHE A N 1
ATOM 3296 C CA . PHE A 1 439 ? -3.664 20.638 6.611 1.00 94.50 439 PHE A CA 1
ATOM 3297 C C . PHE A 1 439 ? -3.450 20.399 5.109 1.00 94.50 439 PHE A C 1
ATOM 3299 O O . PHE A 1 439 ? -2.360 20.030 4.660 1.00 94.50 439 PHE A O 1
ATOM 3306 N N . GLY A 1 440 ? -4.503 20.658 4.329 1.00 93.44 440 GLY A N 1
ATOM 3307 C CA . GLY A 1 440 ? -4.477 20.690 2.863 1.00 93.44 440 GLY A CA 1
ATOM 3308 C C . GLY A 1 440 ? -3.913 19.423 2.214 1.00 93.44 440 GLY A C 1
ATOM 3309 O O . GLY A 1 440 ? -4.140 18.309 2.682 1.00 93.44 440 GLY A O 1
ATOM 3310 N N . ALA A 1 441 ? -3.132 19.595 1.143 1.00 92.81 441 ALA A N 1
ATOM 3311 C CA . ALA A 1 441 ? -2.480 18.484 0.445 1.00 92.81 441 ALA A CA 1
ATOM 3312 C C . ALA A 1 441 ? -1.496 17.687 1.328 1.00 92.81 441 ALA A C 1
ATOM 3314 O O . ALA A 1 441 ? -1.251 16.513 1.057 1.00 92.81 441 ALA A O 1
ATOM 3315 N N . GLY A 1 442 ? -0.982 18.279 2.416 1.00 94.50 442 GLY A N 1
ATOM 3316 C CA . GLY A 1 442 ? -0.126 17.579 3.379 1.00 94.50 442 GLY A CA 1
ATOM 3317 C C . GLY A 1 442 ? -0.858 16.439 4.094 1.00 94.50 442 GLY A C 1
ATOM 3318 O O . GLY A 1 442 ? -0.288 15.367 4.276 1.00 94.50 442 GLY A O 1
ATOM 3319 N N . ASN A 1 443 ? -2.146 16.617 4.414 1.00 96.12 443 ASN A N 1
ATOM 3320 C CA . ASN A 1 443 ? -2.990 15.537 4.937 1.00 96.12 443 ASN A CA 1
ATOM 3321 C C . ASN A 1 443 ? -3.117 14.372 3.938 1.00 96.12 443 ASN A C 1
ATOM 3323 O O . ASN A 1 443 ? -3.112 13.219 4.351 1.00 96.12 443 ASN A O 1
ATOM 3327 N N . TYR A 1 444 ? -3.199 14.643 2.632 1.00 93.31 444 TYR A N 1
ATOM 3328 C CA . TYR A 1 444 ? -3.300 13.584 1.623 1.00 93.31 444 TYR A CA 1
ATOM 3329 C C . TYR A 1 444 ? -1.985 12.807 1.491 1.00 93.31 444 TYR A C 1
ATOM 3331 O O . TYR A 1 444 ? -1.971 11.585 1.623 1.00 93.31 444 TYR A O 1
ATOM 3339 N N . ALA A 1 445 ? -0.869 13.521 1.326 1.00 92.12 445 ALA A N 1
ATOM 3340 C CA . ALA A 1 445 ? 0.452 12.917 1.174 1.00 92.12 445 ALA A CA 1
ATOM 3341 C C . ALA A 1 445 ? 0.901 12.098 2.397 1.00 92.12 445 ALA A C 1
ATOM 3343 O O . ALA A 1 445 ? 1.630 11.127 2.233 1.00 92.12 445 ALA A O 1
ATOM 3344 N N . MET A 1 446 ? 0.448 12.440 3.607 1.00 96.00 446 MET A N 1
ATOM 3345 C CA . MET A 1 446 ? 0.797 11.722 4.842 1.00 96.00 446 MET A CA 1
ATOM 3346 C C . MET A 1 446 ? -0.104 10.511 5.164 1.00 96.00 446 MET A C 1
ATOM 3348 O O . MET A 1 446 ? 0.043 9.951 6.240 1.00 96.00 446 MET A O 1
ATOM 3352 N N . CYS A 1 447 ? -0.983 10.058 4.256 1.00 96.25 447 CYS A N 1
ATOM 3353 C CA . CYS A 1 447 ? -1.974 8.984 4.487 1.00 96.25 447 CYS A CA 1
ATOM 3354 C C . CYS A 1 447 ? -3.210 9.396 5.318 1.00 96.25 447 CYS A C 1
ATOM 3356 O O . CYS A 1 447 ? -3.698 8.639 6.156 1.00 96.25 447 CYS A O 1
ATOM 3358 N N . GLY A 1 448 ? -3.774 10.580 5.073 1.00 94.38 448 GLY A N 1
ATOM 3359 C CA . GLY A 1 448 ? -5.063 10.979 5.649 1.00 94.38 448 GLY A CA 1
ATOM 3360 C C . GLY A 1 448 ? -6.239 10.064 5.261 1.00 94.38 448 GLY A C 1
ATOM 3361 O O . GLY A 1 448 ? -6.122 9.172 4.422 1.00 94.38 448 GLY A O 1
ATOM 3362 N N . ARG A 1 449 ? -7.421 10.336 5.835 1.00 93.81 449 ARG A N 1
ATOM 3363 C CA . ARG A 1 449 ? -8.602 9.437 5.862 1.00 93.81 449 ARG A CA 1
ATOM 3364 C C . ARG A 1 449 ? -9.030 8.785 4.537 1.00 93.81 449 ARG A C 1
ATOM 3366 O O . ARG A 1 449 ? -9.640 7.724 4.584 1.00 93.81 449 ARG A O 1
ATOM 3373 N N . ALA A 1 450 ? -8.741 9.399 3.391 1.00 93.50 450 ALA A N 1
ATOM 3374 C CA . ALA A 1 450 ? -9.095 8.888 2.065 1.00 93.50 450 ALA A CA 1
ATOM 3375 C C . ALA A 1 450 ? -8.172 7.767 1.532 1.00 93.50 450 ALA A C 1
ATOM 3377 O O . ALA A 1 450 ? -8.475 7.196 0.493 1.00 93.50 450 ALA A O 1
ATOM 3378 N N . PHE A 1 451 ? -7.061 7.457 2.210 1.00 93.62 451 PHE A N 1
ATOM 3379 C CA . PHE A 1 451 ? -6.003 6.571 1.700 1.00 93.62 451 PHE A CA 1
ATOM 3380 C C . PHE A 1 451 ? -5.958 5.195 2.386 1.00 93.62 451 PHE A C 1
ATOM 3382 O O . PHE A 1 451 ? -4.886 4.623 2.551 1.00 93.62 451 PHE A O 1
ATOM 3389 N N . ASP A 1 452 ? -7.102 4.650 2.809 1.00 91.00 452 ASP A N 1
ATOM 3390 C CA . ASP A 1 452 ? -7.215 3.307 3.409 1.00 91.00 452 ASP A CA 1
ATOM 3391 C C . ASP A 1 452 ? -6.197 3.032 4.532 1.00 91.00 452 ASP A C 1
ATOM 3393 O O . ASP A 1 452 ? -5.429 2.064 4.526 1.00 91.00 452 ASP A O 1
ATOM 3397 N N . GLN A 1 453 ? -6.189 3.926 5.522 1.00 94.69 453 GLN A N 1
ATOM 3398 C CA . GLN A 1 453 ? -5.500 3.726 6.795 1.00 94.69 453 GLN A CA 1
ATOM 3399 C C . GLN A 1 453 ? -6.164 2.580 7.591 1.00 94.69 453 GLN A C 1
ATOM 3401 O O . GLN A 1 453 ? -7.395 2.513 7.709 1.00 94.69 453 GLN A O 1
ATOM 3406 N N . PHE A 1 454 ? -5.370 1.704 8.206 1.00 96.81 454 PHE A N 1
ATOM 3407 C CA . PHE A 1 454 ? -5.875 0.668 9.110 1.00 96.81 454 PHE A CA 1
ATOM 3408 C C . PHE A 1 454 ? -6.413 1.294 10.404 1.00 96.81 454 PHE A C 1
ATOM 3410 O O . PHE A 1 454 ? -7.577 1.101 10.730 1.00 96.81 454 PHE A O 1
ATOM 3417 N N . VAL A 1 455 ? -5.628 2.146 11.069 1.00 97.31 455 VAL A N 1
ATOM 3418 C CA . VAL A 1 455 ? -6.040 2.934 12.248 1.00 97.31 455 VAL A CA 1
ATOM 3419 C C . VAL A 1 455 ? -5.517 4.362 12.090 1.00 97.31 455 VAL A C 1
ATOM 3421 O O . VAL A 1 455 ? -4.346 4.530 11.753 1.00 97.31 455 VAL A O 1
ATOM 3424 N N . ALA A 1 456 ? -6.337 5.382 12.374 1.00 97.69 456 ALA A N 1
ATOM 3425 C CA . ALA A 1 456 ? -5.821 6.705 12.739 1.00 97.69 456 ALA A CA 1
ATOM 3426 C C . ALA A 1 456 ? -6.106 7.067 14.190 1.00 97.69 456 ALA A C 1
ATOM 3428 O O . ALA A 1 456 ? -7.241 7.009 14.669 1.00 97.69 456 ALA A O 1
ATOM 3429 N N . MET A 1 457 ? -5.050 7.537 14.831 1.00 98.31 457 MET A N 1
ATOM 3430 C CA . MET A 1 457 ? -5.017 8.144 16.147 1.00 98.31 457 MET A CA 1
ATOM 3431 C C . MET A 1 457 ? -4.681 9.631 16.009 1.00 98.31 457 MET A C 1
ATOM 3433 O O . MET A 1 457 ? -4.164 10.079 14.982 1.00 98.31 457 MET A O 1
ATOM 3437 N N . ALA A 1 458 ? -4.938 10.402 17.055 1.00 98.31 458 ALA A N 1
ATOM 3438 C CA . ALA A 1 458 ? -4.558 11.805 17.129 1.00 98.31 458 ALA A CA 1
ATOM 3439 C C . ALA A 1 458 ? -4.337 12.234 18.582 1.00 98.31 458 ALA A C 1
ATOM 3441 O O . ALA A 1 458 ? -4.902 11.633 19.494 1.00 98.31 458 ALA A O 1
ATOM 3442 N N . TRP A 1 459 ? -3.536 13.271 18.810 1.00 98.00 459 TRP A N 1
ATOM 3443 C CA . TRP A 1 459 ? -3.300 13.833 20.141 1.00 98.00 459 TRP A CA 1
ATOM 3444 C C . TRP A 1 459 ? -4.325 14.927 20.504 1.00 98.00 459 TRP A C 1
ATOM 3446 O O . TRP A 1 459 ? -4.870 15.586 19.610 1.00 98.00 459 TRP A O 1
ATOM 3456 N N . PRO A 1 460 ? -4.589 15.176 21.801 1.00 95.06 460 PRO A N 1
ATOM 3457 C CA . PRO A 1 460 ? -5.356 16.330 22.265 1.00 95.06 460 PRO A CA 1
ATOM 3458 C C . PRO A 1 460 ? -4.783 17.644 21.716 1.00 95.06 460 PRO A C 1
ATOM 3460 O O . PRO A 1 460 ? -3.571 17.836 21.685 1.00 95.06 460 PRO A O 1
ATOM 3463 N N . GLY A 1 461 ? -5.647 18.552 21.261 1.00 90.81 461 GLY A N 1
ATOM 3464 C CA . GLY A 1 461 ? -5.232 19.833 20.667 1.00 90.81 461 GLY A CA 1
ATOM 3465 C C . GLY A 1 461 ? -4.701 19.774 19.224 1.00 90.81 461 GLY A C 1
ATOM 3466 O O . GLY A 1 461 ? -4.471 20.835 18.634 1.00 90.81 461 GLY A O 1
ATOM 3467 N N . SER A 1 462 ? -4.548 18.580 18.634 1.00 95.56 462 SER A N 1
ATOM 3468 C CA . SER A 1 462 ? -4.266 18.422 17.199 1.00 95.56 462 SER A CA 1
ATOM 3469 C C . SER A 1 462 ? -5.402 18.978 16.325 1.00 95.56 462 SER A C 1
ATOM 3471 O O . SER A 1 462 ? -6.525 19.203 16.794 1.00 95.56 462 SER A O 1
ATOM 3473 N N . LYS A 1 463 ? -5.098 19.284 15.055 1.00 95.25 463 LYS A N 1
ATOM 3474 C CA . LYS A 1 463 ? -5.990 20.036 14.155 1.00 95.25 463 LYS A CA 1
ATOM 3475 C C . LYS A 1 463 ? -6.013 19.452 12.745 1.00 95.25 463 LYS A C 1
ATOM 3477 O O . LYS A 1 463 ? -4.957 19.188 12.176 1.00 95.25 463 LYS A O 1
ATOM 3482 N N . CYS A 1 464 ? -7.200 19.304 12.159 1.00 95.31 464 CYS A N 1
ATOM 3483 C CA . CYS A 1 464 ? -7.404 18.722 10.829 1.00 95.31 464 CYS A CA 1
ATOM 3484 C C . CYS A 1 464 ? -8.393 19.567 10.009 1.00 95.31 464 CYS A C 1
ATOM 3486 O O . CYS A 1 464 ? -9.560 19.668 10.376 1.00 95.31 464 CYS A O 1
ATOM 3488 N N . ALA A 1 465 ? -7.937 20.188 8.915 1.00 94.00 465 ALA A N 1
ATOM 3489 C CA . ALA A 1 465 ? -8.783 21.010 8.038 1.00 94.00 465 ALA A CA 1
ATOM 3490 C C . ALA A 1 465 ? -8.175 21.198 6.635 1.00 94.00 465 ALA A C 1
ATOM 3492 O O . ALA A 1 465 ? -6.995 20.937 6.407 1.00 94.00 465 ALA A O 1
ATOM 3493 N N . VAL A 1 466 ? -8.952 21.740 5.688 1.00 91.69 466 VAL A N 1
ATOM 3494 C CA . VAL A 1 466 ? -8.453 22.087 4.339 1.00 91.69 466 VAL A CA 1
ATOM 3495 C C . VAL A 1 466 ? -7.308 23.114 4.374 1.00 91.69 466 VAL A C 1
ATOM 3497 O O . VAL A 1 466 ? -6.388 23.042 3.566 1.00 91.69 466 VAL A O 1
ATOM 3500 N N . MET A 1 467 ? -7.325 24.033 5.342 1.00 88.44 467 MET A N 1
ATOM 3501 C CA . MET A 1 467 ? -6.216 24.921 5.711 1.00 88.44 467 MET A CA 1
ATOM 3502 C C . MET A 1 467 ? -6.438 25.438 7.140 1.00 88.44 467 MET A C 1
ATOM 3504 O O . MET A 1 467 ? -7.563 25.393 7.638 1.00 88.44 467 MET A O 1
ATOM 3508 N N . GLY A 1 468 ? -5.390 25.940 7.799 1.00 83.38 468 GLY A N 1
ATOM 3509 C CA . GLY A 1 468 ? -5.509 26.504 9.148 1.00 83.38 468 GLY A CA 1
ATOM 3510 C C . GLY A 1 468 ? -6.385 27.764 9.192 1.00 83.38 468 GLY A C 1
ATOM 3511 O O . GLY A 1 468 ? -6.350 28.582 8.267 1.00 83.38 468 GLY A O 1
ATOM 3512 N N . ALA A 1 469 ? -7.139 27.942 10.283 1.00 78.75 469 ALA A N 1
ATOM 3513 C CA . ALA A 1 469 ? -8.163 28.988 10.416 1.00 78.75 469 ALA A CA 1
ATOM 3514 C C . ALA A 1 469 ? -7.694 30.410 10.045 1.00 78.75 469 ALA A C 1
ATOM 3516 O O . ALA A 1 469 ? -8.419 31.135 9.365 1.00 78.75 469 ALA A O 1
ATOM 3517 N N . GLY A 1 470 ? -6.471 30.809 10.419 1.00 76.62 470 GLY A N 1
ATOM 3518 C CA . GLY A 1 470 ? -5.929 32.134 10.083 1.00 76.62 470 GLY A CA 1
ATOM 3519 C C . GLY A 1 470 ? -5.773 32.379 8.574 1.00 76.62 470 GLY A C 1
ATOM 3520 O O . GLY A 1 470 ? -6.071 33.470 8.091 1.00 76.62 470 GLY A O 1
ATOM 3521 N N . SER A 1 471 ? -5.376 31.353 7.813 1.00 77.44 471 SER A N 1
ATOM 3522 C CA . SER A 1 471 ? -5.259 31.420 6.348 1.00 77.44 471 SER A CA 1
ATOM 3523 C C . SER A 1 471 ? -6.627 31.418 5.664 1.00 77.44 471 SER A C 1
ATOM 3525 O O . SER A 1 471 ? -6.833 32.163 4.705 1.00 77.44 471 SER A O 1
ATOM 3527 N N . ALA A 1 472 ? -7.575 30.625 6.177 1.00 78.31 472 ALA A N 1
ATOM 3528 C CA . ALA A 1 472 ? -8.947 30.601 5.673 1.00 78.31 472 ALA A CA 1
ATOM 3529 C C . ALA A 1 472 ? -9.647 31.952 5.873 1.00 78.31 472 ALA A C 1
ATOM 3531 O O . ALA A 1 472 ? -10.216 32.499 4.930 1.00 78.31 472 ALA A O 1
ATOM 3532 N N . THR A 1 473 ? -9.543 32.516 7.079 1.00 78.75 473 THR A N 1
ATOM 3533 C CA . THR A 1 473 ? -10.218 33.759 7.481 1.00 78.75 473 THR A CA 1
ATOM 3534 C C . THR A 1 473 ? -9.826 34.934 6.583 1.00 78.75 473 THR A C 1
ATOM 3536 O O . THR A 1 473 ? -10.701 35.599 6.031 1.00 78.75 473 THR A O 1
ATOM 3539 N N . GLY A 1 474 ? -8.524 35.147 6.353 1.00 76.62 474 GLY A N 1
ATOM 3540 C CA . GLY A 1 474 ? -8.046 36.221 5.473 1.00 76.62 474 GLY A CA 1
ATOM 3541 C C . GLY A 1 474 ? -8.455 36.040 4.006 1.00 76.62 474 GLY A C 1
ATOM 3542 O O . GLY A 1 474 ? -8.850 37.003 3.350 1.00 76.62 474 GLY A O 1
ATOM 3543 N N . THR A 1 475 ? -8.415 34.808 3.488 1.00 80.25 475 THR A N 1
ATOM 3544 C CA . THR A 1 475 ? -8.833 34.513 2.107 1.00 80.25 475 THR A CA 1
ATOM 3545 C C . THR A 1 475 ? -10.337 34.704 1.907 1.00 80.25 475 THR A C 1
ATOM 3547 O O . THR A 1 475 ? -10.746 35.322 0.924 1.00 80.25 475 THR A O 1
ATOM 3550 N N . LEU A 1 476 ? -11.167 34.218 2.833 1.00 77.94 476 LEU A N 1
ATOM 3551 C CA . LEU A 1 476 ? -12.625 34.340 2.752 1.00 77.94 476 LEU A CA 1
ATOM 3552 C C . LEU A 1 476 ? -13.086 35.795 2.898 1.00 77.94 476 LEU A C 1
ATOM 3554 O O . LEU A 1 476 ? -13.944 36.227 2.129 1.00 77.94 476 LEU A O 1
ATOM 3558 N N . ALA A 1 477 ? -12.465 36.571 3.793 1.00 75.38 477 ALA A N 1
ATOM 3559 C CA . ALA A 1 477 ? -12.714 38.007 3.898 1.00 75.38 477 ALA A CA 1
ATOM 3560 C C . ALA A 1 477 ? -12.400 38.734 2.580 1.00 75.38 477 ALA A C 1
ATOM 3562 O O . ALA A 1 477 ? -13.285 39.381 2.028 1.00 75.38 477 ALA A O 1
ATOM 3563 N N . MET A 1 478 ? -11.213 38.527 1.992 1.00 79.88 478 MET A N 1
ATOM 3564 C CA . MET A 1 478 ? -10.859 39.121 0.691 1.00 79.88 478 MET A CA 1
ATOM 3565 C C . MET A 1 478 ? -11.811 38.724 -0.451 1.00 79.88 478 MET A C 1
ATOM 3567 O O . MET A 1 478 ? -11.987 39.487 -1.404 1.00 79.88 478 MET A O 1
ATOM 3571 N N . ILE A 1 479 ? -12.410 37.530 -0.405 1.00 83.12 479 ILE A N 1
ATOM 3572 C CA . ILE A 1 479 ? -13.411 37.095 -1.391 1.00 83.12 479 ILE A CA 1
ATOM 3573 C C . ILE A 1 479 ? -14.737 37.837 -1.178 1.00 83.12 479 ILE A C 1
ATOM 3575 O O . ILE A 1 479 ? -15.308 38.336 -2.150 1.00 83.12 479 ILE A O 1
ATOM 3579 N N . GLU A 1 480 ? -15.205 37.958 0.064 1.00 76.88 480 GLU A N 1
ATOM 3580 C CA . GLU A 1 480 ? -16.461 38.640 0.400 1.00 76.88 480 GLU A CA 1
ATOM 3581 C C . GLU A 1 480 ? -16.367 40.167 0.207 1.00 76.88 480 GLU A C 1
ATOM 3583 O O . GLU A 1 480 ? -17.271 40.768 -0.378 1.00 76.88 480 GLU A O 1
ATOM 3588 N N . GLU A 1 481 ? -15.240 40.794 0.559 1.00 78.94 481 GLU A N 1
ATOM 3589 C CA . GLU A 1 481 ? -14.921 42.189 0.215 1.00 78.94 481 GLU A CA 1
ATOM 3590 C C . GLU A 1 481 ? -15.046 42.427 -1.298 1.00 78.94 481 GLU A C 1
ATOM 3592 O O . GLU A 1 481 ? -15.756 43.330 -1.747 1.00 78.94 481 GLU A O 1
ATOM 3597 N N . ARG A 1 482 ? -14.405 41.580 -2.118 1.00 83.62 482 ARG A N 1
ATOM 3598 C CA . ARG A 1 482 ? -14.457 41.680 -3.589 1.00 83.62 482 ARG A CA 1
ATOM 3599 C C . ARG A 1 482 ? -15.850 41.381 -4.149 1.00 83.62 482 ARG A C 1
ATOM 3601 O O . ARG A 1 482 ? -16.235 41.977 -5.155 1.00 83.62 482 ARG A O 1
ATOM 3608 N N . SER A 1 483 ? -16.599 40.475 -3.523 1.00 83.25 483 SER A N 1
ATOM 3609 C CA . SER A 1 483 ? -17.994 40.148 -3.852 1.00 83.25 483 SER A CA 1
ATOM 3610 C C . SER A 1 483 ? -18.908 41.361 -3.654 1.00 83.25 483 SER A C 1
ATOM 3612 O O . SER A 1 483 ? -19.696 41.695 -4.541 1.00 83.25 483 SER A O 1
ATOM 3614 N N . ARG A 1 484 ? -18.753 42.072 -2.532 1.00 80.56 484 ARG A N 1
ATOM 3615 C CA . ARG A 1 484 ? -19.542 43.256 -2.159 1.00 80.56 484 ARG A CA 1
ATOM 3616 C C . ARG A 1 484 ? -19.139 44.511 -2.924 1.00 80.56 484 ARG A C 1
ATOM 3618 O O . ARG A 1 484 ? -20.008 45.172 -3.493 1.00 80.56 484 ARG A O 1
ATOM 3625 N N . ALA A 1 485 ? -17.842 44.750 -3.105 1.00 83.38 485 ALA A N 1
ATOM 3626 C CA . ALA A 1 485 ? -17.341 45.830 -3.956 1.00 83.38 485 ALA A CA 1
ATOM 3627 C C . ALA A 1 485 ? -17.863 45.722 -5.405 1.00 83.38 485 ALA A C 1
ATOM 3629 O O . ALA A 1 485 ? -18.231 46.727 -6.010 1.00 83.38 485 ALA A O 1
ATOM 3630 N N . ARG A 1 486 ? -17.990 44.501 -5.954 1.00 86.94 486 ARG A N 1
ATOM 3631 C CA . ARG A 1 486 ? -18.609 44.254 -7.276 1.00 86.94 486 ARG A CA 1
ATOM 3632 C C . ARG A 1 486 ? -20.115 44.549 -7.334 1.00 86.94 486 ARG A C 1
ATOM 3634 O O . ARG A 1 486 ? -20.629 44.756 -8.429 1.00 86.94 486 ARG A O 1
ATOM 3641 N N . LYS A 1 487 ? -20.813 44.568 -6.195 1.00 87.38 487 LYS A N 1
ATOM 3642 C CA . LYS A 1 487 ? -22.236 44.938 -6.075 1.00 87.38 487 LYS A CA 1
ATOM 3643 C C . LYS A 1 487 ? -22.444 46.427 -5.765 1.00 87.38 487 LYS A C 1
ATOM 3645 O O . LYS A 1 487 ? -23.580 46.889 -5.800 1.00 87.38 487 LYS A O 1
ATOM 3650 N N . GLY A 1 488 ? -21.373 47.172 -5.472 1.00 81.44 488 GLY A N 1
ATOM 3651 C CA . GLY A 1 488 ? -21.452 48.552 -4.982 1.00 81.44 488 GLY A CA 1
ATOM 3652 C C . GLY A 1 488 ? -21.811 48.665 -3.494 1.00 81.44 488 GLY A C 1
ATOM 3653 O O . GLY A 1 488 ? -22.264 49.719 -3.061 1.00 81.44 488 GLY A O 1
ATOM 3654 N N . GLU A 1 489 ? -21.636 47.591 -2.720 1.00 80.94 489 GLU A N 1
ATOM 3655 C CA . GLU A 1 489 ? -21.795 47.592 -1.263 1.00 80.94 489 GLU A CA 1
ATOM 3656 C C . GLU A 1 489 ? -20.474 48.019 -0.594 1.00 80.94 489 GLU A C 1
ATOM 3658 O O . GLU A 1 489 ? -19.473 47.307 -0.699 1.00 80.94 489 GLU A O 1
ATOM 3663 N N . GLU A 1 490 ? -20.469 49.148 0.121 1.00 71.88 490 GLU A N 1
ATOM 3664 C CA . GLU A 1 490 ? -19.406 49.474 1.082 1.00 71.88 490 GLU A CA 1
ATOM 3665 C C . GLU A 1 490 ? -19.685 48.770 2.421 1.00 71.88 490 GLU A C 1
ATOM 3667 O O . GLU A 1 490 ? -20.813 48.783 2.917 1.00 71.88 490 GLU A O 1
ATOM 3672 N N . ILE A 1 491 ? -18.656 48.149 3.002 1.00 71.75 491 ILE A N 1
ATOM 3673 C CA . ILE A 1 491 ? -18.711 47.481 4.310 1.00 71.75 491 ILE A CA 1
ATOM 3674 C C . ILE A 1 491 ? -18.083 48.422 5.341 1.00 71.75 491 ILE A C 1
ATOM 3676 O O . ILE A 1 491 ? -16.998 48.948 5.092 1.00 71.75 491 ILE A O 1
ATOM 3680 N N . ASP A 1 492 ? -18.718 48.620 6.498 1.00 79.62 492 ASP A N 1
ATOM 3681 C CA . ASP A 1 492 ? -18.074 49.339 7.598 1.00 79.62 492 ASP A CA 1
ATOM 3682 C C . ASP A 1 492 ? -17.096 48.438 8.380 1.00 79.62 492 ASP A C 1
ATOM 3684 O O . ASP A 1 492 ? -17.129 47.205 8.312 1.00 79.62 492 ASP A O 1
ATOM 3688 N N . GLU A 1 493 ? -16.183 49.061 9.126 1.00 78.38 493 GLU A N 1
ATOM 3689 C CA . GLU A 1 493 ? -15.128 48.358 9.870 1.00 78.38 493 GLU A CA 1
ATOM 3690 C C . GLU A 1 493 ? -15.705 47.387 10.924 1.00 78.38 493 GLU A C 1
ATOM 3692 O O . GLU A 1 493 ? -15.107 46.352 11.223 1.00 78.38 493 GLU A O 1
ATOM 3697 N N . ALA A 1 494 ? -16.907 47.675 11.437 1.00 82.31 494 ALA A N 1
ATOM 3698 C CA . ALA A 1 494 ? -17.612 46.839 12.402 1.00 82.31 494 ALA A CA 1
ATOM 3699 C C . ALA A 1 494 ? -18.201 45.569 11.761 1.00 82.31 494 ALA A C 1
ATOM 3701 O O . ALA A 1 494 ? -18.004 44.473 12.291 1.00 82.31 494 ALA A O 1
ATOM 3702 N N . THR A 1 495 ? -18.887 45.680 10.620 1.00 77.06 495 THR A N 1
ATOM 3703 C CA . THR A 1 495 ? -19.404 44.533 9.860 1.00 77.06 495 THR A CA 1
ATOM 3704 C C . THR A 1 495 ? -18.266 43.700 9.278 1.00 77.06 495 THR A C 1
ATOM 3706 O O . THR A 1 495 ? -18.335 42.474 9.354 1.00 77.06 495 THR A O 1
ATOM 3709 N N . HIS A 1 496 ? -17.193 44.318 8.771 1.00 75.12 496 HIS A N 1
ATOM 3710 C CA . HIS A 1 496 ? -16.026 43.566 8.303 1.00 75.12 496 HIS A CA 1
ATOM 3711 C C . HIS A 1 496 ? -15.405 42.739 9.437 1.00 75.12 496 HIS A C 1
ATOM 3713 O O . HIS A 1 496 ? -15.189 41.537 9.271 1.00 75.12 496 HIS A O 1
ATOM 3719 N N . LYS A 1 497 ? -15.209 43.338 10.622 1.00 83.06 497 LYS A N 1
ATOM 3720 C CA . LYS A 1 497 ? -14.739 42.591 11.792 1.00 83.06 497 LYS A CA 1
ATOM 3721 C C . LYS A 1 497 ? -15.707 41.471 12.199 1.00 83.06 497 LYS A C 1
ATOM 3723 O O . LYS A 1 497 ? -15.254 40.364 12.459 1.00 83.06 497 LYS A O 1
ATOM 3728 N N . ALA A 1 498 ? -17.016 41.718 12.222 1.00 82.62 498 ALA A N 1
ATOM 3729 C CA . ALA A 1 498 ? -17.994 40.690 12.587 1.00 82.62 498 ALA A CA 1
ATOM 3730 C C . ALA A 1 498 ? -17.976 39.478 11.630 1.00 82.62 498 ALA A C 1
ATOM 3732 O O . ALA A 1 498 ? -18.187 38.350 12.071 1.00 82.62 498 ALA A O 1
ATOM 3733 N N . ILE A 1 499 ? -17.689 39.695 10.340 1.00 74.88 499 ILE A N 1
ATOM 3734 C CA . ILE A 1 499 ? -17.490 38.619 9.356 1.00 74.88 499 ILE A CA 1
ATOM 3735 C C . ILE A 1 499 ? -16.179 37.864 9.635 1.00 74.88 499 ILE A C 1
ATOM 3737 O O . ILE A 1 499 ? -16.189 36.635 9.653 1.00 74.88 499 ILE A O 1
ATOM 3741 N N . LEU A 1 500 ? -15.073 38.576 9.888 1.00 79.94 500 LEU A N 1
ATOM 3742 C CA . LEU A 1 500 ? -13.779 37.974 10.241 1.00 79.94 500 LEU A CA 1
ATOM 3743 C C . LEU A 1 500 ? -13.875 37.092 11.493 1.00 79.94 500 LEU A C 1
ATOM 3745 O O . LEU A 1 500 ? -13.473 35.931 11.445 1.00 79.94 500 LEU A O 1
ATOM 3749 N N . ASP A 1 501 ? -14.433 37.626 12.583 1.00 85.25 501 ASP A N 1
ATOM 3750 C CA . ASP A 1 501 ? -14.581 36.922 13.860 1.00 85.25 501 ASP A CA 1
ATOM 3751 C C . ASP A 1 501 ? -15.447 35.653 13.680 1.00 85.25 501 ASP A C 1
ATOM 3753 O O . ASP A 1 501 ? -15.043 34.563 14.081 1.00 85.25 501 ASP A O 1
ATOM 3757 N N . ALA A 1 502 ? -16.588 35.748 12.981 1.00 83.00 502 ALA A N 1
ATOM 3758 C CA . ALA A 1 502 ? -17.481 34.607 12.747 1.00 83.00 502 ALA A CA 1
ATOM 3759 C C . ALA A 1 502 ? -16.871 33.509 11.851 1.00 83.00 502 ALA A C 1
ATOM 3761 O O . ALA A 1 502 ? -17.108 32.318 12.077 1.00 83.00 502 ALA A O 1
ATOM 3762 N N . VAL A 1 503 ? -16.077 33.881 10.838 1.00 79.38 503 VAL A N 1
ATOM 3763 C CA . VAL A 1 503 ? -15.341 32.913 10.006 1.00 79.38 503 VAL A CA 1
ATOM 3764 C C . VAL A 1 503 ? -14.226 32.248 10.815 1.00 79.38 503 VAL A C 1
ATOM 3766 O O . VAL A 1 503 ? -14.070 31.027 10.732 1.00 79.38 503 VAL A O 1
ATOM 3769 N N . ALA A 1 504 ? -13.492 33.016 11.625 1.00 83.56 504 ALA A N 1
ATOM 3770 C CA . ALA A 1 504 ? -12.441 32.491 12.489 1.00 83.56 504 ALA A CA 1
ATOM 3771 C C . ALA A 1 504 ? -12.996 31.483 13.504 1.00 83.56 504 ALA A C 1
ATOM 3773 O O . ALA A 1 504 ? -12.472 30.374 13.595 1.00 83.56 504 ALA A O 1
ATOM 3774 N N . ASP A 1 505 ? -14.083 31.817 14.204 1.00 86.88 505 ASP A N 1
ATOM 3775 C CA . ASP A 1 505 ? -14.744 30.925 15.165 1.00 86.88 505 ASP A CA 1
ATOM 3776 C C . ASP A 1 505 ? -15.235 29.630 14.500 1.00 86.88 505 ASP A C 1
ATOM 3778 O O . ASP A 1 505 ? -14.989 28.536 15.013 1.00 86.88 505 ASP A O 1
ATOM 3782 N N . SER A 1 506 ? -15.855 29.723 13.317 1.00 84.94 506 SER A N 1
ATOM 3783 C CA . SER A 1 506 ? -16.341 28.540 12.597 1.00 84.94 506 SER A CA 1
ATOM 3784 C C . SER A 1 506 ? -15.204 27.617 12.140 1.00 84.94 506 SER A C 1
ATOM 3786 O O . SER A 1 506 ? -15.304 26.398 12.292 1.00 84.94 506 SER A O 1
ATOM 3788 N N . TYR A 1 507 ? -14.093 28.170 11.640 1.00 84.75 507 TYR A N 1
ATOM 3789 C CA . TYR A 1 507 ? -12.905 27.375 11.308 1.00 84.75 507 TYR A CA 1
ATOM 3790 C C . TYR A 1 507 ? -12.173 26.854 12.552 1.00 84.75 507 TYR A C 1
ATOM 3792 O O . TYR A 1 507 ? -11.578 25.779 12.489 1.00 84.75 507 TYR A O 1
ATOM 3800 N N . ASN A 1 508 ? -12.227 27.565 13.681 1.00 88.69 508 ASN A N 1
ATOM 3801 C CA . ASN A 1 508 ? -11.669 27.100 14.949 1.00 88.69 508 ASN A CA 1
ATOM 3802 C C . ASN A 1 508 ? -12.432 25.885 15.498 1.00 88.69 508 ASN A C 1
ATOM 3804 O O . ASN A 1 508 ? -11.779 24.940 15.935 1.00 88.69 508 ASN A O 1
ATOM 3808 N N . GLU A 1 509 ? -13.769 25.859 15.415 1.00 90.88 509 GLU A N 1
ATOM 3809 C CA . GLU A 1 509 ? -14.554 24.660 15.755 1.00 90.88 509 GLU A CA 1
ATOM 3810 C C . GLU A 1 509 ? -14.285 23.515 14.766 1.00 90.88 509 GLU A C 1
ATOM 3812 O O . GLU A 1 509 ? -14.050 22.384 15.185 1.00 90.88 509 GLU A O 1
ATOM 3817 N N . GLN A 1 510 ? -14.303 23.788 13.457 1.00 92.31 510 GLN A N 1
ATOM 3818 C CA . GLN A 1 510 ? -14.195 22.743 12.431 1.00 92.31 510 GLN A CA 1
ATOM 3819 C C . GLN A 1 510 ? -12.806 22.095 12.345 1.00 92.31 510 GLN A C 1
ATOM 3821 O O . GLN A 1 510 ? -12.721 20.920 11.991 1.00 92.31 510 GLN A O 1
ATOM 3826 N N . GLN A 1 511 ? -11.732 22.827 12.669 1.00 93.44 511 GLN A N 1
ATOM 3827 C CA . GLN A 1 511 ? -10.373 22.272 12.671 1.00 93.44 511 GLN A CA 1
ATOM 3828 C C . GLN A 1 511 ? -10.036 21.474 13.942 1.00 93.44 511 GLN A C 1
ATOM 3830 O O . GLN A 1 511 ? -9.034 20.764 13.929 1.00 93.44 511 GLN A O 1
ATOM 3835 N N . ASP A 1 512 ? -10.806 21.593 15.033 1.00 94.94 512 ASP A N 1
ATOM 3836 C CA . ASP A 1 512 ? -10.578 20.843 16.279 1.00 94.94 512 ASP A CA 1
ATOM 3837 C C . ASP A 1 512 ? -10.740 19.336 16.024 1.00 94.94 512 ASP A C 1
ATOM 3839 O O . ASP A 1 512 ? -11.745 18.883 15.467 1.00 94.94 512 ASP A O 1
ATOM 3843 N N . ILE A 1 513 ? -9.765 18.529 16.452 1.00 96.12 513 ILE A N 1
ATOM 3844 C CA . ILE A 1 513 ? -9.788 17.079 16.232 1.00 96.12 513 ILE A CA 1
ATOM 3845 C C . ILE A 1 513 ? -11.057 16.396 16.771 1.00 96.12 513 ILE A C 1
ATOM 3847 O O . ILE A 1 513 ? -11.503 15.403 16.195 1.00 96.12 513 ILE A O 1
ATOM 3851 N N . ARG A 1 514 ? -11.706 16.946 17.805 1.00 96.44 514 ARG A N 1
ATOM 3852 C CA . ARG A 1 514 ? -12.984 16.449 18.346 1.00 96.44 514 ARG A CA 1
ATOM 3853 C C . ARG A 1 514 ? -14.127 16.595 17.339 1.00 96.44 514 ARG A C 1
ATOM 3855 O O . ARG A 1 514 ? -14.974 15.708 17.252 1.00 96.44 514 ARG A O 1
ATOM 3862 N N . HIS A 1 515 ? -14.132 17.661 16.534 1.00 96.94 515 HIS A N 1
ATOM 3863 C CA . HIS A 1 515 ? -15.112 17.876 15.463 1.00 96.94 515 HIS A CA 1
ATOM 3864 C C . HIS A 1 515 ? -14.959 16.835 14.341 1.00 96.94 515 HIS A C 1
ATOM 3866 O O . HIS A 1 515 ? -15.963 16.333 13.819 1.00 96.94 515 HIS A O 1
ATOM 3872 N N . GLY A 1 516 ? -13.714 16.475 14.013 1.00 96.44 516 GLY A N 1
ATOM 3873 C CA . GLY A 1 516 ? -13.391 15.428 13.043 1.00 96.44 516 GLY A CA 1
ATOM 3874 C C . GLY A 1 516 ? -13.642 14.011 13.562 1.00 96.44 516 GLY A C 1
ATOM 3875 O O . GLY A 1 516 ? -14.229 13.187 12.858 1.00 96.44 516 GLY A O 1
ATOM 3876 N N . ALA A 1 517 ? -13.279 13.722 14.813 1.00 97.62 517 ALA A N 1
ATOM 3877 C CA . ALA A 1 517 ? -13.549 12.443 15.468 1.00 97.62 517 ALA A CA 1
ATOM 3878 C C . ALA A 1 517 ? -15.063 12.180 15.596 1.00 97.62 517 ALA A C 1
ATOM 3880 O O . ALA A 1 517 ? -15.523 11.077 15.296 1.00 97.62 517 ALA A O 1
ATOM 3881 N N . ALA A 1 518 ? -15.860 13.215 15.896 1.00 98.19 518 ALA A N 1
ATOM 3882 C CA . ALA A 1 518 ? -17.324 13.145 15.872 1.00 98.19 518 ALA A CA 1
ATOM 3883 C C . ALA A 1 518 ? -17.904 12.699 14.520 1.00 98.19 518 ALA A C 1
ATOM 3885 O O . ALA A 1 518 ? -18.950 12.050 14.497 1.00 98.19 518 ALA A O 1
ATOM 3886 N N . ARG A 1 519 ? -17.205 12.996 13.414 1.00 97.62 519 ARG A N 1
ATOM 3887 C CA . ARG A 1 519 ? -17.583 12.684 12.021 1.00 97.62 519 ARG A CA 1
ATOM 3888 C C . ARG A 1 519 ? -16.837 11.478 11.433 1.00 97.62 519 ARG A C 1
ATOM 3890 O O . ARG A 1 519 ? -16.988 11.174 10.242 1.00 97.62 519 ARG A O 1
ATOM 3897 N N . GLY A 1 520 ? -16.047 10.786 12.258 1.00 95.94 520 GLY A N 1
ATOM 3898 C CA . GLY A 1 520 ? -15.269 9.609 11.880 1.00 95.94 520 GLY A CA 1
ATOM 3899 C C . GLY A 1 520 ? -14.113 9.904 10.922 1.00 95.94 520 GLY A C 1
ATOM 3900 O O . GLY A 1 520 ? -13.872 9.100 10.021 1.00 95.94 520 GLY A O 1
ATOM 3901 N N . TRP A 1 521 ? -13.428 11.046 11.062 1.00 95.94 521 TRP A N 1
ATOM 3902 C CA . TRP A 1 521 ? -12.198 11.360 10.311 1.00 95.94 521 TRP A CA 1
ATOM 3903 C C . TRP A 1 521 ? -10.961 10.666 10.909 1.00 95.94 521 TRP A C 1
ATOM 3905 O O . TRP A 1 521 ? -10.101 10.195 10.170 1.00 95.94 521 TRP A O 1
ATOM 3915 N N . VAL A 1 522 ? -10.919 10.536 12.239 1.00 96.94 522 VAL A N 1
ATOM 3916 C CA . VAL A 1 522 ? -9.962 9.704 12.991 1.00 96.94 522 VAL A CA 1
ATOM 3917 C C . VAL A 1 522 ? -10.706 8.643 13.798 1.00 96.94 522 VAL A C 1
ATOM 3919 O O . VAL A 1 522 ? -11.896 8.801 14.081 1.00 96.94 522 VAL A O 1
ATOM 3922 N N . ASP A 1 523 ? -10.023 7.551 14.140 1.00 98.19 523 ASP A N 1
ATOM 3923 C CA . ASP A 1 523 ? -10.618 6.396 14.822 1.00 98.19 523 ASP A CA 1
ATOM 3924 C C . ASP A 1 523 ? -10.421 6.454 16.350 1.00 98.19 523 ASP A C 1
ATOM 3926 O O . ASP A 1 523 ? -11.299 6.010 17.089 1.00 98.19 523 ASP A O 1
ATOM 3930 N N . ARG A 1 524 ? -9.326 7.054 16.839 1.00 97.25 524 ARG A N 1
ATOM 3931 C CA . ARG A 1 524 ? -9.084 7.367 18.263 1.00 97.25 524 ARG A CA 1
ATOM 3932 C C . ARG A 1 524 ? -8.517 8.779 18.433 1.00 97.25 524 ARG A C 1
ATOM 3934 O O . ARG A 1 524 ? -7.822 9.287 17.556 1.00 97.25 524 ARG A O 1
ATOM 3941 N N . ILE A 1 525 ? -8.765 9.375 19.595 1.00 98.06 525 ILE A N 1
ATOM 3942 C CA . ILE A 1 525 ? -7.891 10.401 20.177 1.00 98.06 525 ILE A CA 1
ATOM 3943 C C . ILE A 1 525 ? -7.196 9.708 21.355 1.00 98.06 525 ILE A C 1
ATOM 3945 O O . ILE A 1 525 ? -7.841 8.921 22.045 1.00 98.06 525 ILE A O 1
ATOM 3949 N N . ILE A 1 526 ? -5.888 9.903 21.518 1.00 97.81 526 ILE A N 1
ATOM 3950 C CA . ILE A 1 526 ? -5.049 9.092 22.412 1.00 97.81 526 ILE A CA 1
ATOM 3951 C C . ILE A 1 526 ? -4.175 9.961 23.311 1.00 97.81 526 ILE A C 1
ATOM 3953 O O . ILE A 1 526 ? -3.763 11.055 22.927 1.00 97.81 526 ILE A O 1
ATOM 3957 N N . GLU A 1 527 ? -3.848 9.455 24.495 1.00 97.56 527 GLU A N 1
ATOM 3958 C CA . GLU A 1 527 ? -2.910 10.110 25.404 1.00 97.56 527 GLU A CA 1
ATOM 3959 C C . GLU A 1 527 ? -1.493 10.094 24.789 1.00 97.56 527 GLU A C 1
ATOM 3961 O O . GLU A 1 527 ? -1.003 9.016 24.448 1.00 97.56 527 GLU A O 1
ATOM 3966 N N . PRO A 1 528 ? -0.802 11.243 24.637 1.00 97.81 528 PRO A N 1
ATOM 3967 C CA . PRO A 1 528 ? 0.483 11.310 23.933 1.00 97.81 528 PRO A CA 1
ATOM 3968 C C . PRO A 1 528 ? 1.547 10.298 24.388 1.00 97.81 528 PRO A C 1
ATOM 3970 O O . PRO A 1 528 ? 2.197 9.685 23.541 1.00 97.81 528 PRO A O 1
ATOM 3973 N N . HIS A 1 529 ? 1.674 10.043 25.694 1.00 97.56 529 HIS A N 1
ATOM 3974 C CA . HIS A 1 529 ? 2.606 9.044 26.241 1.00 97.56 529 HIS A CA 1
ATOM 3975 C C . HIS A 1 529 ? 2.203 7.582 25.949 1.00 97.56 529 HIS A C 1
ATOM 3977 O O . HIS A 1 529 ? 3.052 6.695 25.975 1.00 97.56 529 HIS A O 1
ATOM 3983 N N . GLN A 1 530 ? 0.938 7.302 25.618 1.00 97.00 530 GLN A N 1
ATOM 3984 C CA . GLN A 1 530 ? 0.459 5.954 25.273 1.00 97.00 530 GLN A CA 1
ATOM 3985 C C . GLN A 1 530 ? 0.622 5.613 23.784 1.00 97.00 530 GLN A C 1
ATOM 3987 O O . GLN A 1 530 ? 0.389 4.469 23.393 1.00 97.00 530 GLN A O 1
ATOM 3992 N N . THR A 1 531 ? 1.084 6.562 22.954 1.00 98.25 531 THR A N 1
ATOM 3993 C CA . THR A 1 531 ? 1.275 6.386 21.498 1.00 98.25 531 THR A CA 1
ATOM 3994 C C . THR A 1 531 ? 2.034 5.106 21.140 1.00 98.25 531 THR A C 1
ATOM 3996 O O . THR A 1 531 ? 1.693 4.446 20.162 1.00 98.25 531 THR A O 1
ATOM 3999 N N . ARG A 1 532 ? 3.024 4.705 21.948 1.00 97.19 532 ARG A N 1
ATOM 4000 C CA . ARG A 1 532 ? 3.753 3.445 21.757 1.00 97.19 532 ARG A CA 1
ATOM 4001 C C . ARG A 1 532 ? 2.854 2.213 21.895 1.00 97.19 532 ARG A C 1
ATOM 4003 O O . ARG A 1 532 ? 2.825 1.396 20.983 1.00 97.19 532 ARG A O 1
ATOM 4010 N N . GLU A 1 533 ? 2.124 2.072 22.998 1.00 95.56 533 GLU A N 1
ATOM 4011 C CA . GLU A 1 533 ? 1.297 0.882 23.251 1.00 95.56 533 GLU A CA 1
ATOM 4012 C C . GLU A 1 533 ? 0.099 0.801 22.291 1.00 95.56 533 GLU A C 1
ATOM 4014 O O . GLU A 1 533 ? -0.285 -0.285 21.863 1.00 95.56 533 GLU A O 1
ATOM 4019 N N . GLU A 1 534 ? -0.428 1.947 21.861 1.00 97.19 534 GLU A N 1
ATOM 4020 C CA . GLU A 1 534 ? -1.456 2.048 20.817 1.00 97.19 534 GLU A CA 1
ATOM 4021 C C . GLU A 1 534 ? -0.953 1.585 19.440 1.00 97.19 534 GLU A C 1
ATOM 4023 O O . GLU A 1 534 ? -1.651 0.866 18.715 1.00 97.19 534 GLU A O 1
ATOM 4028 N N . LEU A 1 535 ? 0.286 1.944 19.085 1.00 97.50 535 LEU A N 1
ATOM 4029 C CA . LEU A 1 535 ? 0.951 1.443 17.883 1.00 97.50 535 LEU A CA 1
ATOM 4030 C C . LEU A 1 535 ? 1.249 -0.058 17.997 1.00 97.50 535 LEU A C 1
ATOM 4032 O O . LEU A 1 535 ? 1.022 -0.780 17.029 1.00 97.50 535 LEU A O 1
ATOM 4036 N N . ILE A 1 536 ? 1.666 -0.555 19.166 1.00 95.00 536 ILE A N 1
ATOM 4037 C CA . ILE A 1 536 ? 1.866 -1.995 19.410 1.00 95.00 536 ILE A CA 1
ATOM 4038 C C . ILE A 1 536 ? 0.548 -2.765 19.272 1.00 95.00 536 ILE A C 1
ATOM 4040 O O . ILE A 1 536 ? 0.523 -3.786 18.587 1.00 95.00 536 ILE A O 1
ATOM 4044 N N . ALA A 1 537 ? -0.554 -2.278 19.849 1.00 93.50 537 ALA A N 1
ATOM 4045 C CA . ALA A 1 537 ? -1.875 -2.896 19.710 1.00 93.50 537 ALA A CA 1
ATOM 4046 C C . ALA A 1 537 ? -2.335 -2.941 18.242 1.00 93.50 537 ALA A C 1
ATOM 4048 O O . ALA A 1 537 ? -2.823 -3.974 17.776 1.00 93.50 537 ALA A O 1
ATOM 4049 N N . SER A 1 538 ? -2.102 -1.854 17.499 1.00 95.94 538 SER A N 1
ATOM 4050 C CA . SER A 1 538 ? -2.420 -1.747 16.069 1.00 95.94 538 SER A CA 1
ATOM 4051 C C . SER A 1 538 ? -1.561 -2.688 15.207 1.00 95.94 538 SER A C 1
ATOM 4053 O O . SER A 1 538 ? -2.078 -3.352 14.309 1.00 95.94 538 SER A O 1
ATOM 4055 N N . LEU A 1 539 ? -0.257 -2.793 15.488 1.00 94.44 539 LEU A N 1
ATOM 4056 C CA . LEU A 1 539 ? 0.675 -3.681 14.780 1.00 94.44 539 LEU A CA 1
ATOM 4057 C C . LEU A 1 539 ? 0.445 -5.160 15.129 1.00 94.44 539 LEU A C 1
ATOM 4059 O O . LEU A 1 539 ? 0.500 -6.005 14.237 1.00 94.44 539 LEU A O 1
ATOM 4063 N N . ASP A 1 540 ? 0.123 -5.481 16.387 1.00 91.06 540 ASP A N 1
ATOM 4064 C CA . ASP A 1 540 ? -0.316 -6.820 16.798 1.00 91.06 540 ASP A CA 1
ATOM 4065 C C . ASP A 1 540 ? -1.609 -7.231 16.063 1.00 91.06 540 ASP A C 1
ATOM 4067 O O . ASP A 1 540 ? -1.737 -8.384 15.654 1.00 91.06 540 ASP A O 1
ATOM 4071 N N . ALA A 1 541 ? -2.570 -6.310 15.899 1.00 91.25 541 ALA A N 1
ATOM 4072 C CA . ALA A 1 541 ? -3.840 -6.580 15.222 1.00 91.25 541 ALA A CA 1
ATOM 4073 C C . ALA A 1 541 ? -3.669 -6.784 13.709 1.00 91.25 541 ALA A C 1
ATOM 4075 O O . ALA A 1 541 ? -4.193 -7.754 13.166 1.00 91.25 541 ALA A O 1
ATOM 4076 N N . ALA A 1 542 ? -2.896 -5.927 13.034 1.00 91.12 542 ALA A N 1
ATOM 4077 C CA . ALA A 1 542 ? -2.591 -6.104 11.615 1.00 91.12 542 ALA A CA 1
ATOM 4078 C C . ALA A 1 542 ? -1.851 -7.433 11.359 1.00 91.12 542 ALA A C 1
ATOM 4080 O O . ALA A 1 542 ? -2.237 -8.210 10.488 1.00 91.12 542 ALA A O 1
ATOM 4081 N N . ASN A 1 543 ? -0.844 -7.755 12.177 1.00 85.06 543 ASN A N 1
ATOM 4082 C CA . ASN A 1 543 ? -0.053 -8.982 12.038 1.00 85.06 543 ASN A CA 1
ATOM 4083 C C . ASN A 1 543 ? -0.789 -10.282 12.426 1.00 85.06 543 ASN A C 1
ATOM 4085 O O . ASN A 1 543 ? -0.158 -11.338 12.416 1.00 85.06 543 ASN A O 1
ATOM 4089 N N . GLN A 1 544 ? -2.085 -10.239 12.760 1.00 85.94 544 GLN A N 1
ATOM 4090 C CA . GLN A 1 544 ? -2.893 -11.447 12.959 1.00 85.94 544 GLN A CA 1
ATOM 4091 C C . GLN A 1 544 ? -3.424 -12.031 11.639 1.00 85.94 544 GLN A C 1
ATOM 4093 O O . GLN A 1 544 ? -3.519 -13.250 11.520 1.00 85.94 544 GLN A O 1
ATOM 4098 N N . GLY A 1 545 ? -3.782 -11.186 10.665 1.00 83.38 545 GLY A N 1
ATOM 4099 C CA . GLY A 1 545 ? -4.504 -11.637 9.468 1.00 83.38 545 GLY A CA 1
ATOM 4100 C C . GLY A 1 545 ? -4.401 -10.738 8.235 1.00 83.38 545 GLY A C 1
ATOM 4101 O O . GLY A 1 545 ? -5.129 -10.961 7.270 1.00 83.38 545 GLY A O 1
ATOM 4102 N N . TRP A 1 546 ? -3.520 -9.732 8.228 1.00 90.06 546 TRP A N 1
ATOM 4103 C CA . TRP A 1 546 ? -3.287 -8.914 7.035 1.00 90.06 546 TRP A CA 1
ATOM 4104 C C . TRP A 1 546 ? -2.702 -9.741 5.881 1.00 90.06 546 TRP A C 1
ATOM 4106 O O . TRP A 1 546 ? -1.706 -10.450 6.044 1.00 90.06 546 TRP A O 1
ATOM 4116 N N . ASP A 1 547 ? -3.294 -9.615 4.692 1.00 85.44 547 ASP A N 1
ATOM 4117 C CA . ASP A 1 547 ? -2.845 -10.326 3.497 1.00 85.44 547 ASP A CA 1
ATOM 4118 C C . ASP A 1 547 ? -1.600 -9.674 2.875 1.00 85.44 547 ASP A C 1
ATOM 4120 O O . ASP A 1 547 ? -1.667 -8.812 1.994 1.00 85.44 547 ASP A O 1
ATOM 4124 N N . TYR A 1 548 ? -0.436 -10.130 3.332 1.00 82.75 548 TYR A N 1
ATOM 4125 C CA . TYR A 1 548 ? 0.858 -9.773 2.757 1.00 82.75 548 TYR A CA 1
ATOM 4126 C C . TYR A 1 548 ? 1.172 -10.496 1.435 1.00 82.75 548 TYR A C 1
ATOM 4128 O O . TYR A 1 548 ? 2.222 -10.222 0.848 1.00 82.75 548 TYR A O 1
ATOM 4136 N N . SER A 1 549 ? 0.315 -11.388 0.922 1.00 77.56 549 SER A N 1
ATOM 4137 C CA . SER A 1 549 ? 0.539 -12.002 -0.396 1.00 77.56 549 SER A CA 1
ATOM 4138 C C . SER A 1 549 ? 0.318 -11.005 -1.536 1.00 77.56 549 SER A C 1
ATOM 4140 O O . SER A 1 549 ? 1.045 -11.052 -2.522 1.00 77.56 549 SER A O 1
ATOM 4142 N N . ARG A 1 550 ? -0.575 -10.019 -1.349 1.00 71.88 550 ARG A N 1
ATOM 4143 C CA . ARG A 1 550 ? -0.874 -8.951 -2.321 1.00 71.88 550 ARG A CA 1
ATOM 4144 C C . ARG A 1 550 ? 0.389 -8.294 -2.885 1.00 71.88 550 ARG A C 1
ATOM 4146 O O . ARG A 1 550 ? 1.174 -7.690 -2.147 1.00 71.88 550 ARG A O 1
ATOM 4153 N N . ASP A 1 551 ? 0.566 -8.370 -4.200 1.00 64.62 551 ASP A N 1
ATOM 4154 C CA . ASP A 1 551 ? 1.708 -7.764 -4.884 1.00 64.62 551 ASP A CA 1
ATOM 4155 C C . ASP A 1 551 ? 1.551 -6.260 -5.113 1.00 64.62 551 ASP A C 1
ATOM 4157 O O . ASP A 1 551 ? 0.477 -5.759 -5.455 1.00 64.62 551 ASP A O 1
ATOM 4161 N N . LEU A 1 552 ? 2.669 -5.545 -4.967 1.00 62.03 552 LEU A N 1
ATOM 4162 C CA . LEU A 1 552 ? 2.786 -4.133 -5.312 1.00 62.03 552 LEU A CA 1
ATOM 4163 C C . LEU A 1 552 ? 2.904 -3.999 -6.839 1.00 62.03 552 LEU A C 1
ATOM 4165 O O . LEU A 1 552 ? 3.979 -4.194 -7.408 1.00 62.03 552 LEU A O 1
ATOM 4169 N N . LYS A 1 553 ? 1.803 -3.652 -7.508 1.00 55.38 553 LYS A N 1
ATOM 4170 C CA . LYS A 1 553 ? 1.755 -3.479 -8.968 1.00 55.38 553 LYS A CA 1
ATOM 4171 C C . LYS A 1 553 ? 2.234 -2.084 -9.398 1.00 55.38 553 LYS A C 1
ATOM 4173 O O . LYS A 1 553 ? 1.447 -1.263 -9.845 1.00 55.38 553 LYS A O 1
ATOM 4178 N N . THR A 1 554 ? 3.539 -1.837 -9.278 1.00 54.69 554 THR A N 1
ATOM 4179 C CA . THR A 1 554 ? 4.235 -0.623 -9.768 1.00 54.69 554 THR A CA 1
ATOM 4180 C C . THR A 1 554 ? 5.241 -0.963 -10.880 1.00 54.69 554 THR A C 1
ATOM 4182 O O . THR A 1 554 ? 6.364 -0.454 -10.895 1.00 54.69 554 THR A O 1
ATOM 4185 N N . GLY A 1 555 ? 4.895 -1.933 -11.730 1.00 61.66 555 GLY A N 1
ATOM 4186 C CA . GLY A 1 555 ? 5.807 -2.520 -12.712 1.00 61.66 555 GLY A CA 1
ATOM 4187 C C . GLY A 1 555 ? 5.955 -1.697 -13.992 1.00 61.66 555 GLY A C 1
ATOM 4188 O O . GLY A 1 555 ? 5.067 -0.932 -14.360 1.00 61.66 555 GLY A O 1
ATOM 4189 N N . VAL A 1 556 ? 7.069 -1.907 -14.689 1.00 78.06 556 VAL A N 1
ATOM 4190 C CA . VAL A 1 556 ? 7.223 -1.541 -16.105 1.00 78.06 556 VAL A CA 1
ATOM 4191 C C . VAL A 1 556 ? 6.894 -2.769 -16.953 1.00 78.06 556 VAL A C 1
ATOM 4193 O O . VAL A 1 556 ? 7.472 -3.831 -16.708 1.00 78.06 556 VAL A O 1
ATOM 4196 N N . ARG A 1 557 ? 5.989 -2.620 -17.930 1.00 84.75 557 ARG A N 1
ATOM 4197 C CA . ARG A 1 557 ? 5.701 -3.641 -18.943 1.00 84.75 557 ARG A CA 1
ATOM 4198 C C . ARG A 1 557 ? 6.874 -3.714 -19.917 1.00 84.75 557 ARG A C 1
ATOM 4200 O O . ARG A 1 557 ? 7.281 -2.685 -20.460 1.00 84.75 557 ARG A O 1
ATOM 4207 N N . ILE A 1 558 ? 7.369 -4.922 -20.169 1.00 91.00 558 ILE A N 1
ATOM 4208 C CA . ILE A 1 558 ? 8.345 -5.176 -21.234 1.00 91.00 558 ILE A CA 1
ATOM 4209 C C . ILE A 1 558 ? 7.736 -6.097 -22.287 1.00 91.00 558 ILE A C 1
ATOM 4211 O O . ILE A 1 558 ? 7.329 -7.221 -21.980 1.00 91.00 558 ILE A O 1
ATOM 4215 N N . THR A 1 559 ? 7.728 -5.612 -23.525 1.00 94.50 559 THR A N 1
ATOM 4216 C CA . THR A 1 559 ? 7.480 -6.405 -24.730 1.00 94.50 559 THR A CA 1
ATOM 4217 C C . THR A 1 559 ? 8.822 -6.759 -25.358 1.00 94.50 559 THR A C 1
ATOM 4219 O O . THR A 1 559 ? 9.673 -5.883 -25.512 1.00 94.50 559 THR A O 1
ATOM 4222 N N . ASP A 1 560 ? 9.025 -8.010 -25.762 1.00 94.75 560 ASP A N 1
ATOM 4223 C CA . ASP A 1 560 ? 10.191 -8.379 -26.568 1.00 94.75 560 ASP A CA 1
ATOM 4224 C C . ASP A 1 560 ? 9.782 -8.665 -28.021 1.00 94.75 560 ASP A C 1
ATOM 4226 O O . ASP A 1 560 ? 8.934 -9.522 -28.295 1.00 94.75 560 ASP A O 1
ATOM 4230 N N . VAL A 1 561 ? 10.382 -7.922 -28.954 1.00 94.38 561 VAL A N 1
ATOM 4231 C CA . VAL A 1 561 ? 10.058 -7.956 -30.392 1.00 94.38 561 VAL A CA 1
ATOM 4232 C C . VAL A 1 561 ? 11.045 -8.782 -31.220 1.00 94.38 561 VAL A C 1
ATOM 4234 O O . VAL A 1 561 ? 11.009 -8.747 -32.452 1.00 94.38 561 VAL A O 1
ATOM 4237 N N . SER A 1 562 ? 11.946 -9.539 -30.587 1.00 89.88 562 SER A N 1
ATOM 4238 C CA . SER A 1 562 ? 12.976 -10.309 -31.304 1.00 89.88 562 SER A CA 1
ATOM 4239 C C . SER A 1 562 ? 12.414 -11.300 -32.335 1.00 89.88 562 SER A C 1
ATOM 4241 O O . SER A 1 562 ? 12.982 -11.372 -33.427 1.00 89.88 562 SER A O 1
ATOM 4243 N N . PRO A 1 563 ? 11.324 -12.050 -32.059 1.00 92.12 563 PRO A N 1
ATOM 4244 C CA . PRO A 1 563 ? 10.795 -13.035 -33.004 1.00 92.12 563 PRO A CA 1
ATOM 4245 C C . PRO A 1 563 ? 10.156 -12.412 -34.256 1.00 92.12 563 PRO A C 1
ATOM 4247 O O . PRO A 1 563 ? 10.453 -12.871 -35.362 1.00 92.12 563 PRO A O 1
ATOM 4250 N N . ARG A 1 564 ? 9.333 -11.356 -34.112 1.00 92.62 564 ARG A N 1
ATOM 4251 C CA . ARG A 1 564 ? 8.763 -10.612 -35.253 1.00 92.62 564 ARG A CA 1
ATOM 4252 C C . ARG A 1 564 ? 9.791 -9.705 -35.906 1.00 92.62 564 ARG A C 1
ATOM 4254 O O . ARG A 1 564 ? 10.112 -9.893 -37.074 1.00 92.62 564 ARG A O 1
ATOM 4261 N N . ASP A 1 565 ? 10.247 -8.687 -35.184 1.00 88.19 565 ASP A N 1
ATOM 4262 C CA . ASP A 1 565 ? 10.996 -7.568 -35.754 1.00 88.19 565 ASP A CA 1
ATOM 4263 C C . ASP A 1 565 ? 12.497 -7.843 -35.791 1.00 88.19 565 ASP A C 1
ATOM 4265 O O . ASP A 1 565 ? 13.144 -7.639 -36.821 1.00 88.19 565 ASP A O 1
ATOM 4269 N N . GLY A 1 566 ? 13.025 -8.414 -34.704 1.00 83.25 566 GLY A N 1
ATOM 4270 C CA . GLY A 1 566 ? 14.442 -8.749 -34.577 1.00 83.25 566 GLY A CA 1
ATOM 4271 C C . GLY A 1 566 ? 14.961 -9.612 -35.730 1.00 83.25 566 GLY A C 1
ATOM 4272 O O . GLY A 1 566 ? 16.042 -9.366 -36.267 1.00 83.25 566 GLY A O 1
ATOM 4273 N N . LEU A 1 567 ? 14.158 -10.590 -36.154 1.00 85.31 567 LEU A N 1
ATOM 4274 C CA . LEU A 1 567 ? 14.476 -11.476 -37.270 1.00 85.31 567 LEU A CA 1
ATOM 4275 C C . LEU A 1 567 ? 14.092 -10.918 -38.650 1.00 85.31 567 LEU A C 1
ATOM 4277 O O . LEU A 1 567 ? 14.640 -11.401 -39.640 1.00 85.31 567 LEU A O 1
ATOM 4281 N N . GLN A 1 568 ? 13.183 -9.939 -38.754 1.00 84.44 568 GLN A N 1
ATOM 4282 C CA . GLN A 1 568 ? 12.547 -9.514 -40.017 1.00 84.44 568 GLN A CA 1
ATOM 4283 C C . GLN A 1 568 ? 13.543 -9.126 -41.121 1.00 84.44 568 GLN A C 1
ATOM 4285 O O . GLN A 1 568 ? 13.296 -9.390 -42.299 1.00 84.44 568 GLN A O 1
ATOM 4290 N N . ALA A 1 569 ? 14.655 -8.496 -40.740 1.00 76.88 569 ALA A N 1
ATOM 4291 C CA . ALA A 1 569 ? 15.687 -8.008 -41.653 1.00 76.88 569 ALA A CA 1
ATOM 4292 C C . ALA A 1 569 ? 16.786 -9.044 -41.975 1.00 76.88 569 ALA A C 1
ATOM 4294 O O . ALA A 1 569 ? 17.724 -8.725 -42.712 1.00 76.88 569 ALA A O 1
ATOM 4295 N N . GLU A 1 570 ? 16.717 -10.267 -41.438 1.00 75.56 570 GLU A N 1
ATOM 4296 C CA . GLU A 1 570 ? 17.785 -11.250 -41.622 1.00 75.56 570 GLU A CA 1
ATOM 4297 C C . GLU A 1 570 ? 17.823 -11.858 -43.026 1.00 75.56 570 GLU A C 1
ATOM 4299 O O . GLU A 1 570 ? 16.831 -12.320 -43.584 1.00 75.56 570 GLU A O 1
ATOM 4304 N N . SER A 1 571 ? 19.032 -11.911 -43.591 1.00 70.56 571 SER A N 1
ATOM 4305 C CA . SER A 1 571 ? 19.279 -12.433 -44.946 1.00 70.56 571 SER A CA 1
ATOM 4306 C C . SER A 1 571 ? 19.217 -13.964 -45.067 1.00 70.56 571 SER A C 1
ATOM 4308 O O . SER A 1 571 ? 19.335 -14.500 -46.171 1.00 70.56 571 SER A O 1
ATOM 4310 N N . VAL A 1 572 ? 19.053 -14.670 -43.945 1.00 76.06 572 VAL A N 1
ATOM 4311 C CA . VAL A 1 572 ? 18.952 -16.130 -43.862 1.00 76.06 572 VAL A CA 1
ATOM 4312 C C . VAL A 1 572 ? 17.629 -16.481 -43.192 1.00 76.06 572 VAL A C 1
ATOM 4314 O O . VAL A 1 572 ? 17.360 -16.031 -42.078 1.00 76.06 572 VAL A O 1
ATOM 4317 N N . VAL A 1 573 ? 16.828 -17.312 -43.865 1.00 80.69 573 VAL A N 1
ATOM 4318 C CA . VAL A 1 573 ? 15.546 -17.774 -43.324 1.00 80.69 573 VAL A CA 1
ATOM 4319 C C . VAL A 1 573 ? 15.790 -18.650 -42.102 1.00 80.69 573 VAL A C 1
ATOM 4321 O O . VAL A 1 573 ? 16.373 -19.728 -42.209 1.00 80.69 573 VAL A O 1
ATOM 4324 N N . VAL A 1 574 ? 15.357 -18.160 -40.940 1.00 82.69 574 VAL A N 1
ATOM 4325 C CA . VAL A 1 574 ? 15.395 -18.912 -39.683 1.00 82.69 574 VAL A CA 1
ATOM 4326 C C . VAL A 1 574 ? 14.191 -19.850 -39.637 1.00 82.69 574 VAL A C 1
ATOM 4328 O O . VAL A 1 574 ? 13.065 -19.439 -39.902 1.00 82.69 574 VAL A O 1
ATOM 4331 N N . ASP A 1 575 ? 14.455 -21.109 -39.304 1.00 87.38 575 ASP A N 1
ATOM 4332 C CA . ASP A 1 575 ? 13.470 -22.185 -39.201 1.00 87.38 575 ASP A CA 1
ATOM 4333 C C . ASP A 1 575 ? 12.410 -21.929 -38.107 1.00 87.38 575 ASP A C 1
ATOM 4335 O O . ASP A 1 575 ? 12.720 -21.365 -37.050 1.00 87.38 575 ASP A O 1
ATOM 4339 N N . ALA A 1 576 ? 11.169 -22.371 -38.342 1.00 89.62 576 ALA A N 1
ATOM 4340 C CA . ALA A 1 576 ? 10.037 -22.173 -37.437 1.00 89.62 576 ALA A CA 1
ATOM 4341 C C . ALA A 1 576 ? 10.276 -22.742 -36.025 1.00 89.62 576 ALA A C 1
ATOM 4343 O O . ALA A 1 576 ? 9.877 -22.122 -35.037 1.00 89.62 576 ALA A O 1
ATOM 4344 N N . ILE A 1 577 ? 10.999 -23.861 -35.899 1.00 87.62 577 ILE A N 1
ATOM 4345 C CA . ILE A 1 577 ? 11.349 -24.474 -34.608 1.00 87.62 577 ILE A CA 1
ATOM 4346 C C . ILE A 1 577 ? 12.327 -23.576 -33.841 1.00 87.62 577 ILE A C 1
ATOM 4348 O O . ILE A 1 577 ? 12.174 -23.384 -32.634 1.00 87.62 577 ILE A O 1
ATOM 4352 N N . LYS A 1 578 ? 13.298 -22.962 -34.533 1.00 83.19 578 LYS A N 1
ATOM 4353 C CA . LYS A 1 578 ? 14.244 -22.011 -33.920 1.00 83.19 578 LYS A CA 1
ATOM 4354 C C . LYS A 1 578 ? 13.555 -20.709 -33.494 1.00 83.19 578 LYS A C 1
ATOM 4356 O O . LYS A 1 578 ? 13.897 -20.159 -32.449 1.00 83.19 578 LYS A O 1
ATOM 4361 N N . LYS A 1 579 ? 12.552 -20.240 -34.245 1.00 91.25 579 LYS A N 1
ATOM 4362 C CA . LYS A 1 579 ? 11.703 -19.097 -33.852 1.00 91.25 579 LYS A CA 1
ATOM 4363 C C . LYS A 1 579 ? 10.850 -19.413 -32.626 1.00 91.25 579 LYS A C 1
ATOM 4365 O O . LYS A 1 579 ? 10.866 -18.647 -31.667 1.00 91.25 579 LYS A O 1
ATOM 4370 N N . ALA A 1 580 ? 10.159 -20.553 -32.631 1.00 93.50 580 ALA A N 1
ATOM 4371 C CA . ALA A 1 580 ? 9.358 -21.017 -31.500 1.00 93.50 580 ALA A CA 1
ATOM 4372 C C . ALA A 1 580 ? 10.209 -21.160 -30.227 1.00 93.50 580 ALA A C 1
ATOM 4374 O O . ALA A 1 580 ? 9.791 -20.753 -29.146 1.00 93.50 580 ALA A O 1
ATOM 4375 N N . GLU A 1 581 ? 11.437 -21.664 -30.349 1.00 87.62 581 GLU A N 1
ATOM 4376 C CA . GLU A 1 581 ? 12.350 -21.786 -29.213 1.00 87.62 581 GLU A CA 1
ATOM 4377 C C . GLU A 1 581 ? 12.915 -20.436 -28.734 1.00 87.62 581 GLU A C 1
ATOM 4379 O O . GLU A 1 581 ? 13.087 -20.246 -27.530 1.00 87.62 581 GLU A O 1
ATOM 4384 N N . LEU A 1 582 ? 13.131 -19.459 -29.626 1.00 86.06 582 LEU A N 1
ATOM 4385 C CA . LEU A 1 582 ? 13.433 -18.081 -29.219 1.00 86.06 582 LEU A CA 1
ATOM 4386 C C . LEU A 1 582 ? 12.275 -17.485 -28.403 1.00 86.06 582 LEU A C 1
ATOM 4388 O O . LEU A 1 582 ? 12.519 -16.956 -27.318 1.00 86.06 582 LEU A O 1
ATOM 4392 N N . VAL A 1 583 ? 11.030 -17.636 -28.875 1.00 94.88 583 VAL A N 1
ATOM 4393 C CA . VAL A 1 583 ? 9.821 -17.203 -28.147 1.00 94.88 583 VAL A CA 1
ATOM 4394 C C . VAL A 1 583 ? 9.777 -17.839 -26.757 1.00 94.88 583 VAL A C 1
ATOM 4396 O O . VAL A 1 583 ? 9.669 -17.110 -25.775 1.00 94.88 583 VAL A O 1
ATOM 4399 N N . ARG A 1 584 ? 9.954 -19.165 -26.642 1.00 93.81 584 ARG A N 1
ATOM 4400 C CA . ARG A 1 584 ? 9.968 -19.860 -25.340 1.00 93.81 584 ARG A CA 1
ATOM 4401 C C . ARG A 1 584 ? 11.072 -19.370 -24.405 1.00 93.81 584 ARG A C 1
ATOM 4403 O O . ARG A 1 584 ? 10.842 -19.305 -23.204 1.00 93.81 584 ARG A O 1
ATOM 4410 N N . LYS A 1 585 ? 12.267 -19.016 -24.896 1.00 87.25 585 LYS A N 1
ATOM 4411 C CA . LYS A 1 585 ? 13.354 -18.497 -24.034 1.00 87.25 585 LYS A CA 1
ATOM 4412 C C . LYS A 1 585 ? 13.096 -17.071 -23.551 1.00 87.25 585 LYS A C 1
ATOM 4414 O O . LYS A 1 585 ? 13.371 -16.756 -22.394 1.00 87.25 585 LYS A O 1
ATOM 4419 N N . VAL A 1 586 ? 12.550 -16.229 -24.421 1.00 90.12 586 VAL A N 1
ATOM 4420 C CA . VAL A 1 586 ? 12.133 -14.861 -24.101 1.00 90.12 586 VAL A CA 1
ATOM 4421 C C . VAL A 1 586 ? 10.979 -14.888 -23.091 1.00 90.12 586 VAL A C 1
ATOM 4423 O O . VAL A 1 586 ? 11.096 -14.308 -22.014 1.00 90.12 586 VAL A O 1
ATOM 4426 N N . GLU A 1 587 ? 9.935 -15.674 -23.356 1.00 93.62 587 GLU A N 1
ATOM 4427 C CA . GLU A 1 587 ? 8.843 -15.975 -22.421 1.00 93.62 587 GLU A CA 1
ATOM 4428 C C . GLU A 1 587 ? 9.371 -16.555 -21.097 1.00 93.62 587 GLU A C 1
ATOM 4430 O O . GLU A 1 587 ? 8.914 -16.171 -20.018 1.00 93.62 587 GLU A O 1
ATOM 4435 N N . ALA A 1 588 ? 10.371 -17.443 -21.151 1.00 89.88 588 ALA A N 1
ATOM 4436 C CA . ALA A 1 588 ? 10.940 -18.060 -19.960 1.00 89.88 588 ALA A CA 1
ATOM 4437 C C . ALA A 1 588 ? 11.589 -17.059 -19.006 1.00 89.88 588 ALA A C 1
ATOM 4439 O O . ALA A 1 588 ? 11.509 -17.278 -17.796 1.00 89.88 588 ALA A O 1
ATOM 4440 N N . SER A 1 589 ? 12.161 -15.967 -19.525 1.00 87.12 589 SER A N 1
ATOM 4441 C CA . SER A 1 589 ? 12.647 -14.857 -18.700 1.00 87.12 589 SER A CA 1
ATOM 4442 C C . SER A 1 589 ? 11.537 -14.034 -18.042 1.00 87.12 589 SER A C 1
ATOM 4444 O O . SER A 1 589 ? 11.834 -13.270 -17.135 1.00 87.12 589 SER A O 1
ATOM 4446 N N . GLY A 1 590 ? 10.270 -14.199 -18.433 1.00 89.44 590 GLY A N 1
ATOM 4447 C CA . GLY A 1 590 ? 9.134 -13.566 -17.763 1.00 89.44 590 GLY A CA 1
ATOM 4448 C C . GLY A 1 590 ? 8.750 -12.182 -18.284 1.00 89.44 590 GLY A C 1
ATOM 4449 O O . GLY A 1 590 ? 8.151 -11.421 -17.528 1.00 89.44 590 GLY A O 1
ATOM 4450 N N . VAL A 1 591 ? 9.041 -11.848 -19.549 1.00 91.31 591 VAL A N 1
ATOM 4451 C CA . VAL A 1 591 ? 8.495 -10.637 -20.206 1.00 91.31 591 VAL A CA 1
ATOM 4452 C C . VAL A 1 591 ? 6.962 -10.616 -20.174 1.00 91.31 591 VAL A C 1
ATOM 4454 O O . VAL A 1 591 ? 6.321 -11.658 -20.004 1.00 91.31 591 VAL A O 1
ATOM 4457 N N . ASP A 1 592 ? 6.359 -9.434 -20.287 1.00 89.81 592 ASP A N 1
ATOM 4458 C CA . ASP A 1 592 ? 4.902 -9.266 -20.268 1.00 89.81 592 ASP A CA 1
ATOM 4459 C C . ASP A 1 592 ? 4.256 -9.621 -21.606 1.00 89.81 592 ASP A C 1
ATOM 4461 O O . ASP A 1 592 ? 3.160 -10.185 -21.630 1.00 89.81 592 ASP A O 1
ATOM 4465 N N . GLU A 1 593 ? 4.949 -9.325 -22.704 1.00 93.75 593 GLU A N 1
ATOM 4466 C CA . GLU A 1 593 ? 4.503 -9.609 -24.062 1.00 93.75 593 GLU A CA 1
ATOM 4467 C C . GLU A 1 593 ? 5.654 -10.126 -24.931 1.00 93.75 593 GLU A C 1
ATOM 4469 O O . GLU A 1 593 ? 6.802 -9.698 -24.792 1.00 93.75 593 GLU A O 1
ATOM 4474 N N . VAL A 1 594 ? 5.335 -11.031 -25.856 1.00 96.44 594 VAL A N 1
ATOM 4475 C CA . VAL A 1 594 ? 6.222 -11.417 -26.958 1.00 96.44 594 VAL A CA 1
ATOM 4476 C C . VAL A 1 594 ? 5.517 -11.109 -28.270 1.00 96.44 594 VAL A C 1
ATOM 4478 O O . VAL A 1 594 ? 4.432 -11.640 -28.526 1.00 96.44 594 VAL A O 1
ATOM 4481 N N . GLU A 1 595 ? 6.134 -10.294 -29.126 1.00 96.44 595 GLU A N 1
ATOM 4482 C CA . GLU A 1 595 ? 5.636 -10.124 -30.490 1.00 96.44 595 GLU A CA 1
ATOM 4483 C C . GLU A 1 595 ? 6.195 -11.254 -31.362 1.00 96.44 595 GLU A C 1
ATOM 4485 O O . GLU A 1 595 ? 7.349 -11.246 -31.803 1.00 96.44 595 GLU A O 1
ATOM 4490 N N . VAL A 1 596 ? 5.370 -12.284 -31.550 1.00 96.31 596 VAL A N 1
ATOM 4491 C CA . VAL A 1 596 ? 5.797 -13.599 -32.045 1.00 96.31 596 VAL A CA 1
ATOM 4492 C C . VAL A 1 596 ? 6.063 -13.594 -33.551 1.00 96.31 596 VAL A C 1
ATOM 4494 O O . VAL A 1 596 ? 7.016 -14.223 -34.012 1.00 96.31 596 VAL A O 1
ATOM 4497 N N . SER A 1 597 ? 5.210 -12.938 -34.343 1.00 95.38 597 SER A N 1
ATOM 4498 C CA . SER A 1 597 ? 5.328 -12.936 -35.807 1.00 95.38 597 SER A CA 1
ATOM 4499 C C . SER A 1 597 ? 4.433 -11.884 -36.479 1.00 95.38 597 SER A C 1
ATOM 4501 O O . SER A 1 597 ? 3.806 -11.056 -35.818 1.00 95.38 597 SER A O 1
ATOM 4503 N N . SER A 1 598 ? 4.344 -11.911 -37.810 1.00 94.88 598 SER A N 1
ATOM 4504 C CA . SER A 1 598 ? 3.436 -11.058 -38.579 1.00 94.88 598 SER A CA 1
ATOM 4505 C C . SER A 1 598 ? 2.829 -11.783 -39.776 1.00 94.88 598 SER A C 1
ATOM 4507 O O . SER A 1 598 ? 3.523 -12.462 -40.528 1.00 94.88 598 SER A O 1
ATOM 4509 N N . PHE A 1 599 ? 1.541 -11.546 -40.023 1.00 94.94 599 PHE A N 1
ATOM 4510 C CA . PHE A 1 599 ? 0.810 -12.066 -41.182 1.00 94.94 599 PHE A CA 1
ATOM 4511 C C . PHE A 1 599 ? 0.980 -11.161 -42.421 1.00 94.94 599 PHE A C 1
ATOM 4513 O O . PHE A 1 599 ? 0.022 -10.782 -43.102 1.00 94.94 599 PHE A O 1
ATOM 4520 N N . VAL A 1 600 ? 2.233 -10.794 -42.704 1.00 90.06 600 VAL A N 1
ATOM 4521 C CA . VAL A 1 600 ? 2.672 -10.103 -43.927 1.00 90.06 600 VAL A CA 1
ATOM 4522 C C . VAL A 1 600 ? 2.739 -11.051 -45.126 1.00 90.06 600 VAL A C 1
ATOM 4524 O O . VAL A 1 600 ? 2.635 -12.268 -45.012 1.00 90.06 600 VAL A O 1
ATOM 4527 N N . SER A 1 601 ? 2.884 -10.491 -46.331 1.00 88.12 601 SER A N 1
ATOM 4528 C CA . SER A 1 601 ? 3.039 -11.308 -47.536 1.00 88.12 601 SER A CA 1
ATOM 4529 C C . SER A 1 601 ? 4.422 -11.979 -47.562 1.00 88.12 601 SER A C 1
ATOM 4531 O O . SER A 1 601 ? 5.418 -11.250 -47.638 1.00 88.12 601 SER A O 1
ATOM 4533 N N . PRO A 1 602 ? 4.518 -13.324 -47.653 1.00 86.44 602 PRO A N 1
ATOM 4534 C CA . PRO A 1 602 ? 5.804 -14.032 -47.730 1.00 86.44 602 PRO A CA 1
ATOM 4535 C C . PRO A 1 602 ? 6.636 -13.669 -48.971 1.00 86.44 602 PRO A C 1
ATOM 4537 O O . PRO A 1 602 ? 7.823 -13.961 -49.047 1.00 86.44 602 PRO A O 1
ATOM 4540 N N . LYS A 1 603 ? 6.021 -13.018 -49.969 1.00 86.25 603 LYS A N 1
ATOM 4541 C CA . LYS A 1 603 ? 6.710 -12.469 -51.143 1.00 86.25 603 LYS A CA 1
ATOM 4542 C C . LYS A 1 603 ? 7.601 -11.268 -50.788 1.00 86.25 603 LYS A C 1
ATOM 4544 O O . LYS A 1 603 ? 8.619 -11.061 -51.440 1.00 86.25 603 LYS A O 1
ATOM 4549 N N . TRP A 1 604 ? 7.179 -10.451 -49.823 1.00 82.88 604 TRP A N 1
ATOM 4550 C CA . TRP A 1 604 ? 7.872 -9.222 -49.425 1.00 82.88 604 TRP A CA 1
ATOM 4551 C C . TRP A 1 604 ? 8.729 -9.428 -48.177 1.00 82.88 604 TRP A C 1
ATOM 4553 O O . TRP A 1 604 ? 9.834 -8.903 -48.119 1.00 82.88 604 TRP A O 1
ATOM 4563 N N . VAL A 1 605 ? 8.253 -10.243 -47.231 1.00 86.38 605 VAL A N 1
ATOM 4564 C CA . VAL A 1 605 ? 8.999 -10.653 -46.034 1.00 86.38 605 VAL A CA 1
ATOM 4565 C C . VAL A 1 605 ? 8.999 -12.186 -45.966 1.00 86.38 605 VAL A C 1
ATOM 4567 O O . VAL A 1 605 ? 8.155 -12.770 -45.285 1.00 86.38 605 VAL A O 1
ATOM 4570 N N . PRO A 1 606 ? 9.914 -12.874 -46.681 1.00 87.25 606 PRO A N 1
ATOM 4571 C CA . PRO A 1 606 ? 10.001 -14.338 -46.652 1.00 87.25 606 PRO A CA 1
ATOM 4572 C C . PRO A 1 606 ? 10.228 -14.889 -45.242 1.00 87.25 606 PRO A C 1
ATOM 4574 O O . PRO A 1 606 ? 9.751 -15.973 -44.923 1.00 87.25 606 PRO A O 1
ATOM 4577 N N . GLN A 1 607 ? 10.901 -14.105 -44.394 1.00 88.75 607 GLN A N 1
ATOM 4578 C CA . GLN A 1 607 ? 11.223 -14.449 -43.015 1.00 88.75 607 GLN A CA 1
ATOM 4579 C C . GLN A 1 607 ? 10.006 -14.798 -42.160 1.00 88.75 607 GLN A C 1
ATOM 4581 O O . GLN A 1 607 ? 10.137 -15.633 -41.277 1.00 88.75 607 GLN A O 1
ATOM 4586 N N . LEU A 1 608 ? 8.849 -14.174 -42.398 1.00 91.75 608 LEU A N 1
ATOM 4587 C CA . LEU A 1 608 ? 7.647 -14.333 -41.569 1.00 91.75 608 LEU A CA 1
ATOM 4588 C C . LEU A 1 608 ? 6.566 -15.174 -42.275 1.00 91.75 608 LEU A C 1
ATOM 4590 O O . LEU A 1 608 ? 5.403 -15.179 -41.882 1.00 91.75 608 LEU A O 1
ATOM 4594 N N . GLY A 1 609 ? 6.942 -15.901 -43.335 1.00 91.38 609 GLY A N 1
ATOM 4595 C CA . GLY A 1 609 ? 6.016 -16.742 -44.098 1.00 91.38 609 GLY A CA 1
ATOM 4596 C C . GLY A 1 609 ? 5.522 -17.999 -43.376 1.00 91.38 609 GLY A C 1
ATOM 4597 O O . GLY A 1 609 ? 4.576 -18.626 -43.848 1.00 91.38 609 GLY A O 1
ATOM 4598 N N . ASP A 1 610 ? 6.133 -18.338 -42.244 1.00 93.88 610 ASP A N 1
ATOM 4599 C CA . ASP A 1 610 ? 5.842 -19.480 -41.373 1.00 93.88 610 ASP A CA 1
ATOM 4600 C C . ASP A 1 610 ? 5.113 -19.079 -40.073 1.00 93.88 610 ASP A C 1
ATOM 4602 O O . ASP A 1 610 ? 4.999 -19.889 -39.158 1.00 93.88 610 ASP A O 1
ATOM 4606 N N . ALA A 1 611 ? 4.573 -17.854 -39.984 1.00 94.94 611 ALA A N 1
ATOM 4607 C CA . ALA A 1 611 ? 3.929 -17.314 -38.779 1.00 94.94 611 ALA A CA 1
ATOM 4608 C C . ALA A 1 611 ? 2.950 -18.290 -38.089 1.00 94.94 611 ALA A C 1
ATOM 4610 O O . ALA A 1 611 ? 3.013 -18.478 -36.876 1.00 94.94 611 ALA A O 1
ATOM 4611 N N . ALA A 1 612 ? 2.073 -18.948 -38.857 1.00 95.25 612 ALA A N 1
ATOM 4612 C CA . ALA A 1 612 ? 1.103 -19.905 -38.319 1.00 95.25 612 ALA A CA 1
ATOM 4613 C C . ALA A 1 612 ? 1.747 -21.196 -37.771 1.00 95.25 612 ALA A C 1
ATOM 4615 O O . ALA A 1 612 ? 1.234 -21.768 -36.814 1.00 95.25 612 ALA A O 1
ATOM 4616 N N . GLU A 1 613 ? 2.874 -21.633 -38.338 1.00 95.88 613 GLU A N 1
ATOM 4617 C CA . GLU A 1 613 ? 3.641 -22.795 -37.870 1.00 95.88 613 GLU A CA 1
ATOM 4618 C C . GLU A 1 613 ? 4.383 -22.467 -36.567 1.00 95.88 613 GLU A C 1
ATOM 4620 O O . GLU A 1 613 ? 4.322 -23.239 -35.612 1.00 95.88 613 GLU A O 1
ATOM 4625 N N . VAL A 1 614 ? 4.987 -21.275 -36.473 1.00 96.06 614 VAL A N 1
ATOM 4626 C CA . VAL A 1 614 ? 5.600 -20.774 -35.229 1.00 96.06 614 VAL A CA 1
ATOM 4627 C C . VAL A 1 614 ? 4.573 -20.720 -34.094 1.00 96.06 614 VAL A C 1
ATOM 4629 O O . VAL A 1 614 ? 4.877 -21.152 -32.984 1.00 96.06 614 VAL A O 1
ATOM 4632 N N . PHE A 1 615 ? 3.351 -20.249 -34.370 1.00 97.06 615 PHE A N 1
ATOM 4633 C CA . PHE A 1 615 ? 2.267 -20.242 -33.385 1.00 97.06 615 PHE A CA 1
ATOM 4634 C C . PHE A 1 615 ? 1.812 -21.655 -32.974 1.00 97.06 615 PHE A C 1
ATOM 4636 O O . PHE A 1 615 ? 1.693 -21.920 -31.777 1.00 97.06 615 PHE A O 1
ATOM 4643 N N . ASP A 1 616 ? 1.611 -22.582 -33.918 1.00 95.25 616 ASP A N 1
ATOM 4644 C CA . ASP A 1 616 ? 1.212 -23.971 -33.617 1.00 95.25 616 ASP A CA 1
ATOM 4645 C C . ASP A 1 616 ? 2.265 -24.699 -32.751 1.00 95.25 616 ASP A C 1
ATOM 4647 O O . ASP A 1 616 ? 1.915 -25.495 -31.880 1.00 95.25 616 ASP A O 1
ATOM 4651 N N . LEU A 1 617 ? 3.552 -24.370 -32.931 1.00 95.50 617 LEU A N 1
ATOM 4652 C CA . LEU A 1 617 ? 4.680 -24.917 -32.165 1.00 95.50 617 LEU A CA 1
ATOM 4653 C C . LEU A 1 617 ? 4.799 -24.380 -30.725 1.00 95.50 617 LEU A C 1
ATOM 4655 O O . LEU A 1 617 ? 5.352 -25.079 -29.871 1.00 95.50 617 LEU A O 1
ATOM 4659 N N . ILE A 1 618 ? 4.331 -23.162 -30.431 1.00 95.50 618 ILE A N 1
ATOM 4660 C CA . ILE A 1 618 ? 4.368 -22.582 -29.069 1.00 95.50 618 ILE A CA 1
ATOM 4661 C C . ILE A 1 618 ? 3.058 -22.769 -28.296 1.00 95.50 618 ILE A C 1
ATOM 4663 O O . ILE A 1 618 ? 3.067 -22.685 -27.068 1.00 95.50 618 ILE A O 1
ATOM 4667 N N . ALA A 1 619 ? 1.950 -23.058 -28.984 1.00 92.88 619 ALA A N 1
ATOM 4668 C CA . ALA A 1 619 ? 0.625 -23.190 -28.381 1.00 92.88 619 ALA A CA 1
ATOM 4669 C C . ALA A 1 619 ? 0.540 -24.171 -27.190 1.00 92.88 619 ALA A C 1
ATOM 4671 O O . ALA A 1 619 ? -0.079 -23.797 -26.194 1.00 92.88 619 ALA A O 1
ATOM 4672 N N . PRO A 1 620 ? 1.189 -25.358 -27.198 1.00 88.81 620 PRO A N 1
ATOM 4673 C CA . PRO A 1 620 ? 1.168 -26.272 -26.049 1.00 88.81 620 PRO A CA 1
ATOM 4674 C C . PRO A 1 620 ? 1.959 -25.776 -24.827 1.00 88.81 620 PRO A C 1
ATOM 4676 O O . PRO A 1 620 ? 1.881 -26.387 -23.764 1.00 88.81 620 PRO A O 1
ATOM 4679 N N . THR A 1 621 ? 2.766 -24.721 -24.985 1.00 83.81 621 THR A N 1
ATOM 4680 C CA . THR A 1 621 ? 3.747 -24.247 -23.992 1.00 83.81 621 THR A CA 1
ATOM 4681 C C . THR A 1 621 ? 3.490 -22.831 -23.468 1.00 83.81 621 THR A C 1
ATOM 4683 O O . THR A 1 621 ? 4.213 -22.411 -22.567 1.00 83.81 621 THR A O 1
ATOM 4686 N N . LYS A 1 622 ? 2.478 -22.111 -23.986 1.00 84.56 622 LYS A N 1
ATOM 4687 C CA . LYS A 1 622 ? 2.161 -20.729 -23.576 1.00 84.56 622 LYS A CA 1
ATOM 4688 C C . LYS A 1 622 ? 1.954 -20.627 -22.065 1.00 84.56 622 LYS A C 1
ATOM 4690 O O . LYS A 1 622 ? 1.135 -21.349 -21.495 1.00 84.56 622 LYS A O 1
ATOM 4695 N N . ARG A 1 623 ? 2.665 -19.698 -21.423 1.00 80.81 623 ARG A N 1
ATOM 4696 C CA . ARG A 1 623 ? 2.533 -19.429 -19.983 1.00 80.81 623 ARG A CA 1
ATOM 4697 C C . ARG A 1 623 ? 1.366 -18.498 -19.666 1.00 80.81 623 ARG A C 1
ATOM 4699 O O . ARG A 1 623 ? 1.158 -17.485 -20.333 1.00 80.81 623 ARG A O 1
ATOM 4706 N N . ASP A 1 624 ? 0.675 -18.791 -18.565 1.00 75.38 624 ASP A N 1
ATOM 4707 C CA . ASP A 1 624 ? -0.315 -17.888 -17.979 1.00 75.38 624 ASP A CA 1
ATOM 4708 C C . ASP A 1 624 ? 0.303 -16.508 -17.687 1.00 75.38 624 ASP A C 1
ATOM 4710 O O . ASP A 1 624 ? 1.358 -16.393 -17.060 1.00 75.38 624 ASP A O 1
ATOM 4714 N N . GLY A 1 625 ? -0.374 -15.443 -18.125 1.00 76.00 625 GLY A N 1
ATOM 4715 C CA . GLY A 1 625 ? 0.048 -14.061 -17.874 1.00 76.00 625 GLY A CA 1
ATOM 4716 C C . GLY A 1 625 ? 1.124 -13.504 -18.817 1.00 76.00 625 GLY A C 1
ATOM 4717 O O . GLY A 1 625 ? 1.645 -12.417 -18.543 1.00 76.00 625 GLY A O 1
ATOM 4718 N N . VAL A 1 626 ? 1.454 -14.196 -19.914 1.00 86.94 626 VAL A N 1
ATOM 4719 C CA . VAL A 1 626 ? 2.237 -13.642 -21.034 1.00 86.94 626 VAL A CA 1
ATOM 4720 C C . VAL A 1 626 ? 1.312 -13.387 -22.226 1.00 86.94 626 VAL A C 1
ATOM 4722 O O . VAL A 1 626 ? 0.586 -14.281 -22.662 1.00 86.94 626 VAL A O 1
ATOM 4725 N N . CYS A 1 627 ? 1.336 -12.160 -22.743 1.00 92.50 627 CYS A N 1
ATOM 4726 C CA . CYS A 1 627 ? 0.640 -11.772 -23.968 1.00 92.50 627 CYS A CA 1
ATOM 4727 C C . CYS A 1 627 ? 1.437 -12.249 -25.191 1.00 92.50 627 CYS A C 1
ATOM 4729 O O . CYS A 1 627 ? 2.645 -12.012 -25.266 1.00 92.50 627 CYS A O 1
ATOM 4731 N N . TYR A 1 628 ? 0.787 -12.878 -26.168 1.00 96.94 628 TYR A N 1
ATOM 4732 C CA . TYR A 1 628 ? 1.371 -13.056 -27.501 1.00 96.94 628 TYR A CA 1
ATOM 4733 C C . TYR A 1 628 ? 0.691 -12.115 -28.496 1.00 96.94 628 TYR A C 1
ATOM 4735 O O . TYR A 1 628 ? -0.537 -12.144 -28.653 1.00 96.94 628 TYR A O 1
ATOM 4743 N N . SER A 1 629 ? 1.491 -11.319 -29.208 1.00 96.56 629 SER A N 1
ATOM 4744 C CA . SER A 1 629 ? 1.014 -10.375 -30.220 1.00 96.56 629 SER A CA 1
ATOM 4745 C C . SER A 1 629 ? 1.506 -10.702 -31.634 1.00 96.56 629 SER A C 1
ATOM 4747 O O . SER A 1 629 ? 2.510 -11.398 -31.829 1.00 96.56 629 SER A O 1
ATOM 4749 N N . ALA A 1 630 ? 0.754 -10.243 -32.642 1.00 97.00 630 ALA A N 1
ATOM 4750 C CA . ALA A 1 630 ? 1.085 -10.433 -34.054 1.00 97.00 630 ALA A CA 1
ATOM 4751 C C . ALA A 1 630 ? 0.702 -9.228 -34.926 1.00 97.00 630 ALA A C 1
ATOM 4753 O O . ALA A 1 630 ? -0.429 -8.741 -34.862 1.00 97.00 630 ALA A O 1
ATOM 4754 N N . LEU A 1 631 ? 1.601 -8.790 -35.812 1.00 95.25 631 LEU A N 1
ATOM 4755 C CA . LEU A 1 631 ? 1.328 -7.669 -36.721 1.00 95.25 631 LEU A CA 1
ATOM 4756 C C . LEU A 1 631 ? 0.472 -8.099 -37.923 1.00 95.25 631 LEU A C 1
ATOM 4758 O O . LEU A 1 631 ? 0.815 -9.039 -38.647 1.00 95.25 631 LEU A O 1
ATOM 4762 N N . VAL A 1 632 ? -0.630 -7.380 -38.156 1.00 95.50 632 VAL A N 1
ATOM 4763 C CA . VAL A 1 632 ? -1.655 -7.646 -39.176 1.00 95.50 632 VAL A CA 1
ATOM 4764 C C . VAL A 1 632 ? -1.772 -6.451 -40.146 1.00 95.50 632 VAL A C 1
ATOM 4766 O O . VAL A 1 632 ? -2.447 -5.464 -39.872 1.00 95.50 632 VAL A O 1
ATOM 4769 N N . PRO A 1 633 ? -1.126 -6.493 -41.326 1.00 87.94 633 PRO A N 1
ATOM 4770 C CA . PRO A 1 633 ? -1.007 -5.321 -42.208 1.00 87.94 633 PRO A CA 1
ATOM 4771 C C . PRO A 1 633 ? -2.282 -4.973 -43.005 1.00 87.94 633 PRO A C 1
ATOM 4773 O O . PRO A 1 633 ? -2.266 -4.042 -43.810 1.00 87.94 633 PRO A O 1
ATOM 4776 N N . ASN A 1 634 ? -3.335 -5.789 -42.906 1.00 91.00 634 ASN A N 1
ATOM 4777 C CA . ASN A 1 634 ? -4.634 -5.661 -43.581 1.00 91.00 634 ASN A CA 1
ATOM 4778 C C . ASN A 1 634 ? -5.576 -6.786 -43.103 1.00 91.00 634 ASN A C 1
ATOM 4780 O O . ASN A 1 634 ? -5.123 -7.738 -42.464 1.00 91.00 634 ASN A O 1
ATOM 4784 N N . MET A 1 635 ? -6.855 -6.728 -43.502 1.00 93.62 635 MET A N 1
ATOM 4785 C CA . MET A 1 635 ? -7.873 -7.748 -43.193 1.00 93.62 635 MET A CA 1
ATOM 4786 C C . MET A 1 635 ? -7.420 -9.194 -43.442 1.00 93.62 635 MET A C 1
ATOM 4788 O O . MET A 1 635 ? -7.667 -10.039 -42.595 1.00 93.62 635 MET A O 1
ATOM 4792 N N . LYS A 1 636 ? -6.700 -9.495 -44.533 1.00 93.69 636 LYS A N 1
ATOM 4793 C CA . LYS A 1 636 ? -6.236 -10.870 -44.800 1.00 93.69 636 LYS A CA 1
ATOM 4794 C C . LYS A 1 636 ? -5.168 -11.334 -43.798 1.00 93.69 636 LYS A C 1
ATOM 4796 O O . LYS A 1 636 ? -5.094 -12.515 -43.469 1.00 93.69 636 LYS A O 1
ATOM 4801 N N . GLY A 1 637 ? -4.330 -10.417 -43.315 1.00 94.56 637 GLY A N 1
ATOM 4802 C CA . GLY A 1 637 ? -3.398 -10.716 -42.227 1.00 94.56 637 GLY A CA 1
ATOM 4803 C C . GLY A 1 637 ? -4.138 -11.016 -40.921 1.00 94.56 637 GLY A C 1
ATOM 4804 O O . GLY A 1 637 ? -3.808 -11.968 -40.220 1.00 94.56 637 GLY A O 1
ATOM 4805 N N . PHE A 1 638 ? -5.191 -10.250 -40.643 1.00 96.38 638 PHE A N 1
ATOM 4806 C CA . PHE A 1 638 ? -6.054 -10.437 -39.479 1.00 96.38 638 PHE A CA 1
ATOM 4807 C C . PHE A 1 638 ? -6.876 -11.742 -39.542 1.00 96.38 638 PHE A C 1
ATOM 4809 O O . PHE A 1 638 ? -6.896 -12.489 -38.569 1.00 96.38 638 PHE A O 1
ATOM 4816 N N . GLU A 1 639 ? -7.436 -12.099 -40.703 1.00 96.12 639 GLU A N 1
ATOM 4817 C CA . GLU A 1 639 ? -8.035 -13.421 -40.971 1.00 96.12 639 GLU A CA 1
ATOM 4818 C C . GLU A 1 639 ? -7.054 -14.568 -40.655 1.00 96.12 639 GLU A C 1
ATOM 4820 O O . GLU A 1 639 ? -7.452 -15.589 -40.095 1.00 96.12 639 GLU A O 1
ATOM 4825 N N . GLY A 1 640 ? -5.761 -14.390 -40.960 1.00 95.69 640 GLY A N 1
ATOM 4826 C CA . GLY A 1 640 ? -4.698 -15.340 -40.612 1.00 95.69 640 GLY A CA 1
ATOM 4827 C C . GLY A 1 640 ? -4.465 -15.482 -39.103 1.00 95.69 640 GLY A C 1
ATOM 4828 O O . GLY A 1 640 ? -4.310 -16.601 -38.613 1.00 95.69 640 GLY A O 1
ATOM 4829 N N . ALA A 1 641 ? -4.507 -14.377 -38.355 1.00 95.81 641 ALA A N 1
ATOM 4830 C CA . ALA A 1 641 ? -4.418 -14.396 -36.893 1.00 95.81 641 ALA A CA 1
ATOM 4831 C C . ALA A 1 641 ? -5.642 -15.077 -36.247 1.00 95.81 641 ALA A C 1
ATOM 4833 O O . ALA A 1 641 ? -5.494 -15.870 -35.315 1.00 95.81 641 ALA A O 1
ATOM 4834 N N . LEU A 1 642 ? -6.849 -14.837 -36.775 1.00 95.75 642 LEU A N 1
ATOM 4835 C CA . LEU A 1 642 ? -8.061 -15.524 -36.314 1.00 95.75 642 LEU A CA 1
ATOM 4836 C C . LEU A 1 642 ? -8.028 -17.028 -36.614 1.00 95.75 642 LEU A C 1
ATOM 4838 O O . LEU A 1 642 ? -8.423 -17.820 -35.759 1.00 95.75 642 LEU A O 1
ATOM 4842 N N . ALA A 1 643 ? -7.507 -17.436 -37.776 1.00 96.00 643 ALA A N 1
ATOM 4843 C CA . ALA A 1 643 ? -7.315 -18.848 -38.104 1.00 96.00 643 ALA A CA 1
ATOM 4844 C C . ALA A 1 643 ? -6.359 -19.546 -37.119 1.00 96.00 643 ALA A C 1
ATOM 4846 O O . ALA A 1 643 ? -6.638 -20.660 -36.690 1.00 96.00 643 ALA A O 1
ATOM 4847 N N . VAL A 1 644 ? -5.285 -18.877 -36.685 1.00 96.38 644 VAL A N 1
ATOM 4848 C CA . VAL A 1 644 ? -4.379 -19.404 -35.648 1.00 96.38 644 VAL A CA 1
ATOM 4849 C C . VAL A 1 644 ? -5.078 -19.567 -34.293 1.00 96.38 644 VAL A C 1
ATOM 4851 O O . VAL A 1 644 ? -4.897 -20.594 -33.642 1.00 96.38 644 VAL A O 1
ATOM 4854 N N . ASN A 1 645 ? -5.915 -18.612 -33.873 1.00 95.00 645 ASN A N 1
ATOM 4855 C CA . ASN A 1 645 ? -6.707 -18.755 -32.643 1.00 95.00 645 ASN A CA 1
ATOM 4856 C C . ASN A 1 645 ? -7.748 -19.887 -32.736 1.00 95.00 645 ASN A C 1
ATOM 4858 O O . ASN A 1 645 ? -7.963 -20.603 -31.759 1.00 95.00 645 ASN A O 1
ATOM 4862 N N . HIS A 1 646 ? -8.358 -20.089 -33.906 1.00 94.06 646 HIS A N 1
ATOM 4863 C CA . HIS A 1 646 ? -9.259 -21.215 -34.165 1.00 94.06 646 HIS A CA 1
ATOM 4864 C C . HIS A 1 646 ? -8.524 -22.564 -34.074 1.00 94.06 646 HIS A C 1
ATOM 4866 O O . HIS A 1 646 ? -8.928 -23.438 -33.306 1.00 94.06 646 HIS A O 1
ATOM 4872 N N . ASP A 1 647 ? -7.411 -22.712 -34.796 1.00 93.62 647 ASP A N 1
ATOM 4873 C CA . ASP A 1 647 ? -6.572 -23.915 -34.783 1.00 93.62 647 ASP A CA 1
ATOM 4874 C C . ASP A 1 647 ? -6.053 -24.238 -33.374 1.00 93.62 647 ASP A C 1
ATOM 4876 O O . ASP A 1 647 ? -6.083 -25.396 -32.959 1.00 93.62 647 ASP A O 1
ATOM 4880 N N . ALA A 1 648 ? -5.621 -23.233 -32.606 1.00 92.25 648 ALA A N 1
ATOM 4881 C CA . ALA A 1 648 ? -5.140 -23.428 -31.239 1.00 92.25 648 ALA A CA 1
ATOM 4882 C C . ALA A 1 648 ? -6.236 -23.950 -30.294 1.00 92.25 648 ALA A C 1
ATOM 4884 O O . ALA A 1 648 ? -5.975 -24.821 -29.455 1.00 92.25 648 ALA A O 1
ATOM 4885 N N . ARG A 1 649 ? -7.474 -23.478 -30.479 1.00 91.62 649 ARG A N 1
ATOM 4886 C CA . ARG A 1 649 ? -8.651 -23.936 -29.734 1.00 91.62 649 ARG A CA 1
ATOM 4887 C C . ARG A 1 649 ? -9.033 -25.373 -30.088 1.00 91.62 649 ARG A C 1
ATOM 4889 O O . ARG A 1 649 ? -9.354 -26.139 -29.182 1.00 91.62 649 ARG A O 1
ATOM 4896 N N . GLU A 1 650 ? -8.991 -25.750 -31.367 1.00 92.56 650 GLU A N 1
ATOM 4897 C CA . GLU A 1 650 ? -9.343 -27.108 -31.814 1.00 92.56 650 GLU A CA 1
ATOM 4898 C C . GLU A 1 650 ? -8.256 -28.155 -31.523 1.00 92.56 650 GLU A C 1
ATOM 4900 O O . GLU A 1 650 ? -8.582 -29.273 -31.121 1.00 92.56 650 GLU A O 1
ATOM 4905 N N . LYS A 1 651 ? -6.974 -27.818 -31.717 1.00 92.31 651 LYS A N 1
ATOM 4906 C CA . LYS A 1 651 ? -5.847 -28.759 -31.571 1.00 92.31 651 LYS A CA 1
ATOM 4907 C C . LYS A 1 651 ? -5.356 -28.894 -30.132 1.00 92.31 651 LYS A C 1
ATOM 4909 O O . LYS A 1 651 ? -5.105 -30.006 -29.675 1.00 92.31 651 LYS A O 1
ATOM 4914 N N . HIS A 1 652 ? -5.196 -27.762 -29.441 1.00 89.12 652 HIS A N 1
ATOM 4915 C CA . HIS A 1 652 ? -4.461 -27.670 -28.170 1.00 89.12 652 HIS A CA 1
ATOM 4916 C C . HIS A 1 652 ? -5.356 -27.283 -26.984 1.00 89.12 652 HIS A C 1
ATOM 4918 O O . HIS A 1 652 ? -4.897 -27.273 -25.846 1.00 89.12 652 HIS A O 1
ATOM 4924 N N . GLY A 1 653 ? -6.634 -26.965 -27.227 1.00 87.25 653 GLY A N 1
ATOM 4925 C CA . GLY A 1 653 ? -7.586 -26.529 -26.198 1.00 87.25 653 GLY A CA 1
ATOM 4926 C C . GLY A 1 653 ? -7.370 -25.096 -25.695 1.00 87.25 653 GLY A C 1
ATOM 4927 O O . GLY A 1 653 ? -8.046 -24.669 -24.761 1.00 87.25 653 GLY A O 1
ATOM 4928 N N . VAL A 1 654 ? -6.455 -24.344 -26.311 1.00 86.44 654 VAL A N 1
ATOM 4929 C CA . VAL A 1 654 ? -6.120 -22.965 -25.937 1.00 86.44 654 VAL A CA 1
ATOM 4930 C C . VAL A 1 654 ? -7.177 -22.028 -26.522 1.00 86.44 654 VAL A C 1
ATOM 4932 O O . VAL A 1 654 ? -7.207 -21.808 -27.728 1.00 86.44 654 VAL A O 1
ATOM 4935 N N . GLU A 1 655 ? -8.059 -21.470 -25.686 1.00 81.88 655 GLU A N 1
ATOM 4936 C CA . GLU A 1 655 ? -9.164 -20.615 -26.161 1.00 81.88 655 GLU A CA 1
ATOM 4937 C C . GLU A 1 655 ? -8.681 -19.332 -26.865 1.00 81.88 655 GLU A C 1
ATOM 4939 O O . GLU A 1 655 ? -9.363 -18.833 -27.763 1.00 81.88 655 GLU A O 1
ATOM 4944 N N . ARG A 1 656 ? -7.500 -18.822 -26.490 1.00 86.19 656 ARG A N 1
ATOM 4945 C CA . ARG A 1 656 ? -6.856 -17.667 -27.124 1.00 86.19 656 ARG A CA 1
ATOM 4946 C C . ARG A 1 656 ? -5.331 -17.777 -27.063 1.00 86.19 656 ARG A C 1
ATOM 4948 O O . ARG A 1 656 ? -4.728 -17.734 -25.990 1.00 86.19 656 ARG A O 1
ATOM 4955 N N . LEU A 1 657 ? -4.711 -17.928 -28.229 1.00 93.31 657 LEU A N 1
ATOM 4956 C CA . LEU A 1 657 ? -3.262 -18.019 -28.382 1.00 93.31 657 LEU A CA 1
ATOM 4957 C C . LEU A 1 657 ? -2.648 -16.644 -28.651 1.00 93.31 657 LEU A C 1
ATOM 4959 O O . LEU A 1 657 ? -1.760 -16.237 -27.911 1.00 93.31 657 LEU A O 1
ATOM 4963 N N . ILE A 1 658 ? -3.151 -15.937 -29.664 1.00 96.12 658 ILE A N 1
ATOM 4964 C CA . ILE A 1 658 ? -2.860 -14.529 -29.953 1.00 96.12 658 ILE A CA 1
ATOM 4965 C C . ILE A 1 658 ? -3.850 -13.680 -29.158 1.00 96.12 658 ILE A C 1
ATOM 4967 O O . ILE A 1 658 ? -5.061 -13.808 -29.360 1.00 96.12 658 ILE A O 1
ATOM 4971 N N . ASP A 1 659 ? -3.347 -12.810 -28.285 1.00 93.69 659 ASP A N 1
ATOM 4972 C CA . ASP A 1 659 ? -4.161 -11.958 -27.405 1.00 93.69 659 ASP A CA 1
ATOM 4973 C C . ASP A 1 659 ? -4.349 -10.539 -27.959 1.00 93.69 659 ASP A C 1
ATOM 4975 O O . ASP A 1 659 ? -5.363 -9.884 -27.700 1.00 93.69 659 ASP A O 1
ATOM 4979 N N . LYS A 1 660 ? -3.365 -10.080 -28.739 1.00 94.94 660 LYS A N 1
ATOM 4980 C CA . LYS A 1 660 ? -3.253 -8.724 -29.279 1.00 94.94 660 LYS A CA 1
ATOM 4981 C C . LYS A 1 660 ? -2.844 -8.770 -30.753 1.00 94.94 660 LYS A C 1
ATOM 4983 O O . LYS A 1 660 ? -2.036 -9.605 -31.159 1.00 94.94 660 LYS A O 1
ATOM 4988 N N . VAL A 1 661 ? -3.359 -7.845 -31.555 1.00 96.94 661 VAL A N 1
ATOM 4989 C CA . VAL A 1 661 ? -2.955 -7.654 -32.954 1.00 96.94 661 VAL A CA 1
ATOM 4990 C C . VAL A 1 661 ? -2.392 -6.252 -33.183 1.00 96.94 661 VAL A C 1
ATOM 4992 O O . VAL A 1 661 ? -2.891 -5.275 -32.629 1.00 96.94 661 VAL A O 1
ATOM 4995 N N . SER A 1 662 ? -1.348 -6.144 -34.002 1.00 95.75 662 SER A N 1
ATOM 4996 C CA . SER A 1 662 ? -0.644 -4.878 -34.248 1.00 95.75 662 SER A CA 1
ATOM 4997 C C . SER A 1 662 ? -0.932 -4.330 -35.648 1.00 95.75 662 SER A C 1
ATOM 4999 O O . SER A 1 662 ? -0.774 -5.041 -36.640 1.00 95.75 662 SER A O 1
ATOM 5001 N N . VAL A 1 663 ? -1.297 -3.055 -35.749 1.00 94.62 663 VAL A N 1
ATOM 5002 C CA . VAL A 1 663 ? -1.345 -2.268 -36.995 1.00 94.62 663 VAL A CA 1
ATOM 5003 C C . VAL A 1 663 ? -0.232 -1.214 -36.976 1.00 94.62 663 VAL A C 1
ATOM 5005 O O . VAL A 1 663 ? 0.275 -0.874 -35.909 1.00 94.62 663 VAL A O 1
ATOM 5008 N N . PHE A 1 664 ? 0.204 -0.715 -38.138 1.00 92.06 664 PHE A N 1
ATOM 5009 C CA . PHE A 1 664 ? 1.402 0.134 -38.212 1.00 92.06 664 PHE A CA 1
ATOM 5010 C C . PHE A 1 664 ? 1.333 1.214 -39.295 1.00 92.06 664 PHE A C 1
ATOM 5012 O O . PHE A 1 664 ? 0.949 0.963 -40.435 1.00 92.06 664 PHE A O 1
ATOM 5019 N N . THR A 1 665 ? 1.762 2.419 -38.941 1.00 93.56 665 THR A N 1
ATOM 5020 C CA . THR A 1 665 ? 1.883 3.575 -39.830 1.00 93.56 665 THR A CA 1
ATOM 5021 C C . THR A 1 665 ? 3.161 4.361 -39.498 1.00 93.56 665 THR A C 1
ATOM 5023 O O . THR A 1 665 ? 4.067 3.849 -38.830 1.00 93.56 665 THR A O 1
ATOM 5026 N N . ALA A 1 666 ? 3.285 5.590 -39.988 1.00 94.31 666 ALA A N 1
ATOM 5027 C CA . ALA A 1 666 ? 4.407 6.479 -39.715 1.00 94.31 666 ALA A CA 1
ATOM 5028 C C . ALA A 1 666 ? 3.936 7.914 -39.476 1.00 94.31 666 ALA A C 1
ATOM 5030 O O . ALA A 1 666 ? 2.921 8.334 -40.018 1.00 94.31 666 ALA A O 1
ATOM 5031 N N . ALA A 1 667 ? 4.737 8.701 -38.760 1.00 94.56 667 ALA A N 1
ATOM 5032 C CA . ALA A 1 667 ? 4.588 10.154 -38.694 1.00 94.56 667 ALA A CA 1
ATOM 5033 C C . ALA A 1 667 ? 5.123 10.866 -39.961 1.00 94.56 667 ALA A C 1
ATOM 5035 O O . ALA A 1 667 ? 5.172 12.090 -40.013 1.00 94.56 667 ALA A O 1
ATOM 5036 N N . SER A 1 668 ? 5.540 10.121 -40.994 1.00 94.25 668 SER A N 1
ATOM 5037 C CA . SER A 1 668 ? 6.132 10.632 -42.238 1.00 94.25 668 SER A CA 1
ATOM 5038 C C . SER A 1 668 ? 5.507 9.970 -43.469 1.00 94.25 668 SER A C 1
ATOM 5040 O O . SER A 1 668 ? 5.513 8.745 -43.601 1.00 94.25 668 SER A O 1
ATOM 5042 N N . GLU A 1 669 ? 5.038 10.792 -44.411 1.00 92.56 669 GLU A N 1
ATOM 5043 C CA . GLU A 1 669 ? 4.501 10.332 -45.698 1.00 92.56 669 GLU A CA 1
ATOM 5044 C C . GLU A 1 669 ? 5.591 9.714 -46.582 1.00 92.56 669 GLU A C 1
ATOM 5046 O O . GLU A 1 669 ? 5.383 8.655 -47.178 1.00 92.56 669 GLU A O 1
ATOM 5051 N N . GLY A 1 670 ? 6.790 10.309 -46.625 1.00 90.31 670 GLY A N 1
ATOM 5052 C CA . GLY A 1 670 ? 7.924 9.752 -47.360 1.00 90.31 670 GLY A CA 1
ATOM 5053 C C . GLY A 1 670 ? 8.337 8.373 -46.847 1.00 90.31 670 GLY A C 1
ATOM 5054 O O . GLY A 1 670 ? 8.690 7.507 -47.650 1.00 90.31 670 GLY A O 1
ATOM 5055 N N . PHE A 1 671 ? 8.238 8.125 -45.536 1.00 90.38 671 PHE A N 1
ATOM 5056 C CA . PHE A 1 671 ? 8.460 6.799 -44.960 1.00 90.38 671 PHE A CA 1
ATOM 5057 C C . PHE A 1 671 ? 7.291 5.845 -45.228 1.00 90.38 671 PHE A C 1
ATOM 5059 O O . PHE A 1 671 ? 7.530 4.731 -45.697 1.00 90.38 671 PHE A O 1
ATOM 5066 N N . SER A 1 672 ? 6.040 6.267 -45.002 1.00 91.25 672 SER A N 1
ATOM 5067 C CA . SER A 1 672 ? 4.859 5.415 -45.214 1.00 91.25 672 SER A CA 1
ATOM 5068 C C . SER A 1 672 ? 4.782 4.904 -46.658 1.00 91.25 672 SER A C 1
ATOM 5070 O O . SER A 1 672 ? 4.683 3.694 -46.889 1.00 91.25 672 SER A O 1
ATOM 5072 N N . LEU A 1 673 ? 4.989 5.792 -47.638 1.00 90.00 673 LEU A N 1
ATOM 5073 C CA . LEU A 1 673 ? 5.000 5.452 -49.063 1.00 90.00 673 LEU A CA 1
ATOM 5074 C C . LEU A 1 673 ? 6.153 4.510 -49.441 1.00 90.00 673 LEU A C 1
ATOM 5076 O O . LEU A 1 673 ? 5.996 3.683 -50.340 1.00 90.00 673 LEU A O 1
ATOM 5080 N N . LYS A 1 674 ? 7.306 4.605 -48.768 1.00 86.12 674 LYS A N 1
ATOM 5081 C CA . LYS A 1 674 ? 8.470 3.735 -49.012 1.00 86.12 674 LYS A CA 1
ATOM 5082 C C . LYS A 1 674 ? 8.348 2.360 -48.364 1.00 86.12 674 LYS A C 1
ATOM 5084 O O . LYS A 1 674 ? 8.818 1.393 -48.960 1.00 86.12 674 LYS A O 1
ATOM 5089 N N . ASN A 1 675 ? 7.733 2.290 -47.186 1.00 84.19 675 ASN A N 1
ATOM 5090 C CA . ASN A 1 675 ? 7.618 1.081 -46.375 1.00 84.19 675 ASN A CA 1
ATOM 5091 C C . ASN A 1 675 ? 6.371 0.249 -46.738 1.00 84.19 675 ASN A C 1
ATOM 5093 O O . ASN A 1 675 ? 6.438 -0.972 -46.843 1.00 84.19 675 ASN A O 1
ATOM 5097 N N . THR A 1 676 ? 5.230 0.906 -46.976 1.00 83.50 676 THR A N 1
ATOM 5098 C CA . THR A 1 676 ? 3.918 0.245 -47.149 1.00 83.50 676 THR A CA 1
ATOM 5099 C C . THR A 1 676 ? 3.302 0.404 -48.544 1.00 83.50 676 THR A C 1
ATOM 5101 O O . THR A 1 676 ? 2.292 -0.240 -48.843 1.00 83.50 676 THR A O 1
ATOM 5104 N N . ASN A 1 677 ? 3.895 1.250 -49.401 1.00 88.31 677 ASN A N 1
ATOM 5105 C CA . ASN A 1 677 ? 3.292 1.720 -50.655 1.00 88.31 677 ASN A CA 1
ATOM 5106 C C . ASN A 1 677 ? 1.865 2.267 -50.411 1.00 88.31 677 ASN A C 1
ATOM 5108 O O . ASN A 1 677 ? 0.893 1.848 -51.050 1.00 88.31 677 ASN A O 1
ATOM 5112 N N . ALA A 1 678 ? 1.748 3.158 -49.426 1.00 90.62 678 ALA A N 1
ATOM 5113 C CA . ALA A 1 678 ? 0.521 3.843 -49.036 1.00 90.62 678 ALA A CA 1
ATOM 5114 C C . ALA A 1 678 ? 0.847 5.204 -48.403 1.00 90.62 678 ALA A C 1
ATOM 5116 O O . ALA A 1 678 ? 1.935 5.363 -47.846 1.00 90.62 678 ALA A O 1
ATOM 5117 N N . THR A 1 679 ? -0.077 6.160 -48.448 1.00 94.50 679 THR A N 1
ATOM 5118 C CA . THR A 1 679 ? -0.009 7.351 -47.580 1.00 94.50 679 THR A CA 1
ATOM 5119 C C . THR A 1 679 ? -0.352 7.010 -46.126 1.00 94.50 679 THR A C 1
ATOM 5121 O O . THR A 1 679 ? -0.812 5.902 -45.834 1.00 94.50 679 THR A O 1
ATOM 5124 N N . ILE A 1 680 ? -0.164 7.945 -45.190 1.00 93.62 680 ILE A N 1
ATOM 5125 C CA . ILE A 1 680 ? -0.638 7.772 -43.803 1.00 93.62 680 ILE A CA 1
ATOM 5126 C C . ILE A 1 680 ? -2.164 7.560 -43.807 1.00 93.62 680 ILE A C 1
ATOM 5128 O O . ILE A 1 680 ? -2.656 6.600 -43.211 1.00 93.62 680 ILE A O 1
ATOM 5132 N N . GLU A 1 681 ? -2.899 8.364 -44.581 1.00 93.44 681 GLU A N 1
ATOM 5133 C CA . GLU A 1 681 ? -4.352 8.233 -44.779 1.00 93.44 681 GLU A CA 1
ATOM 5134 C C . GLU A 1 681 ? -4.754 6.827 -45.259 1.00 93.44 681 GLU A C 1
ATOM 5136 O O . GLU A 1 681 ? -5.562 6.148 -44.625 1.00 93.44 681 GLU A O 1
ATOM 5141 N N . GLU A 1 682 ? -4.116 6.338 -46.327 1.00 93.31 682 GLU A N 1
ATOM 5142 C CA . GLU A 1 682 ? -4.390 5.019 -46.907 1.00 93.31 682 GLU A CA 1
ATOM 5143 C C . GLU A 1 682 ? -4.003 3.856 -45.977 1.00 93.31 682 GLU A C 1
ATOM 5145 O O . GLU A 1 682 ? -4.466 2.736 -46.199 1.00 93.31 682 GLU A O 1
ATOM 5150 N N . THR A 1 683 ? -3.154 4.066 -44.960 1.00 92.94 683 THR A N 1
ATOM 5151 C CA . THR A 1 683 ? -2.936 3.064 -43.899 1.00 92.94 683 THR A CA 1
ATOM 5152 C C . THR A 1 683 ? -4.066 3.071 -42.873 1.00 92.94 683 THR A C 1
ATOM 5154 O O . THR A 1 683 ? -4.600 2.007 -42.567 1.00 92.94 683 THR A O 1
ATOM 5157 N N . LEU A 1 684 ? -4.505 4.246 -42.415 1.00 93.12 684 LEU A N 1
ATOM 5158 C CA . LEU A 1 684 ? -5.600 4.391 -41.450 1.00 93.12 684 LEU A CA 1
ATOM 5159 C C . LEU A 1 684 ? -6.924 3.825 -42.002 1.00 93.12 684 LEU A C 1
ATOM 5161 O O . LEU A 1 684 ? -7.599 3.055 -41.313 1.00 93.12 684 LEU A O 1
ATOM 5165 N N . GLU A 1 685 ? -7.237 4.075 -43.279 1.00 93.44 685 GLU A N 1
ATOM 5166 C CA . GLU A 1 685 ? -8.387 3.466 -43.973 1.00 93.44 685 GLU A CA 1
ATOM 5167 C C . GLU A 1 685 ? -8.350 1.921 -43.980 1.00 93.44 685 GLU A C 1
ATOM 5169 O O . GLU A 1 685 ? -9.399 1.274 -43.955 1.00 93.44 685 GLU A O 1
ATOM 5174 N N . ARG A 1 686 ? -7.158 1.302 -43.984 1.00 92.69 686 ARG A N 1
ATOM 5175 C CA . ARG A 1 686 ? -6.997 -0.168 -43.941 1.00 92.69 686 ARG A CA 1
ATOM 5176 C C . ARG A 1 686 ? -7.194 -0.750 -42.542 1.00 92.69 686 ARG A C 1
ATOM 5178 O O . ARG A 1 686 ? -7.444 -1.951 -42.443 1.00 92.69 686 ARG A O 1
ATOM 5185 N N . PHE A 1 687 ? -7.079 0.058 -41.486 1.00 93.25 687 PHE A N 1
ATOM 5186 C CA . PHE A 1 687 ? -7.205 -0.383 -40.090 1.00 93.25 687 PHE A CA 1
ATOM 5187 C C . PHE A 1 687 ? -8.621 -0.204 -39.539 1.00 93.25 687 PHE A C 1
ATOM 5189 O O . PHE A 1 687 ? -9.058 -1.022 -38.731 1.00 93.25 687 PHE A O 1
ATOM 5196 N N . ALA A 1 688 ? -9.370 0.779 -40.049 1.00 92.81 688 ALA A N 1
ATOM 5197 C CA . ALA A 1 688 ? -10.776 1.015 -39.716 1.00 92.81 688 ALA A CA 1
ATOM 5198 C C . ALA A 1 688 ? -11.696 -0.238 -39.732 1.00 92.81 688 ALA A C 1
ATOM 5200 O O . ALA A 1 688 ? -12.544 -0.336 -38.848 1.00 92.81 688 ALA A O 1
ATOM 5201 N N . PRO A 1 689 ? -11.565 -1.219 -40.658 1.00 94.12 689 PRO A N 1
ATOM 5202 C CA . PRO A 1 689 ? -12.338 -2.466 -40.588 1.00 94.12 689 PRO A CA 1
ATOM 5203 C C . PRO A 1 689 ? -11.728 -3.550 -39.679 1.00 94.12 689 PRO A C 1
ATOM 5205 O O . PRO A 1 689 ? -12.442 -4.474 -39.302 1.00 94.12 689 PRO A O 1
ATOM 5208 N N . ILE A 1 690 ? -10.435 -3.469 -39.334 1.00 94.44 690 ILE A N 1
ATOM 5209 C CA . ILE A 1 690 ? -9.746 -4.470 -38.497 1.00 94.44 690 ILE A CA 1
ATOM 5210 C C . ILE A 1 690 ? -10.117 -4.276 -37.027 1.00 94.44 690 ILE A C 1
ATOM 5212 O O . ILE A 1 690 ? -10.469 -5.237 -36.350 1.00 94.44 690 ILE A O 1
ATOM 5216 N N . ILE A 1 691 ? -10.036 -3.036 -36.537 1.00 92.75 691 ILE A N 1
ATOM 5217 C CA . ILE A 1 691 ? -10.156 -2.704 -35.110 1.00 92.75 691 ILE A CA 1
ATOM 5218 C C . ILE A 1 691 ? -11.481 -3.187 -34.480 1.00 92.75 691 ILE A C 1
ATOM 5220 O O . ILE A 1 691 ? -11.419 -3.955 -33.519 1.00 92.75 691 ILE A O 1
ATOM 5224 N N . PRO A 1 692 ? -12.675 -2.850 -35.014 1.00 92.81 692 PRO A N 1
ATOM 5225 C CA . PRO A 1 692 ? -13.933 -3.280 -34.401 1.00 92.81 692 PRO A CA 1
ATOM 5226 C C . PRO A 1 692 ? -14.160 -4.799 -34.472 1.00 92.81 692 PRO A C 1
ATOM 5228 O O . PRO A 1 692 ? -14.831 -5.349 -33.601 1.00 92.81 692 PRO A O 1
ATOM 5231 N N . GLU A 1 693 ? -13.597 -5.496 -35.465 1.00 95.06 693 GLU A N 1
ATOM 5232 C CA . GLU A 1 693 ? -13.672 -6.962 -35.534 1.00 95.06 693 GLU A CA 1
ATOM 5233 C C . GLU A 1 693 ? -12.682 -7.614 -34.554 1.00 95.06 693 GLU A C 1
ATOM 5235 O O . GLU A 1 693 ? -13.034 -8.582 -33.884 1.00 95.06 693 GLU A O 1
ATOM 5240 N N . ALA A 1 694 ? -11.479 -7.056 -34.374 1.00 93.50 694 ALA A N 1
ATOM 5241 C CA . ALA A 1 694 ? -10.548 -7.488 -33.330 1.00 93.50 694 ALA A CA 1
ATOM 5242 C C . ALA A 1 694 ? -11.199 -7.396 -31.940 1.00 93.50 694 ALA A C 1
ATOM 5244 O O . ALA A 1 694 ? -11.196 -8.380 -31.197 1.00 93.50 694 ALA A O 1
ATOM 5245 N N . HIS A 1 695 ? -11.865 -6.275 -31.643 1.00 92.00 695 HIS A N 1
ATOM 5246 C CA . HIS A 1 695 ? -12.662 -6.094 -30.425 1.00 92.00 695 HIS A CA 1
ATOM 5247 C C . HIS A 1 695 ? -13.839 -7.073 -30.321 1.00 92.00 695 HIS A C 1
ATOM 5249 O O . HIS A 1 695 ? -14.097 -7.588 -29.234 1.00 92.00 695 HIS A O 1
ATOM 5255 N N . ALA A 1 696 ? -14.523 -7.397 -31.424 1.00 93.50 696 ALA A N 1
ATOM 5256 C CA . ALA A 1 696 ? -15.605 -8.390 -31.435 1.00 93.50 696 ALA A CA 1
ATOM 5257 C C . ALA A 1 696 ? -15.116 -9.816 -31.109 1.00 93.50 696 ALA A C 1
ATOM 5259 O O . ALA A 1 696 ? -15.823 -10.572 -30.441 1.00 93.50 696 ALA A O 1
ATOM 5260 N N . GLN A 1 697 ? -13.887 -10.163 -31.506 1.00 91.69 697 GLN A N 1
ATOM 5261 C CA . GLN A 1 697 ? -13.195 -11.398 -31.100 1.00 91.69 697 GLN A CA 1
ATOM 5262 C C . GLN A 1 697 ? -12.507 -11.271 -29.716 1.00 91.69 697 GLN A C 1
ATOM 5264 O O . GLN A 1 697 ? -11.920 -12.229 -29.197 1.00 91.69 697 GLN A O 1
ATOM 5269 N N . GLY A 1 698 ? -12.598 -10.091 -29.091 1.00 88.94 698 GLY A N 1
ATOM 5270 C CA . GLY A 1 698 ? -12.057 -9.744 -27.776 1.00 88.94 698 GLY A CA 1
ATOM 5271 C C . GLY A 1 698 ? -10.534 -9.598 -27.721 1.00 88.94 698 GLY A C 1
ATOM 5272 O O . GLY A 1 698 ? -9.964 -9.770 -26.643 1.00 88.94 698 GLY A O 1
ATOM 5273 N N . LEU A 1 699 ? -9.887 -9.348 -28.860 1.00 91.56 699 LEU A N 1
ATOM 5274 C CA . LEU A 1 699 ? -8.452 -9.083 -28.993 1.00 91.56 699 LEU A CA 1
ATOM 5275 C C . LEU A 1 699 ? -8.160 -7.598 -28.757 1.00 91.56 699 LEU A C 1
ATOM 5277 O O . LEU A 1 699 ? -8.954 -6.750 -29.157 1.00 91.56 699 LEU A O 1
ATOM 5281 N N . MET A 1 700 ? -7.004 -7.285 -28.169 1.00 91.31 700 MET A N 1
ATOM 5282 C CA . MET A 1 700 ? -6.506 -5.902 -28.107 1.00 91.31 700 MET A CA 1
ATOM 5283 C C . MET A 1 700 ? -5.876 -5.481 -29.440 1.00 91.31 700 MET A C 1
ATOM 5285 O O . MET A 1 700 ? -5.310 -6.320 -30.146 1.00 91.31 700 MET A O 1
ATOM 5289 N N . VAL A 1 701 ? -5.886 -4.185 -29.752 1.00 93.81 701 VAL A N 1
ATOM 5290 C CA . VAL A 1 701 ? -5.212 -3.617 -30.927 1.00 93.81 701 VAL A CA 1
ATOM 5291 C C . VAL A 1 701 ? -4.130 -2.616 -30.528 1.00 93.81 701 VAL A C 1
ATOM 5293 O O . VAL A 1 701 ? -4.390 -1.669 -29.790 1.00 93.81 701 VAL A O 1
ATOM 5296 N N . ARG A 1 702 ? -2.919 -2.798 -31.064 1.00 94.81 702 ARG A N 1
ATOM 5297 C CA . ARG A 1 702 ? -1.770 -1.892 -30.895 1.00 94.81 702 ARG A CA 1
ATOM 5298 C C . ARG A 1 702 ? -1.469 -1.150 -32.201 1.00 94.81 702 ARG A C 1
ATOM 5300 O O . ARG A 1 702 ? -1.434 -1.774 -33.258 1.00 94.81 702 ARG A O 1
ATOM 5307 N N . GLY A 1 703 ? -1.247 0.161 -32.144 1.00 94.50 703 GLY A N 1
ATOM 5308 C CA . GLY A 1 703 ? -0.970 1.029 -33.291 1.00 94.50 703 GLY A CA 1
ATOM 5309 C C . GLY A 1 703 ? 0.440 1.613 -33.247 1.00 94.50 703 GLY A C 1
ATOM 5310 O O . GLY A 1 703 ? 0.700 2.540 -32.487 1.00 94.50 703 GLY A O 1
ATOM 5311 N N . TYR A 1 704 ? 1.336 1.091 -34.085 1.00 94.56 704 TYR A N 1
ATOM 5312 C CA . TYR A 1 704 ? 2.721 1.557 -34.214 1.00 94.56 704 TYR A CA 1
ATOM 5313 C C . TYR A 1 704 ? 2.802 2.828 -35.073 1.00 94.56 704 TYR A C 1
ATOM 5315 O O . TYR A 1 704 ? 2.285 2.851 -36.194 1.00 94.56 704 TYR A O 1
ATOM 5323 N N . ILE A 1 705 ? 3.532 3.844 -34.609 1.00 95.69 705 ILE A N 1
ATOM 5324 C CA . ILE A 1 705 ? 3.861 5.068 -35.352 1.00 95.69 705 ILE A CA 1
ATOM 5325 C C . ILE A 1 705 ? 5.380 5.133 -35.556 1.00 95.69 705 ILE A C 1
ATOM 5327 O O . ILE A 1 705 ? 6.135 5.403 -34.628 1.00 95.69 705 ILE A O 1
ATOM 5331 N N . SER A 1 706 ? 5.843 4.893 -36.784 1.00 93.69 706 SER A N 1
ATOM 5332 C CA . SER A 1 706 ? 7.268 4.972 -37.154 1.00 93.69 706 SER A CA 1
ATOM 5333 C C . SER A 1 706 ? 7.773 6.411 -37.353 1.00 93.69 706 SER A C 1
ATOM 5335 O O . SER A 1 706 ? 7.013 7.295 -37.755 1.00 93.69 706 SER A O 1
ATOM 5337 N N . CYS A 1 707 ? 9.085 6.614 -37.196 1.00 92.44 707 CYS A N 1
ATOM 5338 C CA . CYS A 1 707 ? 9.816 7.870 -37.431 1.00 92.44 707 CYS A CA 1
ATOM 5339 C C . CYS A 1 707 ? 9.357 9.065 -36.570 1.00 92.44 707 CYS A C 1
ATOM 5341 O O . CYS A 1 707 ? 9.240 10.177 -37.082 1.00 92.44 707 CYS A O 1
ATOM 5343 N N . ILE A 1 708 ? 9.139 8.862 -35.267 1.00 95.00 708 ILE A N 1
ATOM 5344 C CA . ILE A 1 708 ? 8.591 9.904 -34.374 1.00 95.00 708 ILE A CA 1
ATOM 5345 C C . ILE A 1 708 ? 9.494 11.141 -34.187 1.00 95.00 708 ILE A C 1
ATOM 5347 O O . ILE A 1 708 ? 8.982 12.242 -34.040 1.00 95.00 708 ILE A O 1
ATOM 5351 N N . VAL A 1 709 ? 10.826 10.986 -34.209 1.00 92.62 709 VAL A N 1
ATOM 5352 C CA . VAL A 1 709 ? 11.777 12.118 -34.114 1.00 92.62 709 VAL A CA 1
ATOM 5353 C C . VAL A 1 709 ? 12.277 12.541 -35.496 1.00 92.62 709 VAL A C 1
ATOM 5355 O O . VAL A 1 709 ? 12.424 13.729 -35.789 1.00 92.62 709 VAL A O 1
ATOM 5358 N N . ARG A 1 710 ? 12.590 11.569 -36.362 1.00 90.62 710 ARG A N 1
ATOM 5359 C CA . ARG A 1 710 ? 13.256 11.819 -37.644 1.00 90.62 710 ARG A CA 1
ATOM 5360 C C . ARG A 1 710 ? 12.990 10.711 -38.660 1.00 90.62 710 ARG A C 1
ATOM 5362 O O . ARG A 1 710 ? 12.955 9.526 -38.333 1.00 90.62 710 ARG A O 1
ATOM 5369 N N . CYS A 1 711 ? 12.872 11.110 -39.920 1.00 89.94 711 CYS A N 1
ATOM 5370 C CA . CYS A 1 711 ? 12.721 10.253 -41.086 1.00 89.94 711 CYS A CA 1
ATOM 5371 C C . CYS A 1 711 ? 13.978 10.306 -41.984 1.00 89.94 711 CYS A C 1
ATOM 5373 O O . CYS A 1 711 ? 14.516 11.394 -42.217 1.00 89.94 711 CYS A O 1
ATOM 5375 N N . PRO A 1 712 ? 14.433 9.174 -42.563 1.00 83.38 712 PRO A N 1
ATOM 5376 C CA . PRO A 1 712 ? 15.541 9.157 -43.526 1.00 83.38 712 PRO A CA 1
ATOM 5377 C C . PRO A 1 712 ? 15.213 9.819 -44.882 1.00 83.38 712 PRO A C 1
ATOM 5379 O O . PRO A 1 712 ? 16.129 10.080 -45.660 1.00 83.38 712 PRO A O 1
ATOM 5382 N N . PHE A 1 713 ? 13.936 10.092 -45.175 1.00 87.12 713 PHE A N 1
ATOM 5383 C CA . PHE A 1 713 ? 13.474 10.719 -46.422 1.00 87.12 713 PHE A CA 1
ATOM 5384 C C . PHE A 1 713 ? 13.040 12.180 -46.237 1.00 87.12 713 PHE A C 1
ATOM 5386 O O . PHE A 1 713 ? 13.469 13.036 -47.008 1.00 87.12 713 PHE A O 1
ATOM 5393 N N . ASP A 1 714 ? 12.234 12.460 -45.208 1.00 88.06 714 ASP A N 1
ATOM 5394 C CA . ASP A 1 714 ? 11.584 13.768 -45.016 1.00 88.06 714 ASP A CA 1
ATOM 5395 C C . ASP A 1 714 ? 12.369 14.708 -44.078 1.00 88.06 714 ASP A C 1
ATOM 5397 O O . ASP A 1 714 ? 12.146 15.917 -44.093 1.00 88.06 714 ASP A O 1
ATOM 5401 N N . GLY A 1 715 ? 13.325 14.182 -43.300 1.00 90.19 715 GLY A N 1
ATOM 5402 C CA . GLY A 1 715 ? 14.100 14.950 -42.320 1.00 90.19 715 GLY A CA 1
ATOM 5403 C C . GLY A 1 715 ? 13.534 14.865 -40.901 1.00 90.19 715 GLY A C 1
ATOM 5404 O O . GLY A 1 715 ? 12.989 13.837 -40.507 1.00 90.19 715 GLY A O 1
ATOM 5405 N N . ASP A 1 716 ? 13.735 15.917 -40.110 1.00 91.62 716 ASP A N 1
ATOM 5406 C CA . ASP A 1 716 ? 13.286 15.988 -38.714 1.00 91.62 716 ASP A CA 1
ATOM 5407 C C . ASP A 1 716 ? 11.753 16.150 -38.649 1.00 91.62 716 ASP A C 1
ATOM 5409 O O . ASP A 1 716 ? 11.181 16.930 -39.415 1.00 91.62 716 ASP A O 1
ATOM 5413 N N . ILE A 1 717 ? 11.085 15.403 -37.763 1.00 95.25 717 ILE A N 1
ATOM 5414 C CA . ILE A 1 717 ? 9.618 15.314 -37.693 1.00 95.25 717 ILE A CA 1
ATOM 5415 C C . ILE A 1 717 ? 9.094 16.124 -36.491 1.00 95.25 717 ILE A C 1
ATOM 5417 O O . ILE A 1 717 ? 9.612 15.966 -35.385 1.00 95.25 717 ILE A O 1
ATOM 5421 N N . PRO A 1 718 ? 8.087 17.007 -36.662 1.00 93.44 718 PRO A N 1
ATOM 5422 C CA . PRO A 1 718 ? 7.496 17.745 -35.546 1.00 93.44 718 PRO A CA 1
ATOM 5423 C C . PRO A 1 718 ? 6.748 16.827 -34.570 1.00 93.44 718 PRO A C 1
ATOM 5425 O O . PRO A 1 718 ? 5.948 15.997 -34.993 1.00 93.44 718 PRO A O 1
ATOM 5428 N N . ALA A 1 719 ? 6.924 17.048 -33.267 1.00 90.88 719 ALA A N 1
ATOM 5429 C CA . ALA A 1 719 ? 6.224 16.311 -32.213 1.00 90.88 719 ALA A CA 1
ATOM 5430 C C . ALA A 1 719 ? 4.686 16.360 -32.373 1.00 90.88 719 ALA A C 1
ATOM 5432 O O . ALA A 1 719 ? 4.029 15.319 -32.356 1.00 90.88 719 ALA A O 1
ATOM 5433 N N . SER A 1 720 ? 4.125 17.529 -32.699 1.00 90.44 720 SER A N 1
ATOM 5434 C CA . SER A 1 720 ? 2.700 17.692 -33.021 1.00 90.44 720 SER A CA 1
ATOM 5435 C C . SER A 1 720 ? 2.205 16.803 -34.174 1.00 90.44 720 SER A C 1
ATOM 5437 O O . SER A 1 720 ? 1.062 16.364 -34.161 1.00 90.44 720 SER A O 1
ATOM 5439 N N . GLN A 1 721 ? 3.055 16.498 -35.162 1.00 93.50 721 GLN A N 1
ATOM 5440 C CA . GLN A 1 721 ? 2.710 15.625 -36.292 1.00 93.50 721 GLN A CA 1
ATOM 5441 C C . GLN A 1 721 ? 2.658 14.145 -35.874 1.00 93.50 721 GLN A C 1
ATOM 5443 O O . GLN A 1 721 ? 1.921 13.366 -36.473 1.00 93.50 721 GLN A O 1
ATOM 5448 N N . VAL A 1 722 ? 3.387 13.758 -34.822 1.00 94.44 722 VAL A N 1
ATOM 5449 C CA . VAL A 1 722 ? 3.229 12.453 -34.158 1.00 94.44 722 VAL A CA 1
ATOM 5450 C C . VAL A 1 722 ? 1.919 12.424 -33.367 1.00 94.44 722 VAL A C 1
ATOM 5452 O O . VAL A 1 722 ? 1.159 11.464 -33.476 1.00 94.44 722 VAL A O 1
ATOM 5455 N N . ALA A 1 723 ? 1.627 13.498 -32.626 1.00 90.38 723 ALA A N 1
ATOM 5456 C CA . ALA A 1 723 ? 0.413 13.640 -31.824 1.00 90.38 723 ALA A CA 1
ATOM 5457 C C . ALA A 1 723 ? -0.875 13.587 -32.664 1.00 90.38 723 ALA A C 1
ATOM 5459 O O . ALA A 1 723 ? -1.806 12.872 -32.299 1.00 90.38 723 ALA A O 1
ATOM 5460 N N . ASP A 1 724 ? -0.911 14.255 -33.821 1.00 91.31 724 ASP A N 1
ATOM 5461 C CA . ASP A 1 724 ? -2.055 14.202 -34.742 1.00 91.31 724 ASP A CA 1
ATOM 5462 C C . ASP A 1 724 ? -2.261 12.793 -35.349 1.00 91.31 724 ASP A C 1
ATOM 5464 O O . ASP A 1 724 ? -3.391 12.403 -35.634 1.00 91.31 724 ASP A O 1
ATOM 5468 N N . VAL A 1 725 ? -1.207 11.980 -35.522 1.00 93.19 725 VAL A N 1
ATOM 5469 C CA . VAL A 1 725 ? -1.352 10.569 -35.955 1.00 93.19 725 VAL A CA 1
ATOM 5470 C C . VAL A 1 725 ? -1.797 9.669 -34.794 1.00 93.19 725 VAL A C 1
ATOM 5472 O O . VAL A 1 725 ? -2.596 8.754 -35.005 1.00 93.19 725 VAL A O 1
ATOM 5475 N N . ALA A 1 726 ? -1.340 9.940 -33.568 1.00 91.06 726 ALA A N 1
ATOM 5476 C CA . ALA A 1 726 ? -1.759 9.220 -32.365 1.00 91.06 726 ALA A CA 1
ATOM 5477 C C . ALA A 1 726 ? -3.241 9.460 -32.026 1.00 91.06 726 ALA A C 1
ATOM 5479 O O . ALA A 1 726 ? -3.967 8.494 -31.790 1.00 91.06 726 ALA A O 1
ATOM 5480 N N . GLU A 1 727 ? -3.710 10.714 -32.081 1.00 89.25 727 GLU A N 1
ATOM 5481 C CA . GLU A 1 727 ? -5.128 11.073 -31.917 1.00 89.25 727 GLU A CA 1
ATOM 5482 C C . GLU A 1 727 ? -6.003 10.262 -32.882 1.00 89.25 727 GLU A C 1
ATOM 5484 O O . GLU A 1 727 ? -6.926 9.570 -32.456 1.00 89.25 727 GLU A O 1
ATOM 5489 N N . ARG A 1 728 ? -5.649 10.246 -34.172 1.00 91.69 728 ARG A N 1
ATOM 5490 C CA . ARG A 1 728 ? -6.410 9.536 -35.211 1.00 91.69 728 ARG A CA 1
ATOM 5491 C C . ARG A 1 728 ? -6.415 8.013 -35.060 1.00 91.69 728 ARG A C 1
ATOM 5493 O O . ARG A 1 728 ? -7.383 7.370 -35.459 1.00 91.69 728 ARG A O 1
ATOM 5500 N N . LEU A 1 729 ? -5.368 7.413 -34.493 1.00 90.50 729 LEU A N 1
ATOM 5501 C CA . LEU A 1 729 ? -5.373 5.984 -34.158 1.00 90.50 729 LEU A CA 1
ATOM 5502 C C . LEU A 1 729 ? -6.316 5.687 -32.979 1.00 90.50 729 LEU A C 1
ATOM 5504 O O . LEU A 1 729 ? -7.028 4.681 -33.017 1.00 90.50 729 LEU A O 1
ATOM 5508 N N . LEU A 1 730 ? -6.396 6.573 -31.979 1.00 85.38 730 LEU A N 1
ATOM 5509 C CA . LEU A 1 730 ? -7.385 6.454 -30.900 1.00 85.38 730 LEU A CA 1
ATOM 5510 C C . LEU A 1 730 ? -8.822 6.703 -31.387 1.00 85.38 730 LEU A C 1
ATOM 5512 O O . LEU A 1 730 ? -9.724 5.988 -30.956 1.00 85.38 730 LEU A O 1
ATOM 5516 N N . GLU A 1 731 ? -9.051 7.642 -32.313 1.00 88.00 731 GLU A N 1
ATOM 5517 C CA . GLU A 1 731 ? -10.368 7.855 -32.946 1.00 88.00 731 GLU A CA 1
ATOM 5518 C C . GLU A 1 731 ? -10.881 6.602 -33.677 1.00 88.00 731 GLU A C 1
ATOM 5520 O O . GLU A 1 731 ? -12.086 6.348 -33.704 1.00 88.00 731 GLU A O 1
ATOM 5525 N N . LEU A 1 732 ? -9.976 5.795 -34.244 1.00 88.94 732 LEU A N 1
ATOM 5526 C CA . LEU A 1 732 ? -10.303 4.500 -34.851 1.00 88.94 732 LEU A CA 1
ATOM 5527 C C . LEU A 1 732 ? -10.527 3.371 -33.826 1.00 88.94 732 LEU A C 1
ATOM 5529 O O . LEU A 1 732 ? -10.999 2.303 -34.218 1.00 88.94 732 LEU A O 1
ATOM 5533 N N . GLY A 1 733 ? -10.215 3.589 -32.544 1.00 86.88 733 GLY A N 1
ATOM 5534 C CA . GLY A 1 733 ? -10.418 2.628 -31.455 1.00 86.88 733 GLY A CA 1
ATOM 5535 C C . GLY A 1 733 ? -9.204 1.765 -31.089 1.00 86.88 733 GLY A C 1
ATOM 5536 O O . GLY A 1 733 ? -9.390 0.679 -30.552 1.00 86.88 733 GLY A O 1
ATOM 5537 N N . VAL A 1 734 ? -7.973 2.190 -31.386 1.00 89.00 734 VAL A N 1
ATOM 5538 C CA . VAL A 1 734 ? -6.757 1.469 -30.954 1.00 89.00 734 VAL A CA 1
ATOM 5539 C C . VAL A 1 734 ? -6.617 1.485 -29.420 1.00 89.00 734 VAL A C 1
ATOM 5541 O O . VAL A 1 734 ? -6.782 2.530 -28.793 1.00 89.00 734 VAL A O 1
ATOM 5544 N N . ASP A 1 735 ? -6.277 0.338 -28.817 1.00 85.88 735 ASP A N 1
ATOM 5545 C CA . ASP A 1 735 ? -6.129 0.176 -27.358 1.00 85.88 735 ASP A CA 1
ATOM 5546 C C . ASP A 1 735 ? -4.744 0.582 -26.829 1.00 85.88 735 ASP A C 1
ATOM 5548 O O . ASP A 1 735 ? -4.595 0.832 -25.637 1.00 85.88 735 ASP A O 1
ATOM 5552 N N . GLU A 1 736 ? -3.715 0.602 -27.679 1.00 89.56 736 GLU A N 1
ATOM 5553 C CA . GLU A 1 736 ? -2.334 0.935 -27.304 1.00 89.56 736 GLU A CA 1
ATOM 5554 C C . GLU A 1 736 ? -1.608 1.650 -28.452 1.00 89.56 736 GLU A C 1
ATOM 5556 O O . GLU A 1 736 ? -1.446 1.085 -29.533 1.00 89.56 736 GLU A O 1
ATOM 5561 N N . ILE A 1 737 ? -1.145 2.880 -28.227 1.00 92.25 737 ILE A N 1
ATOM 5562 C CA . ILE A 1 737 ? -0.263 3.605 -29.148 1.00 92.25 737 ILE A CA 1
ATOM 5563 C C . ILE A 1 737 ? 1.183 3.216 -28.851 1.00 92.25 737 ILE A C 1
ATOM 5565 O O . ILE A 1 737 ? 1.598 3.196 -27.693 1.00 92.25 737 ILE A O 1
ATOM 5569 N N . ASP A 1 738 ? 1.964 2.955 -29.894 1.00 94.12 738 ASP A N 1
ATOM 5570 C CA . ASP A 1 738 ? 3.404 2.747 -29.784 1.00 94.12 738 ASP A CA 1
ATOM 5571 C C . ASP A 1 738 ? 4.185 3.738 -30.648 1.00 94.12 738 ASP A C 1
ATOM 5573 O O . ASP A 1 738 ? 3.881 3.948 -31.825 1.00 94.12 738 ASP A O 1
ATOM 5577 N N . LEU A 1 739 ? 5.201 4.350 -30.047 1.00 95.44 739 LEU A N 1
ATOM 5578 C CA . LEU A 1 739 ? 5.995 5.419 -30.632 1.00 95.44 739 LEU A CA 1
ATOM 5579 C C . LEU A 1 739 ? 7.392 4.902 -30.999 1.00 95.44 739 LEU A C 1
ATOM 5581 O O . LEU A 1 739 ? 8.232 4.669 -30.131 1.00 95.44 739 LEU A O 1
ATOM 5585 N N . GLY A 1 740 ? 7.646 4.756 -32.301 1.00 93.50 740 GLY A N 1
ATOM 5586 C CA . GLY A 1 740 ? 8.882 4.206 -32.853 1.00 93.50 740 GLY A CA 1
ATOM 5587 C C . GLY A 1 740 ? 9.915 5.257 -33.273 1.00 93.50 740 GLY A C 1
ATOM 5588 O O . GLY A 1 740 ? 9.756 5.923 -34.304 1.00 93.50 740 GLY A O 1
ATOM 5589 N N . ASP A 1 741 ? 11.049 5.333 -32.571 1.00 91.56 741 ASP A N 1
ATOM 5590 C CA . ASP A 1 741 ? 12.260 5.989 -33.091 1.00 91.56 741 ASP A CA 1
ATOM 5591 C C . ASP A 1 741 ? 13.004 5.056 -34.058 1.00 91.56 741 ASP A C 1
ATOM 5593 O O . ASP A 1 741 ? 14.051 4.476 -33.770 1.00 91.56 741 ASP A O 1
ATOM 5597 N N . THR A 1 742 ? 12.413 4.908 -35.241 1.00 86.94 742 THR A N 1
ATOM 5598 C CA . THR A 1 742 ? 12.780 3.932 -36.278 1.00 86.94 742 THR A CA 1
ATOM 5599 C C . THR A 1 742 ? 14.199 4.089 -36.835 1.00 86.94 742 THR A C 1
ATOM 5601 O O . THR A 1 742 ? 14.645 3.232 -37.586 1.00 86.94 742 THR A O 1
ATOM 5604 N N . ILE A 1 743 ? 14.930 5.165 -36.533 1.00 83.38 743 ILE A N 1
ATOM 5605 C CA . ILE A 1 743 ? 16.340 5.313 -36.948 1.00 83.38 743 ILE A CA 1
ATOM 5606 C C . ILE A 1 743 ? 17.282 5.642 -35.779 1.00 83.38 743 ILE A C 1
ATOM 5608 O O . ILE A 1 743 ? 18.422 6.043 -36.015 1.00 83.38 743 ILE A O 1
ATOM 5612 N N . GLY A 1 744 ? 16.809 5.489 -34.537 1.00 83.00 744 GLY A N 1
ATOM 5613 C CA . GLY A 1 744 ? 17.575 5.724 -33.310 1.00 83.00 744 GLY A CA 1
ATOM 5614 C C . GLY A 1 744 ? 18.137 7.139 -33.183 1.00 83.00 744 GLY A C 1
ATOM 5615 O O . GLY A 1 744 ? 19.210 7.317 -32.607 1.00 83.00 744 GLY A O 1
ATOM 5616 N N . ALA A 1 745 ? 17.470 8.127 -33.790 1.00 85.25 745 ALA A N 1
ATOM 5617 C CA . ALA A 1 745 ? 17.915 9.520 -33.852 1.00 85.25 745 ALA A CA 1
ATOM 5618 C C . ALA A 1 745 ? 17.511 10.347 -32.620 1.00 85.25 745 ALA A C 1
ATOM 5620 O O . ALA A 1 745 ? 17.912 11.509 -32.507 1.00 85.25 745 ALA A O 1
ATOM 5621 N N . GLY A 1 746 ? 16.726 9.766 -31.716 1.00 86.69 746 GLY A N 1
ATOM 5622 C CA . GLY A 1 746 ? 16.245 10.383 -30.497 1.00 86.69 746 GLY A CA 1
ATOM 5623 C C . GLY A 1 746 ? 17.367 10.801 -29.553 1.00 86.69 746 GLY A C 1
ATOM 5624 O O . GLY A 1 746 ? 18.354 10.098 -29.331 1.00 86.69 746 GLY A O 1
ATOM 5625 N N . THR A 1 747 ? 17.181 11.975 -28.967 1.00 89.56 747 THR A N 1
ATOM 5626 C CA . THR A 1 747 ? 17.817 12.418 -27.724 1.00 89.56 747 THR A CA 1
ATOM 5627 C C . THR A 1 747 ? 16.757 12.494 -26.617 1.00 89.56 747 THR A C 1
ATOM 5629 O O . THR A 1 747 ? 15.575 12.659 -26.944 1.00 89.56 747 THR A O 1
ATOM 5632 N N . PRO A 1 748 ? 17.136 12.451 -25.323 1.00 86.50 748 PRO A N 1
ATOM 5633 C CA . PRO A 1 748 ? 16.179 12.520 -24.216 1.00 86.50 748 PRO A CA 1
ATOM 5634 C C . PRO A 1 748 ? 15.205 13.701 -24.327 1.00 86.50 748 PRO A C 1
ATOM 5636 O O . PRO A 1 748 ? 14.001 13.504 -24.217 1.00 86.50 748 PRO A O 1
ATOM 5639 N N . ASP A 1 749 ? 15.707 14.894 -24.659 1.00 88.00 749 ASP A N 1
ATOM 5640 C CA . ASP A 1 749 ? 14.889 16.107 -24.793 1.00 88.00 749 ASP A CA 1
ATOM 5641 C C . ASP A 1 749 ? 13.919 16.041 -25.996 1.00 88.00 749 ASP A C 1
ATOM 5643 O O . ASP A 1 749 ? 12.808 16.563 -25.934 1.00 88.00 749 ASP A O 1
ATOM 5647 N N . SER A 1 750 ? 14.304 15.377 -27.096 1.00 91.81 750 SER A N 1
ATOM 5648 C CA . SER A 1 750 ? 13.410 15.187 -28.254 1.00 91.81 750 SER A CA 1
ATOM 5649 C C . SER A 1 750 ? 12.311 14.155 -27.988 1.00 91.81 750 SER A C 1
ATOM 5651 O O . SER A 1 750 ? 11.177 14.344 -28.420 1.00 91.81 750 SER A O 1
ATOM 5653 N N . ILE A 1 751 ? 12.632 13.093 -27.241 1.00 93.31 751 ILE A N 1
ATOM 5654 C CA . ILE A 1 751 ? 11.672 12.066 -26.830 1.00 93.31 751 ILE A CA 1
ATOM 5655 C C . ILE A 1 751 ? 10.717 12.636 -25.775 1.00 93.31 751 ILE A C 1
ATOM 5657 O O . ILE A 1 751 ? 9.518 12.403 -25.871 1.00 93.31 751 ILE A O 1
ATOM 5661 N N . GLU A 1 752 ? 11.203 13.456 -24.838 1.00 88.25 752 GLU A N 1
ATOM 5662 C CA . GLU A 1 752 ? 10.359 14.216 -23.908 1.00 88.25 752 GLU A CA 1
ATOM 5663 C C . GLU A 1 752 ? 9.353 15.106 -24.645 1.00 88.25 752 GLU A C 1
ATOM 5665 O O . GLU A 1 752 ? 8.164 15.034 -24.346 1.00 88.25 752 GLU A O 1
ATOM 5670 N N . GLN A 1 753 ? 9.786 15.884 -25.645 1.00 88.56 753 GLN A N 1
ATOM 5671 C CA . GLN A 1 753 ? 8.873 16.742 -26.408 1.00 88.56 753 GLN A CA 1
ATOM 5672 C C . GLN A 1 753 ? 7.837 15.934 -27.207 1.00 88.56 753 GLN A C 1
ATOM 5674 O O . GLN A 1 753 ? 6.661 16.284 -27.195 1.00 88.56 753 GLN A O 1
ATOM 5679 N N . VAL A 1 754 ? 8.243 14.842 -27.870 1.00 92.12 754 VAL A N 1
ATOM 5680 C CA . VAL A 1 754 ? 7.309 13.946 -28.583 1.00 92.12 754 VAL A CA 1
ATOM 5681 C C . VAL A 1 754 ? 6.290 13.334 -27.625 1.00 92.12 754 VAL A C 1
ATOM 5683 O O . VAL A 1 754 ? 5.104 13.302 -27.943 1.00 92.12 754 VAL A O 1
ATOM 5686 N N . LEU A 1 755 ? 6.728 12.877 -26.450 1.00 89.38 755 LEU A N 1
ATOM 5687 C CA . LEU A 1 755 ? 5.831 12.324 -25.441 1.00 89.38 755 LEU A CA 1
ATOM 5688 C C . LEU A 1 755 ? 4.851 13.384 -24.930 1.00 89.38 755 LEU A C 1
ATOM 5690 O O . LEU A 1 755 ? 3.655 13.121 -24.936 1.00 89.38 755 LEU A O 1
ATOM 5694 N N . ILE A 1 756 ? 5.322 14.574 -24.543 1.00 83.38 756 ILE A N 1
ATOM 5695 C CA . ILE A 1 756 ? 4.467 15.660 -24.034 1.00 83.38 756 ILE A CA 1
ATOM 5696 C C . ILE A 1 756 ? 3.411 16.069 -25.069 1.00 83.38 756 ILE A C 1
ATOM 5698 O O . ILE A 1 756 ? 2.228 16.064 -24.736 1.00 83.38 756 ILE A O 1
ATOM 5702 N N . ASP A 1 757 ? 3.803 16.344 -26.320 1.00 86.25 757 ASP A N 1
ATOM 5703 C CA . ASP A 1 757 ? 2.861 16.720 -27.386 1.00 86.25 757 ASP A CA 1
ATOM 5704 C C . ASP A 1 757 ? 1.807 15.627 -27.629 1.00 86.25 757 ASP A C 1
ATOM 5706 O O . ASP A 1 757 ? 0.643 15.950 -27.862 1.00 86.25 757 ASP A O 1
ATOM 5710 N N . VAL A 1 758 ? 2.187 14.342 -27.568 1.00 86.56 758 VAL A N 1
ATOM 5711 C CA . VAL A 1 758 ? 1.243 13.217 -27.687 1.00 86.56 758 VAL A CA 1
ATOM 5712 C C . VAL A 1 758 ? 0.297 13.178 -26.484 1.00 86.56 758 VAL A C 1
ATOM 5714 O O . VAL A 1 758 ? -0.913 13.163 -26.688 1.00 86.56 758 VAL A O 1
ATOM 5717 N N . ILE A 1 759 ? 0.816 13.204 -25.250 1.00 78.88 759 ILE A N 1
ATOM 5718 C CA . ILE A 1 759 ? 0.035 13.115 -23.998 1.00 78.88 759 ILE A CA 1
ATOM 5719 C C . ILE A 1 759 ? -0.997 14.245 -23.904 1.00 78.88 759 ILE A C 1
ATOM 5721 O O . ILE A 1 759 ? -2.171 13.973 -23.650 1.00 78.88 759 ILE A O 1
ATOM 5725 N N . ASP A 1 760 ? -0.588 15.492 -24.162 1.00 76.75 760 ASP A N 1
ATOM 5726 C CA . ASP A 1 760 ? -1.479 16.663 -24.153 1.00 76.75 760 ASP A CA 1
ATOM 5727 C C . ASP A 1 760 ? -2.614 16.530 -25.187 1.00 76.75 760 ASP A C 1
ATOM 5729 O O . ASP A 1 760 ? -3.697 17.095 -25.007 1.00 76.75 760 ASP A O 1
ATOM 5733 N N . ARG A 1 761 ? -2.396 15.754 -26.258 1.00 74.81 761 ARG A N 1
ATOM 5734 C CA . ARG A 1 761 ? -3.383 15.472 -27.308 1.00 74.81 761 ARG A CA 1
ATOM 5735 C C . ARG A 1 761 ? -4.352 14.340 -26.955 1.00 74.81 761 ARG A C 1
ATOM 5737 O O . ARG A 1 761 ? -5.434 14.307 -27.533 1.00 74.81 761 ARG A O 1
ATOM 5744 N N . LEU A 1 762 ? -4.030 13.449 -26.008 1.00 67.75 762 LEU A N 1
ATOM 5745 C CA . LEU A 1 762 ? -4.884 12.304 -25.624 1.00 67.75 762 LEU A CA 1
ATOM 5746 C C . LEU A 1 762 ? -6.031 12.711 -24.663 1.00 67.75 762 LEU A C 1
ATOM 5748 O O . LEU A 1 762 ? -6.318 12.022 -23.682 1.00 67.75 762 LEU A O 1
ATOM 5752 N N . ASP A 1 763 ? -6.668 13.853 -24.938 1.00 54.81 763 ASP A N 1
ATOM 5753 C CA . ASP A 1 763 ? -7.808 14.453 -24.218 1.00 54.81 763 ASP A CA 1
ATOM 5754 C C . ASP A 1 763 ? -7.636 14.549 -22.687 1.00 54.81 763 ASP A C 1
ATOM 5756 O O . ASP A 1 763 ? -8.519 14.210 -21.898 1.00 54.81 763 ASP A O 1
ATOM 5760 N N . GLY A 1 764 ? -6.452 14.982 -22.239 1.00 46.94 764 GLY A N 1
ATOM 5761 C CA . GLY A 1 764 ? -6.187 15.222 -20.817 1.00 46.94 764 GLY A CA 1
ATOM 5762 C C . GLY A 1 764 ? -6.183 13.963 -19.942 1.00 46.94 764 GLY A C 1
ATOM 5763 O O . GLY A 1 764 ? -6.257 14.078 -18.713 1.00 46.94 764 GLY A O 1
ATOM 5764 N N . ARG A 1 765 ? -6.059 12.767 -20.538 1.00 44.91 765 ARG A N 1
ATOM 5765 C CA . ARG A 1 765 ? -5.672 11.548 -19.815 1.00 44.91 765 ARG A CA 1
ATOM 5766 C C . ARG A 1 765 ? -4.281 11.747 -19.223 1.00 44.91 765 ARG A C 1
ATOM 5768 O O . ARG A 1 765 ? -3.268 11.509 -19.875 1.00 44.91 765 ARG A O 1
ATOM 5775 N N . ALA A 1 766 ? -4.229 12.191 -17.973 1.00 35.81 766 ALA A N 1
ATOM 5776 C CA . ALA A 1 766 ? -2.975 12.263 -17.250 1.00 35.81 766 ALA A CA 1
ATOM 5777 C C . ALA A 1 766 ? -2.339 10.866 -17.205 1.00 35.81 766 ALA A C 1
ATOM 5779 O O . ALA A 1 766 ? -2.933 9.937 -16.647 1.00 35.81 766 ALA A O 1
ATOM 5780 N N . LEU A 1 767 ? -1.108 10.745 -17.717 1.00 42.78 767 LEU A N 1
ATOM 5781 C CA . LEU A 1 767 ? -0.212 9.689 -17.262 1.00 42.78 767 LEU A CA 1
ATOM 5782 C C . LEU A 1 767 ? -0.156 9.817 -15.736 1.00 42.78 767 LEU A C 1
ATOM 5784 O O . LEU A 1 767 ? 0.380 10.791 -15.205 1.00 42.78 767 LEU A O 1
ATOM 5788 N N . ASN A 1 768 ? -0.751 8.869 -15.016 1.00 39.03 768 ASN A N 1
ATOM 5789 C CA . ASN A 1 768 ? -0.534 8.796 -13.577 1.00 39.03 768 ASN A CA 1
ATOM 5790 C C . ASN A 1 768 ? 0.955 8.467 -13.339 1.00 39.03 768 ASN A C 1
ATOM 5792 O O . ASN A 1 768 ? 1.617 7.922 -14.222 1.00 39.03 768 ASN A O 1
ATOM 5796 N N . ASP A 1 769 ? 1.506 8.748 -12.156 1.00 36.56 769 ASP A N 1
ATOM 5797 C CA . ASP A 1 769 ? 2.952 8.570 -11.908 1.00 36.56 769 ASP A CA 1
ATOM 5798 C C . ASP A 1 769 ? 3.459 7.109 -12.043 1.00 36.56 769 ASP A C 1
ATOM 5800 O O . ASP A 1 769 ? 4.669 6.861 -11.997 1.00 36.56 769 ASP A O 1
ATOM 5804 N N . PHE A 1 770 ? 2.557 6.136 -12.231 1.00 41.94 770 PHE A N 1
ATOM 5805 C CA . PHE A 1 770 ? 2.822 4.724 -12.540 1.00 41.94 770 PHE A CA 1
ATOM 5806 C C . PHE A 1 770 ? 2.325 4.291 -13.936 1.00 41.94 770 PHE A C 1
ATOM 5808 O O . PHE A 1 770 ? 2.191 3.098 -14.197 1.00 41.94 770 PHE A O 1
ATOM 5815 N N . GLY A 1 771 ? 2.152 5.253 -14.841 1.00 47.44 771 GLY A N 1
ATOM 5816 C CA . GLY A 1 771 ? 2.027 5.096 -16.286 1.00 47.44 771 GLY A CA 1
ATOM 5817 C C . GLY A 1 771 ? 0.635 4.896 -16.852 1.00 47.44 771 GLY A C 1
ATOM 5818 O O . GLY A 1 771 ? -0.262 4.373 -16.194 1.00 47.44 771 GLY A O 1
ATOM 5819 N N . ASP A 1 772 ? 0.488 5.288 -18.119 1.00 53.62 772 ASP A N 1
ATOM 5820 C CA . ASP A 1 772 ? -0.574 4.757 -18.967 1.00 53.62 772 ASP A CA 1
ATOM 5821 C C . ASP A 1 772 ? -0.036 3.530 -19.733 1.00 53.62 772 ASP A C 1
ATOM 5823 O O . ASP A 1 772 ? 0.898 3.664 -20.531 1.00 53.62 772 ASP A O 1
ATOM 5827 N N . PRO A 1 773 ? -0.578 2.321 -19.496 1.00 53.00 773 PRO A N 1
ATOM 5828 C CA . PRO A 1 773 ? -0.237 1.129 -20.266 1.00 53.00 773 PRO A CA 1
ATOM 5829 C C . PRO A 1 773 ? -0.720 1.168 -21.729 1.00 53.00 773 PRO A C 1
ATOM 5831 O O . PRO A 1 773 ? -0.414 0.224 -22.462 1.00 53.00 773 PRO A O 1
ATOM 5834 N N . THR A 1 774 ? -1.448 2.204 -22.170 1.00 68.88 774 THR A N 1
ATOM 5835 C CA . THR A 1 774 ? -1.794 2.426 -23.586 1.00 68.88 774 THR A CA 1
ATOM 5836 C C . THR A 1 774 ? -0.768 3.272 -24.350 1.00 68.88 774 THR A C 1
ATOM 5838 O O . THR A 1 774 ? -1.037 3.629 -25.496 1.00 68.88 774 THR A O 1
ATOM 5841 N N . LEU A 1 775 ? 0.383 3.614 -23.752 1.00 85.94 775 LEU A N 1
ATOM 5842 C CA . LEU A 1 775 ? 1.489 4.290 -24.440 1.00 85.94 775 LEU A CA 1
ATOM 5843 C C . LEU A 1 775 ? 2.799 3.503 -24.281 1.00 85.94 775 LEU A C 1
ATOM 5845 O O . LEU A 1 775 ? 3.376 3.439 -23.191 1.00 85.94 775 LEU A O 1
ATOM 5849 N N . THR A 1 776 ? 3.263 2.918 -25.384 1.00 91.38 776 THR A N 1
ATOM 5850 C CA . THR A 1 776 ? 4.533 2.188 -25.498 1.00 91.38 776 THR A CA 1
ATOM 5851 C C . THR A 1 776 ? 5.578 3.044 -26.225 1.00 91.38 776 THR A C 1
ATOM 5853 O O . THR A 1 776 ? 5.240 3.878 -27.069 1.00 91.38 776 THR A O 1
ATOM 5856 N N . LEU A 1 777 ? 6.853 2.872 -25.863 1.00 94.38 777 LEU A N 1
ATOM 5857 C CA . LEU A 1 777 ? 7.987 3.481 -26.558 1.00 94.38 777 LEU A CA 1
ATOM 5858 C C . LEU A 1 777 ? 8.907 2.395 -27.132 1.00 94.38 777 LEU A C 1
ATOM 5860 O O . LEU A 1 777 ? 9.430 1.552 -26.396 1.00 94.38 777 LEU A O 1
ATOM 5864 N N . HIS A 1 778 ? 9.144 2.466 -28.438 1.00 94.56 778 HIS A N 1
ATOM 5865 C CA . HIS A 1 778 ? 9.970 1.542 -29.205 1.00 94.56 778 HIS A CA 1
ATOM 5866 C C . HIS A 1 778 ? 11.205 2.282 -29.744 1.00 94.56 778 HIS A C 1
ATOM 5868 O O . HIS A 1 778 ? 11.104 3.170 -30.594 1.00 94.56 778 HIS A O 1
ATOM 5874 N N . LEU A 1 779 ? 12.397 1.933 -29.249 1.00 90.44 779 LEU A N 1
ATOM 5875 C CA . LEU A 1 779 ? 13.645 2.631 -29.583 1.00 90.44 779 LEU A CA 1
ATOM 5876 C C . LEU A 1 779 ? 14.639 1.733 -30.321 1.00 90.44 779 LEU A C 1
ATOM 5878 O O . LEU A 1 779 ? 14.820 0.564 -29.986 1.00 90.44 779 LEU A O 1
ATOM 5882 N N . HIS A 1 780 ? 15.348 2.319 -31.282 1.00 85.75 780 HIS A N 1
ATOM 5883 C CA . HIS A 1 780 ? 16.571 1.760 -31.856 1.00 85.75 780 HIS A CA 1
ATOM 5884 C C . HIS A 1 780 ? 17.788 2.428 -31.208 1.00 85.75 780 HIS A C 1
ATOM 5886 O O . HIS A 1 780 ? 17.793 3.648 -31.055 1.00 85.75 780 HIS A O 1
ATOM 5892 N N . ASP A 1 781 ? 18.857 1.689 -30.899 1.00 75.75 781 ASP A N 1
ATOM 5893 C CA . ASP A 1 781 ? 20.066 2.289 -30.300 1.00 75.75 781 ASP A CA 1
ATOM 5894 C C . ASP A 1 781 ? 21.157 2.614 -31.337 1.00 75.75 781 ASP A C 1
ATOM 5896 O O . ASP A 1 781 ? 22.349 2.384 -31.144 1.00 75.75 781 ASP A O 1
ATOM 5900 N N . THR A 1 782 ? 20.746 3.168 -32.483 1.00 69.56 782 THR A N 1
ATOM 5901 C CA . THR A 1 782 ? 21.646 3.484 -33.610 1.00 69.56 782 THR A CA 1
ATOM 5902 C C . THR A 1 782 ? 22.769 4.472 -33.246 1.00 69.56 782 THR A C 1
ATOM 5904 O O . THR A 1 782 ? 23.835 4.422 -33.866 1.00 69.56 782 THR A O 1
ATOM 5907 N N . PHE A 1 783 ? 22.581 5.324 -32.228 1.00 68.69 783 PHE A N 1
ATOM 5908 C CA . PHE A 1 783 ? 23.589 6.298 -31.776 1.00 68.69 783 PHE A CA 1
ATOM 5909 C C . PHE A 1 783 ? 23.971 6.222 -30.281 1.00 68.69 783 PHE A C 1
ATOM 5911 O O . PHE A 1 783 ? 24.714 7.091 -29.826 1.00 68.69 783 PHE A O 1
ATOM 5918 N N . GLY A 1 784 ? 23.541 5.202 -29.526 1.00 65.94 784 GLY A N 1
ATOM 5919 C CA . GLY A 1 784 ? 23.914 5.040 -28.107 1.00 65.94 784 GLY A CA 1
ATOM 5920 C C . GLY A 1 784 ? 23.131 5.921 -27.123 1.00 65.94 784 GLY A C 1
ATOM 5921 O O . GLY A 1 784 ? 23.661 6.291 -26.074 1.00 65.94 784 GLY A O 1
ATOM 5922 N N . ASN A 1 785 ? 21.899 6.303 -27.473 1.00 75.81 785 ASN A N 1
ATOM 5923 C CA . ASN A 1 785 ? 21.041 7.211 -26.702 1.00 75.81 785 ASN A CA 1
ATOM 5924 C C . ASN A 1 785 ? 19.852 6.509 -26.019 1.00 75.81 785 ASN A C 1
ATOM 5926 O O . ASN A 1 785 ? 19.200 7.129 -25.172 1.00 75.81 785 ASN A O 1
ATOM 5930 N N . ALA A 1 786 ? 19.522 5.264 -26.384 1.00 77.56 786 ALA A N 1
ATOM 5931 C CA . ALA A 1 786 ? 18.224 4.665 -26.066 1.00 77.56 786 ALA A CA 1
ATOM 5932 C C . ALA A 1 786 ? 17.973 4.539 -24.554 1.00 77.56 786 ALA A C 1
ATOM 5934 O O . ALA A 1 786 ? 16.902 4.916 -24.085 1.00 77.56 786 ALA A O 1
ATOM 5935 N N . GLY A 1 787 ? 18.973 4.115 -23.771 1.00 77.75 787 GLY A N 1
ATOM 5936 C CA . GLY A 1 787 ? 18.860 4.019 -22.308 1.00 77.75 787 GLY A CA 1
ATOM 5937 C C . GLY A 1 787 ? 18.515 5.355 -21.633 1.00 77.75 787 GLY A C 1
ATOM 5938 O O . GLY A 1 787 ? 17.598 5.418 -20.819 1.00 77.75 787 GLY A O 1
ATOM 5939 N N . ALA A 1 788 ? 19.165 6.450 -22.039 1.00 78.06 788 ALA A N 1
ATOM 5940 C CA . ALA A 1 788 ? 18.877 7.789 -21.511 1.00 78.06 788 ALA A CA 1
ATOM 5941 C C . ALA A 1 788 ? 17.499 8.320 -21.960 1.00 78.06 788 ALA A C 1
ATOM 5943 O O . ALA A 1 788 ? 16.855 9.088 -21.244 1.00 78.06 788 ALA A O 1
ATOM 5944 N N . CYS A 1 789 ? 17.024 7.900 -23.136 1.00 87.75 789 CYS A N 1
ATOM 5945 C CA . CYS A 1 789 ? 15.668 8.199 -23.596 1.00 87.75 789 CYS A CA 1
ATOM 5946 C C . CYS A 1 789 ? 14.612 7.408 -22.805 1.00 87.75 789 CYS A C 1
ATOM 5948 O O . CYS A 1 789 ? 13.555 7.958 -22.508 1.00 87.75 789 CYS A O 1
ATOM 5950 N N . ILE A 1 790 ? 14.906 6.163 -22.407 1.00 88.75 790 ILE A N 1
ATOM 5951 C CA . ILE A 1 790 ? 14.057 5.359 -21.511 1.00 88.75 790 ILE A CA 1
ATOM 5952 C C . ILE A 1 790 ? 13.992 5.998 -20.122 1.00 88.75 790 ILE A C 1
ATOM 5954 O O . ILE A 1 790 ? 12.895 6.174 -19.604 1.00 88.75 790 ILE A O 1
ATOM 5958 N N . GLU A 1 791 ? 15.121 6.415 -19.540 1.00 81.56 791 GLU A N 1
ATOM 5959 C CA . GLU A 1 791 ? 15.137 7.136 -18.255 1.00 81.56 791 GLU A CA 1
ATOM 5960 C C . GLU A 1 791 ? 14.254 8.395 -18.302 1.00 81.56 791 GLU A C 1
ATOM 5962 O O . GLU A 1 791 ? 13.363 8.552 -17.466 1.00 81.56 791 GLU A O 1
ATOM 5967 N N . ARG A 1 792 ? 14.392 9.244 -19.331 1.00 83.44 792 ARG A N 1
ATOM 5968 C CA . ARG A 1 792 ? 13.528 10.428 -19.497 1.00 83.44 792 ARG A CA 1
ATOM 5969 C C . ARG A 1 792 ? 12.059 10.065 -19.748 1.00 83.44 792 ARG A C 1
ATOM 5971 O O . ARG A 1 792 ? 11.170 10.701 -19.188 1.00 83.44 792 ARG A O 1
ATOM 5978 N N . ALA A 1 793 ? 11.771 9.024 -20.526 1.00 86.75 793 ALA A N 1
ATOM 5979 C CA . ALA A 1 793 ? 10.403 8.541 -20.719 1.00 86.75 793 ALA A CA 1
ATOM 5980 C C . ALA A 1 793 ? 9.783 8.034 -19.401 1.00 86.75 793 ALA A C 1
ATOM 5982 O O . ALA A 1 793 ? 8.603 8.281 -19.136 1.00 86.75 793 ALA A O 1
ATOM 5983 N N . LEU A 1 794 ? 10.578 7.404 -18.528 1.00 81.19 794 LEU A N 1
ATOM 5984 C CA . LEU A 1 794 ? 10.163 7.018 -17.178 1.00 81.19 794 LEU A CA 1
ATOM 5985 C C . LEU A 1 794 ? 9.889 8.252 -16.289 1.00 81.19 794 LEU A C 1
ATOM 5987 O O . LEU A 1 794 ? 8.923 8.229 -15.517 1.00 81.19 794 LEU A O 1
ATOM 5991 N N . GLU A 1 795 ? 10.660 9.337 -16.421 1.00 75.00 795 GLU A N 1
ATOM 5992 C CA . GLU A 1 795 ? 10.408 10.621 -15.735 1.00 75.00 795 GLU A CA 1
ATOM 5993 C C . GLU A 1 795 ? 9.121 11.324 -16.206 1.00 75.00 795 GLU A C 1
ATOM 5995 O O . GLU A 1 795 ? 8.432 11.934 -15.384 1.00 75.00 795 GLU A O 1
ATOM 6000 N N . VAL A 1 796 ? 8.790 11.229 -17.501 1.00 73.19 796 VAL A N 1
ATOM 6001 C CA . VAL A 1 796 ? 7.557 11.782 -18.104 1.00 73.19 796 VAL A CA 1
ATOM 6002 C C . VAL A 1 796 ? 6.324 10.937 -17.759 1.00 73.19 796 VAL A C 1
ATOM 6004 O O . VAL A 1 796 ? 5.238 11.484 -17.591 1.00 73.19 796 VAL A O 1
ATOM 6007 N N . GLY A 1 797 ? 6.488 9.620 -17.593 1.00 69.31 797 GLY A N 1
ATOM 6008 C CA . GLY A 1 797 ? 5.429 8.717 -17.127 1.00 69.31 797 GLY A CA 1
ATOM 6009 C C . GLY A 1 797 ? 5.173 7.485 -17.999 1.00 69.31 797 GLY A C 1
ATOM 6010 O O . GLY A 1 797 ? 4.253 6.735 -17.706 1.00 69.31 797 GLY A O 1
ATOM 6011 N N . VAL A 1 798 ? 5.958 7.215 -19.042 1.00 82.19 798 VAL A N 1
ATOM 6012 C CA . VAL A 1 798 ? 5.828 5.977 -19.837 1.00 82.19 798 VAL A CA 1
ATOM 6013 C C . VAL A 1 798 ? 6.188 4.765 -18.975 1.00 82.19 798 VAL A C 1
ATOM 6015 O O . VAL A 1 798 ? 7.140 4.821 -18.197 1.00 82.19 798 VAL A O 1
ATOM 6018 N N . ARG A 1 799 ? 5.448 3.655 -19.080 1.00 83.31 799 ARG A N 1
ATOM 6019 C CA . ARG A 1 799 ? 5.748 2.392 -18.361 1.00 83.31 799 ARG A CA 1
ATOM 6020 C C . ARG A 1 799 ? 5.644 1.146 -19.242 1.00 83.31 799 ARG A C 1
ATOM 6022 O O . ARG A 1 799 ? 5.605 0.042 -18.710 1.00 83.31 799 ARG A O 1
ATOM 6029 N N . SER A 1 800 ? 5.610 1.311 -20.559 1.00 88.88 800 SER A N 1
ATOM 6030 C CA . SER A 1 800 ? 5.611 0.218 -21.528 1.00 88.88 800 SER A CA 1
ATOM 6031 C C . SER A 1 800 ? 6.731 0.459 -22.534 1.00 88.88 800 SER A C 1
ATOM 6033 O O . SER A 1 800 ? 6.818 1.545 -23.108 1.00 88.88 800 SER A O 1
ATOM 6035 N N . PHE A 1 801 ? 7.611 -0.523 -22.712 1.00 93.25 801 PHE A N 1
ATOM 6036 C CA . PHE A 1 801 ? 8.765 -0.422 -23.608 1.00 93.25 801 PHE A CA 1
ATOM 6037 C C . PHE A 1 801 ? 8.936 -1.707 -24.409 1.00 93.25 801 PHE A C 1
ATOM 6039 O O . PHE A 1 801 ? 8.799 -2.808 -23.865 1.00 93.25 801 PHE A O 1
ATOM 6046 N N . ASP A 1 802 ? 9.295 -1.552 -25.680 1.00 94.50 802 ASP A N 1
ATOM 6047 C CA . ASP A 1 802 ? 9.826 -2.651 -26.479 1.00 94.50 802 ASP A CA 1
ATOM 6048 C C . ASP A 1 802 ? 11.336 -2.795 -26.249 1.00 94.50 802 ASP A C 1
ATOM 6050 O O . ASP A 1 802 ? 12.069 -1.808 -26.155 1.00 94.50 802 ASP A O 1
ATOM 6054 N N . GLY A 1 803 ? 11.809 -4.038 -26.232 1.00 90.69 803 GLY A N 1
ATOM 6055 C CA . GLY A 1 803 ? 13.220 -4.388 -26.363 1.00 90.69 803 GLY A CA 1
ATOM 6056 C C . GLY A 1 803 ? 13.415 -5.574 -27.304 1.00 90.69 803 GLY A C 1
ATOM 6057 O O . GLY A 1 803 ? 12.457 -6.223 -27.730 1.00 90.69 803 GLY A O 1
ATOM 6058 N N . SER A 1 804 ? 14.667 -5.880 -27.635 1.00 86.88 804 SER A N 1
ATOM 6059 C CA . SER A 1 804 ? 15.027 -7.151 -28.267 1.00 86.88 804 SER A CA 1
ATOM 6060 C C . SER A 1 804 ? 16.166 -7.851 -27.526 1.00 86.88 804 SER A C 1
ATOM 6062 O O . SER A 1 804 ? 17.199 -7.250 -27.226 1.00 86.88 804 SER A O 1
ATOM 6064 N N . ALA A 1 805 ? 16.012 -9.148 -27.271 1.00 78.44 805 ALA A N 1
ATOM 6065 C CA . ALA A 1 805 ? 17.061 -10.054 -26.828 1.00 78.44 805 ALA A CA 1
ATOM 6066 C C . ALA A 1 805 ? 18.296 -9.967 -27.752 1.00 78.44 805 ALA A C 1
ATOM 6068 O O . ALA A 1 805 ? 18.293 -10.444 -28.887 1.00 78.44 805 ALA A O 1
ATOM 6069 N N . GLY A 1 806 ? 19.371 -9.346 -27.256 1.00 66.12 806 GLY A N 1
ATOM 6070 C CA . GLY A 1 806 ? 20.604 -9.100 -28.010 1.00 66.12 806 GLY A CA 1
ATOM 6071 C C . GLY A 1 806 ? 20.569 -7.902 -28.971 1.00 66.12 806 GLY A C 1
ATOM 6072 O O . GLY A 1 806 ? 21.530 -7.729 -29.718 1.00 66.12 806 GLY A O 1
ATOM 6073 N N . GLY A 1 807 ? 19.513 -7.080 -28.959 1.00 71.94 807 GLY A N 1
ATOM 6074 C CA . GLY A 1 807 ? 19.388 -5.884 -29.805 1.00 71.94 807 GLY A CA 1
ATOM 6075 C C . GLY A 1 807 ? 19.220 -6.187 -31.300 1.00 71.94 807 GLY A C 1
ATOM 6076 O O . GLY A 1 807 ? 19.800 -5.501 -32.146 1.00 71.94 807 GLY A O 1
ATOM 6077 N N . LEU A 1 808 ? 18.480 -7.248 -31.644 1.00 75.00 808 LEU A N 1
ATOM 6078 C CA . LEU A 1 808 ? 18.240 -7.639 -33.037 1.00 75.00 808 LEU A CA 1
ATOM 6079 C C . LEU A 1 808 ? 17.305 -6.656 -33.771 1.00 75.00 808 LEU A C 1
ATOM 6081 O O . LEU A 1 808 ? 16.661 -5.793 -33.174 1.00 75.00 808 LEU A O 1
ATOM 6085 N N . GLY A 1 809 ? 17.207 -6.813 -35.095 1.00 74.88 809 GLY A N 1
ATOM 6086 C CA . GLY A 1 809 ? 16.308 -6.038 -35.957 1.00 74.88 809 GLY A CA 1
ATOM 6087 C C . GLY A 1 809 ? 16.989 -4.823 -36.576 1.00 74.88 809 GLY A C 1
ATOM 6088 O O . GLY A 1 809 ? 18.085 -4.946 -37.140 1.00 74.88 809 GLY A O 1
ATOM 6089 N N . GLY A 1 810 ? 16.333 -3.666 -36.476 1.00 69.50 810 GLY A N 1
ATOM 6090 C CA . GLY A 1 810 ? 16.805 -2.387 -37.004 1.00 69.50 810 GLY A CA 1
ATOM 6091 C C . GLY A 1 810 ? 16.257 -2.037 -38.390 1.00 69.50 810 GLY A C 1
ATOM 6092 O O . GLY A 1 810 ? 16.175 -2.875 -39.290 1.00 69.50 810 GLY A O 1
ATOM 6093 N N . CYS A 1 811 ? 15.922 -0.763 -38.584 1.00 69.00 811 CYS A N 1
ATOM 6094 C CA . CYS A 1 811 ? 15.391 -0.237 -39.837 1.00 69.00 811 CYS A CA 1
ATOM 6095 C C . CYS A 1 811 ? 16.338 -0.435 -41.044 1.00 69.00 811 CYS A C 1
ATOM 6097 O O . CYS A 1 811 ? 17.453 0.106 -41.062 1.00 69.00 811 CYS A O 1
ATOM 6099 N N . PRO A 1 812 ? 15.882 -1.102 -42.127 1.00 64.75 812 PRO A N 1
ATOM 6100 C CA . PRO A 1 812 ? 16.676 -1.282 -43.344 1.00 64.75 812 PRO A CA 1
ATOM 6101 C C . PRO A 1 812 ? 17.135 0.040 -43.977 1.00 64.75 812 PRO A C 1
ATOM 6103 O O . PRO A 1 812 ? 18.229 0.115 -44.529 1.00 64.75 812 PRO A O 1
ATOM 6106 N N . TYR A 1 813 ? 16.325 1.098 -43.864 1.00 65.94 813 TYR A N 1
ATOM 6107 C CA . TYR A 1 813 ? 16.595 2.412 -44.457 1.00 65.94 813 TYR A CA 1
ATOM 6108 C C . TYR A 1 813 ? 17.608 3.265 -43.668 1.00 65.94 813 TYR A C 1
ATOM 6110 O O . TYR A 1 813 ? 18.020 4.312 -44.164 1.00 65.94 813 TYR A O 1
ATOM 6118 N N . ALA A 1 814 ? 18.024 2.834 -42.470 1.00 58.16 814 ALA A N 1
ATOM 6119 C CA . ALA A 1 814 ? 19.130 3.441 -41.721 1.00 58.16 814 ALA A CA 1
ATOM 6120 C C . ALA A 1 814 ? 20.509 2.869 -42.119 1.00 58.16 814 ALA A C 1
ATOM 6122 O O . ALA A 1 814 ? 21.545 3.453 -41.800 1.00 58.16 814 ALA A O 1
ATOM 6123 N N . SER A 1 815 ? 20.533 1.730 -42.818 1.00 56.19 815 SER A N 1
ATOM 6124 C CA . SER A 1 815 ? 21.759 1.035 -43.226 1.00 56.19 815 SER A CA 1
ATOM 6125 C C . SER A 1 815 ? 22.328 1.583 -44.545 1.00 56.19 815 SER A C 1
ATOM 6127 O O . SER A 1 815 ? 21.591 2.050 -45.412 1.00 56.19 815 SER A O 1
ATOM 6129 N N . THR A 1 816 ? 23.647 1.490 -44.732 1.00 51.16 816 THR A N 1
ATOM 6130 C CA . THR A 1 816 ? 24.322 1.765 -46.015 1.00 51.16 816 THR A CA 1
ATOM 6131 C C . THR A 1 816 ? 24.741 0.464 -46.703 1.00 51.16 816 THR A C 1
ATOM 6133 O O . THR A 1 816 ? 24.790 -0.592 -46.076 1.00 51.16 816 THR A O 1
ATOM 6136 N N . GLU A 1 817 ? 25.136 0.539 -47.980 1.00 41.88 817 GLU A N 1
ATOM 6137 C CA . GLU A 1 817 ? 25.648 -0.607 -48.761 1.00 41.88 817 GLU A CA 1
ATOM 6138 C C . GLU A 1 817 ? 26.852 -1.337 -48.119 1.00 41.88 817 GLU A C 1
ATOM 6140 O O . GLU A 1 817 ? 27.180 -2.449 -48.526 1.00 41.88 817 GLU A O 1
ATOM 6145 N N . THR A 1 818 ? 27.511 -0.732 -47.122 1.00 35.69 818 THR A N 1
ATOM 6146 C CA . THR A 1 818 ? 28.688 -1.275 -46.416 1.00 35.69 818 THR A CA 1
ATOM 6147 C C . THR A 1 818 ? 28.499 -1.404 -44.899 1.00 35.69 818 THR A C 1
ATOM 6149 O O . THR A 1 818 ? 29.447 -1.762 -44.200 1.00 35.69 818 THR A O 1
ATOM 6152 N N . THR A 1 819 ? 27.333 -1.026 -44.366 1.00 42.28 819 THR A N 1
ATOM 6153 C CA . THR A 1 819 ? 27.125 -0.797 -42.927 1.00 42.28 819 THR A CA 1
ATOM 6154 C C . THR A 1 819 ? 25.674 -1.075 -42.547 1.00 42.28 819 THR A C 1
ATOM 6156 O O . THR A 1 819 ? 24.799 -0.266 -42.852 1.00 42.28 819 THR A O 1
ATOM 6159 N N . ARG A 1 820 ? 25.404 -2.162 -41.816 1.00 52.06 820 ARG A N 1
ATOM 6160 C CA . ARG A 1 820 ? 24.121 -2.309 -41.111 1.00 52.06 820 ARG A CA 1
ATOM 6161 C C . ARG A 1 820 ? 24.090 -1.342 -39.921 1.00 52.06 820 ARG A C 1
ATOM 6163 O O . ARG A 1 820 ? 25.079 -1.250 -39.194 1.00 52.06 820 ARG A O 1
ATOM 6170 N N . ALA A 1 821 ? 22.992 -0.611 -39.745 1.00 50.66 821 ALA A N 1
ATOM 6171 C CA . ALA A 1 821 ? 22.771 0.204 -38.549 1.00 50.66 821 ALA A CA 1
ATOM 6172 C C . ALA A 1 821 ? 22.536 -0.693 -37.309 1.00 50.66 821 ALA A C 1
ATOM 6174 O O . ALA A 1 821 ? 22.046 -1.814 -37.475 1.00 50.66 821 ALA A O 1
ATOM 6175 N N . PRO A 1 822 ? 22.866 -0.245 -36.081 1.00 54.00 822 PRO A N 1
ATOM 6176 C CA . PRO A 1 822 ? 22.485 -0.959 -34.862 1.00 54.00 822 PRO A CA 1
ATOM 6177 C C . PRO A 1 822 ? 20.964 -1.149 -34.763 1.00 54.00 822 PRO A C 1
ATOM 6179 O O . PRO A 1 822 ? 20.196 -0.319 -35.253 1.00 54.00 822 PRO A O 1
ATOM 6182 N N . GLY A 1 823 ? 20.549 -2.263 -34.157 1.00 69.06 823 GLY A N 1
ATOM 6183 C CA . GLY A 1 823 ? 19.157 -2.704 -34.121 1.00 69.06 823 GLY A CA 1
ATOM 6184 C C . GLY A 1 823 ? 18.283 -2.000 -33.081 1.00 69.06 823 GLY A C 1
ATOM 6185 O O . GLY A 1 823 ? 18.536 -0.861 -32.672 1.00 69.06 823 GLY A O 1
ATOM 6186 N N . ASN A 1 824 ? 17.241 -2.713 -32.654 1.00 81.25 824 ASN A N 1
ATOM 6187 C CA . ASN A 1 824 ? 16.395 -2.302 -31.538 1.00 81.25 824 ASN A CA 1
ATOM 6188 C C . ASN A 1 824 ? 17.220 -2.205 -30.242 1.00 81.25 824 ASN A C 1
ATOM 6190 O O . ASN A 1 824 ? 18.255 -2.862 -30.105 1.00 81.25 824 ASN A O 1
ATOM 6194 N N . VAL A 1 825 ? 16.760 -1.408 -29.276 1.00 83.19 825 VAL A N 1
ATOM 6195 C CA . VAL A 1 825 ? 17.361 -1.368 -27.935 1.00 83.19 825 VAL A CA 1
ATOM 6196 C C . VAL A 1 825 ? 17.371 -2.773 -27.319 1.00 83.19 825 VAL A C 1
ATOM 6198 O O . VAL A 1 825 ? 16.401 -3.528 -27.437 1.00 83.19 825 VAL A O 1
ATOM 6201 N N . SER A 1 826 ? 18.478 -3.159 -26.677 1.00 83.31 826 SER A N 1
ATOM 6202 C CA . SER A 1 826 ? 18.560 -4.474 -26.042 1.00 83.31 826 SER A CA 1
ATOM 6203 C C . SER A 1 826 ? 17.575 -4.552 -24.882 1.00 83.31 826 SER A C 1
ATOM 6205 O O . SER A 1 826 ? 17.541 -3.650 -24.043 1.00 83.31 826 SER A O 1
ATOM 6207 N N . THR A 1 827 ? 16.843 -5.658 -24.746 1.00 84.25 827 THR A N 1
ATOM 6208 C CA . THR A 1 827 ? 15.970 -5.883 -23.578 1.00 84.25 827 THR A CA 1
ATOM 6209 C C . THR A 1 827 ? 16.762 -5.792 -22.263 1.00 84.25 827 THR A C 1
ATOM 6211 O O . THR A 1 827 ? 16.229 -5.364 -21.244 1.00 84.25 827 THR A O 1
ATOM 6214 N N . LEU A 1 828 ? 18.067 -6.101 -22.277 1.00 77.38 828 LEU A N 1
ATOM 6215 C CA . LEU A 1 828 ? 18.957 -5.921 -21.122 1.00 77.38 828 LEU A CA 1
ATOM 6216 C C . LEU A 1 828 ? 19.238 -4.445 -20.785 1.00 77.38 828 LEU A C 1
ATOM 6218 O O . LEU A 1 828 ? 19.325 -4.113 -19.604 1.00 77.38 828 LEU A O 1
ATOM 6222 N N . ASP A 1 829 ? 19.323 -3.567 -21.786 1.00 76.38 829 ASP A N 1
ATOM 6223 C CA . ASP A 1 829 ? 19.554 -2.129 -21.589 1.00 76.38 829 ASP A CA 1
ATOM 6224 C C . ASP A 1 829 ? 18.271 -1.434 -21.099 1.00 76.38 829 ASP A C 1
ATOM 6226 O O . ASP A 1 829 ? 18.331 -0.556 -20.237 1.00 76.38 829 ASP A O 1
ATOM 6230 N N . VAL A 1 830 ? 17.096 -1.900 -21.554 1.00 84.31 830 VAL A N 1
ATOM 6231 C CA . VAL A 1 830 ? 15.790 -1.517 -20.980 1.00 84.31 830 VAL A CA 1
ATOM 6232 C C . VAL A 1 830 ? 15.743 -1.869 -19.488 1.00 84.31 830 VAL A C 1
ATOM 6234 O O . VAL A 1 830 ? 15.370 -1.031 -18.666 1.00 84.31 830 VAL A O 1
ATOM 6237 N N . LEU A 1 831 ? 16.171 -3.080 -19.105 1.00 80.62 831 LEU A N 1
ATOM 6238 C CA . LEU A 1 831 ? 16.225 -3.491 -17.695 1.00 80.62 831 LEU A CA 1
ATOM 6239 C C . LEU A 1 831 ? 17.195 -2.642 -16.863 1.00 80.62 831 LEU A C 1
ATOM 6241 O O . LEU A 1 831 ? 16.883 -2.335 -15.710 1.00 80.62 831 LEU A O 1
ATOM 6245 N N . ASP A 1 832 ? 18.342 -2.245 -17.420 1.00 74.31 832 ASP A N 1
ATOM 6246 C CA . ASP A 1 832 ? 19.296 -1.381 -16.720 1.00 74.31 832 ASP A CA 1
ATOM 6247 C C . ASP A 1 832 ? 18.758 0.045 -16.523 1.00 74.31 832 ASP A C 1
ATOM 6249 O O . ASP A 1 832 ? 18.820 0.545 -15.400 1.00 74.31 832 ASP A O 1
ATOM 6253 N N . ALA A 1 833 ? 18.137 0.661 -17.535 1.00 76.56 833 ALA A N 1
ATOM 6254 C CA . ALA A 1 833 ? 17.513 1.989 -17.420 1.00 76.56 833 ALA A CA 1
ATOM 6255 C C . ALA A 1 833 ? 16.330 2.010 -16.423 1.00 76.56 833 ALA A C 1
ATOM 6257 O O . ALA A 1 833 ? 16.192 2.920 -15.594 1.00 76.56 833 ALA A O 1
ATOM 6258 N N . VAL A 1 834 ? 15.493 0.966 -16.436 1.00 79.19 834 VAL A N 1
ATOM 6259 C CA . VAL A 1 834 ? 14.389 0.802 -15.473 1.00 79.19 834 VAL A CA 1
ATOM 6260 C C . VAL A 1 834 ? 14.919 0.614 -14.045 1.00 79.19 834 VAL A C 1
ATOM 6262 O O . VAL A 1 834 ? 14.388 1.215 -13.107 1.00 79.19 834 VAL A O 1
ATOM 6265 N N . SER A 1 835 ? 15.998 -0.158 -13.878 1.00 70.50 835 SER A N 1
ATOM 6266 C CA . SER A 1 835 ? 16.672 -0.365 -12.589 1.00 70.50 835 SER A CA 1
ATOM 6267 C C . SER A 1 835 ? 17.391 0.896 -12.086 1.00 70.50 835 SER A C 1
ATOM 6269 O O . SER A 1 835 ? 17.354 1.179 -10.887 1.00 70.50 835 SER A O 1
ATOM 6271 N N . ALA A 1 836 ? 17.975 1.705 -12.978 1.00 63.03 836 ALA A N 1
ATOM 6272 C CA . ALA A 1 836 ? 18.578 3.003 -12.654 1.00 63.03 836 ALA A CA 1
ATOM 6273 C C . ALA A 1 836 ? 17.529 4.003 -12.139 1.00 63.03 836 ALA A C 1
ATOM 6275 O O . ALA A 1 836 ? 17.738 4.658 -11.116 1.00 63.03 836 ALA A O 1
ATOM 6276 N N . SER A 1 837 ? 16.343 4.007 -12.754 1.00 61.97 837 SER A N 1
ATOM 6277 C CA . SER A 1 837 ? 15.149 4.720 -12.266 1.00 61.97 837 SER A CA 1
ATOM 6278 C C . SER A 1 837 ? 14.570 4.130 -10.963 1.00 61.97 837 SER A C 1
ATOM 6280 O O . SER A 1 837 ? 13.608 4.649 -10.394 1.00 61.97 837 SER A O 1
ATOM 6282 N N . GLY A 1 838 ? 15.131 3.020 -10.471 1.00 56.97 838 GLY A N 1
ATOM 6283 C CA . GLY A 1 838 ? 14.722 2.307 -9.261 1.00 56.97 838 GLY A CA 1
ATOM 6284 C C . GLY A 1 838 ? 13.411 1.524 -9.388 1.00 56.97 838 GLY A C 1
ATOM 6285 O O . GLY A 1 838 ? 12.979 0.903 -8.408 1.00 56.97 838 GLY A O 1
ATOM 6286 N N . LEU A 1 839 ? 12.765 1.559 -10.551 1.00 67.69 839 LEU A N 1
ATOM 6287 C CA . LEU A 1 839 ? 11.582 0.763 -10.856 1.00 67.69 839 LEU A CA 1
ATOM 6288 C C . LEU A 1 839 ? 11.979 -0.709 -11.042 1.00 67.69 839 LEU A C 1
ATOM 6290 O O . LEU A 1 839 ? 13.159 -1.065 -11.050 1.00 67.69 839 LEU A O 1
ATOM 6294 N N . LYS A 1 840 ? 10.985 -1.597 -11.107 1.00 63.53 840 LYS A N 1
ATOM 6295 C CA . LYS A 1 840 ? 11.215 -3.042 -11.207 1.00 63.53 840 LYS A CA 1
ATOM 6296 C C . LYS A 1 840 ? 10.304 -3.687 -12.237 1.00 63.53 840 LYS A C 1
ATOM 6298 O O . LYS A 1 840 ? 9.210 -3.203 -12.517 1.00 63.53 840 LYS A O 1
ATOM 6303 N N . THR A 1 841 ? 10.791 -4.792 -12.782 1.00 77.38 841 THR A N 1
ATOM 6304 C CA . THR A 1 841 ? 10.115 -5.615 -13.784 1.00 77.38 841 THR A CA 1
ATOM 6305 C C . THR A 1 841 ? 10.064 -7.054 -13.274 1.00 77.38 841 THR A C 1
ATOM 6307 O O . THR A 1 841 ? 10.719 -7.402 -12.286 1.00 77.38 841 THR A O 1
ATOM 6310 N N . ARG A 1 842 ? 9.270 -7.884 -13.946 1.00 77.88 842 ARG A N 1
ATOM 6311 C CA . ARG A 1 842 ? 9.167 -9.331 -13.710 1.00 77.88 842 ARG A CA 1
ATOM 6312 C C . ARG A 1 842 ? 10.207 -10.156 -14.484 1.00 77.88 842 ARG A C 1
ATOM 6314 O O . ARG A 1 842 ? 10.201 -11.377 -14.370 1.00 77.88 842 ARG A O 1
ATOM 6321 N N . VAL A 1 843 ? 11.089 -9.503 -15.246 1.00 83.00 843 VAL A N 1
ATOM 6322 C CA . VAL A 1 843 ? 12.037 -10.171 -16.144 1.00 83.00 843 VAL A CA 1
ATOM 6323 C C . VAL A 1 843 ? 13.297 -10.610 -15.397 1.00 83.00 843 VAL A C 1
ATOM 6325 O O . VAL A 1 843 ? 14.028 -9.792 -14.836 1.00 83.00 843 VAL A O 1
ATOM 6328 N N . ASP A 1 844 ? 13.584 -11.906 -15.443 1.00 81.56 844 ASP A N 1
ATOM 6329 C CA . ASP A 1 844 ? 14.837 -12.493 -14.988 1.00 81.56 844 ASP A CA 1
ATOM 6330 C C . ASP A 1 844 ? 15.972 -12.157 -15.970 1.00 81.56 844 ASP A C 1
ATOM 6332 O O . ASP A 1 844 ? 15.941 -12.507 -17.157 1.00 81.56 844 ASP A O 1
ATOM 6336 N N . ARG A 1 845 ? 17.000 -11.469 -15.463 1.00 77.88 845 ARG A N 1
ATOM 6337 C CA . ARG A 1 845 ? 18.130 -11.009 -16.275 1.00 77.88 845 ARG A CA 1
ATOM 6338 C C . ARG A 1 845 ? 18.968 -12.164 -16.823 1.00 77.88 845 ARG A C 1
ATOM 6340 O O . ARG A 1 845 ? 19.409 -12.081 -17.965 1.00 77.88 845 ARG A O 1
ATOM 6347 N N . ASP A 1 846 ? 19.194 -13.223 -16.053 1.00 62.91 846 ASP A N 1
ATOM 6348 C CA . ASP A 1 846 ? 20.078 -14.324 -16.451 1.00 62.91 846 ASP A CA 1
ATOM 6349 C C . ASP A 1 846 ? 19.400 -15.229 -17.491 1.00 62.91 846 ASP A C 1
ATOM 6351 O O . ASP A 1 846 ? 20.065 -15.772 -18.38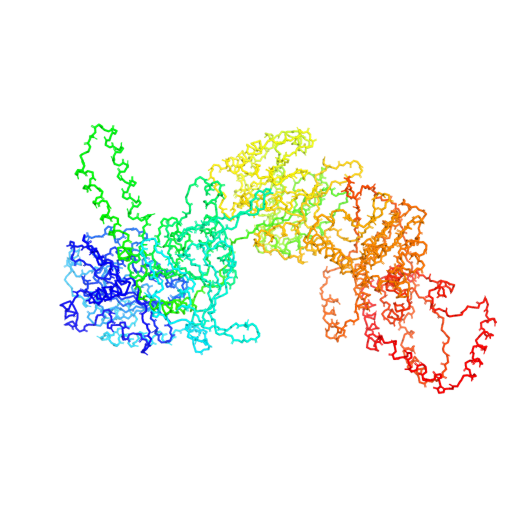1 1.00 62.91 846 ASP A O 1
ATOM 6355 N N . LEU A 1 847 ? 18.071 -15.348 -17.443 1.00 67.62 847 LEU A N 1
ATOM 6356 C CA . LEU A 1 847 ? 17.265 -15.978 -18.490 1.00 67.62 847 LEU A CA 1
ATOM 6357 C C . LEU A 1 847 ? 17.169 -15.094 -19.745 1.00 67.62 847 LEU A C 1
ATOM 6359 O O . LEU A 1 847 ? 17.304 -15.613 -20.852 1.00 67.62 847 LEU A O 1
ATOM 6363 N N . MET A 1 848 ? 17.043 -13.768 -19.614 1.00 81.88 848 MET A N 1
ATOM 6364 C CA . MET A 1 848 ? 17.094 -12.848 -20.764 1.00 81.88 848 MET A CA 1
ATOM 6365 C C . MET A 1 848 ? 18.495 -12.793 -21.410 1.00 81.88 848 MET A C 1
ATOM 6367 O O . MET A 1 848 ? 18.616 -12.715 -22.634 1.00 81.88 848 MET A O 1
ATOM 6371 N N . VAL A 1 849 ? 19.576 -12.948 -20.635 1.00 61.12 849 VAL A N 1
ATOM 6372 C CA . VAL A 1 849 ? 20.931 -13.181 -21.171 1.00 61.12 849 VAL A CA 1
ATOM 6373 C C . VAL A 1 849 ? 20.987 -14.497 -21.956 1.00 61.12 849 VAL A C 1
ATOM 6375 O O . VAL A 1 849 ? 21.556 -14.522 -23.044 1.00 61.12 849 VAL A O 1
ATOM 6378 N N . GLN A 1 850 ? 20.365 -15.578 -21.475 1.00 60.72 850 GLN A N 1
ATOM 6379 C CA . GLN A 1 850 ? 20.297 -16.847 -22.218 1.00 60.72 850 GLN A CA 1
ATOM 6380 C C . GLN A 1 850 ? 19.463 -16.740 -23.504 1.00 60.72 850 GLN A C 1
ATOM 6382 O O . GLN A 1 850 ? 19.874 -17.280 -24.531 1.00 60.72 850 GLN A O 1
ATOM 6387 N N . ALA A 1 851 ? 18.345 -16.009 -23.483 1.00 69.81 851 ALA A N 1
ATOM 6388 C CA . ALA A 1 851 ? 17.565 -15.693 -24.678 1.00 69.81 851 ALA A CA 1
ATOM 6389 C C . ALA A 1 851 ? 18.397 -14.877 -25.684 1.00 69.81 851 ALA A C 1
ATOM 6391 O O . ALA A 1 851 ? 18.471 -15.243 -26.853 1.00 69.81 851 ALA A O 1
ATOM 6392 N N . SER A 1 852 ? 19.118 -13.853 -25.217 1.00 65.19 852 SER A N 1
ATOM 6393 C CA . SER A 1 852 ? 20.013 -13.022 -26.038 1.00 65.19 852 SER A CA 1
ATOM 6394 C C . SER A 1 852 ? 21.179 -13.822 -26.637 1.00 65.19 852 SER A C 1
ATOM 6396 O O . SER A 1 852 ? 21.524 -13.642 -27.803 1.00 65.19 852 SER A O 1
ATOM 6398 N N . ILE A 1 853 ? 21.764 -14.756 -25.875 1.00 54.50 853 ILE A N 1
ATOM 6399 C CA . ILE A 1 853 ? 22.812 -15.671 -26.360 1.00 54.50 853 ILE A CA 1
ATOM 6400 C C . ILE A 1 853 ? 22.249 -16.669 -27.378 1.00 54.50 853 ILE A C 1
ATOM 6402 O O . ILE A 1 853 ? 22.961 -17.018 -28.313 1.00 54.50 853 ILE A O 1
ATOM 6406 N N . TYR A 1 854 ? 20.998 -17.116 -27.241 1.00 62.56 854 TYR A N 1
ATOM 6407 C CA . TYR A 1 854 ? 20.344 -17.967 -28.241 1.00 62.56 854 TYR A CA 1
ATOM 6408 C C . TYR A 1 854 ? 20.008 -17.191 -29.525 1.00 62.56 854 TYR A C 1
ATOM 6410 O O . TYR A 1 854 ? 20.239 -17.697 -30.619 1.00 62.56 854 TYR A O 1
ATOM 6418 N N . ALA A 1 855 ? 19.529 -15.951 -29.388 1.00 61.75 855 ALA A N 1
ATOM 6419 C CA . ALA A 1 855 ? 19.157 -15.064 -30.487 1.00 61.75 855 ALA A CA 1
ATOM 6420 C C . ALA A 1 855 ? 20.373 -14.625 -31.322 1.00 61.75 855 ALA A C 1
ATOM 6422 O O . ALA A 1 855 ? 20.371 -14.748 -32.545 1.00 61.75 855 ALA A O 1
ATOM 6423 N N . GLY A 1 856 ? 21.433 -14.149 -30.660 1.00 51.59 856 GLY A N 1
ATOM 6424 C CA . GLY A 1 856 ? 22.679 -13.759 -31.319 1.00 51.59 856 GLY A CA 1
ATOM 6425 C C . GLY A 1 856 ? 23.595 -14.941 -31.648 1.00 51.59 856 GLY A C 1
ATOM 6426 O O . GLY A 1 856 ? 24.423 -14.829 -32.550 1.00 51.59 856 GLY A O 1
ATOM 6427 N N . GLY A 1 857 ? 23.492 -16.049 -30.908 1.00 45.19 857 GLY A N 1
ATOM 6428 C CA . GLY A 1 857 ? 24.267 -17.275 -31.102 1.00 45.19 857 GLY A CA 1
ATOM 6429 C C . GLY A 1 857 ? 25.782 -17.081 -31.044 1.00 45.19 857 GLY A C 1
ATOM 6430 O O . GLY A 1 857 ? 26.454 -17.604 -31.935 1.00 45.19 857 GLY A O 1
ATOM 6431 N N . SER A 1 858 ? 26.357 -16.268 -30.124 1.00 39.47 858 SER A N 1
ATOM 6432 C CA . SER A 1 858 ? 27.689 -15.688 -30.422 1.00 39.47 858 SER A CA 1
ATOM 6433 C C . SER A 1 858 ? 28.504 -14.916 -29.322 1.00 39.47 858 SER A C 1
ATOM 6435 O O . SER A 1 858 ? 27.901 -14.162 -28.572 1.00 39.47 858 SER A O 1
ATOM 6437 N N . ILE A 1 859 ? 29.877 -15.008 -29.287 1.00 40.53 859 ILE A N 1
ATOM 6438 C CA . ILE A 1 859 ? 30.899 -13.952 -28.873 1.00 40.53 859 ILE A CA 1
ATOM 6439 C C . ILE A 1 859 ? 32.257 -14.037 -29.656 1.00 40.53 859 ILE A C 1
ATOM 6441 O O . ILE A 1 859 ? 32.676 -15.130 -29.989 1.00 40.53 859 ILE A O 1
ATOM 6445 N N . ALA A 1 860 ? 32.914 -12.924 -30.054 1.00 38.41 860 ALA A N 1
ATOM 6446 C CA . ALA A 1 860 ? 34.288 -12.762 -30.632 1.00 38.41 860 ALA A CA 1
ATOM 6447 C C . ALA A 1 860 ? 34.630 -11.246 -30.835 1.00 38.41 860 ALA A C 1
ATOM 6449 O O . ALA A 1 860 ? 33.823 -10.405 -30.447 1.00 38.41 860 ALA A O 1
ATOM 6450 N N . VAL A 1 861 ? 35.821 -10.861 -31.347 1.00 42.88 861 VAL A N 1
ATOM 6451 C CA . VAL A 1 861 ? 36.324 -9.456 -31.367 1.00 42.88 861 VAL A CA 1
ATOM 6452 C C . VAL A 1 861 ? 37.270 -9.102 -32.542 1.00 42.88 861 VAL A C 1
ATOM 6454 O O . VAL A 1 861 ? 38.190 -9.851 -32.859 1.00 42.88 861 VAL A O 1
ATOM 6457 N N . LEU A 1 862 ? 37.142 -7.899 -33.117 1.00 42.16 862 LEU A N 1
ATOM 6458 C CA . LEU A 1 862 ? 38.035 -7.286 -34.116 1.00 42.16 862 LEU A CA 1
ATOM 6459 C C . LEU A 1 862 ? 38.267 -5.787 -33.831 1.00 42.16 862 LEU A C 1
ATOM 6461 O O . LEU A 1 862 ? 37.327 -5.036 -33.567 1.00 42.16 862 LEU A O 1
ATOM 6465 N N . GLY A 1 863 ? 39.516 -5.330 -33.938 1.00 39.00 863 GLY A N 1
ATOM 6466 C CA . GLY A 1 863 ? 39.852 -3.897 -33.928 1.00 39.00 863 GLY A CA 1
ATOM 6467 C C . GLY A 1 863 ? 39.737 -3.272 -35.318 1.00 39.00 863 GLY A C 1
ATOM 6468 O O . GLY A 1 863 ? 39.846 -3.976 -36.316 1.00 39.00 863 GLY A O 1
ATOM 6469 N N . ASN A 1 864 ? 39.532 -1.954 -35.381 1.00 38.62 864 ASN A N 1
ATOM 6470 C CA . ASN A 1 864 ? 39.242 -1.243 -36.627 1.00 38.62 864 ASN A CA 1
ATOM 6471 C C . ASN A 1 864 ? 39.844 0.172 -36.647 1.00 38.62 864 ASN A C 1
ATOM 6473 O O . ASN A 1 864 ? 39.915 0.868 -35.631 1.00 38.62 864 ASN A O 1
ATOM 6477 N N . GLY A 1 865 ? 40.298 0.592 -37.827 1.00 42.81 865 GLY A N 1
ATOM 6478 C CA . GLY A 1 865 ? 41.233 1.705 -37.989 1.00 42.81 865 GLY A CA 1
ATOM 6479 C C . GLY A 1 865 ? 42.696 1.248 -37.898 1.00 42.81 865 GLY A C 1
ATOM 6480 O O . GLY A 1 865 ? 43.001 0.062 -37.941 1.00 42.81 865 GLY A O 1
ATOM 6481 N N . LYS A 1 866 ? 43.634 2.199 -37.792 1.00 42.28 866 LYS A N 1
ATOM 6482 C CA . LYS A 1 866 ? 45.087 1.925 -37.898 1.00 42.28 866 LYS A CA 1
ATOM 6483 C C . LYS A 1 866 ? 45.706 1.179 -36.704 1.00 42.28 866 LYS A C 1
ATOM 6485 O O . LYS A 1 866 ? 46.893 0.871 -36.747 1.00 42.28 866 LYS A O 1
ATOM 6490 N N . VAL A 1 867 ? 44.957 0.997 -35.616 1.00 47.28 867 VAL A N 1
ATOM 6491 C CA . VAL A 1 867 ? 45.403 0.363 -34.367 1.00 47.28 867 VAL A CA 1
ATOM 6492 C C . VAL A 1 867 ? 44.213 -0.284 -33.654 1.00 47.28 867 VAL A C 1
ATOM 6494 O O . VAL A 1 867 ? 43.130 0.296 -33.623 1.00 47.28 867 VAL A O 1
ATOM 6497 N N . PHE A 1 868 ? 44.423 -1.453 -33.054 1.00 49.12 868 PHE A N 1
ATOM 6498 C CA . PHE A 1 868 ? 43.402 -2.243 -32.363 1.00 49.12 868 PHE A CA 1
ATOM 6499 C C . PHE A 1 868 ? 42.913 -1.582 -31.065 1.00 49.12 868 PHE A C 1
ATOM 6501 O O . PHE A 1 868 ? 41.711 -1.461 -30.843 1.00 49.12 868 PHE A O 1
ATOM 6508 N N . CYS A 1 869 ? 43.831 -1.142 -30.198 1.00 58.09 869 CYS A N 1
ATOM 6509 C CA . CYS A 1 869 ? 43.504 -0.452 -28.949 1.00 58.09 869 CYS A CA 1
ATOM 6510 C C . CYS A 1 869 ? 44.705 0.365 -28.448 1.00 58.09 869 CYS A C 1
ATOM 6512 O O . CYS A 1 869 ? 45.712 -0.201 -28.026 1.00 58.09 869 CYS A O 1
ATOM 6514 N N . ALA A 1 870 ? 44.595 1.697 -28.444 1.00 53.06 870 ALA A N 1
ATOM 6515 C CA . ALA A 1 870 ? 45.687 2.595 -28.048 1.00 53.06 870 ALA A CA 1
ATOM 6516 C C . ALA A 1 870 ? 45.808 2.844 -26.524 1.00 53.06 870 ALA A C 1
ATOM 6518 O O . ALA A 1 870 ? 46.780 3.461 -26.086 1.00 53.06 870 ALA A O 1
ATOM 6519 N N . GLY A 1 871 ? 44.855 2.363 -25.716 1.00 54.06 871 GLY A N 1
ATOM 6520 C CA . GLY A 1 871 ? 44.743 2.659 -24.280 1.00 54.06 871 GLY A CA 1
ATOM 6521 C C . GLY A 1 871 ? 43.768 3.805 -23.959 1.00 54.06 871 GLY A C 1
ATOM 6522 O O . GLY A 1 871 ? 43.014 4.248 -24.823 1.00 54.06 871 GLY A O 1
ATOM 6523 N N . PHE A 1 872 ? 43.757 4.259 -22.700 1.00 52.28 872 PHE A N 1
ATOM 6524 C CA . PHE A 1 872 ? 42.869 5.328 -22.214 1.00 52.28 872 PHE A CA 1
ATOM 6525 C C . PHE A 1 872 ? 43.309 6.729 -22.682 1.00 52.28 872 PHE A C 1
ATOM 6527 O O . PHE A 1 872 ? 44.508 6.988 -22.810 1.00 52.28 872 PHE A O 1
ATOM 6534 N N . ASP A 1 873 ? 42.364 7.668 -22.837 1.00 51.03 873 ASP A N 1
ATOM 6535 C CA . ASP A 1 873 ? 42.707 9.089 -22.992 1.00 51.03 873 ASP A CA 1
ATOM 6536 C C . ASP A 1 873 ? 43.158 9.681 -21.648 1.00 51.03 873 ASP A C 1
ATOM 6538 O O . ASP A 1 873 ? 42.362 10.073 -20.792 1.00 51.03 873 ASP A O 1
ATOM 6542 N N . LEU A 1 874 ? 44.477 9.782 -21.493 1.00 50.50 874 LEU A N 1
ATOM 6543 C CA . LEU A 1 874 ? 45.128 10.332 -20.308 1.00 50.50 874 LEU A CA 1
ATOM 6544 C C . LEU A 1 874 ? 44.778 11.806 -20.035 1.00 50.50 874 LEU A C 1
ATOM 6546 O O . LEU A 1 874 ? 44.990 12.255 -18.913 1.00 50.50 874 LEU A O 1
ATOM 6550 N N . LYS A 1 875 ? 44.251 12.567 -21.006 1.00 43.84 875 LYS A N 1
ATOM 6551 C CA . LYS A 1 875 ? 43.773 13.942 -20.775 1.00 43.84 875 LYS A CA 1
ATOM 6552 C C . LYS A 1 875 ? 42.390 13.954 -20.141 1.00 43.84 875 LYS A C 1
ATOM 6554 O O . LYS A 1 875 ? 42.184 14.710 -19.199 1.00 43.84 875 LYS A O 1
ATOM 6559 N N . ALA A 1 876 ? 41.480 13.101 -20.611 1.00 41.31 876 ALA A N 1
ATOM 6560 C CA . ALA A 1 876 ? 40.175 12.917 -19.978 1.00 41.31 876 ALA A CA 1
ATOM 6561 C C . ALA A 1 876 ? 40.347 12.393 -18.542 1.00 41.31 876 ALA A C 1
ATOM 6563 O O . ALA A 1 876 ? 39.807 12.967 -17.602 1.00 41.31 876 ALA A O 1
ATOM 6564 N N . CYS A 1 877 ? 41.209 11.389 -18.348 1.00 44.88 877 CYS A N 1
ATOM 6565 C CA . CYS A 1 877 ? 41.530 10.860 -17.019 1.00 44.88 877 CYS A CA 1
ATOM 6566 C C . CYS A 1 877 ? 42.248 11.858 -16.088 1.00 44.88 877 CYS A C 1
ATOM 6568 O O . CYS A 1 877 ? 42.237 11.648 -14.881 1.00 44.88 877 CYS A O 1
ATOM 6570 N N . ALA A 1 878 ? 42.881 12.910 -16.620 1.00 42.47 878 ALA A N 1
ATOM 6571 C CA . ALA A 1 878 ? 43.531 13.965 -15.834 1.00 42.47 878 ALA A CA 1
ATOM 6572 C C . ALA A 1 878 ? 42.633 15.193 -15.581 1.00 42.47 878 ALA A C 1
ATOM 6574 O O . ALA A 1 878 ? 43.051 16.104 -14.871 1.00 42.47 878 ALA A O 1
ATOM 6575 N N . ALA A 1 879 ? 41.429 15.231 -16.162 1.00 40.22 879 ALA A N 1
ATOM 6576 C CA . ALA A 1 879 ? 40.426 16.272 -15.926 1.00 40.22 879 ALA A CA 1
ATOM 6577 C C . ALA A 1 879 ? 39.405 15.890 -14.833 1.00 40.22 879 ALA A C 1
ATOM 6579 O O . ALA A 1 879 ? 38.621 16.735 -14.409 1.00 40.22 879 ALA A O 1
ATOM 6580 N N . ASP A 1 880 ? 39.418 14.634 -14.378 1.00 41.41 880 ASP A N 1
ATOM 6581 C CA . ASP A 1 880 ? 38.574 14.123 -13.298 1.00 41.41 880 ASP A CA 1
ATOM 6582 C C . ASP A 1 880 ? 39.340 14.094 -11.964 1.00 41.41 880 ASP A C 1
ATOM 6584 O O . ASP A 1 880 ? 40.085 13.157 -11.671 1.00 41.41 880 ASP A O 1
ATOM 6588 N N . GLU A 1 881 ? 39.122 15.112 -11.130 1.00 36.47 881 GLU A N 1
ATOM 6589 C CA . GLU A 1 881 ? 39.728 15.217 -9.795 1.00 36.47 881 GLU A CA 1
ATOM 6590 C C . GLU A 1 881 ? 39.179 14.186 -8.784 1.00 36.47 881 GLU A C 1
ATOM 6592 O O . GLU A 1 881 ? 39.804 13.948 -7.749 1.00 36.47 881 GLU A O 1
ATOM 6597 N N . SER A 1 882 ? 38.043 13.535 -9.069 1.00 41.03 882 SER A N 1
ATOM 6598 C CA . SER A 1 882 ? 37.436 12.522 -8.188 1.00 41.03 882 SER A CA 1
ATOM 6599 C C . SER A 1 882 ? 38.020 11.116 -8.387 1.00 41.03 882 SER A C 1
ATOM 6601 O O . SER A 1 882 ? 37.894 10.248 -7.513 1.00 41.03 882 SER A O 1
ATOM 6603 N N . GLY A 1 883 ? 38.623 10.863 -9.554 1.00 39.00 883 GLY A N 1
ATOM 6604 C CA . GLY A 1 883 ? 39.086 9.548 -10.001 1.00 39.00 883 GLY A CA 1
ATOM 6605 C C . GLY A 1 883 ? 37.971 8.531 -10.293 1.00 39.00 883 GLY A C 1
ATOM 6606 O O . GLY A 1 883 ? 38.270 7.349 -10.481 1.00 39.00 883 GLY A O 1
ATOM 6607 N N . GLU A 1 884 ? 36.704 8.946 -10.313 1.00 42.12 884 GLU A N 1
ATOM 6608 C CA . GLU A 1 884 ? 35.536 8.096 -10.582 1.00 42.12 884 GLU A CA 1
ATOM 6609 C C . GLU A 1 884 ? 35.574 7.499 -11.989 1.00 42.12 884 GLU A C 1
ATOM 6611 O O . GLU A 1 884 ? 35.401 6.293 -12.155 1.00 42.12 884 GLU A O 1
ATOM 6616 N N . THR A 1 885 ? 35.934 8.306 -12.987 1.00 43.34 885 THR A N 1
ATOM 6617 C CA . THR A 1 885 ? 36.131 7.889 -14.383 1.00 43.34 885 THR A CA 1
ATOM 6618 C C . THR A 1 885 ? 37.166 6.771 -14.478 1.00 43.34 885 THR A C 1
ATOM 6620 O O . THR A 1 885 ? 36.961 5.777 -15.173 1.00 43.34 885 THR A O 1
ATOM 6623 N N . MET A 1 886 ? 38.274 6.886 -13.737 1.00 47.38 886 MET A N 1
ATOM 6624 C CA . MET A 1 886 ? 39.324 5.863 -13.703 1.00 47.38 886 MET A CA 1
ATOM 6625 C C . MET A 1 886 ? 38.848 4.585 -12.995 1.00 47.38 886 MET A C 1
ATOM 6627 O O . MET A 1 886 ? 39.107 3.483 -13.483 1.00 47.38 886 MET A O 1
ATOM 6631 N N . ARG A 1 887 ? 38.108 4.703 -11.881 1.00 46.25 887 ARG A N 1
ATOM 6632 C CA . ARG A 1 887 ? 37.488 3.551 -11.195 1.00 46.25 887 ARG A CA 1
ATOM 6633 C C . ARG A 1 887 ? 36.479 2.837 -12.100 1.00 46.25 887 ARG A C 1
ATOM 6635 O O . ARG A 1 887 ? 36.514 1.608 -12.185 1.00 46.25 887 ARG A O 1
ATOM 6642 N N . GLY A 1 888 ? 35.641 3.589 -12.812 1.00 41.47 888 GLY A N 1
ATOM 6643 C CA . GLY A 1 888 ? 34.668 3.085 -13.781 1.00 41.47 888 GLY A CA 1
ATOM 6644 C C . GLY A 1 888 ? 35.335 2.349 -14.941 1.00 41.47 888 GLY A C 1
ATOM 6645 O O . GLY A 1 888 ? 35.028 1.182 -15.173 1.00 41.47 888 GLY A O 1
ATOM 6646 N N . LEU A 1 889 ? 36.317 2.970 -15.603 1.00 47.97 889 LEU A N 1
ATOM 6647 C CA . LEU A 1 889 ? 37.073 2.364 -16.709 1.00 47.97 889 LEU A CA 1
ATOM 6648 C C . LEU A 1 889 ? 37.797 1.072 -16.299 1.00 47.97 889 LEU A C 1
ATOM 6650 O O . LEU A 1 889 ? 37.737 0.076 -17.021 1.00 47.97 889 LEU A O 1
ATOM 6654 N N . LEU A 1 890 ? 38.452 1.049 -15.133 1.00 47.38 890 LEU A N 1
ATOM 6655 C CA . LEU A 1 890 ? 39.134 -0.151 -14.630 1.00 47.38 890 LEU A CA 1
ATOM 6656 C C . LEU A 1 890 ? 38.146 -1.257 -14.225 1.00 47.38 890 LEU A C 1
ATOM 6658 O O . LEU A 1 890 ? 38.421 -2.437 -14.457 1.00 47.38 890 LEU A O 1
ATOM 6662 N N . THR A 1 891 ? 36.986 -0.896 -13.672 1.00 45.06 891 THR A N 1
ATOM 6663 C CA . THR A 1 891 ? 35.918 -1.848 -13.323 1.00 45.06 891 THR A CA 1
ATOM 6664 C C . THR A 1 891 ? 35.259 -2.423 -14.576 1.00 45.06 891 THR A C 1
ATOM 6666 O O . THR A 1 891 ? 35.090 -3.638 -14.669 1.00 45.06 891 THR A O 1
ATOM 6669 N N . GLY A 1 892 ? 34.953 -1.585 -15.570 1.00 42.56 892 GLY A N 1
ATOM 6670 C CA . GLY A 1 892 ? 34.404 -1.991 -16.865 1.00 42.56 892 GLY A CA 1
ATOM 6671 C C . GLY A 1 892 ? 35.357 -2.902 -17.638 1.00 42.56 892 GLY A C 1
ATOM 6672 O O . GLY A 1 892 ? 34.947 -3.969 -18.087 1.00 42.56 892 GLY A O 1
ATOM 6673 N N . LEU A 1 893 ? 36.650 -2.558 -17.698 1.00 48.00 893 LEU A N 1
ATOM 6674 C CA . LEU A 1 893 ? 37.682 -3.424 -18.278 1.00 48.00 893 LEU A CA 1
ATOM 6675 C C . LEU A 1 893 ? 37.759 -4.777 -17.553 1.00 48.00 893 LEU A C 1
ATOM 6677 O O . LEU A 1 893 ? 37.808 -5.817 -18.205 1.00 48.00 893 LEU A O 1
ATOM 6681 N N . SER A 1 894 ? 37.725 -4.778 -16.216 1.00 47.06 894 SER A N 1
ATOM 6682 C CA . SER A 1 894 ? 37.748 -6.016 -15.423 1.00 47.06 894 SER A CA 1
ATOM 6683 C C . SER A 1 894 ? 36.524 -6.893 -15.707 1.00 47.06 894 SER A C 1
ATOM 6685 O O . SER A 1 894 ? 36.677 -8.085 -15.965 1.00 47.06 894 SER A O 1
ATOM 6687 N N . ARG A 1 895 ? 35.320 -6.303 -15.725 1.00 45.34 895 ARG A N 1
ATOM 6688 C CA . ARG A 1 895 ? 34.064 -6.994 -16.064 1.00 45.34 895 ARG A CA 1
ATOM 6689 C C . ARG A 1 895 ? 34.083 -7.540 -17.492 1.00 45.34 895 ARG A C 1
ATOM 6691 O O . ARG A 1 895 ? 33.698 -8.683 -17.687 1.00 45.34 895 ARG A O 1
ATOM 6698 N N . CYS A 1 896 ? 34.582 -6.773 -18.461 1.00 48.03 896 CYS A N 1
ATOM 6699 C CA . CYS A 1 896 ? 34.706 -7.191 -19.859 1.00 48.03 896 CYS A CA 1
ATOM 6700 C C . CYS A 1 896 ? 35.620 -8.420 -20.013 1.00 48.03 896 CYS A C 1
ATOM 6702 O O . CYS A 1 896 ? 35.210 -9.426 -20.589 1.00 48.03 896 CYS A O 1
ATOM 6704 N N . VAL A 1 897 ? 36.823 -8.395 -19.426 1.00 51.47 897 VAL A N 1
ATOM 6705 C CA . VAL A 1 897 ? 37.774 -9.519 -19.515 1.00 51.47 897 VAL A CA 1
ATOM 6706 C C . VAL A 1 897 ? 37.267 -10.765 -18.772 1.00 51.47 897 VAL A C 1
ATOM 6708 O O . VAL A 1 897 ? 37.488 -11.884 -19.236 1.00 51.47 897 VAL A O 1
ATOM 6711 N N . VAL A 1 898 ? 36.544 -10.594 -17.657 1.00 51.88 898 VAL A N 1
ATOM 6712 C CA . VAL A 1 898 ? 35.850 -11.701 -16.975 1.00 51.88 898 VAL A CA 1
ATOM 6713 C C . VAL A 1 898 ? 34.715 -12.251 -17.843 1.00 51.88 898 VAL A C 1
ATOM 6715 O O . VAL A 1 898 ? 34.679 -13.455 -18.072 1.00 51.88 898 VAL A O 1
ATOM 6718 N N . ALA A 1 899 ? 33.853 -11.401 -18.406 1.00 46.94 899 ALA A N 1
ATOM 6719 C CA . ALA A 1 899 ? 32.736 -11.819 -19.252 1.00 46.94 899 ALA A CA 1
ATOM 6720 C C . ALA A 1 899 ? 33.200 -12.568 -20.513 1.00 46.94 899 ALA A C 1
ATOM 6722 O O . ALA A 1 899 ? 32.670 -13.633 -20.809 1.00 46.94 899 ALA A O 1
ATOM 6723 N N . MET A 1 900 ? 34.240 -12.093 -21.211 1.00 52.59 900 MET A N 1
ATOM 6724 C CA . MET A 1 900 ? 34.846 -12.814 -22.346 1.00 52.59 900 MET A CA 1
ATOM 6725 C C . MET A 1 900 ? 35.311 -14.225 -21.951 1.00 52.59 900 MET A C 1
ATOM 6727 O O . MET A 1 900 ? 35.110 -15.199 -22.683 1.00 52.59 900 MET A O 1
ATOM 6731 N N . ARG A 1 901 ? 35.924 -14.342 -20.771 1.00 56.03 901 ARG A N 1
ATOM 6732 C CA . ARG A 1 901 ? 36.464 -15.601 -20.262 1.00 56.03 901 ARG A CA 1
ATOM 6733 C C . ARG A 1 901 ? 35.374 -16.563 -19.796 1.00 56.03 901 ARG A C 1
ATOM 6735 O O . ARG A 1 901 ? 35.499 -17.759 -20.041 1.00 56.03 901 ARG A O 1
ATOM 6742 N N . GLU A 1 902 ? 34.355 -16.062 -19.109 1.00 51.31 902 GLU A N 1
ATOM 6743 C CA . GLU A 1 902 ? 33.289 -16.857 -18.483 1.00 51.31 902 GLU A CA 1
ATOM 6744 C C . GLU A 1 902 ? 32.081 -17.090 -19.395 1.00 51.31 902 GLU A C 1
ATOM 6746 O O . GLU A 1 902 ? 31.267 -17.965 -19.106 1.00 51.31 902 GLU A O 1
ATOM 6751 N N . ALA A 1 903 ? 32.006 -16.386 -20.528 1.00 47.59 903 ALA A N 1
ATOM 6752 C CA . ALA A 1 903 ? 31.078 -16.687 -21.606 1.00 47.59 903 ALA A CA 1
ATOM 6753 C C . ALA A 1 903 ? 31.098 -18.179 -21.948 1.00 47.59 903 ALA A C 1
ATOM 6755 O O . ALA A 1 903 ? 32.158 -18.753 -22.214 1.00 47.59 903 ALA A O 1
ATOM 6756 N N . ALA A 1 904 ? 29.912 -18.791 -21.984 1.00 43.22 904 ALA A N 1
ATOM 6757 C CA . ALA A 1 904 ? 29.761 -20.208 -22.308 1.00 43.22 904 ALA A CA 1
ATOM 6758 C C . ALA A 1 904 ? 30.347 -20.548 -23.691 1.00 43.22 904 ALA A C 1
ATOM 6760 O O . ALA A 1 904 ? 30.844 -21.648 -23.908 1.00 43.22 904 ALA A O 1
ATOM 6761 N N . VAL A 1 905 ? 30.301 -19.587 -24.614 1.00 44.09 905 VAL A N 1
ATOM 6762 C CA . VAL A 1 905 ? 30.731 -19.712 -26.008 1.00 44.09 905 VAL A CA 1
ATOM 6763 C C . VAL A 1 905 ? 32.182 -19.224 -26.211 1.00 44.09 905 VAL A C 1
ATOM 6765 O O . VAL A 1 905 ? 32.671 -18.427 -25.401 1.00 44.09 905 VAL A O 1
ATOM 6768 N N . PRO A 1 906 ? 32.906 -19.683 -27.253 1.00 51.62 906 PRO A N 1
ATOM 6769 C CA . PRO A 1 906 ? 34.269 -19.226 -27.550 1.00 51.62 906 PRO A CA 1
ATOM 6770 C C . PRO A 1 906 ? 34.379 -17.717 -27.795 1.00 51.62 906 PRO A C 1
ATOM 6772 O O . PRO A 1 906 ? 33.400 -17.072 -28.144 1.00 51.62 906 PRO A O 1
ATOM 6775 N N . VAL A 1 907 ? 35.593 -17.173 -27.675 1.00 50.06 907 VAL A N 1
ATOM 6776 C CA . VAL A 1 907 ? 35.942 -15.788 -28.032 1.00 50.06 907 VAL A CA 1
ATOM 6777 C C . VAL A 1 907 ? 37.205 -15.779 -28.896 1.00 50.06 907 VAL A C 1
ATOM 6779 O O . VAL A 1 907 ? 38.314 -15.993 -28.405 1.00 50.06 907 VAL A O 1
ATOM 6782 N N . VAL A 1 908 ? 37.046 -15.510 -30.193 1.00 53.34 908 VAL A N 1
ATOM 6783 C CA . VAL A 1 908 ? 38.154 -15.317 -31.150 1.00 53.34 908 VAL A CA 1
ATOM 6784 C C . VAL A 1 908 ? 38.458 -13.824 -31.268 1.00 53.34 908 VAL A C 1
ATOM 6786 O O . VAL A 1 908 ? 37.527 -13.031 -31.329 1.00 53.34 908 VAL A O 1
ATOM 6789 N N . MET A 1 909 ? 39.727 -13.422 -31.313 1.00 57.28 909 MET A N 1
ATOM 6790 C CA . MET A 1 909 ? 40.141 -12.018 -31.420 1.00 57.28 909 MET A CA 1
ATOM 6791 C C . MET A 1 909 ? 41.092 -11.786 -32.601 1.00 57.28 909 MET A C 1
ATOM 6793 O O . MET A 1 909 ? 42.039 -12.548 -32.766 1.00 57.28 909 MET A O 1
ATOM 6797 N N . GLY A 1 910 ? 40.886 -10.719 -33.377 1.00 57.31 910 GLY A N 1
ATOM 6798 C CA . GLY A 1 910 ? 41.776 -10.293 -34.466 1.00 57.31 910 GLY A CA 1
ATOM 6799 C C . GLY A 1 910 ? 42.347 -8.888 -34.254 1.00 57.31 910 GLY A C 1
ATOM 6800 O O . GLY A 1 910 ? 41.605 -7.937 -34.000 1.00 57.31 910 GLY A O 1
ATOM 6801 N N . VAL A 1 911 ? 43.672 -8.761 -34.348 1.00 61.59 911 VAL A N 1
ATOM 6802 C CA . VAL A 1 911 ? 44.453 -7.594 -33.912 1.00 61.59 911 VAL A CA 1
ATOM 6803 C C . VAL A 1 911 ? 45.224 -6.985 -35.078 1.00 61.59 911 VAL A C 1
ATOM 6805 O O . VAL A 1 911 ? 46.105 -7.634 -35.633 1.00 61.59 911 VAL A O 1
ATOM 6808 N N . HIS A 1 912 ? 44.949 -5.719 -35.398 1.00 65.31 912 HIS A N 1
ATOM 6809 C CA . HIS A 1 912 ? 45.763 -4.947 -36.336 1.00 65.31 912 HIS A CA 1
ATOM 6810 C C . HIS A 1 912 ? 46.467 -3.767 -35.649 1.00 65.31 912 HIS A C 1
ATOM 6812 O O . HIS A 1 912 ? 45.856 -3.047 -34.854 1.00 65.31 912 HIS A O 1
ATOM 6818 N N . GLY A 1 913 ? 47.743 -3.531 -35.958 1.00 66.75 913 GLY A N 1
ATOM 6819 C CA . GLY A 1 913 ? 48.492 -2.391 -35.426 1.00 66.75 913 GLY A CA 1
ATOM 6820 C C . GLY A 1 913 ? 48.708 -2.504 -33.912 1.00 66.75 913 GLY A C 1
ATOM 6821 O O . GLY A 1 913 ? 49.040 -3.576 -33.411 1.00 66.75 913 GLY A O 1
ATOM 6822 N N . CYS A 1 914 ? 48.574 -1.414 -33.144 1.00 60.09 914 CYS A N 1
ATOM 6823 C CA . CYS A 1 914 ? 48.904 -1.476 -31.714 1.00 60.09 914 CYS A CA 1
ATOM 6824 C C . CYS A 1 914 ? 47.758 -1.956 -30.804 1.00 60.09 914 CYS A C 1
ATOM 6826 O O . CYS A 1 914 ? 46.606 -1.541 -30.945 1.00 60.09 914 CYS A O 1
ATOM 6828 N N . ALA A 1 915 ? 48.109 -2.788 -29.821 1.00 66.31 915 ALA A N 1
ATOM 6829 C CA . ALA A 1 915 ? 47.271 -3.155 -28.684 1.00 66.31 915 ALA A CA 1
ATOM 6830 C C . ALA A 1 915 ? 48.021 -2.797 -27.392 1.00 66.31 915 ALA A C 1
ATOM 6832 O O . ALA A 1 915 ? 49.100 -3.317 -27.113 1.00 66.31 915 ALA A O 1
ATOM 6833 N N . ILE A 1 916 ? 47.487 -1.854 -26.619 1.00 64.19 916 ILE A N 1
ATOM 6834 C CA . ILE A 1 916 ? 48.212 -1.192 -25.531 1.00 64.19 916 ILE A CA 1
ATOM 6835 C C . ILE A 1 916 ? 47.414 -1.282 -24.231 1.00 64.19 916 ILE A C 1
ATOM 6837 O O . ILE A 1 916 ? 46.224 -0.965 -24.189 1.00 64.19 916 ILE A O 1
ATOM 6841 N N . ALA A 1 917 ? 48.094 -1.683 -23.154 1.00 58.47 917 ALA A N 1
ATOM 6842 C CA . ALA A 1 917 ? 47.577 -1.754 -21.787 1.00 58.47 917 ALA A CA 1
ATOM 6843 C C . ALA A 1 917 ? 46.243 -2.517 -21.655 1.00 58.47 917 ALA A C 1
ATOM 6845 O O . ALA A 1 917 ? 46.259 -3.743 -21.554 1.00 58.47 917 ALA A O 1
ATOM 6846 N N . GLY A 1 918 ? 45.100 -1.820 -21.687 1.00 55.19 918 GLY A N 1
ATOM 6847 C CA . GLY A 1 918 ? 43.772 -2.441 -21.664 1.00 55.19 918 GLY A CA 1
ATOM 6848 C C . GLY A 1 918 ? 43.542 -3.405 -22.833 1.00 55.19 918 GLY A C 1
ATOM 6849 O O . GLY A 1 918 ? 43.020 -4.497 -22.621 1.00 55.19 918 GLY A O 1
ATOM 6850 N N . GLY A 1 919 ? 44.049 -3.084 -24.031 1.00 57.94 919 GLY A N 1
ATOM 6851 C CA . GLY A 1 919 ? 44.007 -4.000 -25.177 1.00 57.94 919 GLY A CA 1
ATOM 6852 C C . GLY A 1 919 ? 44.729 -5.324 -24.899 1.00 57.94 919 GLY A C 1
ATOM 6853 O O . GLY A 1 919 ? 44.217 -6.392 -25.223 1.00 57.94 919 GLY A O 1
ATOM 6854 N N . CYS A 1 920 ? 45.868 -5.275 -24.200 1.00 64.69 920 CYS A N 1
ATOM 6855 C CA . CYS A 1 920 ? 46.603 -6.468 -23.771 1.00 64.69 920 CYS A CA 1
ATOM 6856 C C . CYS A 1 920 ? 45.909 -7.244 -22.635 1.00 64.69 920 CYS A C 1
ATOM 6858 O O . CYS A 1 920 ? 46.158 -8.438 -22.480 1.00 64.69 920 CYS A O 1
ATOM 6860 N N . ALA A 1 921 ? 45.028 -6.612 -21.852 1.00 58.53 921 ALA A N 1
ATOM 6861 C CA . ALA A 1 921 ? 44.167 -7.325 -20.905 1.00 58.53 921 ALA A CA 1
ATOM 6862 C C . ALA A 1 921 ? 43.047 -8.094 -21.630 1.00 58.53 921 ALA A C 1
ATOM 6864 O O . ALA A 1 921 ? 42.822 -9.261 -21.321 1.00 58.53 921 ALA A O 1
ATOM 6865 N N . MET A 1 922 ? 42.410 -7.477 -22.634 1.00 59.97 922 MET A N 1
ATOM 6866 C CA . MET A 1 922 ? 41.385 -8.117 -23.476 1.00 59.97 922 MET A CA 1
ATOM 6867 C C . MET A 1 922 ? 41.954 -9.301 -24.268 1.00 59.97 922 MET A C 1
ATOM 6869 O O . MET A 1 922 ? 41.362 -10.377 -24.275 1.00 59.97 922 MET A O 1
ATOM 6873 N N . LEU A 1 923 ? 43.156 -9.148 -24.827 1.00 68.06 923 LEU A N 1
ATOM 6874 C CA . LEU A 1 923 ? 43.946 -10.238 -25.411 1.00 68.06 923 LEU A CA 1
ATOM 6875 C C . LEU A 1 923 ? 44.131 -11.431 -24.463 1.00 68.06 923 LEU A C 1
ATOM 6877 O O . LEU A 1 923 ? 44.024 -12.581 -24.880 1.00 68.06 923 LEU A O 1
ATOM 6881 N N . GLY A 1 924 ? 44.372 -11.165 -23.177 1.00 64.19 924 GLY A N 1
ATOM 6882 C CA . GLY A 1 924 ? 44.488 -12.196 -22.145 1.00 64.19 924 GLY A CA 1
ATOM 6883 C C . GLY A 1 924 ? 43.172 -12.900 -21.786 1.00 64.19 924 GLY A C 1
ATOM 6884 O O . GLY A 1 924 ? 43.231 -13.946 -21.137 1.00 64.19 924 GLY A O 1
ATOM 6885 N N . GLY A 1 925 ? 42.019 -12.351 -22.188 1.00 57.97 925 GLY A N 1
ATOM 6886 C CA . GLY A 1 925 ? 40.676 -12.907 -21.974 1.00 57.97 925 GLY A CA 1
ATOM 6887 C C . GLY A 1 925 ? 40.061 -13.626 -23.180 1.00 57.97 925 GLY A C 1
ATOM 6888 O O . GLY A 1 925 ? 39.003 -14.232 -23.030 1.00 57.97 925 GLY A O 1
ATOM 6889 N N . ALA A 1 926 ? 40.691 -13.572 -24.357 1.00 58.66 926 ALA A N 1
ATOM 6890 C CA . ALA A 1 926 ? 40.252 -14.308 -25.542 1.00 58.66 926 ALA A CA 1
ATOM 6891 C C . ALA A 1 926 ? 40.691 -15.789 -25.499 1.00 58.66 926 ALA A C 1
ATOM 6893 O O . ALA A 1 926 ? 41.713 -16.138 -24.901 1.00 58.66 926 ALA A O 1
ATOM 6894 N N . ASP A 1 927 ? 39.940 -16.665 -26.171 1.00 64.19 927 ASP A N 1
ATOM 6895 C CA . ASP A 1 927 ? 40.278 -18.087 -26.324 1.00 64.19 927 ASP A CA 1
ATOM 6896 C C . ASP A 1 927 ? 41.249 -18.329 -27.496 1.00 64.19 927 ASP A C 1
ATOM 6898 O O . ASP A 1 927 ? 42.052 -19.263 -27.458 1.00 64.19 927 ASP A O 1
ATOM 6902 N N . VAL A 1 928 ? 41.192 -17.483 -28.533 1.00 67.00 928 VAL A N 1
ATOM 6903 C CA . VAL A 1 928 ? 42.091 -17.491 -29.702 1.00 67.00 928 VAL A CA 1
ATOM 6904 C C . VAL A 1 928 ? 42.402 -16.049 -30.118 1.00 67.00 928 VAL A C 1
ATOM 6906 O O . VAL A 1 928 ? 41.533 -15.187 -30.045 1.00 67.00 928 VAL A O 1
ATOM 6909 N N . VAL A 1 929 ? 43.631 -15.785 -30.580 1.00 69.12 929 VAL A N 1
ATOM 6910 C CA . VAL A 1 929 ? 44.090 -14.457 -31.036 1.00 69.12 929 VAL A CA 1
ATOM 6911 C C . VAL A 1 929 ? 44.842 -14.574 -32.366 1.00 69.12 929 VAL A C 1
ATOM 6913 O O . VAL A 1 929 ? 45.788 -15.354 -32.451 1.00 69.12 929 VAL A O 1
ATOM 6916 N N . VAL A 1 930 ? 44.483 -13.760 -33.355 1.00 68.56 930 VAL A N 1
ATOM 6917 C CA . VAL A 1 930 ? 45.201 -13.549 -34.624 1.00 68.56 930 VAL A CA 1
ATOM 6918 C C . VAL A 1 930 ? 45.780 -12.129 -34.633 1.00 68.56 930 VAL A C 1
ATOM 6920 O O . VAL A 1 930 ? 45.110 -11.211 -34.159 1.00 68.56 930 VAL A O 1
ATOM 6923 N N . ALA A 1 931 ? 46.988 -11.919 -35.162 1.00 68.88 931 ALA A N 1
ATOM 6924 C CA . ALA A 1 931 ? 47.565 -10.579 -35.340 1.00 68.88 931 ALA A CA 1
ATOM 6925 C C . ALA A 1 931 ? 48.326 -10.423 -36.669 1.00 68.88 931 ALA A C 1
ATOM 6927 O O . ALA A 1 931 ? 48.804 -11.416 -37.215 1.00 68.88 931 ALA A O 1
ATOM 6928 N N . ASP A 1 932 ? 48.457 -9.194 -37.179 1.00 75.62 932 ASP A N 1
ATOM 6929 C CA . ASP A 1 932 ? 49.279 -8.918 -38.368 1.00 75.62 932 ASP A CA 1
ATOM 6930 C C . ASP A 1 932 ? 50.776 -8.820 -38.029 1.00 75.62 932 ASP A C 1
ATOM 6932 O O . ASP A 1 932 ? 51.123 -8.470 -36.902 1.00 75.62 932 ASP A O 1
ATOM 6936 N N . GLU A 1 933 ? 51.676 -9.073 -38.985 1.00 76.38 933 GLU A N 1
ATOM 6937 C CA . GLU A 1 933 ? 53.135 -8.953 -38.784 1.00 76.38 933 GLU A CA 1
ATOM 6938 C C . GLU A 1 933 ? 53.571 -7.567 -38.262 1.00 76.38 933 GLU A C 1
ATOM 6940 O O . GLU A 1 933 ? 54.561 -7.463 -37.534 1.00 76.38 933 GLU A O 1
ATOM 6945 N N . GLY A 1 934 ? 52.828 -6.505 -38.588 1.00 69.38 934 GLY A N 1
ATOM 6946 C CA . GLY A 1 934 ? 53.053 -5.138 -38.116 1.00 69.38 934 GLY A CA 1
ATOM 6947 C C . GLY A 1 934 ? 52.447 -4.808 -36.745 1.00 69.38 934 GLY A C 1
ATOM 6948 O O . GLY A 1 934 ? 52.587 -3.665 -36.292 1.00 69.38 934 GLY A O 1
ATOM 6949 N N . ALA A 1 935 ? 51.781 -5.751 -36.068 1.00 71.75 935 ALA A N 1
ATOM 6950 C CA . ALA A 1 935 ? 51.125 -5.480 -34.792 1.00 71.75 935 ALA A CA 1
ATOM 6951 C C . ALA A 1 935 ? 52.126 -5.268 -33.638 1.00 71.75 935 ALA A C 1
ATOM 6953 O O . ALA A 1 935 ? 53.146 -5.953 -33.530 1.00 71.75 935 ALA A O 1
ATOM 6954 N N . LEU A 1 936 ? 51.812 -4.326 -32.739 1.00 72.81 936 LEU A N 1
ATOM 6955 C CA . LEU A 1 936 ? 52.678 -3.903 -31.626 1.00 72.81 936 LEU A CA 1
ATOM 6956 C C . LEU A 1 936 ? 51.944 -3.943 -30.278 1.00 72.81 936 LEU A C 1
ATOM 6958 O O . LEU A 1 936 ? 51.000 -3.187 -30.045 1.00 72.81 936 LEU A O 1
ATOM 6962 N N . LEU A 1 937 ? 52.402 -4.795 -29.363 1.00 75.50 937 LEU A N 1
ATOM 6963 C CA . LEU A 1 937 ? 51.709 -5.130 -28.119 1.00 75.50 937 LEU A CA 1
ATOM 6964 C C . LEU A 1 937 ? 52.525 -4.707 -26.885 1.00 75.50 937 LEU A C 1
ATOM 6966 O O . LEU A 1 937 ? 53.736 -4.907 -26.863 1.00 75.50 937 LEU A O 1
ATOM 6970 N N . GLY A 1 938 ? 51.912 -4.171 -25.821 1.00 66.62 938 GLY A N 1
ATOM 6971 C CA . GLY A 1 938 ? 52.653 -3.953 -24.561 1.00 66.62 938 GLY A CA 1
ATOM 6972 C C . GLY A 1 938 ? 52.009 -3.071 -23.487 1.00 66.62 938 GLY A C 1
ATOM 6973 O O . GLY A 1 938 ? 50.860 -2.635 -23.603 1.00 66.62 938 GLY A O 1
ATOM 6974 N N . TYR A 1 939 ? 52.777 -2.807 -22.421 1.00 63.78 939 TYR A N 1
ATOM 6975 C CA . TYR A 1 939 ? 52.340 -2.099 -21.205 1.00 63.78 939 TYR A CA 1
ATOM 6976 C C . TYR A 1 939 ? 53.172 -0.834 -20.891 1.00 63.78 939 TYR A C 1
ATOM 6978 O O . TYR A 1 939 ? 53.709 -0.694 -19.791 1.00 63.78 939 TYR A O 1
ATOM 6986 N N . PRO A 1 940 ? 53.231 0.167 -21.794 1.00 54.91 940 PRO A N 1
ATOM 6987 C CA . PRO A 1 940 ? 53.990 1.403 -21.578 1.00 54.91 940 PRO A CA 1
ATOM 6988 C C . PRO A 1 940 ? 53.487 2.265 -20.402 1.00 54.91 940 PRO A C 1
ATOM 6990 O O . PRO A 1 940 ? 54.136 3.252 -20.068 1.00 54.91 940 PRO A O 1
ATOM 6993 N N . VAL A 1 941 ? 52.375 1.904 -19.747 1.00 48.91 941 VAL A N 1
ATOM 6994 C CA . VAL A 1 941 ? 51.815 2.579 -18.557 1.00 48.91 941 VAL A CA 1
ATOM 6995 C C . VAL A 1 941 ? 52.801 2.688 -17.388 1.00 48.91 941 VAL A C 1
ATOM 6997 O O . VAL A 1 941 ? 52.753 3.661 -16.634 1.00 48.91 941 VAL A O 1
ATOM 7000 N N . VAL A 1 942 ? 53.778 1.780 -17.290 1.00 47.62 942 VAL A N 1
ATOM 7001 C CA . VAL A 1 942 ? 54.840 1.881 -16.276 1.00 47.62 942 VAL A CA 1
ATOM 7002 C C . VAL A 1 942 ? 55.756 3.098 -16.492 1.00 47.62 942 VAL A C 1
ATOM 7004 O O . VAL A 1 942 ? 56.322 3.604 -15.526 1.00 47.62 942 VAL A O 1
ATOM 7007 N N . LYS A 1 943 ? 55.838 3.656 -17.716 1.00 45.47 943 LYS A N 1
ATOM 7008 C CA . LYS A 1 943 ? 56.557 4.921 -17.999 1.00 45.47 943 LYS A CA 1
ATOM 7009 C C . LYS A 1 943 ? 55.933 6.139 -17.309 1.00 45.47 943 LYS A C 1
ATOM 7011 O O . LYS A 1 943 ? 56.621 7.138 -17.131 1.00 45.47 943 LYS A O 1
ATOM 7016 N N . ILE A 1 944 ? 54.646 6.069 -16.964 1.00 43.69 944 ILE A N 1
ATOM 7017 C CA . ILE A 1 944 ? 53.878 7.156 -16.333 1.00 43.69 944 ILE A CA 1
ATOM 7018 C C . ILE A 1 944 ? 53.488 6.828 -14.881 1.00 43.69 944 ILE A C 1
ATOM 7020 O O . ILE A 1 944 ? 52.591 7.451 -14.325 1.00 43.69 944 ILE A O 1
ATOM 7024 N N . GLY A 1 945 ? 54.155 5.846 -14.261 1.00 40.59 945 GLY A N 1
ATOM 7025 C CA . GLY A 1 945 ? 53.946 5.473 -12.856 1.00 40.59 945 GLY A CA 1
ATOM 7026 C C . GLY A 1 945 ? 52.683 4.651 -12.572 1.00 40.59 945 GLY A C 1
ATOM 7027 O O . GLY A 1 945 ? 52.385 4.390 -11.409 1.00 40.59 945 GLY A O 1
ATOM 7028 N N . VAL A 1 946 ? 51.948 4.217 -13.601 1.00 46.53 946 VAL A N 1
ATOM 7029 C CA . VAL A 1 946 ? 50.701 3.453 -13.443 1.00 46.53 946 VAL A CA 1
ATOM 7030 C C . VAL A 1 946 ? 50.991 1.950 -13.477 1.00 46.53 946 VAL A C 1
ATOM 7032 O O . VAL A 1 946 ? 51.545 1.426 -14.443 1.00 46.53 946 VAL A O 1
ATOM 7035 N N . SER A 1 947 ? 50.587 1.242 -12.419 1.00 45.84 947 SER A N 1
ATOM 7036 C CA . SER A 1 947 ? 50.729 -0.215 -12.316 1.00 45.84 947 SER A CA 1
ATOM 7037 C C . SER A 1 947 ? 49.691 -0.943 -13.187 1.00 45.84 947 SER A C 1
ATOM 7039 O O . SER A 1 947 ? 48.497 -0.661 -13.054 1.00 45.84 947 SER A O 1
ATOM 7041 N N . PRO A 1 948 ? 50.075 -1.926 -14.027 1.00 50.12 948 PRO A N 1
ATOM 7042 C CA . PRO A 1 948 ? 49.150 -2.684 -14.876 1.00 50.12 948 PRO A CA 1
ATOM 7043 C C . PRO A 1 948 ? 48.345 -3.754 -14.100 1.00 50.12 948 PRO A C 1
ATOM 7045 O O . PRO A 1 948 ? 48.060 -4.820 -14.640 1.00 50.12 948 PRO A O 1
ATOM 7048 N N . ALA A 1 949 ? 47.969 -3.498 -12.842 1.00 46.69 949 ALA A N 1
ATOM 7049 C CA . ALA A 1 949 ? 47.485 -4.497 -11.879 1.00 46.69 949 ALA A CA 1
ATOM 7050 C C . ALA A 1 949 ? 46.302 -5.359 -12.371 1.00 46.69 949 ALA A C 1
ATOM 7052 O O . ALA A 1 949 ? 46.351 -6.581 -12.249 1.00 46.69 949 ALA A O 1
ATOM 7053 N N . VAL A 1 950 ? 45.282 -4.746 -12.988 1.00 47.72 950 VAL A N 1
ATOM 7054 C CA . VAL A 1 950 ? 44.145 -5.470 -13.600 1.00 47.72 950 VAL A CA 1
ATOM 7055 C C . VAL A 1 950 ? 44.630 -6.393 -14.721 1.00 47.72 950 VAL A C 1
ATOM 7057 O O . VAL A 1 950 ? 44.306 -7.575 -14.754 1.00 47.72 950 VAL A O 1
ATOM 7060 N N . SER A 1 951 ? 45.470 -5.868 -15.616 1.00 51.12 951 SER A N 1
ATOM 7061 C CA . SER A 1 951 ? 46.010 -6.625 -16.753 1.00 51.12 951 SER A CA 1
ATOM 7062 C C . SER A 1 951 ? 46.901 -7.785 -16.308 1.00 51.12 951 SER A C 1
ATOM 7064 O O . SER A 1 951 ? 46.927 -8.830 -16.954 1.00 51.12 951 SER A O 1
ATOM 7066 N N . ALA A 1 952 ? 47.623 -7.604 -15.199 1.00 52.53 952 ALA A N 1
ATOM 7067 C CA . ALA A 1 952 ? 48.576 -8.569 -14.675 1.00 52.53 952 ALA A CA 1
ATOM 7068 C C . ALA A 1 952 ? 47.918 -9.886 -14.260 1.00 52.53 952 ALA A C 1
ATOM 7070 O O . ALA A 1 952 ? 48.451 -10.950 -14.574 1.00 52.53 952 ALA A O 1
ATOM 7071 N N . ALA A 1 953 ? 46.753 -9.820 -13.609 1.00 55.12 953 ALA A N 1
ATOM 7072 C CA . ALA A 1 953 ? 46.000 -11.002 -13.197 1.00 55.12 953 ALA A CA 1
ATOM 7073 C C . ALA A 1 953 ? 45.625 -11.884 -14.401 1.00 55.12 953 ALA A C 1
ATOM 7075 O O . ALA A 1 953 ? 45.848 -13.096 -14.385 1.00 55.12 953 ALA A O 1
ATOM 7076 N N . PHE A 1 954 ? 45.127 -11.271 -15.478 1.00 57.91 954 PHE A N 1
ATOM 7077 C CA . PHE A 1 954 ? 44.709 -11.998 -16.676 1.00 57.91 954 PHE A CA 1
ATOM 7078 C C . PHE A 1 954 ? 45.903 -12.492 -17.502 1.00 57.91 954 PHE A C 1
ATOM 7080 O O . PHE A 1 954 ? 45.943 -13.675 -17.845 1.00 57.91 954 PHE A O 1
ATOM 7087 N N . LEU A 1 955 ? 46.919 -11.651 -17.735 1.00 61.62 955 LEU A N 1
ATOM 7088 C CA . LEU A 1 955 ? 48.122 -12.014 -18.496 1.00 61.62 955 LEU A CA 1
ATOM 7089 C C . LEU A 1 955 ? 48.875 -13.197 -17.862 1.00 61.62 955 LEU A C 1
ATOM 7091 O O . LEU A 1 955 ? 49.196 -14.163 -18.554 1.00 61.62 955 LEU A O 1
ATOM 7095 N N . MET A 1 956 ? 49.090 -13.160 -16.541 1.00 59.78 956 MET A N 1
ATOM 7096 C CA . MET A 1 956 ? 49.720 -14.251 -15.776 1.00 59.78 956 MET A CA 1
ATOM 7097 C C . MET A 1 956 ? 48.920 -15.564 -15.821 1.00 59.78 956 MET A C 1
ATOM 7099 O O . MET A 1 956 ? 49.483 -16.622 -15.555 1.00 59.78 956 MET A O 1
ATOM 7103 N N . SER A 1 957 ? 47.625 -15.505 -16.151 1.00 61.47 957 SER A N 1
ATOM 7104 C CA . SER A 1 957 ? 46.738 -16.669 -16.286 1.00 61.47 957 SER A CA 1
ATOM 7105 C C . SER A 1 957 ? 46.562 -17.166 -17.731 1.00 61.47 957 SER A C 1
ATOM 7107 O O . SER A 1 957 ? 45.814 -18.119 -17.959 1.00 61.47 957 SER A O 1
ATOM 7109 N N . SER A 1 958 ? 47.228 -16.531 -18.703 1.00 59.75 958 SER A N 1
ATOM 7110 C CA . SER A 1 958 ? 47.122 -16.867 -20.132 1.00 59.75 958 SER A CA 1
ATOM 7111 C C . SER A 1 958 ? 48.477 -17.142 -20.795 1.00 59.75 958 SER A C 1
ATOM 7113 O O . SER A 1 958 ? 48.542 -18.048 -21.626 1.00 59.75 958 SER A O 1
ATOM 7115 N N . ILE A 1 959 ? 49.568 -16.477 -20.387 1.00 65.25 959 ILE A N 1
ATOM 7116 C CA . ILE A 1 959 ? 50.933 -16.752 -20.883 1.00 65.25 959 ILE A CA 1
ATOM 7117 C C . ILE A 1 959 ? 51.907 -17.137 -19.753 1.00 65.25 959 ILE A C 1
ATOM 7119 O O . ILE A 1 959 ? 51.659 -16.795 -18.595 1.00 65.25 959 ILE A O 1
ATOM 7123 N N . PRO A 1 960 ? 53.030 -17.830 -20.044 1.00 64.88 960 PRO A N 1
ATOM 7124 C CA . PRO A 1 960 ? 53.965 -18.279 -19.012 1.00 64.88 960 PRO A CA 1
ATOM 7125 C C . PRO A 1 960 ? 54.531 -17.137 -18.150 1.00 64.88 960 PRO A C 1
ATOM 7127 O O . PRO A 1 960 ? 54.892 -16.067 -18.646 1.00 64.88 960 PRO A O 1
ATOM 7130 N N . ALA A 1 961 ? 54.668 -17.388 -16.844 1.00 52.03 961 ALA A N 1
ATOM 7131 C CA . ALA A 1 961 ? 54.939 -16.358 -15.835 1.00 52.03 961 ALA A CA 1
ATOM 7132 C C . ALA A 1 961 ? 56.260 -15.578 -16.023 1.00 52.03 961 ALA A C 1
ATOM 7134 O O . ALA A 1 961 ? 56.354 -14.428 -15.599 1.00 52.03 961 ALA A O 1
ATOM 7135 N N . GLY A 1 962 ? 57.280 -16.173 -16.654 1.00 53.91 962 GLY A N 1
ATOM 7136 C CA . GLY A 1 962 ? 58.531 -15.482 -16.999 1.00 53.91 962 GLY A CA 1
ATOM 7137 C C . GLY A 1 962 ? 58.308 -14.385 -18.051 1.00 53.91 962 GLY A C 1
ATOM 7138 O O . GLY A 1 962 ? 58.471 -13.206 -17.733 1.00 53.91 962 GLY A O 1
ATOM 7139 N N . PRO A 1 963 ? 57.875 -14.746 -19.276 1.00 62.28 963 PRO A N 1
ATOM 7140 C CA . PRO A 1 963 ? 57.405 -13.804 -20.290 1.00 62.28 963 PRO A CA 1
ATOM 7141 C C . PRO A 1 963 ? 56.378 -12.779 -19.795 1.00 62.28 963 PRO A C 1
ATOM 7143 O O . PRO A 1 963 ? 56.520 -11.602 -20.114 1.00 62.28 963 PRO A O 1
ATOM 7146 N N . ALA A 1 964 ? 55.400 -13.185 -18.977 1.00 59.50 964 ALA A N 1
ATOM 7147 C CA . ALA A 1 964 ? 54.415 -12.270 -18.397 1.00 59.50 964 ALA A CA 1
ATOM 7148 C C . ALA A 1 964 ? 55.081 -11.175 -17.545 1.00 59.50 964 ALA A C 1
ATOM 7150 O O . ALA A 1 964 ? 54.844 -9.986 -17.758 1.00 59.50 964 ALA A O 1
ATOM 7151 N N . ARG A 1 965 ? 55.963 -11.559 -16.610 1.00 55.75 965 ARG A N 1
ATOM 7152 C CA . ARG A 1 965 ? 56.713 -10.613 -15.765 1.00 55.75 965 ARG A CA 1
ATOM 7153 C C . ARG A 1 965 ? 57.627 -9.708 -16.586 1.00 55.75 965 ARG A C 1
ATOM 7155 O O . ARG A 1 965 ? 57.708 -8.525 -16.282 1.00 55.75 965 ARG A O 1
ATOM 7162 N N . ALA A 1 966 ? 58.276 -10.234 -17.625 1.00 57.03 966 ALA A N 1
ATOM 7163 C CA . ALA A 1 966 ? 59.091 -9.425 -18.527 1.00 57.03 966 ALA A CA 1
ATOM 7164 C C . ALA A 1 966 ? 58.240 -8.368 -19.255 1.00 57.03 966 ALA A C 1
ATOM 7166 O O . ALA A 1 966 ? 58.554 -7.186 -19.180 1.00 57.03 966 ALA A O 1
ATOM 7167 N N . LEU A 1 967 ? 57.125 -8.769 -19.873 1.00 64.25 967 LEU A N 1
ATOM 7168 C CA . LEU A 1 967 ? 56.250 -7.881 -20.649 1.00 64.25 967 LEU A CA 1
ATOM 7169 C C . LEU A 1 967 ? 55.544 -6.806 -19.797 1.00 64.25 967 LEU A C 1
ATOM 7171 O O . LEU A 1 967 ? 55.192 -5.754 -20.317 1.00 64.25 967 LEU A O 1
ATOM 7175 N N . MET A 1 968 ? 55.340 -7.049 -18.499 1.00 58.12 968 MET A N 1
ATOM 7176 C CA . MET A 1 968 ? 54.758 -6.066 -17.569 1.00 58.12 968 MET A CA 1
ATOM 7177 C C . MET A 1 968 ? 55.774 -5.105 -16.939 1.00 58.12 968 MET A C 1
ATOM 7179 O O . MET A 1 968 ? 55.370 -4.079 -16.394 1.00 58.12 968 MET A O 1
ATOM 7183 N N . LEU A 1 969 ? 57.066 -5.445 -16.959 1.00 52.81 969 LEU A N 1
ATOM 7184 C CA . LEU A 1 969 ? 58.148 -4.615 -16.416 1.00 52.81 969 LEU A CA 1
ATOM 7185 C C . LEU A 1 969 ? 58.915 -3.864 -17.514 1.00 52.81 969 LEU A C 1
ATOM 7187 O O . LEU A 1 969 ? 59.514 -2.826 -17.233 1.00 52.81 969 LEU A O 1
ATOM 7191 N N . ASP A 1 970 ? 58.891 -4.364 -18.749 1.00 58.69 970 ASP A N 1
ATOM 7192 C CA . ASP A 1 970 ? 59.444 -3.689 -19.918 1.00 58.69 970 ASP A CA 1
ATOM 7193 C C . ASP A 1 970 ? 58.477 -2.591 -20.414 1.00 58.69 970 ASP A C 1
ATOM 7195 O O . ASP A 1 970 ? 57.340 -2.886 -20.788 1.00 58.69 970 ASP A O 1
ATOM 7199 N N . PRO A 1 971 ? 58.893 -1.311 -20.450 1.00 50.88 971 PRO A N 1
ATOM 7200 C CA . PRO A 1 971 ? 58.084 -0.229 -21.002 1.00 50.88 971 PRO A CA 1
ATOM 7201 C C . PRO A 1 971 ? 57.995 -0.234 -22.541 1.00 50.88 971 PRO A C 1
ATOM 7203 O O . PRO A 1 971 ? 57.403 0.694 -23.106 1.00 50.88 971 PRO A O 1
ATOM 7206 N N . GLY A 1 972 ? 58.650 -1.167 -23.233 1.00 57.22 972 GLY A N 1
ATOM 7207 C CA . GLY A 1 972 ? 58.620 -1.334 -24.685 1.00 57.22 972 GLY A CA 1
ATOM 7208 C C . GLY A 1 972 ? 57.282 -1.832 -25.245 1.00 57.22 972 GLY A C 1
ATOM 7209 O O . GLY A 1 972 ? 56.304 -2.042 -24.528 1.00 57.22 972 GLY A O 1
ATOM 7210 N N . LEU A 1 973 ? 57.257 -2.006 -26.567 1.00 69.00 973 LEU A N 1
ATOM 7211 C CA . LEU A 1 973 ? 56.243 -2.786 -27.275 1.00 69.00 973 LEU A CA 1
ATOM 7212 C C . LEU A 1 973 ? 56.957 -3.973 -27.929 1.00 69.00 973 LEU A C 1
ATOM 7214 O O . LEU A 1 973 ? 58.064 -3.809 -28.443 1.00 69.00 973 LEU A O 1
ATOM 7218 N N . ILE A 1 974 ? 56.327 -5.143 -27.906 1.00 75.19 974 ILE A N 1
ATOM 7219 C CA . ILE A 1 974 ? 56.765 -6.336 -28.630 1.00 75.19 974 ILE A CA 1
ATOM 7220 C C . ILE A 1 974 ? 56.014 -6.439 -29.959 1.00 75.19 974 ILE A C 1
ATOM 7222 O O . ILE A 1 974 ? 54.845 -6.063 -30.040 1.00 75.19 974 ILE A O 1
ATOM 7226 N N . ASP A 1 975 ? 56.672 -6.962 -30.986 1.00 78.50 975 ASP A N 1
ATOM 7227 C CA . ASP A 1 975 ? 56.036 -7.305 -32.259 1.00 78.50 975 ASP A CA 1
ATOM 7228 C C . ASP A 1 975 ? 55.123 -8.544 -32.149 1.00 78.50 975 ASP A C 1
ATOM 7230 O O . ASP A 1 975 ? 55.171 -9.309 -31.175 1.00 78.50 975 ASP A O 1
ATOM 7234 N N . ALA A 1 976 ? 54.291 -8.753 -33.171 1.00 72.69 976 ALA A N 1
ATOM 7235 C CA . ALA A 1 976 ? 53.381 -9.891 -33.278 1.00 72.69 976 ALA A CA 1
ATOM 7236 C C . ALA A 1 976 ? 54.091 -11.247 -33.172 1.00 72.69 976 ALA A C 1
ATOM 7238 O O . ALA A 1 976 ? 53.586 -12.161 -32.518 1.00 72.69 976 ALA A O 1
ATOM 7239 N N . GLN A 1 977 ? 55.291 -11.374 -33.745 1.00 75.81 977 GLN A N 1
ATOM 7240 C CA . GLN A 1 977 ? 56.049 -12.624 -33.754 1.00 75.81 977 GLN A CA 1
ATOM 7241 C C . GLN A 1 977 ? 56.603 -12.954 -32.363 1.00 75.81 977 GLN A C 1
ATOM 7243 O O . GLN A 1 977 ? 56.587 -14.109 -31.925 1.00 75.81 977 GLN A O 1
ATOM 7248 N N . ARG A 1 978 ? 57.008 -11.937 -31.600 1.00 74.06 978 ARG A N 1
ATOM 7249 C CA . ARG A 1 978 ? 57.366 -12.050 -30.186 1.00 74.06 978 ARG A CA 1
ATOM 7250 C C . ARG A 1 978 ? 56.141 -12.323 -29.313 1.00 74.06 978 ARG A C 1
ATOM 7252 O O . ARG A 1 978 ? 56.252 -13.121 -28.381 1.00 74.06 978 ARG A O 1
ATOM 7259 N N . ALA A 1 979 ? 54.985 -11.734 -29.618 1.00 73.50 979 ALA A N 1
ATOM 7260 C CA . ALA A 1 979 ? 53.723 -12.022 -28.933 1.00 73.50 979 ALA A CA 1
ATOM 7261 C C . ALA A 1 979 ? 53.238 -13.464 -29.183 1.00 73.50 979 ALA A C 1
ATOM 7263 O O . ALA A 1 979 ? 52.773 -14.131 -28.254 1.00 73.50 979 ALA A O 1
ATOM 7264 N N . PHE A 1 980 ? 53.432 -13.986 -30.393 1.00 74.06 980 PHE A N 1
ATOM 7265 C CA . PHE A 1 980 ? 53.208 -15.388 -30.745 1.00 74.06 980 PHE A CA 1
ATOM 7266 C C . PHE A 1 980 ? 54.201 -16.315 -30.033 1.00 74.06 980 PHE A C 1
ATOM 7268 O O . PHE A 1 980 ? 53.800 -17.302 -29.409 1.00 74.06 980 PHE A O 1
ATOM 7275 N N . ALA A 1 981 ? 55.488 -15.951 -30.003 1.00 67.69 981 ALA A N 1
ATOM 7276 C CA . ALA A 1 981 ? 56.540 -16.706 -29.320 1.00 67.69 981 ALA A CA 1
ATOM 7277 C C . ALA A 1 981 ? 56.329 -16.838 -27.796 1.00 67.69 981 ALA A C 1
ATOM 7279 O O . ALA A 1 981 ? 56.811 -17.811 -27.209 1.00 67.69 981 ALA A O 1
ATOM 7280 N N . ILE A 1 982 ? 55.568 -15.937 -27.161 1.00 66.94 982 ILE A N 1
ATOM 7281 C CA . ILE A 1 982 ? 55.167 -16.043 -25.742 1.00 66.94 982 ILE A CA 1
ATOM 7282 C C . ILE A 1 982 ? 53.740 -16.580 -25.529 1.00 66.94 982 ILE A C 1
ATOM 7284 O O . ILE A 1 982 ? 53.392 -16.905 -24.396 1.00 66.94 982 ILE A O 1
ATOM 7288 N N . GLY A 1 983 ? 52.932 -16.712 -26.588 1.00 64.19 983 GLY A N 1
ATOM 7289 C CA . GLY A 1 983 ? 51.562 -17.237 -26.528 1.00 64.19 983 GLY A CA 1
ATOM 7290 C C . GLY A 1 983 ? 50.469 -16.216 -26.200 1.00 64.19 983 GLY A C 1
ATOM 7291 O O . GLY A 1 983 ? 49.396 -16.618 -25.768 1.00 64.19 983 GLY A O 1
ATOM 7292 N N . LEU A 1 984 ? 50.741 -14.916 -26.361 1.00 71.12 984 LEU A N 1
ATOM 7293 C CA . LEU A 1 984 ? 49.732 -13.850 -26.246 1.00 71.12 984 LEU A CA 1
ATOM 7294 C C . LEU A 1 984 ? 48.951 -13.681 -27.561 1.00 71.12 984 LEU A C 1
ATOM 7296 O O . LEU A 1 984 ? 47.772 -13.346 -27.556 1.00 71.12 984 LEU A O 1
ATOM 7300 N N . VAL A 1 985 ? 49.625 -13.954 -28.678 1.00 73.81 985 VAL A N 1
ATOM 7301 C CA . VAL A 1 985 ? 49.034 -14.157 -30.004 1.00 73.81 985 VAL A CA 1
ATOM 7302 C C . VAL A 1 985 ? 49.088 -15.656 -30.319 1.00 73.81 985 VAL A C 1
ATOM 7304 O O . VAL A 1 985 ? 50.005 -16.353 -29.880 1.00 73.81 985 VAL A O 1
ATOM 7307 N N . HIS A 1 986 ? 48.099 -16.166 -31.054 1.00 78.25 986 HIS A N 1
ATOM 7308 C CA . HIS A 1 986 ? 47.943 -17.594 -31.350 1.00 78.25 986 HIS A CA 1
ATOM 7309 C C . HIS A 1 986 ? 48.094 -17.936 -32.841 1.00 78.25 986 HIS A C 1
ATOM 7311 O O . HIS A 1 986 ? 48.311 -19.106 -33.146 1.00 78.25 986 HIS A O 1
ATOM 7317 N N . GLU A 1 987 ? 48.008 -16.951 -33.742 1.00 74.56 987 GLU A N 1
ATOM 7318 C CA . GLU A 1 987 ? 48.414 -17.008 -35.158 1.00 74.56 987 GLU A CA 1
ATOM 7319 C C . GLU A 1 987 ? 48.894 -15.620 -35.618 1.00 74.56 987 GLU A C 1
ATOM 7321 O O . GLU A 1 987 ? 48.356 -14.609 -35.164 1.00 74.56 987 GLU A O 1
ATOM 7326 N N . VAL A 1 988 ? 49.880 -15.568 -36.519 1.00 75.88 988 VAL A N 1
ATOM 7327 C CA . VAL A 1 988 ? 50.361 -14.327 -37.157 1.00 75.88 988 VAL A CA 1
ATOM 7328 C C . VAL A 1 988 ? 50.143 -14.431 -38.663 1.00 75.88 988 VAL A C 1
ATOM 7330 O O . VAL A 1 988 ? 50.361 -15.498 -39.239 1.00 75.88 988 VAL A O 1
ATOM 7333 N N . VAL A 1 989 ? 49.692 -13.344 -39.287 1.00 73.81 989 VAL A N 1
ATOM 7334 C CA . VAL A 1 989 ? 49.376 -13.255 -40.722 1.00 73.81 989 VAL A CA 1
ATOM 7335 C C . VAL A 1 989 ? 49.947 -11.967 -41.329 1.00 73.81 989 VAL A C 1
ATOM 7337 O O . VAL A 1 989 ? 50.324 -11.056 -40.600 1.00 73.81 989 VAL A O 1
ATOM 7340 N N . ALA A 1 990 ? 50.035 -11.886 -42.658 1.00 67.81 990 ALA A N 1
ATOM 7341 C CA . ALA A 1 990 ? 50.824 -10.853 -43.339 1.00 67.81 990 ALA A CA 1
ATOM 7342 C C . ALA A 1 990 ? 50.357 -9.402 -43.092 1.00 67.81 990 ALA A C 1
ATOM 7344 O O . ALA A 1 990 ? 51.188 -8.502 -42.986 1.00 67.81 990 ALA A O 1
ATOM 7345 N N . ASP A 1 991 ? 49.045 -9.161 -43.007 1.00 72.75 991 ASP A N 1
ATOM 7346 C CA . ASP A 1 991 ? 48.464 -7.816 -42.950 1.00 72.75 991 ASP A CA 1
ATOM 7347 C C . ASP A 1 991 ? 47.072 -7.781 -42.277 1.00 72.75 991 ASP A C 1
ATOM 7349 O O . ASP A 1 991 ? 46.529 -8.795 -41.834 1.00 72.75 991 ASP A O 1
ATOM 7353 N N . ALA A 1 992 ? 46.495 -6.577 -42.193 1.00 58.25 992 ALA A N 1
ATOM 7354 C CA . ALA A 1 992 ? 45.188 -6.303 -41.593 1.00 58.25 992 ALA A CA 1
ATOM 7355 C C . ALA A 1 992 ? 44.009 -7.034 -42.263 1.00 58.25 992 ALA A C 1
ATOM 7357 O O . ALA A 1 992 ? 43.013 -7.338 -41.600 1.00 58.25 992 ALA A O 1
ATOM 7358 N N . GLU A 1 993 ? 44.096 -7.282 -43.569 1.00 57.81 993 GLU A N 1
ATOM 7359 C CA . GLU A 1 993 ? 43.035 -7.898 -44.366 1.00 57.81 993 GLU A CA 1
ATOM 7360 C C . GLU A 1 993 ? 43.015 -9.407 -44.083 1.00 57.81 993 GLU A C 1
ATOM 7362 O O . GLU A 1 993 ? 41.974 -9.961 -43.711 1.00 57.81 993 GLU A O 1
ATOM 7367 N N . ALA A 1 994 ? 44.199 -10.027 -44.057 1.00 66.62 994 ALA A N 1
ATOM 7368 C CA . ALA A 1 994 ? 44.393 -11.407 -43.621 1.00 66.62 994 ALA A CA 1
ATOM 7369 C C . ALA A 1 994 ? 43.983 -11.644 -42.149 1.00 66.62 994 ALA A C 1
ATOM 7371 O O . ALA A 1 994 ? 43.416 -12.693 -41.833 1.00 66.62 994 ALA A O 1
ATOM 7372 N N . VAL A 1 995 ? 44.203 -10.683 -41.233 1.00 55.81 995 VAL A N 1
ATOM 7373 C CA . VAL A 1 995 ? 43.713 -10.782 -39.834 1.00 55.81 995 VAL A CA 1
ATOM 7374 C C . VAL A 1 995 ? 42.195 -10.913 -39.804 1.00 55.81 995 VAL A C 1
ATOM 7376 O O . VAL A 1 995 ? 41.648 -11.731 -39.053 1.00 55.81 995 VAL A O 1
ATOM 7379 N N . ARG A 1 996 ? 41.510 -10.095 -40.607 1.00 53.25 996 ARG A N 1
ATOM 7380 C CA . ARG A 1 996 ? 40.051 -10.031 -40.656 1.00 53.25 996 ARG A CA 1
ATOM 7381 C C . ARG A 1 996 ? 39.460 -11.307 -41.247 1.00 53.25 996 ARG A C 1
ATOM 7383 O O . ARG A 1 996 ? 38.578 -11.897 -40.622 1.00 53.25 996 ARG A O 1
ATOM 7390 N N . GLU A 1 997 ? 39.980 -11.763 -42.385 1.00 55.78 997 GLU A N 1
ATOM 7391 C CA . GLU A 1 997 ? 39.629 -13.050 -42.998 1.00 55.78 997 GLU A CA 1
ATOM 7392 C C . GLU A 1 997 ? 39.781 -14.197 -41.990 1.00 55.78 997 GLU A C 1
ATOM 7394 O O . GLU A 1 997 ? 38.796 -14.857 -41.640 1.00 55.78 997 GLU A O 1
ATOM 7399 N N . ARG A 1 998 ? 40.986 -14.369 -41.437 1.00 65.56 998 ARG A N 1
ATOM 7400 C CA . ARG A 1 998 ? 41.323 -15.517 -40.590 1.00 65.56 998 ARG A CA 1
ATOM 7401 C C . ARG A 1 998 ? 40.561 -15.539 -39.262 1.00 65.56 998 ARG A C 1
ATOM 7403 O O . ARG A 1 998 ? 40.188 -16.607 -38.777 1.00 65.56 998 ARG A O 1
ATOM 7410 N N . THR A 1 999 ? 40.256 -14.375 -38.688 1.00 50.66 999 THR A N 1
ATOM 7411 C CA . THR A 1 999 ? 39.399 -14.272 -37.491 1.00 50.66 999 THR A CA 1
ATOM 7412 C C . THR A 1 999 ? 37.967 -14.723 -37.794 1.00 50.66 999 THR A C 1
ATOM 7414 O O . THR A 1 999 ? 37.385 -15.495 -37.029 1.00 50.66 999 THR A O 1
ATOM 7417 N N . MET A 1 1000 ? 37.407 -14.300 -38.933 1.00 49.00 1000 MET A N 1
ATOM 7418 C CA . MET A 1 1000 ? 36.059 -14.684 -39.371 1.00 49.00 1000 MET A CA 1
ATOM 7419 C C . MET A 1 1000 ? 35.966 -16.147 -39.834 1.00 49.00 1000 MET A C 1
ATOM 7421 O O . MET A 1 1000 ? 34.876 -16.727 -39.809 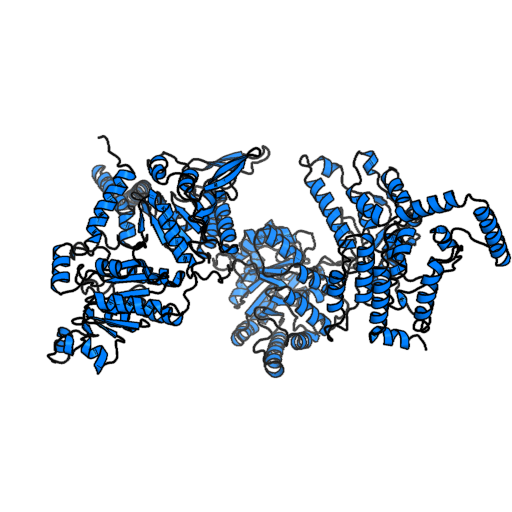1.00 49.00 1000 MET A O 1
ATOM 7425 N N . GLU A 1 1001 ? 37.066 -16.740 -40.298 1.00 57.00 1001 GLU A N 1
ATOM 7426 C CA . GLU A 1 1001 ? 37.193 -18.174 -40.578 1.00 57.00 1001 GLU A CA 1
ATOM 7427 C C . GLU A 1 1001 ? 37.159 -18.985 -39.277 1.00 57.00 1001 GLU A C 1
ATOM 7429 O O . GLU A 1 1001 ? 36.279 -19.828 -39.099 1.00 57.00 1001 GLU A O 1
ATOM 7434 N N . LEU A 1 1002 ? 38.072 -18.688 -38.343 1.00 53.81 1002 LEU A N 1
ATOM 7435 C CA . LEU A 1 1002 ? 38.180 -19.363 -37.045 1.00 53.81 1002 LEU A CA 1
ATOM 7436 C C . LEU A 1 1002 ? 36.872 -19.277 -36.250 1.00 53.81 1002 LEU A C 1
ATOM 7438 O O . LEU A 1 1002 ? 36.466 -20.258 -35.628 1.00 53.81 1002 LEU A O 1
ATOM 7442 N N . ALA A 1 1003 ? 36.176 -18.140 -36.321 1.00 49.91 1003 ALA A N 1
ATOM 7443 C CA . ALA A 1 1003 ? 34.868 -17.971 -35.702 1.00 49.91 1003 ALA A CA 1
ATOM 7444 C C . ALA A 1 1003 ? 33.812 -18.935 -36.269 1.00 49.91 1003 ALA A C 1
ATOM 7446 O O . ALA A 1 1003 ? 33.137 -19.629 -35.512 1.00 49.91 1003 ALA A O 1
ATOM 7447 N N . ARG A 1 1004 ? 33.704 -19.050 -37.599 1.00 50.06 1004 ARG A N 1
ATOM 7448 C CA . ARG A 1 1004 ? 32.761 -19.988 -38.237 1.00 50.06 1004 ARG A CA 1
ATOM 7449 C C . ARG A 1 1004 ? 33.164 -21.451 -38.040 1.00 50.06 1004 ARG A C 1
ATOM 7451 O O . ARG A 1 1004 ? 32.293 -22.287 -37.826 1.00 50.06 1004 ARG A O 1
ATOM 7458 N N . SER A 1 1005 ? 34.464 -21.747 -38.028 1.00 53.09 1005 SER A N 1
ATOM 7459 C CA . SER A 1 1005 ? 35.004 -23.076 -37.708 1.00 53.09 1005 SER A CA 1
ATOM 7460 C C . SER A 1 1005 ? 34.621 -23.533 -36.294 1.00 53.09 1005 SER A C 1
ATOM 7462 O O . SER A 1 1005 ? 34.263 -24.691 -36.101 1.00 53.09 1005 SER A O 1
ATOM 7464 N N . LEU A 1 1006 ? 34.642 -22.626 -35.310 1.00 50.91 1006 LEU A N 1
ATOM 7465 C CA . LEU A 1 1006 ? 34.238 -22.921 -33.932 1.00 50.91 1006 LEU A CA 1
ATOM 7466 C C . LEU A 1 1006 ? 32.713 -22.973 -33.752 1.00 50.91 1006 LEU A C 1
ATOM 7468 O O . LEU A 1 1006 ? 32.238 -23.815 -32.993 1.00 50.91 1006 LEU A O 1
ATOM 7472 N N . ALA A 1 1007 ? 31.945 -22.145 -34.469 1.00 44.72 1007 ALA A N 1
ATOM 7473 C CA . ALA A 1 1007 ? 30.480 -22.199 -34.448 1.00 44.72 1007 ALA A CA 1
ATOM 7474 C C . ALA A 1 1007 ? 29.919 -23.514 -35.029 1.00 44.72 1007 ALA A C 1
ATOM 7476 O O . ALA A 1 1007 ? 28.937 -24.047 -34.523 1.00 44.72 1007 ALA A O 1
ATOM 7477 N N . ALA A 1 1008 ? 30.582 -24.079 -36.043 1.00 43.88 1008 ALA A N 1
ATOM 7478 C CA . ALA A 1 1008 ? 30.184 -25.329 -36.696 1.00 43.88 1008 ALA A CA 1
ATOM 7479 C C . ALA A 1 1008 ? 30.532 -26.618 -35.912 1.00 43.88 1008 ALA A C 1
ATOM 7481 O O . ALA A 1 1008 ? 30.280 -27.719 -36.403 1.00 43.88 1008 ALA A O 1
ATOM 7482 N N . LYS A 1 1009 ? 31.134 -26.518 -34.716 1.00 45.81 1009 LYS A N 1
ATOM 7483 C CA . LYS A 1 1009 ? 31.383 -27.669 -33.824 1.00 45.81 1009 LYS A CA 1
ATOM 7484 C C . LYS A 1 1009 ? 30.166 -27.909 -32.901 1.00 45.81 1009 LYS A C 1
ATOM 7486 O O . LYS A 1 1009 ? 29.413 -26.969 -32.659 1.00 45.81 1009 LYS A O 1
ATOM 7491 N N . PRO A 1 1010 ? 29.955 -29.124 -32.353 1.00 42.12 1010 PRO A N 1
ATOM 7492 C CA . PRO A 1 1010 ? 28.838 -29.395 -31.440 1.00 42.12 1010 PRO A CA 1
ATOM 7493 C C . PRO A 1 1010 ? 28.866 -28.492 -30.200 1.00 42.12 1010 PRO A C 1
ATOM 7495 O O . PRO A 1 1010 ? 29.899 -28.399 -29.526 1.00 42.12 1010 PRO A O 1
ATOM 7498 N N . GLY A 1 1011 ? 27.735 -27.849 -29.891 1.00 40.75 1011 GLY A N 1
ATOM 7499 C CA . GLY A 1 1011 ? 27.634 -26.809 -28.866 1.00 40.75 1011 GLY A CA 1
ATOM 7500 C C . GLY A 1 1011 ? 28.211 -27.225 -27.515 1.00 40.75 1011 GLY A C 1
ATOM 7501 O O . GLY A 1 1011 ? 29.151 -26.600 -27.021 1.00 40.75 1011 GLY A O 1
ATOM 7502 N N . ASP A 1 1012 ? 27.689 -28.301 -26.931 1.00 42.03 1012 ASP A N 1
ATOM 7503 C CA . ASP A 1 1012 ? 28.017 -28.705 -25.558 1.00 42.03 1012 ASP A CA 1
ATOM 7504 C C . ASP A 1 1012 ? 29.462 -29.174 -25.384 1.00 42.03 1012 ASP A C 1
ATOM 7506 O O . ASP A 1 1012 ? 30.096 -28.848 -24.382 1.00 42.03 1012 ASP A O 1
ATOM 7510 N N . GLY A 1 1013 ? 30.034 -29.840 -26.392 1.00 43.59 1013 GLY A N 1
ATOM 7511 C CA . GLY A 1 1013 ? 31.444 -30.234 -26.375 1.00 43.59 1013 GLY A CA 1
ATOM 7512 C C . GLY A 1 1013 ? 32.391 -29.030 -26.323 1.00 43.59 1013 GLY A C 1
ATOM 7513 O O . GLY A 1 1013 ? 33.387 -29.053 -25.597 1.00 43.59 1013 GLY A O 1
ATOM 7514 N N . VAL A 1 1014 ? 32.067 -27.950 -27.042 1.00 46.25 1014 VAL A N 1
ATOM 7515 C CA . VAL A 1 1014 ? 32.855 -26.706 -27.032 1.00 46.25 1014 VAL A CA 1
ATOM 7516 C C . VAL A 1 1014 ? 32.629 -25.914 -25.741 1.00 46.25 1014 VAL A C 1
ATOM 7518 O O . VAL A 1 1014 ? 33.607 -25.492 -25.115 1.00 46.25 1014 VAL A O 1
ATOM 7521 N N . ARG A 1 1015 ? 31.367 -25.765 -25.308 1.00 48.69 1015 ARG A N 1
ATOM 7522 C CA . ARG A 1 1015 ? 30.993 -25.073 -24.060 1.00 48.69 1015 ARG A CA 1
ATOM 7523 C C . ARG A 1 1015 ? 31.665 -25.715 -22.841 1.00 48.69 1015 ARG A C 1
ATOM 7525 O O . ARG A 1 1015 ? 32.329 -25.023 -22.066 1.00 48.69 1015 ARG A O 1
ATOM 7532 N N . GLU A 1 1016 ? 31.583 -27.040 -22.708 1.00 48.34 1016 GLU A N 1
ATOM 7533 C CA . GLU A 1 1016 ? 32.198 -27.760 -21.588 1.00 48.34 1016 GLU A CA 1
ATOM 7534 C C . GLU A 1 1016 ? 33.732 -27.768 -21.684 1.00 48.34 1016 GLU A C 1
ATOM 7536 O O . GLU A 1 1016 ? 34.403 -27.596 -20.670 1.00 48.34 1016 GLU A O 1
ATOM 7541 N N . THR A 1 1017 ? 34.325 -27.844 -22.885 1.00 48.03 1017 THR A N 1
ATOM 7542 C CA . THR A 1 1017 ? 35.790 -27.711 -23.041 1.00 48.03 1017 THR A CA 1
ATOM 7543 C C . THR A 1 1017 ? 36.288 -26.351 -22.536 1.00 48.03 1017 THR A C 1
ATOM 7545 O O . THR A 1 1017 ? 37.265 -26.297 -21.782 1.00 48.03 1017 THR A O 1
ATOM 7548 N N . LYS A 1 1018 ? 35.605 -25.247 -22.876 1.00 54.28 1018 LYS A N 1
ATOM 7549 C CA . LYS A 1 1018 ? 35.948 -23.908 -22.361 1.00 54.28 1018 LYS A CA 1
ATOM 7550 C C . LYS A 1 1018 ? 35.766 -23.823 -20.840 1.00 54.28 1018 LYS A C 1
ATOM 7552 O O . LYS A 1 1018 ? 36.662 -23.339 -20.140 1.00 54.28 1018 LYS A O 1
ATOM 7557 N N . ARG A 1 1019 ? 34.652 -24.338 -20.311 1.00 52.53 1019 ARG A N 1
ATOM 7558 C CA . ARG A 1 1019 ? 34.358 -24.401 -18.866 1.00 52.53 1019 ARG A CA 1
ATOM 7559 C C . ARG A 1 1019 ? 35.415 -25.190 -18.087 1.00 52.53 1019 ARG A C 1
ATOM 7561 O O . ARG A 1 1019 ? 35.929 -24.679 -17.091 1.00 52.53 1019 ARG A O 1
ATOM 7568 N N . LEU A 1 1020 ? 35.806 -26.374 -18.559 1.00 52.44 1020 LEU A N 1
ATOM 7569 C CA . LEU A 1 1020 ? 36.823 -27.218 -17.924 1.00 52.44 1020 LEU A CA 1
ATOM 7570 C C . LEU A 1 1020 ? 38.210 -26.571 -17.936 1.00 52.44 1020 LEU A C 1
ATOM 7572 O O . LEU A 1 1020 ? 38.879 -26.557 -16.903 1.00 52.44 1020 LEU A O 1
ATOM 7576 N N . VAL A 1 1021 ? 38.644 -25.974 -19.052 1.00 53.03 1021 VAL A N 1
ATOM 7577 C CA . VAL A 1 1021 ? 39.940 -25.269 -19.083 1.00 53.03 1021 VAL A CA 1
ATOM 7578 C C . VAL A 1 1021 ? 39.917 -24.040 -18.164 1.00 53.03 1021 VAL A C 1
ATOM 7580 O O . VAL A 1 1021 ? 40.914 -23.757 -17.496 1.00 53.03 1021 VAL A O 1
ATOM 7583 N N . ASN A 1 1022 ? 38.784 -23.342 -18.040 1.00 55.28 1022 ASN A N 1
ATOM 7584 C CA . ASN A 1 1022 ? 38.626 -22.269 -17.056 1.00 55.28 1022 ASN A CA 1
ATOM 7585 C C . ASN A 1 1022 ? 38.698 -22.765 -15.605 1.00 55.28 1022 ASN A C 1
ATOM 7587 O O . ASN A 1 1022 ? 39.431 -22.163 -14.822 1.00 55.28 1022 ASN A O 1
ATOM 7591 N N . LEU A 1 1023 ? 38.025 -23.867 -15.256 1.00 52.53 1023 LEU A N 1
ATOM 7592 C CA . LEU A 1 1023 ? 38.115 -24.503 -13.931 1.00 52.53 1023 LEU A CA 1
ATOM 7593 C C . LEU A 1 1023 ? 39.562 -24.901 -13.593 1.00 52.53 1023 LEU A C 1
ATOM 7595 O O . LEU A 1 1023 ? 40.080 -24.504 -12.549 1.00 52.53 1023 LEU A O 1
ATOM 7599 N N . ILE A 1 1024 ? 40.252 -25.578 -14.518 1.00 51.56 1024 ILE A N 1
ATOM 7600 C CA . ILE A 1 1024 ? 41.672 -25.954 -14.383 1.00 51.56 1024 ILE A CA 1
ATOM 7601 C C . ILE A 1 1024 ? 42.566 -24.716 -14.185 1.00 51.56 1024 ILE A C 1
ATOM 7603 O O . ILE A 1 1024 ? 43.536 -24.778 -13.436 1.00 51.56 1024 ILE A O 1
ATOM 7607 N N . THR A 1 1025 ? 42.235 -23.573 -14.802 1.00 52.56 1025 THR A N 1
ATOM 7608 C CA . THR A 1 1025 ? 43.004 -22.325 -14.622 1.00 52.56 1025 THR A CA 1
ATOM 7609 C C . THR A 1 1025 ? 42.611 -21.530 -13.360 1.00 52.56 1025 THR A C 1
ATOM 7611 O O . THR A 1 1025 ? 43.343 -20.618 -12.983 1.00 52.56 1025 THR A O 1
ATOM 7614 N N . LYS A 1 1026 ? 41.471 -21.819 -12.708 1.00 50.09 1026 LYS A N 1
ATOM 7615 C CA . LYS A 1 1026 ? 41.006 -21.106 -11.498 1.00 50.09 1026 LYS A CA 1
ATOM 7616 C C . LYS A 1 1026 ? 41.584 -21.670 -10.195 1.00 50.09 1026 LYS A C 1
ATOM 7618 O O . LYS A 1 1026 ? 41.814 -20.898 -9.270 1.00 50.09 1026 LYS A O 1
ATOM 7623 N N . GLY A 1 1027 ? 41.835 -22.980 -10.120 1.00 46.81 1027 GLY A N 1
ATOM 7624 C CA . GLY A 1 1027 ? 42.518 -23.610 -8.978 1.00 46.81 1027 GLY A CA 1
ATOM 7625 C C . GLY A 1 1027 ? 41.770 -23.546 -7.634 1.00 46.81 1027 GLY A C 1
ATOM 7626 O O . GLY A 1 1027 ? 42.411 -23.580 -6.585 1.00 46.81 1027 GLY A O 1
ATOM 7627 N N . THR A 1 1028 ? 40.439 -23.419 -7.647 1.00 36.81 1028 THR A N 1
ATOM 7628 C CA . THR A 1 1028 ? 39.597 -23.293 -6.445 1.00 36.81 1028 THR A CA 1
ATOM 7629 C C . THR A 1 1028 ? 39.132 -24.643 -5.888 1.00 36.81 1028 THR A C 1
ATOM 7631 O O . THR A 1 1028 ? 39.012 -25.640 -6.598 1.00 36.81 1028 THR A O 1
ATOM 7634 N N . SER A 1 1029 ? 38.826 -24.670 -4.588 1.00 38.75 1029 SER A N 1
ATOM 7635 C CA . SER A 1 1029 ? 38.430 -25.860 -3.816 1.00 38.75 1029 SER A CA 1
ATOM 7636 C C . SER A 1 1029 ? 36.990 -26.348 -4.059 1.00 38.75 1029 SER A C 1
ATOM 7638 O O . SER A 1 1029 ? 36.430 -27.047 -3.221 1.00 38.75 1029 SER A O 1
ATOM 7640 N N . GLU A 1 1030 ? 36.375 -25.979 -5.183 1.00 36.75 1030 GLU A N 1
ATOM 7641 C CA . GLU A 1 1030 ? 35.005 -26.375 -5.554 1.00 36.75 1030 GLU A CA 1
ATOM 7642 C C . GLU A 1 1030 ? 34.952 -27.757 -6.232 1.00 36.75 1030 GLU A C 1
ATOM 7644 O O . GLU A 1 1030 ? 33.878 -28.321 -6.417 1.00 36.75 1030 GLU A O 1
ATOM 7649 N N . LEU A 1 1031 ? 36.114 -28.350 -6.534 1.00 39.75 1031 LEU A N 1
ATOM 7650 C CA . LEU A 1 1031 ? 36.274 -29.718 -7.051 1.00 39.75 1031 LEU A CA 1
ATOM 7651 C C . LEU A 1 1031 ? 36.094 -30.809 -5.968 1.00 39.75 1031 LEU A C 1
ATOM 7653 O O . LEU A 1 1031 ? 36.732 -31.860 -6.010 1.00 39.75 1031 LEU A O 1
ATOM 7657 N N . GLY A 1 1032 ? 35.203 -30.575 -5.001 1.00 38.78 1032 GLY A N 1
ATOM 7658 C CA . GLY A 1 1032 ? 34.622 -31.640 -4.183 1.00 38.78 1032 GLY A CA 1
ATOM 7659 C C . GLY A 1 1032 ? 33.607 -32.444 -5.006 1.00 38.78 1032 GLY A C 1
ATOM 7660 O O . GLY A 1 1032 ? 32.944 -31.887 -5.881 1.00 38.78 1032 GLY A O 1
ATOM 7661 N N . GLY A 1 1033 ? 33.476 -33.748 -4.735 1.00 38.84 1033 GLY A N 1
ATOM 7662 C CA . GLY A 1 1033 ? 32.697 -34.672 -5.580 1.00 38.84 1033 GLY A CA 1
ATOM 7663 C C . GLY A 1 1033 ? 31.251 -34.231 -5.852 1.00 38.84 1033 GLY A C 1
ATOM 7664 O O . GLY A 1 1033 ? 30.765 -34.372 -6.975 1.00 38.84 1033 GLY A O 1
ATOM 7665 N N . ASP A 1 1034 ? 30.601 -33.606 -4.868 1.00 37.31 1034 ASP A N 1
ATOM 7666 C CA . ASP A 1 1034 ? 29.220 -33.120 -4.973 1.00 37.31 1034 ASP A CA 1
ATOM 7667 C C . ASP A 1 1034 ? 29.045 -32.052 -6.075 1.00 37.31 1034 ASP A C 1
ATOM 7669 O O . ASP A 1 1034 ? 28.030 -32.032 -6.776 1.00 37.31 1034 ASP A O 1
ATOM 7673 N N . GLY A 1 1035 ? 30.053 -31.195 -6.290 1.00 37.41 1035 GLY A N 1
ATOM 7674 C CA . GLY A 1 1035 ? 30.017 -30.127 -7.298 1.00 37.41 1035 GLY A CA 1
ATOM 7675 C C . GLY A 1 1035 ? 30.073 -30.650 -8.737 1.00 37.41 1035 GLY A C 1
ATOM 7676 O O . GLY A 1 1035 ? 29.418 -30.107 -9.633 1.00 37.41 1035 GLY A O 1
ATOM 7677 N N . LEU A 1 1036 ? 30.794 -31.753 -8.962 1.00 39.44 1036 LEU A N 1
ATOM 7678 C CA . LEU A 1 1036 ? 30.810 -32.441 -10.256 1.00 39.44 1036 LEU A CA 1
ATOM 7679 C C . LEU A 1 1036 ? 29.535 -33.281 -10.446 1.00 39.44 1036 LEU A C 1
ATOM 7681 O O . LEU A 1 1036 ? 28.963 -33.311 -11.538 1.00 39.44 1036 LEU A O 1
ATOM 7685 N N . GLN A 1 1037 ? 29.021 -33.885 -9.371 1.00 37.03 1037 GLN A N 1
ATOM 7686 C CA . GLN A 1 1037 ? 27.769 -34.645 -9.387 1.00 37.03 1037 GLN A CA 1
ATOM 7687 C C . GLN A 1 1037 ? 26.542 -33.766 -9.710 1.00 37.03 1037 GLN A C 1
ATOM 7689 O O . GLN A 1 1037 ? 25.644 -34.220 -10.418 1.00 37.03 1037 GLN A 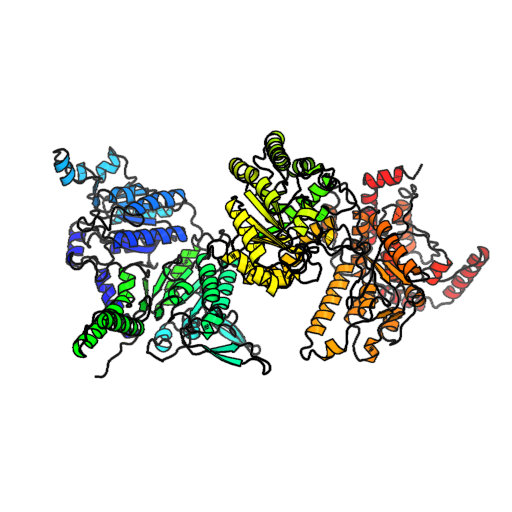O 1
ATOM 7694 N N . ALA A 1 1038 ? 26.547 -32.487 -9.320 1.00 37.88 1038 ALA A N 1
ATOM 7695 C CA . ALA A 1 1038 ? 25.546 -31.491 -9.729 1.00 37.88 1038 ALA A CA 1
ATOM 7696 C C . ALA A 1 1038 ? 25.633 -31.052 -11.213 1.00 37.88 1038 ALA A C 1
ATOM 7698 O O . ALA A 1 1038 ? 24.744 -30.348 -11.703 1.00 37.88 1038 ALA A O 1
ATOM 7699 N N . SER A 1 1039 ? 26.689 -31.454 -11.935 1.00 36.22 1039 SER A N 1
ATOM 7700 C CA . SER A 1 1039 ? 26.780 -31.328 -13.401 1.00 36.22 1039 SER A CA 1
ATOM 7701 C C . SER A 1 1039 ? 26.310 -32.608 -14.112 1.00 36.22 1039 SER A C 1
ATOM 7703 O O . SER A 1 1039 ? 25.692 -32.522 -15.171 1.00 36.22 1039 SER A O 1
ATOM 7705 N N . LEU A 1 1040 ? 26.517 -33.790 -13.511 1.00 34.88 1040 LEU A N 1
ATOM 7706 C CA . LEU A 1 1040 ? 26.057 -35.079 -14.058 1.00 34.88 1040 LEU A CA 1
ATOM 7707 C C . LEU A 1 1040 ? 24.528 -35.175 -14.205 1.00 34.88 1040 LEU A C 1
ATOM 7709 O O . LEU A 1 1040 ? 24.055 -35.900 -15.073 1.00 34.88 1040 LEU A O 1
ATOM 7713 N N . SER A 1 1041 ? 23.756 -34.435 -13.405 1.00 36.88 1041 SER A N 1
ATOM 7714 C CA . SER A 1 1041 ? 22.295 -34.345 -13.550 1.00 36.88 1041 SER A CA 1
ATOM 7715 C C . SER A 1 1041 ? 21.828 -33.452 -14.704 1.00 36.88 1041 SER A C 1
ATOM 7717 O O . SER A 1 10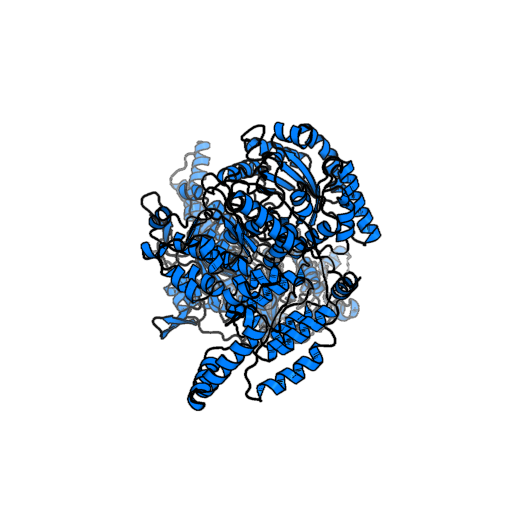41 ? 20.652 -33.488 -15.036 1.00 36.88 1041 SER A O 1
ATOM 7719 N N . ARG A 1 1042 ? 22.710 -32.653 -15.321 1.00 37.75 1042 ARG A N 1
ATOM 7720 C CA . ARG A 1 1042 ? 22.361 -31.764 -16.448 1.00 37.75 1042 ARG A CA 1
ATOM 7721 C C . ARG A 1 1042 ? 22.679 -32.379 -17.810 1.00 37.75 1042 ARG A C 1
ATOM 7723 O O . ARG A 1 1042 ? 22.055 -32.029 -18.800 1.00 37.75 1042 ARG A O 1
ATOM 7730 N N . VAL A 1 1043 ? 23.630 -33.312 -17.860 1.00 35.00 1043 VAL A N 1
ATOM 7731 C CA . VAL A 1 1043 ? 24.037 -34.019 -19.085 1.00 35.00 1043 VAL A CA 1
ATOM 7732 C C . VAL A 1 1043 ? 23.417 -35.422 -19.083 1.00 35.00 1043 VAL A C 1
ATOM 7734 O O . VAL A 1 1043 ? 24.119 -36.426 -18.965 1.00 35.00 1043 VAL A O 1
ATOM 7737 N N . GLY A 1 1044 ? 22.083 -35.499 -19.160 1.00 33.09 1044 GLY A N 1
ATOM 7738 C CA . GLY A 1 1044 ? 21.392 -36.795 -19.208 1.00 33.09 1044 GLY A CA 1
ATOM 7739 C C . GLY A 1 1044 ? 19.870 -36.806 -19.040 1.00 33.09 1044 GLY A C 1
ATOM 7740 O O . GLY A 1 1044 ? 19.255 -37.781 -19.465 1.00 33.09 1044 GLY A O 1
ATOM 7741 N N . SER A 1 1045 ? 19.253 -35.769 -18.465 1.00 32.22 1045 SER A N 1
ATOM 7742 C CA . SER A 1 1045 ? 17.790 -35.647 -18.370 1.00 32.22 1045 SER A CA 1
ATOM 7743 C C . SER A 1 1045 ? 17.281 -34.498 -19.236 1.00 32.22 1045 SER A C 1
ATOM 7745 O O . SER A 1 1045 ? 17.339 -33.346 -18.817 1.00 32.22 1045 SER A O 1
ATOM 7747 N N . ASP A 1 1046 ? 16.895 -34.848 -20.465 1.00 31.11 1046 ASP A N 1
ATOM 7748 C CA . ASP A 1 1046 ? 15.673 -34.433 -21.179 1.00 31.11 1046 ASP A CA 1
ATOM 7749 C C . ASP A 1 1046 ? 15.878 -34.722 -22.676 1.00 31.11 1046 ASP A C 1
ATOM 7751 O O . ASP A 1 1046 ? 16.849 -34.273 -23.288 1.00 31.11 1046 ASP A O 1
ATOM 7755 N N . GLU A 1 1047 ? 15.004 -35.534 -23.285 1.00 30.30 1047 GLU A N 1
ATOM 7756 C CA . GLU A 1 1047 ? 15.231 -36.051 -24.650 1.00 30.30 1047 GLU A CA 1
ATOM 7757 C C . GLU A 1 1047 ? 15.037 -34.997 -25.761 1.00 30.30 1047 GLU A C 1
ATOM 7759 O O . GLU A 1 1047 ? 15.398 -35.248 -26.913 1.00 30.30 1047 GLU A O 1
ATOM 7764 N N . GLU A 1 1048 ? 14.533 -33.806 -25.424 1.00 31.69 1048 GLU A N 1
ATOM 7765 C CA . GLU A 1 1048 ? 14.160 -32.754 -26.380 1.00 31.69 1048 GLU A CA 1
ATOM 7766 C C . GLU A 1 1048 ? 15.318 -31.822 -26.797 1.00 31.69 1048 GLU A C 1
ATOM 7768 O O . GLU A 1 1048 ? 15.237 -31.187 -27.846 1.00 31.69 1048 GLU A O 1
ATOM 7773 N N . GLN A 1 1049 ? 16.443 -31.759 -26.067 1.00 28.91 1049 GLN A N 1
ATOM 7774 C CA . GLN A 1 1049 ? 17.535 -30.802 -26.364 1.00 28.91 1049 GLN A CA 1
ATOM 7775 C C . GLN A 1 1049 ? 18.487 -31.200 -27.521 1.00 28.91 1049 GLN A C 1
ATOM 7777 O O . GLN A 1 1049 ? 19.607 -30.692 -27.626 1.00 28.91 1049 GLN A O 1
ATOM 7782 N N . ARG A 1 1050 ? 18.076 -32.084 -28.440 1.00 27.77 1050 ARG A N 1
ATOM 7783 C CA . ARG A 1 1050 ? 18.912 -32.507 -29.584 1.00 27.77 1050 ARG A CA 1
ATOM 7784 C C . ARG A 1 1050 ? 18.853 -31.536 -30.766 1.00 27.77 1050 ARG A C 1
ATOM 7786 O O . ARG A 1 1050 ? 18.227 -31.824 -31.782 1.00 27.77 1050 ARG A O 1
ATOM 7793 N N . GLY A 1 1051 ? 19.564 -30.413 -30.655 1.00 29.17 1051 GLY A N 1
ATOM 7794 C CA . GLY A 1 1051 ? 19.694 -29.467 -31.771 1.00 29.17 1051 GLY A CA 1
ATOM 7795 C C . GLY A 1 1051 ? 20.459 -28.170 -31.499 1.00 29.17 1051 GLY A C 1
ATOM 7796 O O . GLY A 1 1051 ? 20.068 -27.136 -32.036 1.00 29.17 1051 GLY A O 1
ATOM 7797 N N . SER A 1 1052 ? 21.510 -28.174 -30.666 1.00 31.30 1052 SER A N 1
ATOM 7798 C CA . SER A 1 1052 ? 22.254 -26.943 -30.341 1.00 31.30 1052 SER A CA 1
ATOM 7799 C C . SER A 1 1052 ? 23.590 -26.805 -31.099 1.00 31.30 1052 SER A C 1
ATOM 7801 O O . SER A 1 1052 ? 24.625 -27.378 -30.748 1.00 31.30 1052 SER A O 1
ATOM 7803 N N . GLU A 1 1053 ? 23.569 -25.998 -32.160 1.00 30.33 1053 GLU A N 1
ATOM 7804 C CA . GLU A 1 1053 ? 24.781 -25.521 -32.841 1.00 30.33 1053 GLU A CA 1
ATOM 7805 C C . GLU A 1 1053 ? 25.617 -24.619 -31.901 1.00 30.33 1053 GLU A C 1
ATOM 7807 O O . GLU A 1 1053 ? 25.105 -24.084 -30.909 1.00 30.33 1053 GLU A O 1
ATOM 7812 N N . CYS A 1 1054 ? 26.922 -24.478 -32.165 1.00 31.59 1054 CYS A N 1
ATOM 7813 C CA . CYS A 1 1054 ? 27.788 -23.562 -31.415 1.00 31.59 1054 CYS A CA 1
ATOM 7814 C C . CYS A 1 1054 ? 27.793 -22.152 -32.042 1.00 31.59 1054 CYS A C 1
ATOM 7816 O O . CYS A 1 1054 ? 27.001 -21.836 -32.928 1.00 31.59 1054 CYS A O 1
ATOM 7818 N N . SER A 1 1055 ? 28.616 -21.246 -31.503 1.00 33.94 1055 SER A N 1
ATOM 7819 C CA . SER A 1 1055 ? 28.232 -19.832 -31.422 1.00 33.94 1055 SER A CA 1
ATOM 7820 C C . SER A 1 1055 ? 29.417 -18.851 -31.296 1.00 33.94 1055 SER A C 1
ATOM 7822 O O . SER A 1 1055 ? 30.163 -18.970 -30.331 1.00 33.94 1055 SER A O 1
ATOM 7824 N N . VAL A 1 1056 ? 29.612 -17.865 -32.205 1.00 31.86 1056 VAL A N 1
ATOM 7825 C CA . VAL A 1 1056 ? 30.758 -16.892 -32.180 1.00 31.86 1056 VAL A CA 1
ATOM 7826 C C . VAL A 1 1056 ? 30.428 -15.490 -32.823 1.00 31.86 1056 VAL A C 1
ATOM 7828 O O . VAL A 1 1056 ? 29.907 -15.477 -33.932 1.00 31.86 1056 VAL A O 1
ATOM 7831 N N . LEU A 1 1057 ? 30.699 -14.312 -32.185 1.00 33.81 1057 LEU A N 1
ATOM 7832 C CA . LEU A 1 1057 ? 30.164 -12.931 -32.536 1.00 33.81 1057 LEU A CA 1
ATOM 7833 C C . LEU A 1 1057 ? 31.167 -11.903 -33.067 1.00 33.81 1057 LEU A C 1
ATOM 7835 O O . LEU A 1 1057 ? 32.153 -11.595 -32.427 1.00 33.81 1057 LEU A O 1
ATOM 7839 N N . VAL A 1 1058 ? 30.879 -11.285 -34.209 1.00 31.17 1058 VAL A N 1
ATOM 7840 C CA . VAL A 1 1058 ? 31.673 -10.210 -34.848 1.00 31.17 1058 VAL A CA 1
ATOM 7841 C C . VAL A 1 1058 ? 31.732 -8.843 -34.128 1.00 31.17 1058 VAL A C 1
ATOM 7843 O O . VAL A 1 1058 ? 31.429 -7.860 -34.802 1.00 31.17 1058 VAL A O 1
ATOM 7846 N N . ILE A 1 1059 ? 32.100 -8.704 -32.836 1.00 33.78 1059 ILE A N 1
ATOM 7847 C CA . ILE A 1 1059 ? 32.302 -7.356 -32.236 1.00 33.78 1059 ILE A CA 1
ATOM 7848 C C . ILE A 1 1059 ? 33.378 -6.630 -33.044 1.00 33.78 1059 ILE A C 1
ATOM 7850 O O . ILE A 1 1059 ? 34.527 -7.065 -33.060 1.00 33.78 1059 ILE A O 1
ATOM 7854 N N . THR A 1 1060 ? 33.043 -5.509 -33.679 1.00 29.73 1060 THR A N 1
ATOM 7855 C CA . THR A 1 1060 ? 34.013 -4.675 -34.405 1.00 29.73 1060 THR A CA 1
ATOM 7856 C C . THR A 1 1060 ? 33.833 -3.207 -34.010 1.00 29.73 1060 THR A C 1
ATOM 7858 O O . THR A 1 1060 ? 32.706 -2.769 -33.792 1.00 29.73 1060 THR A O 1
ATOM 7861 N N . GLY A 1 1061 ? 34.918 -2.436 -33.893 1.00 27.58 1061 GLY A N 1
ATOM 7862 C CA . GLY A 1 1061 ? 34.826 -0.991 -33.614 1.00 27.58 1061 GLY A CA 1
ATOM 7863 C C . GLY A 1 1061 ? 34.418 -0.182 -34.853 1.00 27.58 1061 GLY A C 1
ATOM 7864 O O . GLY A 1 1061 ? 34.873 -0.497 -35.955 1.00 27.58 1061 GLY A O 1
ATOM 7865 N N . ALA A 1 1062 ? 33.592 0.866 -34.715 1.00 26.20 1062 ALA A N 1
ATOM 7866 C CA . ALA A 1 1062 ? 33.306 1.760 -35.843 1.00 26.20 1062 ALA A CA 1
ATOM 7867 C C . ALA A 1 1062 ? 32.769 3.174 -35.498 1.00 26.20 1062 ALA A C 1
ATOM 7869 O O . ALA A 1 1062 ? 31.572 3.365 -35.341 1.00 26.20 1062 ALA A O 1
ATOM 7870 N N . GLY A 1 1063 ? 33.607 4.224 -35.523 1.00 26.38 1063 GLY A N 1
ATOM 7871 C CA . GLY A 1 1063 ? 33.117 5.616 -35.448 1.00 26.38 1063 GLY A CA 1
ATOM 7872 C C . GLY A 1 1063 ? 34.136 6.716 -35.779 1.00 26.38 1063 GLY A C 1
ATOM 7873 O O . GLY A 1 1063 ? 35.323 6.453 -35.982 1.00 26.38 1063 GLY A O 1
ATOM 7874 N N . LYS A 1 1064 ? 33.699 7.982 -35.812 1.00 28.80 1064 LYS A N 1
ATOM 7875 C CA . LYS A 1 1064 ? 34.588 9.163 -35.885 1.00 28.80 1064 LYS A CA 1
ATOM 7876 C C . LYS A 1 1064 ? 34.926 9.624 -34.464 1.00 28.80 1064 LYS A C 1
ATOM 7878 O O . LYS A 1 1064 ? 34.362 10.599 -33.989 1.00 28.80 1064 LYS A O 1
ATOM 7883 N N . ALA A 1 1065 ? 35.849 8.893 -33.834 1.00 36.66 1065 ALA A N 1
ATOM 7884 C CA . ALA A 1 1065 ? 35.935 8.653 -32.385 1.00 36.66 1065 ALA A CA 1
ATOM 7885 C C . ALA A 1 1065 ? 34.994 7.528 -31.892 1.00 36.66 1065 ALA A C 1
ATOM 7887 O O . ALA A 1 1065 ? 34.212 7.728 -30.974 1.00 36.66 1065 ALA A O 1
ATOM 7888 N N . PHE A 1 1066 ? 35.112 6.334 -32.504 1.00 40.00 1066 PHE A N 1
ATOM 7889 C CA . PHE A 1 1066 ? 34.717 5.044 -31.893 1.00 40.00 1066 PHE A CA 1
ATOM 7890 C C . PHE A 1 1066 ? 35.397 3.777 -32.503 1.00 40.00 1066 PHE A C 1
ATOM 7892 O O . PHE A 1 1066 ? 34.789 2.724 -32.619 1.00 40.00 1066 PHE A O 1
ATOM 7899 N N . CYS A 1 1067 ? 36.655 3.773 -32.957 1.00 20.59 1067 CYS A N 1
ATOM 7900 C CA . CYS A 1 1067 ? 37.020 4.307 -34.274 1.00 20.59 1067 CYS A CA 1
ATOM 7901 C C . CYS A 1 1067 ? 36.762 3.307 -35.440 1.00 20.59 1067 CYS A C 1
ATOM 7903 O O . CYS A 1 1067 ? 36.591 2.120 -35.220 1.00 20.59 1067 CYS A O 1
ATOM 7905 N N . ALA A 1 1068 ? 36.645 3.832 -36.669 1.00 22.11 1068 ALA A N 1
ATOM 7906 C CA . ALA A 1 1068 ? 35.940 3.275 -37.849 1.00 22.11 1068 ALA A CA 1
ATOM 7907 C C . ALA A 1 1068 ? 36.426 1.952 -38.522 1.00 22.11 1068 ALA A C 1
ATOM 7909 O O . ALA A 1 1068 ? 37.586 1.883 -38.921 1.00 22.11 1068 ALA A O 1
ATOM 7910 N N . GLY A 1 1069 ? 35.484 1.045 -38.879 1.00 21.73 1069 GLY A N 1
ATOM 7911 C CA . GLY A 1 1069 ? 35.290 0.581 -40.285 1.00 21.73 1069 GLY A CA 1
ATOM 7912 C C . GLY A 1 1069 ? 35.208 -0.938 -40.612 1.00 21.73 1069 GLY A C 1
ATOM 7913 O O . GLY A 1 1069 ? 36.172 -1.659 -40.422 1.00 21.73 1069 GLY A O 1
ATOM 7914 N N . MET A 1 1070 ? 34.096 -1.420 -41.188 1.00 23.00 1070 MET A N 1
ATOM 7915 C CA . MET A 1 1070 ? 33.771 -2.840 -41.506 1.00 23.00 1070 MET A CA 1
ATOM 7916 C C . MET A 1 1070 ? 34.229 -3.261 -42.948 1.00 23.00 1070 MET A C 1
ATOM 7918 O O . MET A 1 1070 ? 34.848 -2.443 -43.620 1.00 23.00 1070 MET A O 1
ATOM 7922 N N . ASP A 1 1071 ? 34.031 -4.473 -43.514 1.00 22.75 1071 ASP A N 1
ATOM 7923 C CA . ASP A 1 1071 ? 33.126 -5.597 -43.177 1.00 22.75 1071 ASP A CA 1
ATOM 7924 C C . ASP A 1 1071 ? 33.619 -7.033 -43.582 1.00 22.75 1071 ASP A C 1
ATOM 7926 O O . ASP A 1 1071 ? 34.743 -7.219 -44.030 1.00 22.75 1071 ASP A O 1
ATOM 7930 N N . LEU A 1 1072 ? 32.811 -8.055 -43.259 1.00 27.56 1072 LEU A N 1
ATOM 7931 C CA . LEU A 1 1072 ? 32.771 -9.511 -43.527 1.00 27.56 1072 LEU A CA 1
ATOM 7932 C C . LEU A 1 1072 ? 33.535 -10.202 -44.696 1.00 27.56 1072 LEU A C 1
ATOM 7934 O O . LEU A 1 1072 ? 33.869 -9.626 -45.719 1.00 27.56 1072 LEU A O 1
ATOM 7938 N N . LYS A 1 1073 ? 33.560 -11.548 -44.567 1.00 21.75 1073 LYS A N 1
ATOM 7939 C CA . LYS A 1 1073 ? 33.616 -12.606 -45.613 1.00 21.75 1073 LYS A CA 1
ATOM 7940 C C . LYS A 1 1073 ? 34.908 -12.807 -46.433 1.00 21.75 1073 LYS A C 1
ATOM 7942 O O . LYS A 1 1073 ? 35.016 -12.363 -47.569 1.00 21.75 1073 LYS A O 1
ATOM 7947 N N . ALA A 1 1074 ? 35.678 -13.801 -45.989 1.00 22.00 1074 ALA A N 1
ATOM 7948 C CA . ALA A 1 1074 ? 36.177 -14.872 -46.864 1.00 22.00 1074 ALA A CA 1
ATOM 7949 C C . ALA A 1 1074 ? 36.080 -16.258 -46.165 1.00 22.00 1074 ALA A C 1
ATOM 7951 O O . ALA A 1 1074 ? 35.730 -16.309 -44.987 1.00 22.00 1074 ALA A O 1
ATOM 7952 N N . VAL A 1 1075 ? 36.195 -17.347 -46.944 1.00 22.22 1075 VAL A N 1
ATOM 7953 C CA . VAL A 1 1075 ? 36.596 -18.759 -46.640 1.00 22.22 1075 VAL A CA 1
ATOM 7954 C C . VAL A 1 1075 ? 36.750 -19.147 -45.144 1.00 22.22 1075 VAL A C 1
ATOM 7956 O O . VAL A 1 1075 ? 37.473 -18.470 -44.434 1.00 22.22 1075 VAL A O 1
ATOM 7959 N N . LEU A 1 1076 ? 36.147 -20.177 -44.515 1.00 22.73 1076 LEU A N 1
ATOM 7960 C CA . LEU A 1 1076 ? 35.236 -21.293 -44.873 1.00 22.73 1076 LEU A CA 1
ATOM 7961 C C . LEU A 1 1076 ? 35.820 -22.461 -45.714 1.00 22.73 1076 LEU A C 1
ATOM 7963 O O . LEU A 1 1076 ? 35.985 -22.231 -46.906 1.00 22.73 1076 LEU A O 1
ATOM 7967 N N . VAL A 1 1077 ? 36.009 -23.683 -45.134 1.00 22.91 1077 VAL A N 1
ATOM 7968 C CA . VAL A 1 1077 ? 35.746 -25.064 -45.701 1.00 22.91 1077 VAL A CA 1
ATOM 7969 C C . VAL A 1 1077 ? 36.477 -26.256 -44.972 1.00 22.91 1077 VAL A C 1
ATOM 7971 O O . VAL A 1 1077 ? 37.685 -26.199 -44.804 1.00 22.91 1077 VAL A O 1
ATOM 7974 N N . GLU A 1 1078 ? 35.728 -27.338 -44.621 1.00 22.94 1078 GLU A N 1
ATOM 7975 C CA . GLU A 1 1078 ? 36.072 -28.805 -44.422 1.00 22.94 1078 GLU A CA 1
ATOM 7976 C C . GLU A 1 1078 ? 37.176 -29.327 -43.424 1.00 22.94 1078 GLU A C 1
ATOM 7978 O O . GLU A 1 1078 ? 38.042 -28.571 -43.006 1.00 22.94 1078 GLU A O 1
ATOM 7983 N N . LEU A 1 1079 ? 37.313 -30.644 -43.076 1.00 25.94 1079 LEU A N 1
ATOM 7984 C CA . LEU A 1 1079 ? 36.437 -31.659 -42.383 1.00 25.94 1079 LEU A CA 1
ATOM 7985 C C . LEU A 1 1079 ? 37.160 -33.058 -42.145 1.00 25.94 1079 LEU A C 1
ATOM 7987 O O . LEU A 1 1079 ? 37.936 -33.471 -42.998 1.00 25.94 1079 LEU A O 1
ATOM 7991 N N . SER A 1 1080 ? 36.828 -33.851 -41.082 1.00 26.28 1080 SER A N 1
ATOM 7992 C CA . SER A 1 1080 ? 37.229 -35.291 -40.752 1.00 26.28 1080 SER A CA 1
ATOM 7993 C C . SER A 1 1080 ? 38.714 -35.623 -40.363 1.00 26.28 1080 SER A C 1
ATOM 7995 O O . SER A 1 1080 ? 39.540 -34.729 -40.489 1.00 26.28 1080 SER A O 1
ATOM 7997 N N . GLY A 1 1081 ? 39.196 -36.802 -39.864 1.00 27.47 1081 GLY A N 1
ATOM 7998 C CA . GLY A 1 1081 ? 38.703 -38.135 -39.350 1.00 27.47 1081 GLY A CA 1
ATOM 7999 C C . GLY A 1 1081 ? 39.846 -39.220 -39.315 1.00 27.47 1081 GLY A C 1
ATOM 8000 O O . GLY A 1 1081 ? 40.800 -39.012 -40.054 1.00 27.47 1081 GLY A O 1
ATOM 8001 N N . ASP A 1 1082 ? 39.964 -40.357 -38.570 1.00 30.00 1082 ASP A N 1
ATOM 8002 C CA . ASP A 1 1082 ? 39.385 -41.101 -37.385 1.00 30.00 1082 ASP A CA 1
ATOM 8003 C C . ASP A 1 1082 ? 40.504 -42.042 -36.792 1.00 30.00 1082 ASP A C 1
ATOM 8005 O O . ASP A 1 1082 ? 41.604 -42.017 -37.342 1.00 30.00 1082 ASP A O 1
ATOM 8009 N N . GLU A 1 1083 ? 40.520 -42.876 -35.722 1.00 34.12 1083 GLU A N 1
ATOM 8010 C CA . GLU A 1 1083 ? 39.692 -43.543 -34.660 1.00 34.12 1083 GLU A CA 1
ATOM 8011 C C . GLU A 1 1083 ? 38.909 -44.878 -34.907 1.00 34.12 1083 GLU A C 1
ATOM 8013 O O . GLU A 1 1083 ? 38.089 -45.024 -35.803 1.00 34.12 1083 GLU A O 1
ATOM 8018 N N . THR A 1 1084 ? 39.172 -45.876 -34.034 1.00 30.41 1084 THR A N 1
ATOM 8019 C CA . THR A 1 1084 ? 38.236 -46.859 -33.401 1.00 30.41 1084 THR A CA 1
ATOM 8020 C C . THR A 1 1084 ? 38.903 -47.728 -32.308 1.00 30.41 1084 THR A C 1
ATOM 8022 O O . THR A 1 1084 ? 38.255 -48.564 -31.667 1.00 30.41 1084 THR A O 1
ATOM 8025 N N . LEU A 1 1085 ? 40.222 -47.631 -32.116 1.00 31.47 1085 LEU A N 1
ATOM 8026 C CA . LEU A 1 1085 ? 41.011 -48.613 -31.361 1.00 31.47 1085 LEU A CA 1
ATOM 8027 C C . LEU A 1 1085 ? 40.930 -48.423 -29.830 1.00 31.47 1085 LEU A C 1
ATOM 8029 O O . LEU A 1 1085 ? 41.317 -49.324 -29.075 1.00 31.47 1085 LEU A O 1
ATOM 8033 N N . GLY A 1 1086 ? 40.428 -47.273 -29.361 1.00 31.11 1086 GLY A N 1
ATOM 8034 C CA . GLY A 1 1086 ? 40.562 -46.812 -27.973 1.00 31.11 1086 GLY A CA 1
ATOM 8035 C C . GLY A 1 1086 ? 40.050 -47.769 -26.885 1.00 31.11 1086 GLY A C 1
ATOM 8036 O O . GLY A 1 1086 ? 40.709 -47.953 -25.856 1.00 31.11 1086 GLY A O 1
ATOM 8037 N N . GLY A 1 1087 ? 38.918 -48.446 -27.110 1.00 33.41 1087 GLY A N 1
ATOM 8038 C CA . GLY A 1 1087 ? 38.179 -49.170 -26.060 1.00 33.41 1087 GLY A CA 1
ATOM 8039 C C . GLY A 1 1087 ? 38.900 -50.353 -25.387 1.00 33.41 1087 GLY A C 1
ATOM 8040 O O . GLY A 1 1087 ? 38.461 -50.805 -24.327 1.00 33.41 1087 GLY A O 1
ATOM 8041 N N . ARG A 1 1088 ? 39.995 -50.870 -25.968 1.00 28.52 1088 ARG A N 1
ATOM 8042 C CA . ARG A 1 1088 ? 40.747 -52.024 -25.425 1.00 28.52 1088 ARG A CA 1
ATOM 8043 C C . ARG A 1 1088 ? 42.152 -51.707 -24.910 1.00 28.52 1088 ARG A C 1
ATOM 8045 O O . ARG A 1 1088 ? 42.641 -52.460 -24.074 1.00 28.52 1088 ARG A O 1
ATOM 8052 N N . LEU A 1 1089 ? 42.781 -50.609 -25.333 1.00 30.78 1089 LEU A N 1
ATOM 8053 C CA . LEU A 1 1089 ? 44.149 -50.275 -24.904 1.00 30.78 1089 LEU A CA 1
ATOM 8054 C C . LEU A 1 1089 ? 44.189 -49.686 -23.483 1.00 30.78 1089 LEU A C 1
ATOM 8056 O O . LEU A 1 1089 ? 45.036 -50.049 -22.666 1.00 30.78 1089 LEU A O 1
ATOM 8060 N N . LEU A 1 1090 ? 43.232 -48.804 -23.174 1.00 30.86 1090 LEU A N 1
ATOM 8061 C CA . LEU A 1 1090 ? 43.209 -47.997 -21.947 1.00 30.86 1090 LEU A CA 1
ATOM 8062 C C . LEU A 1 1090 ? 43.180 -48.826 -20.653 1.00 30.86 1090 LEU A C 1
ATOM 8064 O O . LEU A 1 1090 ? 43.762 -48.420 -19.649 1.00 30.86 1090 LEU A O 1
ATOM 8068 N N . ARG A 1 1091 ? 42.541 -50.005 -20.669 1.00 31.25 1091 ARG A N 1
ATOM 8069 C CA . ARG A 1 1091 ? 42.351 -50.819 -19.457 1.00 31.25 1091 ARG A CA 1
ATOM 8070 C C . ARG A 1 1091 ? 43.628 -51.542 -19.006 1.00 31.25 1091 ARG A C 1
ATOM 8072 O O . ARG A 1 1091 ? 43.832 -51.687 -17.809 1.00 31.25 1091 ARG A O 1
ATOM 8079 N N . SER A 1 1092 ? 44.507 -51.928 -19.936 1.00 28.30 1092 SER A N 1
ATOM 8080 C CA . SER A 1 1092 ? 45.811 -52.536 -19.612 1.00 28.30 1092 SER A CA 1
ATOM 8081 C C . SER A 1 1092 ? 46.921 -51.504 -19.383 1.00 28.30 1092 SER A C 1
ATOM 8083 O O . SER A 1 1092 ? 47.891 -51.798 -18.690 1.00 28.30 1092 SER A O 1
ATOM 8085 N N . LEU A 1 1093 ? 46.780 -50.287 -19.922 1.00 29.31 1093 LEU A N 1
ATOM 8086 C CA . LEU A 1 1093 ? 47.712 -49.184 -19.664 1.00 29.31 1093 LEU A CA 1
ATOM 8087 C C . LEU A 1 1093 ? 47.680 -48.736 -18.195 1.00 29.31 1093 LEU A C 1
ATOM 8089 O O . LEU A 1 1093 ? 48.736 -48.621 -17.578 1.00 29.31 1093 LEU A O 1
ATOM 8093 N N . ALA A 1 1094 ? 46.489 -48.558 -17.612 1.00 30.67 1094 ALA A N 1
ATOM 8094 C CA . ALA A 1 1094 ? 46.337 -48.075 -16.235 1.00 30.67 1094 ALA A CA 1
ATOM 8095 C C . ALA A 1 1094 ? 47.041 -48.967 -15.187 1.00 30.67 1094 ALA A C 1
ATOM 8097 O O . ALA A 1 1094 ? 47.731 -48.461 -14.300 1.00 30.67 1094 ALA A O 1
ATOM 8098 N N . GLU A 1 1095 ? 46.928 -50.294 -15.312 1.00 30.05 1095 GLU A N 1
ATOM 8099 C CA . GLU A 1 1095 ? 47.592 -51.248 -14.406 1.00 30.05 1095 GLU A CA 1
ATOM 8100 C C . GLU A 1 1095 ? 49.122 -51.267 -14.573 1.00 30.05 1095 GLU A C 1
ATOM 8102 O O . GLU A 1 1095 ? 49.851 -51.538 -13.613 1.00 30.05 1095 GLU A O 1
ATOM 8107 N N . LEU A 1 1096 ? 49.621 -50.946 -15.772 1.00 30.22 1096 LEU A N 1
ATOM 8108 C CA . LEU A 1 1096 ? 51.051 -50.836 -16.051 1.00 30.22 1096 LEU A CA 1
ATOM 8109 C C . LEU A 1 1096 ? 51.636 -49.553 -15.437 1.00 30.22 1096 LEU A C 1
ATOM 8111 O O . LEU A 1 1096 ? 52.658 -49.608 -14.751 1.00 30.22 1096 LEU A O 1
ATOM 8115 N N . THR A 1 1097 ? 50.962 -48.411 -15.614 1.00 30.91 1097 THR A N 1
ATOM 8116 C CA . THR A 1 1097 ? 51.403 -47.101 -15.102 1.00 30.91 1097 THR A CA 1
ATOM 8117 C C . THR A 1 1097 ? 51.552 -47.084 -13.579 1.00 30.91 1097 THR A C 1
ATOM 8119 O O . THR A 1 1097 ? 52.502 -46.493 -13.066 1.00 30.91 1097 THR A O 1
ATOM 8122 N N . ILE A 1 1098 ? 50.670 -47.770 -12.841 1.00 33.28 1098 ILE A N 1
ATOM 8123 C CA . ILE A 1 1098 ? 50.757 -47.841 -11.373 1.00 33.28 1098 ILE A CA 1
ATOM 8124 C C . ILE A 1 1098 ? 52.026 -48.588 -10.927 1.00 33.28 1098 ILE A C 1
ATOM 8126 O O . ILE A 1 1098 ? 52.736 -48.098 -10.051 1.00 33.28 1098 ILE A O 1
ATOM 8130 N N . LYS A 1 1099 ? 52.378 -49.713 -11.567 1.00 30.09 1099 LYS A N 1
ATOM 8131 C CA . LYS A 1 1099 ? 53.604 -50.474 -11.239 1.00 30.09 1099 LYS A CA 1
ATOM 8132 C C . LYS A 1 1099 ? 54.897 -49.775 -11.667 1.00 30.09 1099 LYS A C 1
ATOM 8134 O O . LYS A 1 1099 ? 55.928 -49.975 -11.032 1.00 30.09 1099 LYS A O 1
ATOM 8139 N N . ILE A 1 1100 ? 54.848 -48.928 -12.695 1.00 32.56 1100 ILE A N 1
ATOM 8140 C CA . ILE A 1 1100 ? 55.991 -48.095 -13.111 1.00 32.56 1100 ILE A CA 1
ATOM 8141 C C . ILE A 1 1100 ? 56.337 -47.040 -12.041 1.00 32.56 1100 ILE A C 1
ATOM 8143 O O . ILE A 1 1100 ? 57.497 -46.661 -11.912 1.00 32.56 1100 ILE A O 1
ATOM 8147 N N . ARG A 1 1101 ? 55.373 -46.602 -11.216 1.00 33.12 1101 ARG A N 1
ATOM 8148 C CA . ARG A 1 1101 ? 55.588 -45.552 -10.200 1.00 33.12 1101 ARG A CA 1
ATOM 8149 C C . ARG A 1 1101 ? 56.537 -45.956 -9.060 1.00 33.12 1101 ARG A C 1
ATOM 8151 O O . ARG A 1 1101 ? 57.120 -45.073 -8.436 1.00 33.12 1101 ARG A O 1
ATOM 8158 N N . GLU A 1 1102 ? 56.691 -47.252 -8.785 1.00 32.97 1102 GLU A N 1
ATOM 8159 C CA . GLU A 1 1102 ? 57.478 -47.768 -7.648 1.00 32.97 1102 GLU A CA 1
ATOM 8160 C C . GLU A 1 1102 ? 58.858 -48.333 -8.037 1.00 32.97 1102 GLU A C 1
ATOM 8162 O O . GLU A 1 1102 ? 59.668 -48.627 -7.158 1.00 32.97 1102 GLU A O 1
ATOM 8167 N N . LEU A 1 1103 ? 59.167 -48.453 -9.334 1.00 27.52 1103 LEU A N 1
ATOM 8168 C CA . LEU A 1 1103 ? 60.456 -48.957 -9.821 1.00 27.52 1103 LEU A CA 1
ATOM 8169 C C . LEU A 1 1103 ? 61.299 -47.822 -10.417 1.00 27.52 1103 LEU A C 1
ATOM 8171 O O . LEU A 1 1103 ? 60.916 -47.169 -11.383 1.00 27.52 1103 LEU A O 1
ATOM 8175 N N . GLY A 1 1104 ? 62.468 -47.582 -9.820 1.00 33.00 1104 GLY A N 1
ATOM 8176 C CA . GLY A 1 1104 ? 63.329 -46.439 -10.132 1.00 33.00 1104 GLY A CA 1
ATOM 8177 C C . GLY A 1 1104 ? 64.079 -46.548 -11.462 1.00 33.00 1104 GLY A C 1
ATOM 8178 O O . GLY A 1 1104 ? 65.275 -46.821 -11.461 1.00 33.00 1104 GLY A O 1
ATOM 8179 N N . MET A 1 1105 ? 63.403 -46.269 -12.578 1.00 26.11 1105 MET A N 1
ATOM 8180 C CA . MET A 1 1105 ? 64.015 -46.073 -13.899 1.00 26.11 1105 MET A CA 1
ATOM 8181 C C . MET A 1 1105 ? 63.566 -44.758 -14.551 1.00 26.11 1105 MET A C 1
ATOM 8183 O O . MET A 1 1105 ? 62.495 -44.223 -14.259 1.00 26.11 1105 MET A O 1
ATOM 8187 N N . VAL A 1 1106 ? 64.399 -44.228 -15.450 1.00 24.70 1106 VAL A N 1
ATOM 8188 C CA . VAL A 1 1106 ? 64.044 -43.092 -16.313 1.00 24.70 1106 VAL A CA 1
ATOM 8189 C C . VAL A 1 1106 ? 63.064 -43.576 -17.384 1.00 24.70 1106 VAL A C 1
ATOM 8191 O O . VAL A 1 1106 ? 63.274 -44.624 -17.986 1.00 24.70 1106 VAL A O 1
ATOM 8194 N N . THR A 1 1107 ? 61.991 -42.820 -17.620 1.00 26.39 1107 THR A N 1
ATOM 8195 C CA . THR A 1 1107 ? 61.023 -43.104 -18.690 1.00 26.39 1107 THR A CA 1
ATOM 8196 C C . THR A 1 1107 ? 61.234 -42.119 -19.833 1.00 26.39 1107 THR A C 1
ATOM 8198 O O . THR A 1 1107 ? 61.040 -40.921 -19.644 1.00 26.39 1107 THR A O 1
ATOM 8201 N N . VAL A 1 1108 ? 61.593 -42.621 -21.016 1.00 25.92 1108 VAL A N 1
ATOM 8202 C CA . VAL A 1 1108 ? 61.546 -41.856 -22.271 1.00 25.92 1108 VAL A CA 1
ATOM 8203 C C . VAL A 1 1108 ? 60.210 -42.163 -22.945 1.00 25.92 1108 VAL A C 1
ATOM 8205 O O . VAL A 1 1108 ? 59.887 -43.328 -23.172 1.00 25.92 1108 VAL A O 1
ATOM 8208 N N . ALA A 1 1109 ? 59.415 -41.134 -23.240 1.00 26.50 1109 ALA A N 1
ATOM 8209 C CA . ALA A 1 1109 ? 58.084 -41.278 -23.824 1.00 26.50 1109 ALA A CA 1
ATOM 8210 C C . ALA A 1 1109 ? 57.941 -40.408 -25.078 1.00 26.50 1109 ALA A C 1
ATOM 8212 O O . ALA A 1 1109 ? 58.308 -39.236 -25.078 1.00 26.50 1109 ALA A O 1
ATOM 8213 N N . LYS A 1 1110 ? 57.370 -40.983 -26.142 1.00 25.56 1110 LYS A N 1
ATOM 8214 C CA . LYS A 1 1110 ? 57.034 -40.281 -27.386 1.00 25.56 1110 LYS A CA 1
ATOM 8215 C C . LYS A 1 1110 ? 55.521 -40.093 -27.450 1.00 25.56 1110 LYS A C 1
ATOM 8217 O O . LYS A 1 1110 ? 54.789 -41.077 -27.386 1.00 25.56 1110 LYS A O 1
ATOM 8222 N N . VAL A 1 1111 ? 55.065 -38.849 -27.577 1.00 28.12 1111 VAL A N 1
ATOM 8223 C CA . VAL A 1 1111 ? 53.640 -38.488 -27.560 1.00 28.12 1111 VAL A CA 1
ATOM 8224 C C . VAL A 1 1111 ? 53.243 -37.861 -28.895 1.00 28.12 1111 VAL A C 1
ATOM 8226 O O . VAL A 1 1111 ? 53.926 -36.972 -29.386 1.00 28.12 1111 VAL A O 1
ATOM 8229 N N . ASN A 1 1112 ? 52.122 -38.324 -29.443 1.00 32.06 1112 ASN A N 1
ATOM 8230 C CA . ASN A 1 1112 ? 51.328 -37.685 -30.493 1.00 32.06 1112 ASN A CA 1
ATOM 8231 C C . ASN A 1 1112 ? 49.866 -37.774 -30.035 1.00 32.06 1112 ASN A C 1
ATOM 8233 O O . ASN A 1 1112 ? 49.484 -38.794 -29.459 1.00 32.06 1112 ASN A O 1
ATOM 8237 N N . GLY A 1 1113 ? 49.040 -36.762 -30.304 1.00 31.97 1113 GLY A N 1
ATOM 8238 C CA . GLY A 1 1113 ? 47.621 -36.837 -29.955 1.00 31.97 1113 GLY A CA 1
ATOM 8239 C C . GLY A 1 1113 ? 46.790 -35.661 -30.453 1.00 31.97 1113 GLY A C 1
ATOM 8240 O O . GLY A 1 1113 ? 47.000 -34.535 -30.019 1.00 31.97 1113 GLY A O 1
ATOM 8241 N N . ALA A 1 1114 ? 45.808 -35.967 -31.298 1.00 40.72 1114 ALA A N 1
ATOM 8242 C CA . ALA A 1 1114 ? 44.630 -35.146 -31.547 1.00 40.72 1114 ALA A CA 1
ATOM 8243 C C . ALA A 1 1114 ? 43.435 -35.863 -30.893 1.00 40.72 1114 ALA A C 1
ATOM 8245 O O . ALA A 1 1114 ? 43.283 -37.072 -31.067 1.00 40.72 1114 ALA A O 1
ATOM 8246 N N . ALA A 1 1115 ? 42.633 -35.151 -30.097 1.00 35.62 1115 ALA A N 1
ATOM 8247 C CA . ALA A 1 1115 ? 41.534 -35.746 -29.318 1.00 35.62 1115 ALA A CA 1
ATOM 8248 C C . ALA A 1 1115 ? 40.203 -34.995 -29.477 1.00 35.62 1115 ALA A C 1
ATOM 8250 O O . ALA A 1 1115 ? 39.145 -35.613 -29.574 1.00 35.62 1115 ALA A O 1
ATOM 8251 N N . VAL A 1 1116 ? 40.247 -33.662 -29.545 1.00 32.59 1116 VAL A N 1
ATOM 8252 C CA . VAL A 1 1116 ? 39.035 -32.827 -29.525 1.00 32.59 1116 VAL A CA 1
ATOM 8253 C C . VAL A 1 1116 ? 38.203 -32.975 -30.805 1.00 32.59 1116 VAL A C 1
ATOM 8255 O O . VAL A 1 1116 ? 36.978 -32.968 -30.732 1.00 32.59 1116 VAL A O 1
ATOM 8258 N N . ASP A 1 1117 ? 38.827 -33.256 -31.953 1.00 33.25 1117 ASP A N 1
ATOM 8259 C CA . ASP A 1 1117 ? 38.112 -33.498 -33.220 1.00 33.25 1117 ASP A CA 1
ATOM 8260 C C . ASP A 1 1117 ? 37.333 -34.829 -33.257 1.00 33.25 1117 ASP A C 1
ATOM 8262 O O . ASP A 1 1117 ? 36.667 -35.125 -34.252 1.00 33.25 1117 ASP A O 1
ATOM 8266 N N . LEU A 1 1118 ? 37.415 -35.636 -32.192 1.00 31.91 1118 LEU A N 1
ATOM 8267 C CA . LEU A 1 1118 ? 36.656 -36.874 -31.965 1.00 31.91 1118 LEU A CA 1
ATOM 8268 C C . LEU A 1 1118 ? 35.546 -36.704 -30.906 1.00 31.91 1118 LEU A C 1
ATOM 8270 O O . LEU A 1 1118 ? 34.915 -37.683 -30.518 1.00 31.91 1118 LEU A O 1
ATOM 8274 N N . GLY A 1 1119 ? 35.339 -35.489 -30.383 1.00 31.61 1119 GLY A N 1
ATOM 8275 C CA . GLY A 1 1119 ? 34.448 -35.242 -29.240 1.00 31.61 1119 GLY A CA 1
ATOM 8276 C C . GLY A 1 1119 ? 35.013 -35.718 -27.892 1.00 31.61 1119 GLY A C 1
ATOM 8277 O O . GLY A 1 1119 ? 34.297 -35.735 -26.892 1.00 31.61 1119 GLY A O 1
ATOM 8278 N N . LEU A 1 1120 ? 36.293 -36.105 -27.835 1.00 32.97 1120 LEU A N 1
ATOM 8279 C CA . LEU A 1 1120 ? 36.940 -36.589 -26.617 1.00 32.97 1120 LEU A CA 1
ATOM 8280 C C . LEU A 1 1120 ? 37.553 -35.433 -25.819 1.00 32.97 1120 LEU A C 1
ATOM 8282 O O . LEU A 1 1120 ? 38.521 -34.804 -26.250 1.00 32.97 1120 LEU A O 1
ATOM 8286 N N . CYS A 1 1121 ? 37.057 -35.212 -24.600 1.00 35.81 1121 CYS A N 1
ATOM 8287 C CA . CYS A 1 1121 ? 37.700 -34.308 -23.650 1.00 35.81 1121 CYS A CA 1
ATOM 8288 C C . CYS A 1 1121 ? 39.075 -34.875 -23.209 1.00 35.81 1121 CYS A C 1
ATOM 8290 O O . CYS A 1 1121 ? 39.123 -35.991 -22.676 1.00 35.81 1121 CYS A O 1
ATOM 8292 N N . PRO A 1 1122 ? 40.197 -34.134 -23.354 1.00 41.53 1122 PRO A N 1
ATOM 8293 C CA . PRO A 1 1122 ? 41.557 -34.607 -23.048 1.00 41.53 1122 PRO A CA 1
ATOM 8294 C C . PRO A 1 1122 ? 41.900 -34.613 -21.538 1.00 41.53 1122 PRO A C 1
ATOM 8296 O O . PRO A 1 1122 ? 43.034 -34.331 -21.135 1.00 41.53 1122 PRO A O 1
ATOM 8299 N N . ALA A 1 1123 ? 40.929 -34.948 -20.681 1.00 37.38 1123 ALA A N 1
ATOM 8300 C CA . ALA A 1 1123 ? 40.955 -34.720 -19.230 1.00 37.38 1123 ALA A CA 1
ATOM 8301 C C . ALA A 1 1123 ? 42.144 -35.363 -18.483 1.00 37.38 1123 ALA A C 1
ATOM 8303 O O . ALA A 1 1123 ? 42.611 -34.822 -17.485 1.00 37.38 1123 ALA A O 1
ATOM 8304 N N . VAL A 1 1124 ? 42.663 -36.494 -18.973 1.00 32.41 1124 VAL A N 1
ATOM 8305 C CA . VAL A 1 1124 ? 43.756 -37.253 -18.331 1.00 32.41 1124 VAL A CA 1
ATOM 8306 C C . VAL A 1 1124 ? 45.124 -36.562 -18.451 1.00 32.41 1124 VAL A C 1
ATOM 8308 O O . VAL A 1 1124 ? 45.982 -36.761 -17.593 1.00 32.41 1124 VAL A O 1
ATOM 8311 N N . ILE A 1 1125 ? 45.344 -35.751 -19.495 1.00 33.56 1125 ILE A N 1
ATOM 8312 C CA . ILE A 1 1125 ? 46.660 -35.154 -19.807 1.00 33.56 1125 ILE A CA 1
ATOM 8313 C C . ILE A 1 1125 ? 46.629 -33.618 -19.728 1.00 33.56 1125 ILE A C 1
ATOM 8315 O O . ILE A 1 1125 ? 47.648 -32.995 -19.423 1.00 33.56 1125 ILE A O 1
ATOM 8319 N N . ALA A 1 1126 ? 45.463 -32.999 -19.951 1.00 43.34 1126 ALA A N 1
ATOM 8320 C CA . ALA A 1 1126 ? 45.310 -31.547 -20.024 1.00 43.34 1126 ALA A CA 1
ATOM 8321 C C . ALA A 1 1126 ? 45.927 -30.755 -18.848 1.00 43.34 1126 ALA A C 1
ATOM 8323 O O . ALA A 1 1126 ? 46.601 -29.770 -19.145 1.00 43.34 1126 ALA A O 1
ATOM 8324 N N . PRO A 1 1127 ? 45.812 -31.155 -17.559 1.00 38.47 1127 PRO A N 1
ATOM 8325 C CA . PRO A 1 1127 ? 46.397 -30.385 -16.453 1.00 38.47 1127 PRO A CA 1
ATOM 8326 C C . PRO A 1 1127 ? 47.918 -30.182 -16.578 1.00 38.47 1127 PRO A C 1
ATOM 8328 O O . PRO A 1 1127 ? 48.418 -29.071 -16.407 1.00 38.47 1127 PRO A O 1
ATOM 8331 N N . TRP A 1 1128 ? 48.650 -31.230 -16.970 1.00 41.03 1128 TRP A N 1
ATOM 8332 C CA . TRP A 1 1128 ? 50.107 -31.188 -17.148 1.00 41.03 1128 TRP A CA 1
ATOM 8333 C C . TRP A 1 1128 ? 50.523 -30.384 -18.390 1.00 41.03 1128 TRP A C 1
ATOM 8335 O O . TRP A 1 1128 ? 51.531 -29.676 -18.372 1.00 41.03 1128 TRP A O 1
ATOM 8345 N N . VAL A 1 1129 ? 49.725 -30.447 -19.462 1.00 45.88 1129 VAL A N 1
ATOM 8346 C CA . VAL A 1 1129 ? 49.956 -29.684 -20.702 1.00 45.88 1129 VAL A CA 1
ATOM 8347 C C . VAL A 1 1129 ? 49.688 -28.189 -20.490 1.00 45.88 1129 VAL A C 1
ATOM 8349 O O . VAL A 1 1129 ? 50.499 -27.359 -20.903 1.00 45.88 1129 VAL A O 1
ATOM 8352 N N . VAL A 1 1130 ? 48.604 -27.836 -19.788 1.00 47.78 1130 VAL A N 1
ATOM 8353 C CA . VAL A 1 1130 ? 48.266 -26.451 -19.406 1.00 47.78 1130 VAL A CA 1
ATOM 8354 C C . VAL A 1 1130 ? 49.391 -25.825 -18.575 1.00 47.78 1130 VAL A C 1
ATOM 8356 O O . VAL A 1 1130 ? 49.803 -24.700 -18.868 1.00 47.78 1130 VAL A O 1
ATOM 8359 N N . ALA A 1 1131 ? 49.933 -26.561 -17.598 1.00 45.19 1131 ALA A N 1
ATOM 8360 C CA . ALA A 1 1131 ? 51.028 -26.094 -16.746 1.00 45.19 1131 ALA A CA 1
ATOM 8361 C C . ALA A 1 1131 ? 52.332 -25.818 -17.525 1.00 45.19 1131 ALA A C 1
ATOM 8363 O O . ALA A 1 1131 ? 52.981 -24.798 -17.291 1.00 45.19 1131 ALA A O 1
ATOM 8364 N N . LYS A 1 1132 ? 52.700 -26.683 -18.484 1.00 40.72 1132 LYS A N 1
ATOM 8365 C CA . LYS A 1 1132 ? 53.896 -26.511 -19.335 1.00 40.72 1132 LYS A CA 1
ATOM 8366 C C . LYS A 1 1132 ? 53.740 -25.407 -20.394 1.00 40.72 1132 LYS A C 1
ATOM 8368 O O . LYS A 1 1132 ? 54.689 -24.662 -20.622 1.00 40.72 1132 LYS A O 1
ATOM 8373 N N . MET A 1 1133 ? 52.581 -25.300 -21.054 1.00 46.69 1133 MET A N 1
ATOM 8374 C CA . MET A 1 1133 ? 52.398 -24.422 -22.228 1.00 46.69 1133 MET A CA 1
ATOM 8375 C C . MET A 1 1133 ? 51.846 -23.021 -21.913 1.00 46.69 1133 MET A C 1
ATOM 8377 O O . MET A 1 1133 ? 52.017 -22.110 -22.728 1.00 46.69 1133 MET A O 1
ATOM 8381 N N . GLY A 1 1134 ? 51.190 -22.839 -20.763 1.00 48.38 1134 GLY A N 1
ATOM 8382 C CA . GLY A 1 1134 ? 50.385 -21.653 -20.455 1.00 48.38 1134 GLY A CA 1
ATOM 8383 C C . GLY A 1 1134 ? 48.952 -21.776 -20.991 1.00 48.38 1134 GLY A C 1
ATOM 8384 O O . GLY A 1 1134 ? 48.713 -22.307 -22.078 1.00 48.38 1134 GLY A O 1
ATOM 8385 N N . ALA A 1 1135 ? 47.970 -21.301 -20.218 1.00 49.97 1135 ALA A N 1
ATOM 8386 C CA . ALA A 1 1135 ? 46.570 -21.659 -20.451 1.00 49.97 1135 ALA A CA 1
ATOM 8387 C C . ALA A 1 1135 ? 45.937 -21.033 -21.711 1.00 49.97 1135 ALA A C 1
ATOM 8389 O O . ALA A 1 1135 ? 44.986 -21.608 -22.231 1.00 49.97 1135 ALA A O 1
ATOM 8390 N N . GLY A 1 1136 ? 46.454 -19.915 -22.236 1.00 44.75 1136 GLY A N 1
ATOM 8391 C CA . GLY A 1 1136 ? 46.015 -19.345 -23.519 1.00 44.75 1136 GLY A CA 1
ATOM 8392 C C . GLY A 1 1136 ? 46.380 -20.260 -24.688 1.00 44.75 1136 GLY A C 1
ATOM 8393 O O . GLY A 1 1136 ? 45.504 -20.751 -25.398 1.00 44.75 1136 GLY A O 1
ATOM 8394 N N . ARG A 1 1137 ? 47.664 -20.631 -24.793 1.00 54.22 1137 ARG A N 1
ATOM 8395 C CA . ARG A 1 1137 ? 48.131 -21.644 -25.755 1.00 54.22 1137 ARG A CA 1
ATOM 8396 C C . ARG A 1 1137 ? 47.417 -22.980 -25.596 1.00 54.22 1137 ARG A C 1
ATOM 8398 O O . ARG A 1 1137 ? 47.114 -23.608 -26.604 1.00 54.22 1137 ARG A O 1
ATOM 8405 N N . ALA A 1 1138 ? 47.131 -23.408 -24.366 1.00 52.25 1138 ALA A N 1
ATOM 8406 C CA . ALA A 1 1138 ? 46.378 -24.635 -24.132 1.00 52.25 1138 ALA A CA 1
ATOM 8407 C C . ALA A 1 1138 ? 44.918 -24.526 -24.616 1.00 52.25 1138 ALA A C 1
ATOM 8409 O O . ALA A 1 1138 ? 44.477 -25.428 -25.324 1.00 52.25 1138 ALA A O 1
ATOM 8410 N N . ARG A 1 1139 ? 44.204 -23.419 -24.332 1.00 54.59 1139 ARG A N 1
ATOM 8411 C CA . ARG A 1 1139 ? 42.874 -23.125 -24.911 1.00 54.59 1139 ARG A CA 1
ATOM 8412 C C . ARG A 1 1139 ? 42.927 -23.206 -26.436 1.00 54.59 1139 ARG A C 1
ATOM 8414 O O . ARG A 1 1139 ? 42.230 -24.026 -27.028 1.00 54.59 1139 ARG A O 1
ATOM 8421 N N . ALA A 1 1140 ? 43.807 -22.427 -27.062 1.00 48.25 1140 ALA A N 1
ATOM 8422 C CA . ALA A 1 1140 ? 43.906 -22.356 -28.514 1.00 48.25 1140 ALA A CA 1
ATOM 8423 C C . ALA A 1 1140 ? 44.292 -23.700 -29.158 1.00 48.25 1140 ALA A C 1
ATOM 8425 O O . ALA A 1 1140 ? 43.695 -24.075 -30.162 1.00 48.25 1140 ALA A O 1
ATOM 8426 N N . ALA A 1 1141 ? 45.248 -24.449 -28.600 1.00 51.25 1141 ALA A N 1
ATOM 8427 C CA . ALA A 1 1141 ? 45.658 -25.744 -29.149 1.00 51.25 1141 ALA A CA 1
ATOM 8428 C C . ALA A 1 1141 ? 44.568 -26.816 -28.983 1.00 51.25 1141 ALA A C 1
ATOM 8430 O O . ALA A 1 1141 ? 44.266 -27.534 -29.936 1.00 51.25 1141 ALA A O 1
ATOM 8431 N N . MET A 1 1142 ? 43.936 -26.900 -27.805 1.00 51.25 1142 MET A N 1
ATOM 8432 C CA . MET A 1 1142 ? 42.889 -27.893 -27.540 1.00 51.25 1142 MET A CA 1
ATOM 8433 C C . MET A 1 1142 ? 41.627 -27.616 -28.367 1.00 51.25 1142 MET A C 1
ATOM 8435 O O . MET A 1 1142 ? 41.092 -28.543 -28.963 1.00 51.25 1142 MET A O 1
ATOM 8439 N N . LEU A 1 1143 ? 41.189 -26.358 -28.494 1.00 45.81 1143 LEU A N 1
ATOM 8440 C CA . LEU A 1 1143 ? 40.014 -26.001 -29.306 1.00 45.81 1143 LEU A CA 1
ATOM 8441 C C . LEU A 1 1143 ? 40.250 -26.171 -30.828 1.00 45.81 1143 LEU A C 1
ATOM 8443 O O . LEU A 1 1143 ? 39.290 -26.396 -31.576 1.00 45.81 1143 LEU A O 1
ATOM 8447 N N . LYS A 1 1144 ? 41.511 -26.097 -31.291 1.00 48.91 1144 LYS A N 1
ATOM 8448 C CA . LYS A 1 1144 ? 41.897 -26.274 -32.707 1.00 48.91 1144 LYS A CA 1
ATOM 8449 C C . LYS A 1 1144 ? 42.155 -27.727 -33.127 1.00 48.91 1144 LYS A C 1
ATOM 8451 O O . LYS A 1 1144 ? 41.852 -28.044 -34.267 1.00 48.91 1144 LYS A O 1
ATOM 8456 N N . GLY A 1 1145 ? 42.704 -28.579 -32.255 1.00 41.59 1145 GLY A N 1
ATOM 8457 C CA . GLY A 1 1145 ? 42.833 -30.035 -32.472 1.00 41.59 1145 GLY A CA 1
ATOM 8458 C C . GLY A 1 1145 ? 44.101 -30.555 -33.183 1.00 41.59 1145 GLY A C 1
ATOM 8459 O O . GLY A 1 1145 ? 44.366 -31.754 -33.137 1.00 41.59 1145 GLY A O 1
ATOM 8460 N N . GLY A 1 1146 ? 44.916 -29.683 -33.790 1.00 40.66 1146 GLY A N 1
ATOM 8461 C CA . GLY A 1 1146 ? 46.028 -30.070 -34.679 1.00 40.66 1146 GLY A CA 1
ATOM 8462 C C . GLY A 1 1146 ? 47.217 -30.832 -34.055 1.00 40.66 1146 GLY A C 1
ATOM 8463 O O . GLY A 1 1146 ? 47.517 -30.719 -32.867 1.00 40.66 1146 GLY A O 1
ATOM 8464 N N . ILE A 1 1147 ? 47.941 -31.579 -34.902 1.00 38.75 1147 ILE A N 1
ATOM 8465 C CA . ILE A 1 1147 ? 49.153 -32.346 -34.550 1.00 38.75 1147 ILE A CA 1
ATOM 8466 C C . ILE A 1 1147 ? 50.400 -31.445 -34.603 1.00 38.75 1147 ILE A C 1
ATOM 8468 O O . ILE A 1 1147 ? 50.559 -30.660 -35.532 1.00 38.75 1147 ILE A O 1
ATOM 8472 N N . MET A 1 1148 ? 51.307 -31.605 -33.635 1.00 45.16 1148 MET A N 1
ATOM 8473 C CA . MET A 1 1148 ? 52.553 -30.837 -33.488 1.00 45.16 1148 MET A CA 1
ATOM 8474 C C . MET A 1 1148 ? 53.785 -31.673 -33.883 1.00 45.16 1148 MET A C 1
ATOM 8476 O O . MET A 1 1148 ? 53.853 -32.862 -33.563 1.00 45.16 1148 MET A O 1
ATOM 8480 N N . SER A 1 1149 ? 54.778 -31.075 -34.547 1.00 46.31 1149 SER A N 1
ATOM 8481 C CA . SER A 1 1149 ? 56.046 -31.745 -34.878 1.00 46.31 1149 SER A CA 1
ATOM 8482 C C . SER A 1 1149 ? 57.012 -31.820 -33.686 1.00 46.31 1149 SER A C 1
ATOM 8484 O O . SER A 1 1149 ? 56.901 -31.077 -32.712 1.00 46.31 1149 SER A O 1
ATOM 8486 N N . GLY A 1 1150 ? 58.027 -32.689 -33.773 1.00 41.31 1150 GLY A N 1
ATOM 8487 C CA . GLY A 1 1150 ? 59.044 -32.825 -32.719 1.00 41.31 1150 GLY A CA 1
ATOM 8488 C C . GLY A 1 1150 ? 59.862 -31.549 -32.468 1.00 41.31 1150 GLY A C 1
ATOM 8489 O O . GLY A 1 1150 ? 60.231 -31.280 -31.327 1.00 41.31 1150 GLY A O 1
ATOM 8490 N N . ALA A 1 1151 ? 60.099 -30.738 -33.504 1.00 48.97 1151 ALA A N 1
ATOM 8491 C CA . ALA A 1 1151 ? 60.807 -29.464 -33.376 1.00 48.97 1151 ALA A CA 1
ATOM 8492 C C . ALA A 1 1151 ? 59.951 -28.402 -32.663 1.00 48.97 1151 ALA A C 1
ATOM 8494 O O . ALA A 1 1151 ? 60.446 -27.699 -31.784 1.00 48.97 1151 ALA A O 1
ATOM 8495 N N . GLU A 1 1152 ? 58.656 -28.328 -32.979 1.00 46.94 1152 GLU A N 1
ATOM 8496 C CA . GLU A 1 1152 ? 57.708 -27.443 -32.288 1.00 46.94 1152 GLU A CA 1
ATOM 8497 C C . GLU A 1 1152 ? 57.504 -27.876 -30.831 1.00 46.94 1152 GLU A C 1
ATOM 8499 O O . GLU A 1 1152 ? 57.528 -27.036 -29.932 1.00 46.94 1152 GLU A O 1
ATOM 8504 N N . ALA A 1 1153 ? 57.396 -29.184 -30.576 1.00 43.25 1153 ALA A N 1
ATOM 8505 C CA . ALA A 1 1153 ? 57.278 -29.745 -29.233 1.00 43.25 1153 ALA A CA 1
ATOM 8506 C C . ALA A 1 1153 ? 58.515 -29.447 -28.363 1.00 43.25 1153 ALA A C 1
ATOM 8508 O O . ALA A 1 1153 ? 58.372 -29.118 -27.183 1.00 43.25 1153 ALA A O 1
ATOM 8509 N N . ALA A 1 1154 ? 59.723 -29.479 -28.937 1.00 44.72 1154 ALA A N 1
ATOM 8510 C CA . ALA A 1 1154 ? 60.927 -28.999 -28.260 1.00 44.72 1154 ALA A CA 1
ATOM 8511 C C . ALA A 1 1154 ? 60.883 -27.476 -28.018 1.00 44.72 1154 ALA A C 1
ATOM 8513 O O . ALA A 1 1154 ? 61.147 -27.018 -26.906 1.00 44.72 1154 ALA A O 1
ATOM 8514 N N . ALA A 1 1155 ? 60.465 -26.683 -29.012 1.00 47.28 1155 ALA A N 1
ATOM 8515 C CA . ALA A 1 1155 ? 60.377 -25.223 -28.907 1.00 47.28 1155 ALA A CA 1
ATOM 8516 C C . ALA A 1 1155 ? 59.358 -24.722 -27.859 1.00 47.28 1155 ALA A C 1
ATOM 8518 O O . ALA A 1 1155 ? 59.550 -23.644 -27.293 1.00 47.28 1155 ALA A O 1
ATOM 8519 N N . VAL A 1 1156 ? 58.304 -25.494 -27.557 1.00 44.56 1156 VAL A N 1
ATOM 8520 C CA . VAL A 1 1156 ? 57.359 -25.208 -26.454 1.00 44.56 1156 VAL A CA 1
ATOM 8521 C C . VAL A 1 1156 ? 57.713 -25.909 -25.132 1.00 44.56 1156 VAL A C 1
ATOM 8523 O O . VAL A 1 1156 ? 56.943 -25.835 -24.176 1.00 44.56 1156 VAL A O 1
ATOM 8526 N N . GLY A 1 1157 ? 58.869 -26.574 -25.047 1.00 41.09 1157 GLY A N 1
ATOM 8527 C CA . GLY A 1 1157 ? 59.368 -27.199 -23.817 1.00 41.09 1157 GLY A CA 1
ATOM 8528 C C . GLY A 1 1157 ? 58.680 -28.512 -23.423 1.00 41.09 1157 GLY A C 1
ATOM 8529 O O . GLY A 1 1157 ? 58.753 -28.903 -22.256 1.00 41.09 1157 GLY A O 1
ATOM 8530 N N . LEU A 1 1158 ? 58.013 -29.200 -24.354 1.00 40.38 1158 LEU A N 1
ATOM 8531 C CA . LEU A 1 1158 ? 57.473 -30.554 -24.150 1.00 40.38 1158 LEU A CA 1
ATOM 8532 C C . LEU A 1 1158 ? 58.531 -31.655 -24.354 1.00 40.38 1158 LEU A C 1
ATOM 8534 O O . LEU A 1 1158 ? 58.315 -32.778 -23.905 1.00 40.38 1158 LEU A O 1
ATOM 8538 N N . ILE A 1 1159 ? 59.659 -31.347 -25.006 1.00 39.81 1159 ILE A N 1
ATOM 8539 C CA . ILE A 1 1159 ? 60.771 -32.277 -25.255 1.00 39.81 1159 ILE A CA 1
ATOM 8540 C C . ILE A 1 1159 ? 62.100 -31.571 -24.945 1.00 39.81 1159 ILE A C 1
ATOM 8542 O O . ILE A 1 1159 ? 62.376 -30.518 -25.511 1.00 39.81 1159 ILE A O 1
ATOM 8546 N N . ASP A 1 1160 ? 62.930 -32.150 -24.072 1.00 39.25 1160 ASP A N 1
ATOM 8547 C CA . ASP A 1 1160 ? 64.190 -31.526 -23.622 1.00 39.25 1160 ASP A CA 1
ATOM 8548 C C . ASP A 1 1160 ? 65.389 -31.771 -24.568 1.00 39.25 1160 ASP A C 1
ATOM 8550 O O . ASP A 1 1160 ? 66.358 -31.013 -24.551 1.00 39.25 1160 ASP A O 1
ATOM 8554 N N . HIS A 1 1161 ? 65.334 -32.812 -25.410 1.00 44.84 1161 HIS A N 1
ATOM 8555 C CA . HIS A 1 1161 ? 66.392 -33.183 -26.359 1.00 44.84 1161 HIS A CA 1
ATOM 8556 C C . HIS A 1 1161 ? 65.819 -33.725 -27.680 1.00 44.84 1161 HIS A C 1
ATOM 8558 O O . HIS A 1 1161 ? 64.835 -34.462 -27.679 1.00 44.84 1161 HIS A O 1
ATOM 8564 N N . LEU A 1 1162 ? 66.468 -33.403 -28.804 1.00 48.31 1162 LEU A N 1
ATOM 8565 C CA . LEU A 1 1162 ? 66.103 -33.870 -30.146 1.00 48.31 1162 LEU A CA 1
ATOM 8566 C C . LEU A 1 1162 ? 67.273 -34.654 -30.763 1.00 48.31 1162 LEU A C 1
ATOM 8568 O O . LEU A 1 1162 ? 68.424 -34.258 -30.595 1.00 48.31 1162 LEU A O 1
ATOM 8572 N N . ALA A 1 1163 ? 66.975 -35.727 -31.497 1.00 49.88 1163 ALA A N 1
ATOM 8573 C CA . ALA A 1 1163 ? 67.942 -36.487 -32.289 1.00 49.88 1163 ALA A CA 1
ATOM 8574 C C . ALA A 1 1163 ? 67.506 -36.501 -33.762 1.00 49.88 1163 ALA A C 1
ATOM 8576 O O . ALA A 1 1163 ? 66.308 -36.563 -34.046 1.00 49.88 1163 ALA A O 1
ATOM 8577 N N . GLU A 1 1164 ? 68.466 -36.427 -34.686 1.00 48.03 1164 GLU A N 1
ATOM 8578 C CA . GLU A 1 1164 ? 68.194 -36.358 -36.132 1.00 48.03 1164 GLU A CA 1
ATOM 8579 C C . GLU A 1 1164 ? 67.782 -37.718 -36.720 1.00 48.03 1164 GLU A C 1
ATOM 8581 O O . GLU A 1 1164 ? 66.967 -37.777 -37.641 1.00 48.03 1164 GLU A O 1
ATOM 8586 N N . ASP A 1 1165 ? 68.287 -38.816 -36.149 1.00 46.66 1165 ASP A N 1
ATOM 8587 C CA . ASP A 1 1165 ? 67.923 -40.184 -36.511 1.00 46.66 1165 ASP A CA 1
ATOM 8588 C C . ASP A 1 1165 ? 67.790 -41.109 -35.282 1.00 46.66 1165 ASP A C 1
ATOM 8590 O O . ASP A 1 1165 ? 67.730 -40.668 -34.130 1.00 46.66 1165 ASP A O 1
ATOM 8594 N N . ARG A 1 1166 ? 67.663 -42.414 -35.543 1.00 38.56 1166 ARG A N 1
ATOM 8595 C CA . ARG A 1 1166 ? 67.422 -43.441 -34.527 1.00 38.56 1166 ARG A CA 1
ATOM 8596 C C . ARG A 1 1166 ? 68.688 -43.895 -33.792 1.00 38.56 1166 ARG A C 1
ATOM 8598 O O . ARG A 1 1166 ? 68.584 -44.189 -32.609 1.00 38.56 1166 ARG A O 1
ATOM 8605 N N . GLU A 1 1167 ? 69.846 -43.936 -34.448 1.00 44.16 1167 GLU A N 1
ATOM 8606 C CA . GLU A 1 1167 ? 71.110 -44.318 -33.795 1.00 44.16 1167 GLU A CA 1
ATOM 8607 C C . GLU A 1 1167 ? 71.619 -43.167 -32.913 1.00 44.16 1167 GLU A C 1
ATOM 8609 O O . GLU A 1 1167 ? 72.076 -43.393 -31.791 1.00 44.16 1167 GLU A O 1
ATOM 8614 N N . GLY A 1 1168 ? 71.434 -41.920 -33.361 1.00 49.84 1168 GLY A N 1
ATOM 8615 C CA . GLY A 1 1168 ? 71.696 -40.728 -32.554 1.00 49.84 1168 GLY A CA 1
ATOM 8616 C C . GLY A 1 1168 ? 70.827 -40.636 -31.293 1.00 49.84 1168 GLY A C 1
ATOM 8617 O O . GLY A 1 1168 ? 71.300 -40.149 -30.269 1.00 49.84 1168 GLY A O 1
ATOM 8618 N N . LEU A 1 1169 ? 69.582 -41.130 -31.329 1.00 43.22 1169 LEU A N 1
ATOM 8619 C CA . LEU A 1 1169 ? 68.693 -41.144 -30.159 1.00 43.22 1169 LEU A CA 1
ATOM 8620 C C . LEU A 1 1169 ? 69.165 -42.128 -29.080 1.00 43.22 1169 LEU A C 1
ATOM 8622 O O . LEU A 1 1169 ? 69.153 -41.787 -27.894 1.00 43.22 1169 LEU A O 1
ATOM 8626 N N . ASP A 1 1170 ? 69.585 -43.327 -29.485 1.00 45.06 1170 ASP A N 1
ATOM 8627 C CA . ASP A 1 1170 ? 70.078 -44.352 -28.564 1.00 45.06 1170 ASP A CA 1
ATOM 8628 C C . ASP A 1 1170 ? 71.394 -43.879 -27.906 1.00 45.06 1170 ASP A C 1
ATOM 8630 O O . ASP A 1 1170 ? 71.505 -43.872 -26.679 1.00 45.06 1170 ASP A O 1
ATOM 8634 N N . ALA A 1 1171 ? 72.333 -43.329 -28.690 1.00 49.25 1171 ALA A N 1
ATOM 8635 C CA . ALA A 1 1171 ? 73.590 -42.771 -28.175 1.00 49.25 1171 ALA A CA 1
ATOM 8636 C C . ALA A 1 1171 ? 73.392 -41.589 -27.200 1.00 49.25 1171 ALA A C 1
ATOM 8638 O O . ALA A 1 1171 ? 74.061 -41.516 -26.167 1.00 49.25 1171 ALA A O 1
ATOM 8639 N N . LEU A 1 1172 ? 72.456 -40.675 -27.491 1.00 50.75 1172 LEU A N 1
ATOM 8640 C CA . LEU A 1 1172 ? 72.142 -39.554 -26.595 1.00 50.75 1172 LEU A CA 1
ATOM 8641 C C . LEU A 1 1172 ? 71.486 -40.033 -25.288 1.00 50.75 1172 LEU A C 1
ATOM 8643 O O . LEU A 1 1172 ? 71.674 -39.425 -24.232 1.00 50.75 1172 LEU A O 1
ATOM 8647 N N . THR A 1 1173 ? 70.724 -41.128 -25.348 1.00 42.41 1173 THR A N 1
ATOM 8648 C CA . THR A 1 1173 ? 70.090 -41.739 -24.173 1.00 42.41 1173 THR A CA 1
ATOM 8649 C C . THR A 1 1173 ? 71.143 -42.330 -23.235 1.00 42.41 1173 THR A C 1
ATOM 8651 O O . THR A 1 1173 ? 71.097 -42.051 -22.034 1.00 42.41 1173 THR A O 1
ATOM 8654 N N . ASP A 1 1174 ? 72.125 -43.062 -23.766 1.00 48.62 1174 ASP A N 1
ATOM 8655 C CA . ASP A 1 1174 ? 73.225 -43.627 -22.974 1.00 48.62 1174 ASP A CA 1
ATOM 8656 C C . ASP A 1 1174 ? 74.089 -42.532 -22.314 1.00 48.62 1174 ASP A C 1
ATOM 8658 O O . ASP A 1 1174 ? 74.372 -42.622 -21.116 1.00 48.62 1174 ASP A O 1
ATOM 8662 N N . GLU A 1 1175 ? 74.423 -41.445 -23.029 1.00 46.75 1175 GLU A N 1
ATOM 8663 C CA . GLU A 1 1175 ? 75.163 -40.303 -22.452 1.00 46.75 1175 GLU A CA 1
ATOM 8664 C C . GLU A 1 1175 ? 74.410 -39.685 -21.259 1.00 46.75 1175 GLU A C 1
ATOM 8666 O O . GLU A 1 1175 ? 74.986 -39.422 -20.198 1.00 46.75 1175 GLU A O 1
ATOM 8671 N N . ILE A 1 1176 ? 73.097 -39.475 -21.403 1.00 46.28 1176 ILE A N 1
ATOM 8672 C CA . ILE A 1 1176 ? 72.249 -38.917 -20.342 1.00 46.28 1176 ILE A CA 1
ATOM 8673 C C . ILE A 1 1176 ? 72.173 -39.876 -19.142 1.00 46.28 1176 ILE A C 1
ATOM 8675 O O . ILE A 1 1176 ? 72.189 -39.413 -17.996 1.00 46.28 1176 ILE A O 1
ATOM 8679 N N . VAL A 1 1177 ? 72.135 -41.191 -19.376 1.00 43.06 1177 VAL A N 1
ATOM 8680 C CA . VAL A 1 1177 ? 72.107 -42.217 -18.321 1.00 43.06 1177 VAL A CA 1
ATOM 8681 C C . VAL A 1 1177 ? 73.428 -42.273 -17.545 1.00 43.06 1177 VAL A C 1
ATOM 8683 O O . VAL A 1 1177 ? 73.382 -42.209 -16.313 1.00 43.06 1177 VAL A O 1
ATOM 8686 N N . GLU A 1 1178 ? 74.593 -42.312 -18.203 1.00 44.84 1178 GLU A N 1
ATOM 8687 C CA . GLU A 1 1178 ? 75.896 -42.264 -17.508 1.00 44.84 1178 GLU A CA 1
ATOM 8688 C C . GLU A 1 1178 ? 76.053 -40.971 -16.695 1.00 44.84 1178 GLU A C 1
ATOM 8690 O O . GLU A 1 1178 ? 76.437 -40.988 -15.518 1.00 44.84 1178 GLU A O 1
ATOM 8695 N N . ARG A 1 1179 ? 75.693 -39.832 -17.298 1.00 40.75 1179 ARG A N 1
ATOM 8696 C CA . ARG A 1 1179 ? 75.794 -38.509 -16.673 1.00 40.75 1179 ARG A CA 1
ATOM 8697 C C . ARG A 1 1179 ? 74.911 -38.399 -15.427 1.00 40.75 1179 ARG A C 1
ATOM 8699 O O . ARG A 1 1179 ? 75.366 -37.866 -14.414 1.00 40.75 1179 ARG A O 1
ATOM 8706 N N . LEU A 1 1180 ? 73.694 -38.952 -15.453 1.00 35.25 1180 LEU A N 1
ATOM 8707 C CA . LEU A 1 1180 ? 72.824 -39.056 -14.273 1.00 35.25 1180 LEU A CA 1
ATOM 8708 C C . LEU A 1 1180 ? 73.355 -40.051 -13.227 1.00 35.25 1180 LEU A C 1
ATOM 8710 O O . LEU A 1 1180 ? 73.280 -39.757 -12.032 1.00 35.25 1180 LEU A O 1
ATOM 8714 N N . ALA A 1 1181 ? 73.929 -41.184 -13.644 1.00 36.12 1181 ALA A N 1
ATOM 8715 C CA . ALA A 1 1181 ? 74.499 -42.190 -12.742 1.00 36.12 1181 ALA A CA 1
ATOM 8716 C C . ALA A 1 1181 ? 75.716 -41.675 -11.944 1.00 36.12 1181 ALA A C 1
ATOM 8718 O O . ALA A 1 1181 ? 75.966 -42.146 -10.834 1.00 36.12 1181 ALA A O 1
ATOM 8719 N N . SER A 1 1182 ? 76.437 -40.673 -12.462 1.00 37.06 1182 SER A N 1
ATOM 8720 C CA . SER A 1 1182 ? 77.531 -39.995 -11.745 1.00 37.06 1182 SER A CA 1
ATOM 8721 C C . SER A 1 1182 ? 77.078 -39.126 -10.555 1.00 37.06 1182 SER A C 1
ATOM 8723 O O . SER A 1 1182 ? 77.895 -38.749 -9.710 1.00 37.06 1182 SER A O 1
ATOM 8725 N N . GLY A 1 1183 ? 75.787 -38.784 -10.471 1.00 36.00 1183 GLY A N 1
ATOM 8726 C CA . GLY A 1 1183 ? 75.258 -37.861 -9.469 1.00 36.00 1183 GLY A CA 1
ATOM 8727 C C . GLY A 1 1183 ? 75.020 -38.507 -8.101 1.00 36.00 1183 GLY A C 1
ATOM 8728 O O . GLY A 1 1183 ? 74.503 -39.616 -7.985 1.00 36.00 1183 GLY A O 1
ATOM 8729 N N . GLY A 1 1184 ? 75.338 -37.782 -7.023 1.00 35.22 1184 GLY A N 1
ATOM 8730 C CA . GLY A 1 1184 ? 75.144 -38.271 -5.655 1.00 35.22 1184 GLY A CA 1
ATOM 8731 C C . GLY A 1 1184 ? 73.672 -38.572 -5.346 1.00 35.22 1184 GLY A C 1
ATOM 8732 O O . GLY A 1 1184 ? 72.871 -37.652 -5.179 1.00 35.22 1184 GLY A O 1
ATOM 8733 N N . ALA A 1 1185 ? 73.324 -39.857 -5.217 1.00 36.16 1185 ALA A N 1
ATOM 8734 C CA . ALA A 1 1185 ? 71.939 -40.340 -5.153 1.00 36.16 1185 ALA A CA 1
ATOM 8735 C C . ALA A 1 1185 ? 71.055 -39.636 -4.103 1.00 36.16 1185 ALA A C 1
ATOM 8737 O O . ALA A 1 1185 ? 69.898 -39.327 -4.378 1.00 36.16 1185 ALA A O 1
ATOM 8738 N N . HIS A 1 1186 ? 71.594 -39.321 -2.919 1.00 34.38 1186 HIS A N 1
ATOM 8739 C CA . HIS A 1 1186 ? 70.844 -38.612 -1.875 1.00 34.38 1186 HIS A CA 1
ATOM 8740 C C . HIS A 1 1186 ? 70.541 -37.147 -2.243 1.00 34.38 1186 HIS A C 1
ATOM 8742 O O . HIS A 1 1186 ? 69.461 -36.647 -1.928 1.00 34.38 1186 HIS A O 1
ATOM 8748 N N . ALA A 1 1187 ? 71.447 -36.472 -2.960 1.00 33.31 1187 ALA A N 1
ATOM 8749 C CA . ALA A 1 1187 ? 71.220 -35.118 -3.461 1.00 33.31 1187 ALA A CA 1
ATOM 8750 C C . ALA A 1 1187 ? 70.196 -35.121 -4.607 1.00 33.31 1187 ALA A C 1
ATOM 8752 O O . ALA A 1 1187 ? 69.263 -34.326 -4.580 1.00 33.31 1187 ALA A O 1
ATOM 8753 N N . LEU A 1 1188 ? 70.297 -36.064 -5.552 1.00 35.47 1188 LEU A N 1
ATOM 8754 C CA . LEU A 1 1188 ? 69.307 -36.231 -6.626 1.00 35.47 1188 LEU A CA 1
ATOM 8755 C C . LEU A 1 1188 ? 67.902 -36.523 -6.070 1.00 35.47 1188 LEU A C 1
ATOM 8757 O O . LEU A 1 1188 ? 66.933 -35.877 -6.472 1.00 35.47 1188 LEU A O 1
ATOM 8761 N N . ALA A 1 1189 ? 67.789 -37.441 -5.104 1.00 36.62 1189 ALA A N 1
ATOM 8762 C CA . ALA A 1 1189 ? 66.522 -37.760 -4.447 1.00 36.62 1189 ALA A CA 1
ATOM 8763 C C . ALA A 1 1189 ? 65.947 -36.564 -3.669 1.00 36.62 1189 ALA A C 1
ATOM 8765 O O . ALA A 1 1189 ? 64.748 -36.301 -3.755 1.00 36.62 1189 ALA A O 1
ATOM 8766 N N . THR A 1 1190 ? 66.789 -35.805 -2.958 1.00 36.25 1190 THR A N 1
ATOM 8767 C CA . THR A 1 1190 ? 66.354 -34.619 -2.200 1.00 36.25 1190 THR A CA 1
ATOM 8768 C C . THR A 1 1190 ? 65.915 -33.486 -3.127 1.00 36.25 1190 THR A C 1
ATOM 8770 O O . THR A 1 1190 ? 64.852 -32.913 -2.909 1.00 36.25 1190 THR A O 1
ATOM 8773 N N . THR A 1 1191 ? 66.656 -33.205 -4.204 1.00 37.12 1191 THR A N 1
ATOM 8774 C CA . THR A 1 1191 ? 66.281 -32.195 -5.208 1.00 37.12 1191 THR A CA 1
ATOM 8775 C C . THR A 1 1191 ? 64.975 -32.566 -5.910 1.00 37.12 1191 THR A C 1
ATOM 8777 O O . THR A 1 1191 ? 64.085 -31.724 -6.014 1.00 37.12 1191 THR A O 1
ATOM 8780 N N . LYS A 1 1192 ? 64.793 -33.834 -6.310 1.00 37.72 1192 LYS A N 1
ATOM 8781 C CA . LYS A 1 1192 ? 63.519 -34.317 -6.874 1.00 37.72 1192 LYS A CA 1
ATOM 8782 C C . LYS A 1 1192 ? 62.375 -34.233 -5.854 1.00 37.72 1192 LYS A C 1
ATOM 8784 O O . LYS A 1 1192 ? 61.274 -33.826 -6.203 1.00 37.72 1192 LYS A O 1
ATOM 8789 N N . GLY A 1 1193 ? 62.643 -34.535 -4.583 1.00 37.53 1193 GLY A N 1
ATOM 8790 C CA . GLY A 1 1193 ? 61.694 -34.358 -3.478 1.00 37.53 1193 GLY A CA 1
ATOM 8791 C C . GLY A 1 1193 ? 61.352 -32.896 -3.158 1.00 37.53 1193 GLY A C 1
ATOM 8792 O O . GLY A 1 1193 ? 60.286 -32.643 -2.599 1.00 37.53 1193 GLY A O 1
ATOM 8793 N N . LEU A 1 1194 ? 62.217 -31.941 -3.518 1.00 35.50 1194 LEU A N 1
ATOM 8794 C CA . LEU A 1 1194 ? 61.944 -30.505 -3.431 1.00 35.50 1194 LEU A CA 1
ATOM 8795 C C . LEU A 1 1194 ? 61.079 -30.035 -4.608 1.00 35.50 1194 LEU A C 1
ATOM 8797 O O . LEU A 1 1194 ? 60.070 -29.372 -4.390 1.00 35.50 1194 LEU A O 1
ATOM 8801 N N . LEU A 1 1195 ? 61.435 -30.429 -5.836 1.00 35.53 1195 LEU A N 1
ATOM 8802 C CA . LEU A 1 1195 ? 60.672 -30.122 -7.052 1.00 35.53 1195 LEU A CA 1
ATOM 8803 C C . LEU A 1 1195 ? 59.233 -30.651 -6.945 1.00 35.53 1195 LEU A C 1
ATOM 8805 O O . LEU A 1 1195 ? 58.288 -29.879 -7.072 1.00 35.53 1195 LEU A O 1
ATOM 8809 N N . ASN A 1 1196 ? 59.062 -31.914 -6.541 1.00 38.47 1196 ASN A N 1
ATOM 8810 C CA . ASN A 1 1196 ? 57.751 -32.532 -6.296 1.00 38.47 1196 ASN A CA 1
ATOM 8811 C C . ASN A 1 1196 ? 56.914 -31.849 -5.186 1.00 38.47 1196 ASN A C 1
ATOM 8813 O O . ASN A 1 1196 ? 55.743 -32.186 -5.028 1.00 38.47 1196 ASN A O 1
ATOM 8817 N N . LYS A 1 1197 ? 57.494 -30.948 -4.378 1.00 38.44 1197 LYS A N 1
ATOM 8818 C CA . LYS A 1 1197 ? 56.780 -30.136 -3.370 1.00 38.44 1197 LYS A CA 1
ATOM 8819 C C . LYS A 1 1197 ? 56.469 -28.712 -3.836 1.00 38.44 1197 LYS A C 1
ATOM 8821 O O . LYS A 1 1197 ? 55.712 -28.019 -3.165 1.00 38.44 1197 LYS A O 1
ATOM 8826 N N . ILE A 1 1198 ? 57.067 -28.278 -4.942 1.00 37.44 1198 ILE A N 1
ATOM 8827 C CA . ILE A 1 1198 ? 56.827 -26.978 -5.581 1.00 37.44 1198 ILE A CA 1
ATOM 8828 C C . ILE A 1 1198 ? 55.768 -27.118 -6.694 1.00 37.44 1198 ILE A C 1
ATOM 8830 O O . ILE A 1 1198 ? 55.057 -26.162 -6.977 1.00 37.44 1198 ILE A O 1
ATOM 8834 N N . ASP A 1 1199 ? 55.631 -28.317 -7.269 1.00 40.38 1199 ASP A N 1
ATOM 8835 C CA . ASP A 1 1199 ? 54.863 -28.619 -8.490 1.00 40.38 1199 ASP A CA 1
ATOM 8836 C C . ASP A 1 1199 ? 53.462 -29.231 -8.224 1.00 40.38 1199 ASP A C 1
ATOM 8838 O O . ASP A 1 1199 ? 53.023 -30.161 -8.899 1.00 40.38 1199 ASP A O 1
ATOM 8842 N N . GLY A 1 1200 ? 52.759 -28.761 -7.184 1.00 38.38 1200 GLY A N 1
ATOM 8843 C CA . GLY A 1 1200 ? 51.340 -29.091 -6.957 1.00 38.38 1200 GLY A CA 1
ATOM 8844 C C . GLY A 1 1200 ? 50.418 -28.153 -7.757 1.00 38.38 1200 GLY A C 1
ATOM 8845 O O . GLY A 1 1200 ? 50.732 -26.977 -7.892 1.00 38.38 1200 GLY A O 1
ATOM 8846 N N . VAL A 1 1201 ? 49.259 -28.570 -8.279 1.00 40.75 1201 VAL A N 1
ATOM 8847 C CA . VAL A 1 1201 ? 48.437 -29.745 -7.931 1.00 40.75 1201 VAL A CA 1
ATOM 8848 C C . VAL A 1 1201 ? 47.845 -30.403 -9.186 1.00 40.75 1201 VAL A C 1
ATOM 8850 O O . VAL A 1 1201 ? 47.227 -29.731 -10.005 1.00 40.75 1201 VAL A O 1
ATOM 8853 N N . VAL A 1 1202 ? 47.922 -31.736 -9.268 1.00 40.81 1202 VAL A N 1
ATOM 8854 C CA . VAL A 1 1202 ? 46.997 -32.568 -10.061 1.00 40.81 1202 VAL A CA 1
ATOM 8855 C C . VAL A 1 1202 ? 46.610 -33.770 -9.202 1.00 40.81 1202 VAL A C 1
ATOM 8857 O O . VAL A 1 1202 ? 47.433 -34.656 -8.961 1.00 40.81 1202 VAL A O 1
ATOM 8860 N N . GLU A 1 1203 ? 45.378 -33.806 -8.695 1.00 43.12 1203 GLU A N 1
ATOM 8861 C CA . GLU A 1 1203 ? 44.939 -34.914 -7.844 1.00 43.12 1203 GLU A CA 1
ATOM 8862 C C . GLU A 1 1203 ? 44.603 -36.173 -8.652 1.00 43.12 1203 GLU A C 1
ATOM 8864 O O . GLU A 1 1203 ? 44.028 -36.118 -9.740 1.00 43.12 1203 GLU A O 1
ATOM 8869 N N . ALA A 1 1204 ? 44.897 -37.343 -8.075 1.00 35.12 1204 ALA A N 1
ATOM 8870 C CA . ALA A 1 1204 ? 44.580 -38.633 -8.689 1.00 35.12 1204 ALA A CA 1
ATOM 8871 C C . ALA A 1 1204 ? 43.064 -38.846 -8.897 1.00 35.12 1204 ALA A C 1
ATOM 8873 O O . ALA A 1 1204 ? 42.676 -39.610 -9.781 1.00 35.12 1204 ALA A O 1
ATOM 8874 N N . GLY A 1 1205 ? 42.220 -38.145 -8.125 1.00 38.03 1205 GLY A N 1
ATOM 8875 C CA . GLY A 1 1205 ? 40.769 -38.108 -8.316 1.00 38.03 1205 GLY A CA 1
ATOM 8876 C C . GLY A 1 1205 ? 40.380 -37.549 -9.686 1.00 38.03 1205 GLY A C 1
ATOM 8877 O O . GLY A 1 1205 ? 39.712 -38.246 -10.446 1.00 38.03 1205 GLY A O 1
ATOM 8878 N N . MET A 1 1206 ? 40.881 -36.362 -10.057 1.00 39.09 1206 MET A N 1
ATOM 8879 C CA . MET A 1 1206 ? 40.581 -35.727 -11.353 1.00 39.09 1206 MET A CA 1
ATOM 8880 C C . MET A 1 1206 ? 40.942 -36.624 -12.545 1.00 39.09 1206 MET A C 1
ATOM 8882 O O . MET A 1 1206 ? 40.212 -36.669 -13.531 1.00 39.09 1206 MET A O 1
ATOM 8886 N N . VAL A 1 1207 ? 42.046 -37.373 -12.447 1.00 35.75 1207 VAL A N 1
ATOM 8887 C CA . VAL A 1 1207 ? 42.487 -38.297 -13.505 1.00 35.75 1207 VAL A CA 1
ATOM 8888 C C . VAL A 1 1207 ? 41.543 -39.500 -13.637 1.00 35.75 1207 VAL A C 1
ATOM 8890 O O . VAL A 1 1207 ? 41.221 -39.897 -14.758 1.00 35.75 1207 VAL A O 1
ATOM 8893 N N . LEU A 1 1208 ? 41.059 -40.064 -12.522 1.00 37.62 1208 LEU A N 1
ATOM 8894 C CA . LEU A 1 1208 ? 40.067 -41.147 -12.555 1.00 37.62 1208 LEU A CA 1
ATOM 8895 C C . LEU A 1 1208 ? 38.683 -40.661 -13.007 1.00 37.62 1208 LEU A C 1
ATOM 8897 O O . LEU A 1 1208 ? 38.001 -41.373 -13.739 1.00 37.62 1208 LEU A O 1
ATOM 8901 N N . GLU A 1 1209 ? 38.255 -39.474 -12.582 1.00 38.28 1209 GLU A N 1
ATOM 8902 C CA . GLU A 1 1209 ? 36.933 -38.922 -12.906 1.00 38.28 1209 GLU A CA 1
ATOM 8903 C C . GLU A 1 1209 ? 36.865 -38.441 -14.357 1.00 38.28 1209 GLU A C 1
ATOM 8905 O O . GLU A 1 1209 ? 35.918 -38.778 -15.064 1.00 38.28 1209 GLU A O 1
ATOM 8910 N N . GLY A 1 1210 ? 37.912 -37.775 -14.854 1.00 34.81 1210 GLY A N 1
ATOM 8911 C CA . GLY A 1 1210 ? 38.037 -37.428 -16.270 1.00 34.81 1210 GLY A CA 1
ATOM 8912 C C . GLY A 1 1210 ? 37.970 -38.659 -17.180 1.00 34.81 1210 GLY A C 1
ATOM 8913 O O . GLY A 1 1210 ? 37.318 -38.623 -18.220 1.00 34.81 1210 GLY A O 1
ATOM 8914 N N . ALA A 1 1211 ? 38.558 -39.784 -16.757 1.00 37.31 1211 ALA A N 1
ATOM 8915 C CA . ALA A 1 1211 ? 38.451 -41.053 -17.475 1.00 37.31 1211 ALA A CA 1
ATOM 8916 C C . ALA A 1 1211 ? 37.031 -41.664 -17.448 1.00 37.31 1211 ALA A C 1
ATOM 8918 O O . ALA A 1 1211 ? 36.632 -42.287 -18.434 1.00 37.31 1211 ALA A O 1
ATOM 8919 N N . LYS A 1 1212 ? 36.245 -41.471 -16.372 1.00 38.53 1212 LYS A N 1
ATOM 8920 C CA . LYS A 1 1212 ? 34.810 -41.833 -16.350 1.00 38.53 1212 LYS A CA 1
ATOM 8921 C C . LYS A 1 1212 ? 34.008 -40.948 -17.306 1.00 38.53 1212 LYS A C 1
ATOM 8923 O O . LYS A 1 1212 ? 33.221 -41.469 -18.092 1.00 38.53 1212 LYS A O 1
ATOM 8928 N N . LEU A 1 1213 ? 34.239 -39.633 -17.267 1.00 37.62 1213 LEU A N 1
ATOM 8929 C CA . LEU A 1 1213 ? 33.501 -38.646 -18.057 1.00 37.62 1213 LEU A CA 1
ATOM 8930 C C . LEU A 1 1213 ? 33.678 -38.901 -19.562 1.00 37.62 1213 LEU A C 1
ATOM 8932 O O . LEU A 1 1213 ? 32.691 -39.043 -20.284 1.00 37.62 1213 LEU A O 1
ATOM 8936 N N . SER A 1 1214 ? 34.920 -39.092 -20.025 1.00 36.91 1214 SER A N 1
ATOM 8937 C CA . SER A 1 1214 ? 35.203 -39.465 -21.420 1.00 36.91 1214 SER A CA 1
ATOM 8938 C C . SER A 1 1214 ? 34.542 -40.793 -21.823 1.00 36.91 1214 SER A C 1
ATOM 8940 O O . SER A 1 1214 ? 34.093 -40.931 -22.959 1.00 36.91 1214 SER A O 1
ATOM 8942 N N . ALA A 1 1215 ? 34.433 -41.761 -20.905 1.00 35.47 1215 ALA A N 1
ATOM 8943 C CA . ALA A 1 1215 ? 33.759 -43.037 -21.160 1.00 35.47 1215 ALA A CA 1
ATOM 8944 C C . ALA A 1 1215 ? 32.221 -42.923 -21.225 1.00 35.47 1215 ALA A C 1
ATOM 8946 O O . ALA A 1 1215 ? 31.595 -43.724 -21.917 1.00 35.47 1215 ALA A O 1
ATOM 8947 N N . GLN A 1 1216 ? 31.613 -41.938 -20.553 1.00 37.19 1216 GLN A N 1
ATOM 8948 C CA . GLN A 1 1216 ? 30.176 -41.651 -20.664 1.00 37.19 1216 GLN A CA 1
ATOM 8949 C C . GLN A 1 1216 ? 29.844 -40.885 -21.951 1.00 37.19 1216 GLN A C 1
ATOM 8951 O O . GLN A 1 1216 ? 28.895 -41.259 -22.638 1.00 37.19 1216 GLN A O 1
ATOM 8956 N N . VAL A 1 1217 ? 30.654 -39.891 -22.339 1.00 33.62 1217 VAL A N 1
ATOM 8957 C CA . VAL A 1 1217 ? 30.481 -39.158 -23.612 1.00 33.62 1217 VAL A CA 1
ATOM 8958 C C . VAL A 1 1217 ? 30.564 -40.110 -24.814 1.00 33.62 1217 VAL A C 1
ATOM 8960 O O . VAL A 1 1217 ? 29.709 -40.060 -25.700 1.00 33.62 1217 VAL A O 1
ATOM 8963 N N . LEU A 1 1218 ? 31.508 -41.062 -24.791 1.00 33.91 1218 LEU A N 1
ATOM 8964 C CA . LEU A 1 1218 ? 31.623 -42.153 -25.773 1.00 33.91 1218 LEU A CA 1
ATOM 8965 C C . LEU A 1 1218 ? 30.387 -43.071 -25.859 1.00 33.91 1218 LEU A C 1
ATOM 8967 O O . LEU A 1 1218 ? 30.241 -43.793 -26.845 1.00 33.91 1218 LEU A O 1
ATOM 8971 N N . GLY A 1 1219 ? 29.515 -43.075 -24.848 1.00 32.94 1219 GLY A N 1
ATOM 8972 C CA . GLY A 1 1219 ? 28.265 -43.838 -24.834 1.00 32.94 1219 GLY A CA 1
ATOM 8973 C C . GLY A 1 1219 ? 27.072 -43.120 -25.476 1.00 32.94 1219 GLY A C 1
ATOM 8974 O O . GLY A 1 1219 ? 26.021 -43.737 -25.637 1.00 32.94 1219 GLY A O 1
ATOM 8975 N N . THR A 1 1220 ? 27.201 -41.840 -25.840 1.00 36.75 1220 THR A N 1
ATOM 8976 C CA . THR A 1 1220 ? 26.101 -41.073 -26.446 1.00 36.75 1220 THR A CA 1
ATOM 8977 C C . THR A 1 1220 ? 25.840 -41.502 -27.891 1.00 36.75 1220 THR A C 1
ATOM 8979 O O . THR A 1 1220 ? 26.763 -41.834 -28.634 1.00 36.75 1220 THR A O 1
ATOM 8982 N N . ALA A 1 1221 ? 24.574 -41.468 -28.322 1.00 36.28 1221 ALA A N 1
ATOM 8983 C CA . ALA A 1 1221 ? 24.184 -41.850 -29.684 1.00 36.28 1221 ALA A CA 1
ATOM 8984 C C . ALA A 1 1221 ? 24.864 -40.990 -30.769 1.00 36.28 1221 ALA A C 1
ATOM 8986 O O . ALA A 1 1221 ? 25.158 -41.479 -31.856 1.00 36.28 1221 ALA A O 1
ATOM 8987 N N . GLU A 1 1222 ? 25.150 -39.727 -30.453 1.00 36.03 1222 GLU A N 1
ATOM 8988 C CA . GLU A 1 1222 ? 25.798 -38.762 -31.342 1.00 36.03 1222 GLU A CA 1
ATOM 8989 C C . GLU A 1 1222 ? 27.299 -39.055 -31.508 1.00 36.03 1222 GLU A C 1
ATOM 8991 O O . GLU A 1 1222 ? 27.785 -39.155 -32.637 1.00 36.03 1222 GLU A O 1
ATOM 8996 N N . ALA A 1 1223 ? 28.016 -39.341 -30.411 1.00 32.62 1223 ALA A N 1
ATOM 8997 C CA . ALA A 1 1223 ? 29.398 -39.820 -30.481 1.00 32.62 1223 ALA A CA 1
ATOM 8998 C C . ALA A 1 1223 ? 29.494 -41.184 -31.188 1.00 32.62 1223 ALA A C 1
ATOM 9000 O O . ALA A 1 1223 ? 30.352 -41.370 -32.048 1.00 32.62 1223 ALA A O 1
ATOM 9001 N N . GLN A 1 1224 ? 28.586 -42.122 -30.889 1.00 36.44 1224 GLN A N 1
ATOM 9002 C CA . GLN A 1 1224 ? 28.511 -43.430 -31.557 1.00 36.44 1224 GLN A CA 1
ATOM 9003 C C . GLN A 1 1224 ? 28.258 -43.299 -33.071 1.00 36.44 1224 GLN A C 1
ATOM 9005 O O . GLN A 1 1224 ? 28.831 -44.060 -33.853 1.00 36.44 1224 GLN A O 1
ATOM 9010 N N . ALA A 1 1225 ? 27.444 -42.329 -33.504 1.00 37.41 1225 ALA A N 1
ATOM 9011 C CA . ALA A 1 1225 ? 27.204 -42.049 -34.918 1.00 37.41 1225 ALA A CA 1
ATOM 9012 C C . ALA A 1 1225 ? 28.447 -41.459 -35.606 1.00 37.41 1225 ALA A C 1
ATOM 9014 O O . ALA A 1 1225 ? 28.859 -41.969 -36.651 1.00 37.41 1225 ALA A O 1
ATOM 9015 N N . ALA A 1 1226 ? 29.091 -40.455 -34.999 1.00 34.50 1226 ALA A N 1
ATOM 9016 C CA . ALA A 1 1226 ? 30.329 -39.866 -35.516 1.00 34.50 1226 ALA A CA 1
ATOM 9017 C C . ALA A 1 1226 ? 31.450 -40.916 -35.655 1.00 34.50 1226 ALA A C 1
ATOM 9019 O O . ALA A 1 1226 ? 32.067 -41.016 -36.713 1.00 34.50 1226 ALA A O 1
ATOM 9020 N N . LEU A 1 1227 ? 31.620 -41.760 -34.633 1.00 34.00 1227 LEU A N 1
ATOM 9021 C CA . LEU A 1 1227 ? 32.584 -42.869 -34.554 1.00 34.00 1227 LEU A CA 1
ATOM 9022 C C . LEU A 1 1227 ? 32.247 -44.044 -35.502 1.00 34.00 1227 LEU A C 1
ATOM 9024 O O . LEU A 1 1227 ? 33.070 -44.927 -35.711 1.00 34.00 1227 LEU A O 1
ATOM 9028 N N . SER A 1 1228 ? 31.053 -44.062 -36.112 1.00 33.97 1228 SER A N 1
ATOM 9029 C CA . SER A 1 1228 ? 30.626 -45.084 -37.091 1.00 33.97 1228 SER A CA 1
ATOM 9030 C C . SER A 1 1228 ? 30.601 -44.587 -38.543 1.00 33.97 1228 SER A C 1
ATOM 9032 O O . SER A 1 1228 ? 30.642 -45.392 -39.477 1.00 33.97 1228 SER A O 1
ATOM 9034 N N . ALA A 1 1229 ? 30.499 -43.272 -38.755 1.00 33.84 1229 ALA A N 1
ATOM 9035 C CA . ALA A 1 1229 ? 30.444 -42.644 -40.080 1.00 33.84 1229 ALA A CA 1
ATOM 9036 C C . ALA A 1 1229 ? 31.825 -42.480 -40.739 1.00 33.84 1229 ALA A C 1
ATOM 9038 O O . ALA A 1 1229 ? 31.912 -42.182 -41.926 1.00 33.84 1229 ALA A O 1
ATOM 9039 N N . ARG A 1 1230 ? 32.879 -42.648 -39.940 1.00 32.09 1230 ARG A N 1
ATOM 9040 C CA . ARG A 1 1230 ? 34.219 -42.078 -40.134 1.00 32.09 1230 ARG A CA 1
ATOM 9041 C C . ARG A 1 1230 ? 35.315 -43.174 -40.111 1.00 32.09 1230 ARG A C 1
ATOM 9043 O O . ARG A 1 1230 ? 36.390 -42.988 -40.665 1.00 32.09 1230 ARG A O 1
ATOM 9050 N N . MET A 1 1231 ? 34.942 -44.368 -39.627 1.00 28.59 1231 MET A N 1
ATOM 9051 C CA . MET A 1 1231 ? 35.576 -45.688 -39.816 1.00 28.59 1231 MET A CA 1
ATOM 9052 C C . MET A 1 1231 ? 35.543 -46.271 -41.245 1.00 28.59 1231 MET A C 1
ATOM 9054 O O . MET A 1 1231 ? 36.204 -47.284 -41.492 1.00 28.59 1231 MET A O 1
ATOM 9058 N N . LYS A 1 1232 ? 34.661 -45.763 -42.115 1.00 29.50 1232 LYS A N 1
ATOM 9059 C CA . LYS A 1 1232 ? 34.323 -46.354 -43.423 1.00 29.50 1232 LYS A CA 1
ATOM 9060 C C . LYS A 1 1232 ? 35.110 -45.718 -44.560 1.00 29.50 1232 LYS A C 1
ATOM 9062 O O . LYS A 1 1232 ? 35.490 -46.495 -45.462 1.00 29.50 1232 LYS A O 1
#

Sequence (1232 aa):
MAESTSTLRDLTAEFLETEAGIKLGGGPKAIERQHAKGRLTARERIDLLIDKGSSFQELGLWAAFNMYKEAGGAPGAGVVTGIGVVEGVRHMIIANDATVKAGAFFPMTCKKIIRAQTMAQMARLPLIYLVDSAGVFLPMQEDVFPDTDDFGRIFRNNAVMSAEGIPQISAIMGFCVAGGGYLPVLCDTLLMTEGSGLYLAGQALVKAAIGQDVSDEELGGAQMHAQISGTIDFREPDDESCIERLRSLVAKYPDRAAVVDAAERKRQHPHRDPEDIYSVFTDKPGQQYDVKEIISCIVDTGSRTVDGEQVLAPDFDEYKEEYGQSLVCGYAKIGGHACGIVANQAKMSERQLPGGKAGPSKSVNMPKVIYDDSADKAARFIMDCNQRKIPIVFLHDTTGFMVGRDSEQGGIIRSGAKMVNAMSNCVVPKIVVILGGSFGAGNYAMCGRAFDQFVAMAWPGSKCAVMGAGSATGTLAMIEERSRARKGEEIDEATHKAILDAVADSYNEQQDIRHGAARGWVDRIIEPHQTREELIASLDAANQGWDYSRDLKTGVRITDVSPRDGLQAESVVVDAIKKAELVRKVEASGVDEVEVSSFVSPKWVPQLGDAAEVFDLIAPTKRDGVCYSALVPNMKGFEGALAVNHDAREKHGVERLIDKVSVFTAASEGFSLKNTNATIEETLERFAPIIPEAHAQGLMVRGYISCIVRCPFDGDIPASQVADVAERLLELGVDEIDLGDTIGAGTPDSIEQVLIDVIDRLDGRALNDFGDPTLTLHLHDTFGNAGACIERALEVGVRSFDGSAGGLGGCPYASTETTRAPGNVSTLDVLDAVSASGLKTRVDRDLMVQASIYAGGSIAVLGNGKVFCAGFDLKACAADESGETMRGLLTGLSRCVVAMREAAVPVVMGVHGCAIAGGCAMLGGADVVVADEGALLGYPVVKIGVSPAVSAAFLMSSIPAGPARALMLDPGLIDAQRAFAIGLVHEVVADAEAVRERTMELARSLAAKPGDGVRETKRLVNLITKGTSELGGDGLQASLSRVGSDEEQRGSECSVLVITGAGKAFCAGMDLKAVLVELSGDETLGGRLLRSLAELTIKIRELGMVTVAKVNGAAVDLGLCPAVIAPWVVAKMGAGRARAAMLKGGIMSGAEAAAVGLIDHLAEDREGLDALTDEIVERLASGGAHALATTKGLLNKIDGVVEAGMVLEGAKLSAQVLGTAEAQAALSARMK

Secondary structure (DSSP, 8-state):
-------HHHHHHHHHHHHHHHHTTT-HHHHHHHHTTT---HHHHHHHHSPTT--EEEE-TTTTTT--TTTT--GGGGEEEEEEEETTEEEEEEEE-TTTGGG-B-HHHHHHHHHHHHHHHHTT--EEEEEEE--B-GGGGGGTSSSTTSHHHHHHHHHHHHHTT--EEEEEEEEEEGGGGHHHHTSSEEEEETT-EEESS-HHHHHHHH-----HHHHHBHHHIIIII---SEEESSHHHHHHHHHHHHTT-S-------TTTS-PPPBSS-GGGHHHH---STT----HHHHHHTTSBEEEEEETTEEEEEESEEETTTTSSTTEEEEEEEETTEEEEEEEE--S-EEEEE--STT--EEEEEPTTEE-HHHHHHHHHHHHHHHHTT--EEEEEEE-EE--SHHHHHTTHHHHHHHHHHHHHT--S-EEEEEEEEEEHHHHHHTT-TTS--SEEEE-TT-EEESS-HHHHHHHHHHHHHHHHHTTTPPPPHHHHHHHHHHHHHHHHHHHBHHHHHHTTSSS----GGGHHHHHHHHHHHHHHH--TT-----BPEEEE-IIIIIHHT-SS---HHHHHHHHHHHHHTT-SEEEEEE---TTT-GGGTTHHHHHHHHGGGPPTT-EEEEE-SSHHHHHHHHHHHHHHHHHT--S-S--EEEEEEES-HHHHHHHHSS-HHHHHHHHTTHHHHHHHTT-EEEEEEE-SSEETTTEE--HHHHHHHHHHHHHTT-SEEEEEETTS---HHHHHHHHHHHHHHSTT----TT--TTEEEEEB-TTS-HHHHHHHHHHHT--EEEEBTTS----GGG-BTTBPPP-BPBHHHHHHHHHHTT-B-S--HHHHHHHHHHHH----EE--SS-SB----TTTTTT-TT-HHHHHHHHHHHHHHHHHHH-SS--EEEE-SEEETHHHHHHTT-SEEEEETT-EEE-GGGGGT---HHHHHHHHTTS-HHHHHHHHH--S-EEHHHHHHHTSSSEEESSHHHHHHHHHHHHHHHHTSBHHHHHHHHHHHHHHHH--TT-SHHHHHHHHTTSSS-TT----B-----EE--STTTT------------------HHHHHHHHHHHHHHHTTS------------GGGT---TTTHHHHHHHH-HHHHHHHHHH-----HHHHHHTTS-S---SSHHHHHHHHHHHHHHHHTS-HHHHHHHHHHHHHHS----HHHHHHHHHHHHHHTTSHHHHHHHHHS--

pLDDT: mean 74.79, std 23.48, range [20.59, 98.81]